Protein AF-Q7VK42-F1 (afdb_monomer_lite)

Radius of gyration: 39.14 Å; chains: 1; bounding box: 98×98×106 Å

Sequence (1086 aa):
MQNTQEKIVTYEEIQENTMLKWFFDSKIKHTAEDEFFKEWQEYVKNEDMERIYLLEPLEAKSVKNLHWRDRLTMAQFIFLHPVYFSYEYYEFILQFIHDKKYLNILLYLLCISKKNQLEEIKKVILLLVDKGANINTLFYYKMSYDHEFEPLVFDLVSDYKYQDKKQKPKQLELLRFLLEIGADPNIKNIEGMNLLHYAVNTDSSFAQVVIESGKIKDINERVDKYRTDIFCDETALHIAVFDKQLSTIKALINAGADVNAINKWGETPLEMSESQSISKIIQKAGGKTLVELLESEEKAKNCKNSICEESEKIGKNKRQNEIIFQQNAIYYDTIHNEPLWKIFIEVSDEYLEKLNPIYYLYTKKDLEKIKSGDKYKPNKRDELKALVKDESINLKDIDISLITDMSFVFSDSERKDFSGIEDWDMSKVTNTNYMFYNAKNFNHPLNKWDMSNVSSMKGMFYEAQFFNQPLDKWDTSNVTNMSEMFYYARSFNQPLESWNVSNVRNMSDMFYRAQSFNQPLDKWDTSNVTNMSEMFHKALSFNEPLENWNVSNVRNMSGMFYGAQSFNQPLDKWDTINVTNMSKMFYYARSFNQPLESWNVSNVRDMGGMFGETDVFNQPLDKWDTSNVTNMSDMFYKAKKFNQPLESWNVSNVANMRNMFGETDVFNQPLDKWDTSNVTNMSEMFDKAKKFNQPLESWNVSNVRNMSGMFYGAQSFNQPLDKWDTINVTNMSKMFYYARSFNQPLESWNVSNVRDMGGMFGETDVFNQPLDKWDTSNVTNMSDMFYKAKKFNQPLESWNVSNVANMRNMFGETDVFNQPLDKWDTSNVTNMSEMFDKAKKFNQPLESWNVSNVRNMYGMFYETLSFNQPLAKWDIKSVENMKFMFSYAKSFNQNLDTWDLSKVKNKEFIADRKKVKLNIPIPTKQSSANEKLLKAILRSNVDNFHKAIKAGANINEPIEVIEDYDDCEEYEGCSFLAVALDKALYHLTYFNHGKRGKFNKEKYEKKYAKAFEILNTLKSLNPDESGIECSASDRLDSIIETRDMELYDDPAAYGYADFEDKMSEDEWLACDPVKEYLESLEKEYE

Secondary structure (DSSP, 8-state):
-------PPPHHHHHH-HHHHHHT-TTS---TT-HHHHHHHHHHHHTT-S---------S--GGGS-HHHHHHHHHHHHT-SSS--HHHHHHHHHH---HHHHHHHHHHHHT---S-HHHHHHHHHHHHHTT--TT-EEEE--SS--EEEEHHHHHHHGGGGS-TTSHHHHHHHHHHHHHTT--TT---TTS--HHHHHHTT-HHHHHHHHHTT--S-TT-B--TTS-TTTTT-BHHHHHHHTT-HHHHHHHHHTT--TT---TT---TTTT---HHHHHHHHHTT---HHHHHTSHHHHHHHHHHHHHHHHT--S-HHHHHHHHHTT-B-SHHHHTS-GGGHHHHHHHTTTSSS-S------HHHHHHHHHTPPB--SSHHHHHHHHH-TTS-GGGB--TT--B-TTTTTT------TTGGG---TT--B-TTTTTT-TT-----TT---TT--B-TTTTTT-TT-----TT---TT--B-TTTTTT-TT-----TT---TT--B-TTTTTT-TT-----TT---TT--B-TTTTTT-TT-----TT---TT--B-TTTTTT-TT-----TT---TT--B-TTTTTT-TT-----TT---TT--B-TTTTTT-SS-----TT---TT--B-TTTTTT-TT-----TT---TT--B-TTTTTT-TT-----TT---TT--B-TTTTTT-TT-----TT---TT--B-TTTTTT-TT-----TT---TT--B-TTTTTT-TT-----TT---TT--B-TTTTTT-SS-----TT---TT--B-TTTTTT-TT-----TT---TT--B-TTTTTT-SS-----TT---TT--B-TTTTTT-TT-----TT---TT--B-TTTTTT-TT-----TT---TT--B-TTTTTT-TT---B-TT--GGG-TTGGGSS-TTTSB-SSPPPP---TTHHHHHHHHTTT-HHHHHHHHHTT--TTSPPPPPTT-TT-GGGTT--HHHHHHHHHHHHHHGGGSS------HHHHHHHHHHHHHHHHHHHHH-TT-----HHHHHHHHHHHHHHHHHHHS-GGGGT-----S---HHHHHTT-HHHHHHHHHHTTT-

Structure (mmCIF, N/CA/C/O backbone):
data_AF-Q7VK42-F1
#
_entry.id   AF-Q7VK42-F1
#
loop_
_atom_site.group_PDB
_atom_site.id
_atom_site.type_symbol
_atom_site.label_atom_id
_atom_site.label_alt_id
_atom_site.label_comp_id
_atom_site.label_asym_id
_atom_site.label_entity_id
_atom_site.label_seq_id
_atom_site.pdbx_PDB_ins_code
_atom_site.Cartn_x
_atom_site.Cartn_y
_atom_site.Cartn_z
_atom_site.occupancy
_atom_site.B_iso_or_equiv
_atom_site.auth_seq_id
_atom_site.auth_comp_id
_atom_site.auth_asym_id
_atom_site.auth_atom_id
_atom_site.pdbx_PDB_model_num
ATOM 1 N N . MET A 1 1 ? -7.187 32.390 69.983 1.00 25.16 1 MET A N 1
ATOM 2 C CA . MET A 1 1 ? -7.071 33.736 70.590 1.00 25.16 1 MET A CA 1
ATOM 3 C C . MET A 1 1 ? -6.967 34.744 69.450 1.00 25.16 1 MET A C 1
ATOM 5 O O . MET A 1 1 ? -6.788 34.306 68.325 1.00 25.16 1 MET A O 1
ATOM 9 N N . GLN A 1 2 ? -7.188 36.022 69.750 1.00 29.31 2 GLN A N 1
ATOM 10 C CA . GLN A 1 2 ? -7.267 37.197 68.861 1.00 29.31 2 GLN A CA 1
ATOM 11 C C . GLN A 1 2 ? -6.211 37.286 67.729 1.00 29.31 2 GLN A C 1
ATOM 13 O O . GLN A 1 2 ? -5.144 36.709 67.892 1.00 29.31 2 GLN A O 1
ATOM 18 N N . ASN A 1 3 ? -6.358 38.088 66.659 1.00 36.81 3 ASN A N 1
ATOM 19 C CA . ASN A 1 3 ? -7.512 38.725 65.979 1.00 36.81 3 ASN A CA 1
ATOM 20 C C . ASN A 1 3 ? -6.946 39.591 64.822 1.00 36.81 3 ASN A C 1
ATOM 22 O O . ASN A 1 3 ? -6.227 40.538 65.124 1.00 36.81 3 ASN A O 1
ATOM 26 N N . THR A 1 4 ? -7.296 39.358 63.556 1.00 32.38 4 THR A N 1
ATOM 27 C CA . THR A 1 4 ? -7.000 40.283 62.435 1.00 32.38 4 THR A CA 1
ATOM 28 C C . THR A 1 4 ? -8.189 40.325 61.474 1.00 32.38 4 THR A C 1
ATOM 30 O O . THR A 1 4 ? -8.825 39.305 61.217 1.00 32.38 4 THR A O 1
ATOM 33 N N . GLN A 1 5 ? -8.558 41.526 61.017 1.00 35.47 5 GLN A N 1
ATOM 34 C CA . GLN A 1 5 ? -9.727 41.749 60.159 1.00 35.47 5 GLN A CA 1
ATOM 35 C C . GLN A 1 5 ? -9.323 41.712 58.685 1.00 35.47 5 GLN A C 1
ATOM 37 O O . GLN A 1 5 ? -8.449 42.470 58.275 1.00 35.47 5 GLN A O 1
ATOM 42 N N . GLU A 1 6 ? -10.016 40.919 57.869 1.00 35.62 6 GLU A N 1
ATOM 43 C CA . GLU A 1 6 ? -9.972 41.089 56.414 1.00 35.62 6 GLU A CA 1
ATOM 44 C C . GLU A 1 6 ? -10.745 42.362 56.034 1.00 35.62 6 GLU A C 1
ATOM 46 O O . GLU A 1 6 ? -11.927 42.505 56.362 1.00 35.62 6 GLU A O 1
ATOM 51 N N . LYS A 1 7 ? -10.084 43.299 55.344 1.00 37.66 7 LYS A N 1
ATOM 52 C CA . LYS A 1 7 ? -10.711 44.509 54.800 1.00 37.66 7 LYS A CA 1
ATOM 53 C C . LYS A 1 7 ? -10.863 44.361 53.287 1.00 37.66 7 LYS A C 1
ATOM 55 O O . LYS A 1 7 ? -9.876 44.233 52.570 1.00 37.66 7 LYS A O 1
ATOM 60 N N . ILE A 1 8 ? -12.104 44.391 52.809 1.00 39.94 8 ILE A N 1
ATOM 61 C CA . ILE A 1 8 ? -12.432 44.360 51.378 1.00 39.94 8 ILE A CA 1
ATOM 62 C C . ILE A 1 8 ? -12.465 45.804 50.869 1.00 39.94 8 ILE A C 1
ATOM 64 O O . ILE A 1 8 ? -13.137 46.638 51.473 1.00 39.94 8 ILE A O 1
ATOM 68 N N . VAL A 1 9 ? -11.752 46.087 49.776 1.00 38.47 9 VAL A N 1
ATOM 69 C CA . VAL A 1 9 ? -11.771 47.388 49.086 1.00 38.47 9 VAL A CA 1
ATOM 70 C C . VAL A 1 9 ? -12.664 47.284 47.852 1.00 38.47 9 VAL A C 1
ATOM 72 O O . VAL A 1 9 ? -12.598 46.309 47.103 1.00 38.47 9 VAL A O 1
ATOM 75 N N . THR A 1 10 ? -13.521 48.277 47.652 1.00 40.44 10 THR A N 1
ATOM 76 C CA . THR A 1 10 ? -14.528 48.313 46.586 1.00 40.44 10 THR A CA 1
ATOM 77 C C . THR A 1 10 ? -14.043 49.057 45.338 1.00 40.44 10 THR A C 1
ATOM 79 O O . THR A 1 10 ? -13.110 49.859 45.378 1.00 40.44 10 THR A O 1
ATOM 82 N N . TYR A 1 11 ? -14.702 48.817 44.199 1.00 39.22 11 TYR A N 1
ATOM 83 C CA . TYR A 1 11 ? -14.374 49.487 42.933 1.00 39.22 11 TYR A CA 1
ATOM 84 C C . TYR A 1 11 ? -14.523 51.017 43.013 1.00 39.22 11 TYR A C 1
ATOM 86 O O . TYR A 1 11 ? -13.753 51.743 42.391 1.00 39.22 11 TYR A O 1
ATOM 94 N N . GLU A 1 12 ? -15.474 51.515 43.806 1.00 42.25 12 GLU A N 1
ATOM 95 C CA . GLU A 1 12 ? -15.694 52.951 44.010 1.00 42.25 12 GLU A CA 1
ATOM 96 C C . GLU A 1 12 ? -14.536 53.583 44.807 1.00 42.25 12 GLU A C 1
ATOM 98 O O . GLU A 1 12 ? -13.993 54.603 44.384 1.00 42.25 12 GLU A O 1
ATOM 103 N N . GLU A 1 13 ? -14.035 52.915 45.854 1.00 45.69 13 GLU A N 1
ATOM 104 C CA . GLU A 1 13 ? -12.832 53.345 46.592 1.00 45.69 13 GLU A CA 1
ATOM 105 C C . GLU A 1 13 ? -11.567 53.358 45.709 1.00 45.69 13 GLU A C 1
ATOM 107 O O . GLU A 1 13 ? -10.721 54.244 45.853 1.00 45.69 13 GLU A O 1
ATOM 112 N N . ILE A 1 14 ? -11.446 52.432 44.747 1.00 45.59 14 ILE A N 1
ATOM 113 C CA . ILE A 1 14 ? -10.358 52.431 43.748 1.00 45.59 14 ILE A CA 1
ATOM 114 C C . ILE A 1 14 ? -10.467 53.632 42.793 1.00 45.59 14 ILE A C 1
ATOM 116 O O . ILE A 1 14 ? -9.450 54.147 42.329 1.00 45.59 14 ILE A O 1
ATOM 120 N N . GLN A 1 15 ? -11.677 54.114 42.489 1.00 43.25 15 GLN A N 1
ATOM 121 C CA . GLN A 1 15 ? -11.858 55.277 41.615 1.00 43.25 15 GLN A CA 1
ATOM 122 C C . GLN A 1 15 ? -11.552 56.613 42.306 1.00 43.25 15 GLN A C 1
ATOM 124 O O . GLN A 1 15 ? -11.197 57.564 41.599 1.00 43.25 15 GLN A O 1
ATOM 129 N N . GLU A 1 16 ? -11.664 56.691 43.633 1.00 46.75 16 GLU A N 1
ATOM 130 C CA . GLU A 1 16 ? -11.394 57.900 44.426 1.00 46.75 16 GLU A CA 1
ATOM 131 C C . GLU A 1 16 ? -9.959 57.964 44.978 1.00 46.75 16 GLU A C 1
ATOM 133 O O . GLU A 1 16 ? -9.395 59.051 45.102 1.00 46.75 16 GLU A O 1
ATOM 138 N N . ASN A 1 17 ? -9.330 56.820 45.263 1.00 52.75 17 ASN A N 1
ATOM 139 C CA . ASN A 1 17 ? -7.951 56.758 45.743 1.00 52.75 17 ASN A CA 1
ATOM 140 C C . ASN A 1 17 ? -6.953 56.809 44.572 1.00 52.75 17 ASN A C 1
ATOM 142 O O . ASN A 1 17 ? -6.774 55.827 43.854 1.00 52.75 17 ASN A O 1
ATOM 146 N N . THR A 1 18 ? -6.252 57.933 44.402 1.00 52.72 18 THR A N 1
ATOM 147 C CA . THR A 1 18 ? -5.282 58.151 43.312 1.00 52.72 18 THR A CA 1
ATOM 148 C C . THR A 1 18 ? -4.145 57.131 43.253 1.00 52.72 18 THR A C 1
ATOM 150 O O . THR A 1 18 ? -3.696 56.824 42.153 1.00 52.72 18 THR A O 1
ATOM 153 N N . MET A 1 19 ? -3.694 56.586 44.387 1.00 51.09 19 MET A N 1
ATOM 154 C CA . MET A 1 19 ? -2.609 55.597 44.432 1.00 51.09 19 MET A CA 1
ATOM 155 C C . MET A 1 19 ? -3.102 54.202 44.018 1.00 51.09 19 MET A C 1
ATOM 157 O O . MET A 1 19 ? -2.451 53.547 43.205 1.00 51.09 19 MET A O 1
ATOM 161 N N . LEU A 1 20 ? -4.295 53.783 44.460 1.00 46.72 20 LEU A N 1
ATOM 162 C CA . LEU A 1 20 ? -4.926 52.552 43.960 1.00 46.72 20 LEU A CA 1
ATOM 163 C C . LEU A 1 20 ? -5.297 52.680 42.476 1.00 46.72 20 LEU A C 1
ATOM 165 O O . LEU A 1 20 ? -5.063 51.764 41.695 1.00 46.72 20 LEU A O 1
ATOM 169 N N . LYS A 1 21 ? -5.817 53.837 42.062 1.00 50.03 21 LYS A N 1
ATOM 170 C CA . LYS A 1 21 ? -6.151 54.121 40.663 1.00 50.03 21 LYS A CA 1
ATOM 171 C C . LYS A 1 21 ? -4.926 54.091 39.756 1.00 50.03 21 LYS A C 1
ATOM 173 O O . LYS A 1 21 ? -5.014 53.563 38.655 1.00 50.03 21 LYS A O 1
ATOM 178 N N . TRP A 1 22 ? -3.798 54.623 40.229 1.00 56.53 22 TRP A N 1
ATOM 179 C CA . TRP A 1 22 ? -2.502 54.496 39.567 1.00 56.53 22 TRP A CA 1
ATOM 180 C C . TRP A 1 22 ? -2.095 53.022 39.460 1.00 56.53 22 TRP A C 1
ATOM 182 O O . TRP A 1 22 ? -1.847 52.561 38.355 1.00 56.53 22 TRP A O 1
ATOM 192 N N . PHE A 1 23 ? -2.126 52.266 40.563 1.00 43.19 23 PHE A N 1
ATOM 193 C CA . PHE A 1 23 ? -1.740 50.847 40.611 1.00 43.19 23 PHE A CA 1
ATOM 194 C C . PHE A 1 23 ? -2.596 49.932 39.706 1.00 43.19 23 PHE A C 1
ATOM 196 O O . PHE A 1 23 ? -2.119 48.889 39.263 1.00 43.19 23 PHE A O 1
ATOM 203 N N . PHE A 1 24 ? -3.844 50.315 39.407 1.00 43.47 24 PHE A N 1
ATOM 204 C CA . PHE A 1 24 ? -4.762 49.557 38.545 1.00 43.47 24 PHE A CA 1
ATOM 205 C C . PHE A 1 24 ? -4.951 50.123 37.124 1.00 43.47 24 PHE A C 1
ATOM 207 O O . PHE A 1 24 ? -5.710 49.546 36.339 1.00 43.47 24 PHE A O 1
ATOM 214 N N . ASP A 1 25 ? -4.269 51.207 36.736 1.00 46.53 25 ASP A N 1
ATOM 215 C CA . ASP A 1 25 ? -4.355 51.717 35.362 1.00 46.53 25 ASP A CA 1
ATOM 216 C C . ASP A 1 25 ? -3.425 50.942 34.417 1.00 46.53 25 ASP A C 1
ATOM 218 O O . ASP A 1 25 ? -2.259 51.277 34.226 1.00 46.53 25 ASP A O 1
ATOM 222 N N . SER A 1 26 ? -4.000 49.942 33.742 1.00 37.34 26 SER A N 1
ATOM 223 C CA . SER A 1 26 ? -3.365 49.118 32.694 1.00 37.34 26 SER A CA 1
ATOM 224 C C . SER A 1 26 ? -2.648 49.869 31.551 1.00 37.34 26 SER A C 1
ATOM 226 O O . SER A 1 26 ? -1.994 49.230 30.723 1.00 37.34 26 SER A O 1
ATOM 228 N N . LYS A 1 27 ? -2.771 51.201 31.453 1.00 35.81 27 LYS A N 1
ATOM 229 C CA . LYS A 1 27 ? -2.051 52.040 30.479 1.00 35.81 27 LYS A CA 1
ATOM 230 C C . LYS A 1 27 ? -0.747 52.629 31.021 1.00 35.81 27 LYS A C 1
ATOM 232 O O . LYS A 1 27 ? 0.032 53.168 30.232 1.00 35.81 27 LYS A O 1
ATOM 237 N N . ILE A 1 28 ? -0.509 52.555 32.328 1.00 47.00 28 ILE A N 1
ATOM 238 C CA . ILE A 1 28 ? 0.701 53.052 32.984 1.00 47.00 28 ILE A CA 1
ATOM 239 C C . ILE A 1 28 ? 1.719 51.910 33.074 1.00 47.00 28 ILE A C 1
ATOM 241 O O . ILE A 1 28 ? 1.381 50.754 33.315 1.00 47.00 28 ILE A O 1
ATOM 245 N N . LYS A 1 29 ? 2.993 52.221 32.824 1.00 40.94 29 LYS A N 1
ATOM 246 C CA . LYS A 1 29 ? 4.079 51.238 32.852 1.00 40.94 29 LYS A CA 1
ATOM 247 C C . LYS A 1 29 ? 4.850 51.371 34.162 1.00 40.94 29 LYS A C 1
ATOM 249 O O . LYS A 1 29 ? 5.793 52.151 34.229 1.00 40.94 29 LYS A O 1
ATOM 254 N N . HIS A 1 30 ? 4.420 50.631 35.180 1.00 47.66 30 HIS A N 1
ATOM 255 C CA . HIS A 1 30 ? 4.993 50.688 36.527 1.00 47.66 30 HIS A CA 1
ATOM 256 C C . HIS A 1 30 ? 6.455 50.231 36.565 1.00 47.66 30 HIS A C 1
ATOM 258 O O . HIS A 1 30 ? 6.844 49.269 35.898 1.00 47.66 30 HIS A O 1
ATOM 264 N N . THR A 1 31 ? 7.254 50.914 37.378 1.00 49.00 31 THR A N 1
ATOM 265 C CA . THR A 1 31 ? 8.668 50.633 37.623 1.00 49.00 31 THR A CA 1
ATOM 266 C C . THR A 1 31 ? 8.977 50.733 39.118 1.00 49.00 31 THR A C 1
ATOM 268 O O . THR A 1 31 ? 8.326 51.472 39.850 1.00 49.00 31 THR A O 1
ATOM 271 N N . ALA A 1 32 ? 10.010 50.029 39.589 1.00 45.31 32 ALA A N 1
ATOM 272 C CA . ALA A 1 32 ? 10.417 50.063 41.001 1.00 45.31 32 ALA A CA 1
ATOM 273 C C . ALA A 1 32 ? 10.948 51.440 41.473 1.00 45.31 32 ALA A C 1
ATOM 275 O O . ALA A 1 32 ? 11.197 51.647 42.663 1.00 45.31 32 ALA A O 1
ATOM 276 N N . GLU A 1 33 ? 11.139 52.387 40.550 1.00 47.69 33 GLU A N 1
ATOM 277 C CA . GLU A 1 33 ? 11.567 53.750 40.858 1.00 47.69 33 GLU A CA 1
ATOM 278 C C . GLU A 1 33 ? 10.394 54.706 41.125 1.00 47.69 33 GLU A C 1
ATOM 280 O O . GLU A 1 33 ? 10.620 55.718 41.799 1.00 47.69 33 GLU A O 1
ATOM 285 N N . ASP A 1 34 ? 9.172 54.361 40.688 1.00 53.81 34 ASP A N 1
ATOM 286 C CA . ASP A 1 34 ? 7.967 55.188 40.815 1.00 53.81 34 ASP A CA 1
ATOM 287 C C . ASP A 1 34 ? 7.639 55.542 42.275 1.00 53.81 34 ASP A C 1
ATOM 289 O O . ASP A 1 34 ? 7.641 54.699 43.176 1.00 53.81 34 ASP A O 1
ATOM 293 N N . GLU A 1 35 ? 7.306 56.812 42.502 1.00 53.31 35 GLU A N 1
ATOM 294 C CA . GLU A 1 35 ? 7.072 57.383 43.835 1.00 53.31 35 GLU A CA 1
ATOM 295 C C . GLU A 1 35 ? 5.884 56.704 44.544 1.00 53.31 35 GLU A C 1
ATOM 297 O O . GLU A 1 35 ? 6.010 56.268 45.689 1.00 53.31 35 GLU A O 1
ATOM 302 N N . PHE A 1 36 ? 4.792 56.451 43.812 1.00 50.00 36 PHE A N 1
ATOM 303 C CA . PHE A 1 36 ? 3.632 55.702 44.312 1.00 50.00 36 PHE A CA 1
ATOM 304 C C . PHE A 1 36 ? 3.923 54.224 44.618 1.00 50.00 36 PHE A C 1
ATOM 306 O O . PHE A 1 36 ? 3.250 53.645 45.467 1.00 50.00 36 PHE A O 1
ATOM 313 N N . PHE A 1 37 ? 4.926 53.598 43.986 1.00 45.47 37 PHE A N 1
ATOM 314 C CA . PHE A 1 37 ? 5.317 52.223 44.323 1.00 45.47 37 PHE A CA 1
ATOM 315 C C . PHE A 1 37 ? 6.002 52.163 45.694 1.00 45.47 37 PHE A C 1
ATOM 317 O O . PHE A 1 37 ? 5.775 51.233 46.467 1.00 45.47 37 PHE A O 1
ATOM 324 N N . LYS A 1 38 ? 6.794 53.190 46.029 1.00 51.84 38 LYS A N 1
ATOM 325 C CA . LYS A 1 38 ? 7.452 53.326 47.337 1.00 51.84 38 LYS A CA 1
ATOM 326 C C . LYS A 1 38 ? 6.453 53.688 48.437 1.00 51.84 38 LYS A C 1
ATOM 328 O O . LYS A 1 38 ? 6.475 53.044 49.483 1.00 51.84 38 LYS A O 1
ATOM 333 N N . GLU A 1 39 ? 5.526 54.616 48.180 1.00 51.88 39 GLU A N 1
ATOM 334 C CA . GLU A 1 39 ? 4.417 54.898 49.109 1.00 51.88 39 GLU A CA 1
ATOM 335 C C . GLU A 1 39 ? 3.540 53.658 49.348 1.00 51.88 39 GLU A C 1
ATOM 337 O O . GLU A 1 39 ? 3.160 53.382 50.485 1.00 51.88 39 GLU A O 1
ATOM 342 N N . TRP A 1 40 ? 3.255 52.864 48.309 1.00 47.78 40 TRP A N 1
ATOM 343 C CA . TRP A 1 40 ? 2.510 51.607 48.442 1.00 47.78 40 TRP A CA 1
ATOM 344 C C . TRP A 1 40 ? 3.266 50.573 49.293 1.00 47.78 40 TRP A C 1
ATOM 346 O O . TRP A 1 40 ? 2.667 49.943 50.167 1.00 47.78 40 TRP A O 1
ATOM 356 N N . GLN A 1 41 ? 4.586 50.441 49.115 1.00 46.69 41 GLN A N 1
ATOM 357 C CA . GLN A 1 41 ? 5.416 49.574 49.960 1.00 46.69 41 GLN A CA 1
ATOM 358 C C . GLN A 1 41 ? 5.459 50.035 51.427 1.00 46.69 41 GLN A C 1
ATOM 360 O O . GLN A 1 41 ? 5.404 49.190 52.321 1.00 46.69 41 GLN A O 1
ATOM 365 N N . GLU A 1 42 ? 5.519 51.341 51.709 1.00 48.72 42 GLU A N 1
ATOM 366 C CA . GLU A 1 42 ? 5.420 51.849 53.086 1.00 48.72 42 GLU A CA 1
ATOM 367 C C . GLU A 1 42 ? 4.010 51.685 53.674 1.00 48.72 42 GLU A C 1
ATOM 369 O O . GLU A 1 42 ? 3.882 51.346 54.850 1.00 48.72 42 GLU A O 1
ATOM 374 N N . TYR A 1 43 ? 2.953 51.839 52.872 1.00 48.31 43 TYR A N 1
ATOM 375 C CA . TYR A 1 43 ? 1.569 51.626 53.305 1.00 48.31 43 TYR A CA 1
ATOM 376 C C . TYR A 1 43 ? 1.315 50.171 53.732 1.00 48.31 43 TYR A C 1
ATOM 378 O O . TYR A 1 43 ? 0.836 49.926 54.839 1.00 48.31 43 TYR A O 1
ATOM 386 N N . VAL A 1 44 ? 1.721 49.196 52.908 1.00 43.09 44 VAL A N 1
ATOM 387 C CA . VAL A 1 44 ? 1.615 47.758 53.231 1.00 43.09 44 VAL A CA 1
ATOM 388 C C . VAL A 1 44 ? 2.430 47.397 54.480 1.00 43.09 44 VAL A C 1
ATOM 390 O O . VAL A 1 44 ? 1.996 46.577 55.288 1.00 43.09 44 VAL A O 1
ATOM 393 N N . LYS A 1 45 ? 3.590 48.035 54.674 1.00 44.12 45 LYS A N 1
ATOM 394 C CA . LYS A 1 45 ? 4.506 47.768 55.793 1.00 44.12 45 LYS A CA 1
ATOM 395 C C . LYS A 1 45 ? 4.081 48.406 57.123 1.00 44.12 45 LYS A C 1
ATOM 397 O O . LYS A 1 45 ? 4.489 47.915 58.170 1.00 44.12 45 LYS A O 1
ATOM 402 N N . ASN A 1 46 ? 3.289 49.480 57.094 1.00 45.06 46 ASN A N 1
ATOM 403 C CA . ASN A 1 46 ? 2.818 50.181 58.296 1.00 45.06 46 ASN A CA 1
ATOM 404 C C . ASN A 1 46 ? 1.483 49.641 58.849 1.00 45.06 46 ASN A C 1
ATOM 406 O O . ASN A 1 46 ? 1.217 49.812 60.035 1.00 45.06 46 ASN A O 1
ATOM 410 N N . GLU A 1 47 ? 0.659 48.994 58.019 1.00 43.72 47 GLU A N 1
ATOM 411 C CA . GLU A 1 47 ? -0.669 48.465 58.398 1.00 43.72 47 GLU A CA 1
ATOM 412 C C . GLU A 1 47 ? -0.660 46.956 58.753 1.00 43.72 47 GLU A C 1
ATOM 414 O O . GLU A 1 47 ? -1.717 46.375 58.986 1.00 43.72 47 GLU A O 1
ATOM 4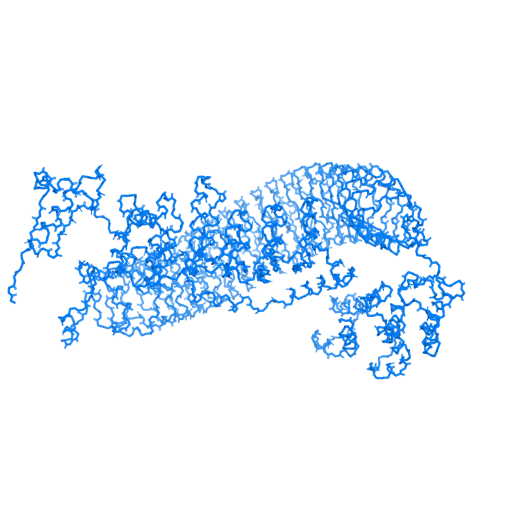19 N N . ASP A 1 48 ? 0.517 46.313 58.785 1.00 37.38 48 ASP A N 1
ATOM 420 C CA . ASP A 1 48 ? 0.727 44.889 59.142 1.00 37.38 48 ASP A CA 1
ATOM 421 C C . ASP A 1 48 ? -0.178 43.904 58.352 1.00 37.38 48 ASP A C 1
ATOM 423 O O . ASP A 1 48 ? -0.667 42.891 58.858 1.00 37.38 48 ASP A O 1
ATOM 427 N N . MET A 1 49 ? -0.444 44.229 57.079 1.00 35.62 49 MET A N 1
ATOM 428 C CA . MET A 1 49 ? -1.363 43.483 56.211 1.00 35.62 49 MET A CA 1
ATOM 429 C C . MET A 1 49 ? -0.668 42.298 55.524 1.00 35.62 49 MET A C 1
ATOM 431 O O . MET A 1 49 ? -0.005 42.466 54.501 1.00 35.62 49 MET A O 1
ATOM 435 N N . GLU A 1 50 ? -0.881 41.073 56.020 1.00 33.62 50 GLU A N 1
ATOM 436 C CA . GLU A 1 50 ? -0.272 39.859 55.439 1.00 33.62 50 GLU A CA 1
ATOM 437 C C . GLU A 1 50 ? -0.752 39.503 54.010 1.00 33.62 50 GLU A C 1
ATOM 439 O O . GLU A 1 50 ? -0.052 38.762 53.316 1.00 33.62 50 GLU A O 1
ATOM 444 N N . ARG A 1 51 ? -1.912 40.004 53.541 1.00 32.06 51 ARG A N 1
ATOM 445 C CA . ARG A 1 51 ? -2.386 39.912 52.136 1.00 32.06 51 ARG A CA 1
ATOM 446 C C . ARG A 1 51 ? -3.448 40.963 51.787 1.00 32.06 51 ARG A C 1
ATOM 448 O O . ARG A 1 51 ? -4.247 41.357 52.629 1.00 32.06 51 ARG A O 1
ATOM 455 N N . ILE A 1 52 ? -3.513 41.308 50.497 1.00 28.58 52 ILE A N 1
ATOM 456 C CA . ILE A 1 52 ? -4.619 42.032 49.844 1.00 28.58 52 ILE A CA 1
ATOM 457 C C . ILE A 1 52 ? -5.153 41.146 48.708 1.00 28.58 52 ILE A C 1
ATOM 459 O O . ILE A 1 52 ? -4.364 40.551 47.974 1.00 28.58 52 ILE A O 1
ATOM 463 N N . TYR A 1 53 ? -6.477 41.067 48.549 1.00 31.42 53 TYR A N 1
ATOM 464 C CA . TYR A 1 53 ? -7.127 40.281 47.496 1.00 31.42 53 TYR A CA 1
ATOM 465 C C . TYR A 1 53 ? -7.663 41.153 46.363 1.00 31.42 53 TYR A C 1
ATOM 467 O O . TYR A 1 53 ? -8.364 42.134 46.601 1.00 31.42 53 TYR A O 1
ATOM 475 N N . LEU A 1 54 ? -7.395 40.729 45.128 1.00 25.41 54 LEU A N 1
ATOM 476 C CA . LEU A 1 54 ? -7.980 41.283 43.912 1.00 25.41 54 LEU A CA 1
ATOM 477 C C . LEU A 1 54 ? -8.972 40.291 43.314 1.00 25.41 54 LEU A C 1
ATOM 479 O O . LEU A 1 54 ? -8.606 39.172 42.961 1.00 25.41 54 LEU A O 1
ATOM 483 N N . LEU A 1 55 ? -10.224 40.724 43.189 1.00 26.20 55 LEU A N 1
ATOM 484 C CA . LEU A 1 55 ? -11.296 39.982 42.535 1.00 26.20 55 LEU A CA 1
ATOM 485 C C . LEU A 1 55 ? -11.861 40.824 41.390 1.00 26.20 55 LEU A C 1
ATOM 487 O O . LEU A 1 55 ? -12.727 41.668 41.608 1.00 26.20 55 LEU A O 1
ATOM 491 N N . GLU A 1 56 ? -11.414 40.551 40.163 1.00 26.80 56 GLU A N 1
ATOM 492 C CA . GLU A 1 56 ? -12.248 40.810 38.988 1.00 26.80 56 GLU A CA 1
ATOM 493 C C . GLU A 1 56 ? -13.125 39.578 38.700 1.00 26.80 56 GLU A C 1
ATOM 495 O O . GLU A 1 56 ? -12.642 38.441 38.771 1.00 26.80 56 GLU A O 1
ATOM 500 N N . PRO A 1 57 ? -14.416 39.762 38.372 1.00 29.64 57 PRO A N 1
ATOM 501 C CA . PRO A 1 57 ? -15.330 38.661 38.114 1.00 29.64 57 PRO A CA 1
ATOM 502 C C . PRO A 1 57 ? -15.140 38.109 36.695 1.00 29.64 57 PRO A C 1
ATOM 504 O O . PRO A 1 57 ? -15.852 38.475 35.761 1.00 29.64 57 PRO A O 1
ATOM 507 N N . LEU A 1 58 ? -14.214 37.162 36.533 1.00 25.83 58 LEU A N 1
ATOM 508 C CA . LEU A 1 58 ? -14.225 36.276 35.369 1.00 25.83 58 LEU A CA 1
ATOM 509 C C . LEU A 1 58 ? -15.391 35.288 35.495 1.00 25.83 58 LEU A C 1
ATOM 511 O O . LEU A 1 58 ? -15.306 34.271 36.188 1.00 25.83 58 LEU A O 1
ATOM 515 N N . GLU A 1 59 ? -16.494 35.591 34.809 1.00 30.16 59 GLU A N 1
ATOM 516 C CA . GLU A 1 59 ? -17.644 34.698 34.707 1.00 30.16 59 GLU A CA 1
ATOM 517 C C . GLU A 1 59 ? -17.246 33.326 34.134 1.00 30.16 59 GLU A C 1
ATOM 519 O O . GLU A 1 59 ? -16.976 33.149 32.948 1.00 30.16 59 GLU A O 1
ATOM 524 N N . ALA A 1 60 ? -17.284 32.323 35.009 1.00 37.22 60 ALA A N 1
ATOM 525 C CA . ALA A 1 60 ? -17.807 30.991 34.723 1.00 37.22 60 ALA A CA 1
ATOM 526 C C . ALA A 1 60 ? -17.380 30.306 33.405 1.00 37.22 60 ALA A C 1
ATOM 528 O O . ALA A 1 60 ? -18.206 29.723 32.699 1.00 37.22 60 ALA A O 1
ATOM 529 N N . LYS A 1 61 ? -16.070 30.170 33.175 1.00 33.47 61 LYS A N 1
ATOM 530 C CA . LYS A 1 61 ? -15.531 28.895 32.670 1.00 33.47 61 LYS A CA 1
ATOM 531 C C . LYS A 1 61 ? -14.356 28.451 33.528 1.00 33.47 61 LYS A C 1
ATOM 533 O O . LYS A 1 61 ? -13.284 29.040 33.484 1.00 33.47 61 LYS A O 1
ATOM 538 N N . SER A 1 62 ? -14.550 27.359 34.270 1.00 40.50 62 SER A N 1
ATOM 539 C CA . SER A 1 62 ? -13.426 26.588 34.807 1.00 40.50 62 SER A CA 1
ATOM 540 C C . SER A 1 62 ? -12.457 26.280 33.666 1.00 40.50 62 SER A C 1
ATOM 542 O O . SER A 1 62 ? -12.893 25.833 32.602 1.00 40.50 62 SER A O 1
ATOM 544 N N . VAL A 1 63 ? -11.151 26.453 33.886 1.00 37.22 63 VAL A N 1
ATOM 545 C CA . VAL A 1 63 ? -10.125 26.115 32.883 1.00 37.22 63 VAL A CA 1
ATOM 546 C C . VAL A 1 63 ? -10.239 24.634 32.471 1.00 37.22 63 VAL A C 1
ATOM 548 O O . VAL A 1 63 ? -10.008 24.277 31.315 1.00 37.22 63 VAL A O 1
ATOM 551 N N . LYS A 1 64 ? -10.742 23.765 33.365 1.00 38.19 64 LYS A N 1
ATOM 552 C CA . LYS A 1 64 ? -11.062 22.351 33.081 1.00 38.19 64 LYS A CA 1
ATOM 553 C C . LYS A 1 64 ? -12.176 22.144 32.039 1.00 38.19 64 LYS A C 1
ATOM 555 O O . LYS A 1 64 ? -12.230 21.080 31.428 1.00 38.19 64 LYS A O 1
ATOM 560 N N . ASN A 1 65 ? -13.005 23.156 31.776 1.00 38.31 65 ASN A N 1
ATOM 561 C CA . ASN A 1 65 ? -14.165 23.090 30.876 1.00 38.31 65 ASN A CA 1
ATOM 562 C C . ASN A 1 65 ? -13.974 23.873 29.562 1.00 38.31 65 ASN A C 1
ATOM 564 O O . ASN A 1 65 ? -14.832 23.817 28.684 1.00 38.31 65 ASN A O 1
ATOM 568 N N . LEU A 1 66 ? -12.867 24.606 29.414 1.00 37.56 66 LEU A N 1
ATOM 569 C CA . LEU A 1 66 ? -12.458 25.208 28.143 1.00 37.56 66 LEU A CA 1
ATOM 570 C C . LEU A 1 66 ? -12.042 24.126 27.131 1.00 37.56 66 LEU A C 1
ATOM 572 O O . LEU A 1 66 ? -11.559 23.063 27.523 1.00 37.56 66 LEU A O 1
ATOM 576 N N . HIS A 1 67 ? -12.189 24.381 25.827 1.00 41.88 67 HIS A N 1
ATOM 577 C CA . HIS A 1 67 ? -11.631 23.478 24.817 1.00 41.88 67 HIS A CA 1
ATOM 578 C C . HIS A 1 67 ? -10.095 23.457 24.944 1.00 41.88 67 HIS A C 1
ATOM 580 O O . HIS A 1 67 ? -9.503 24.427 25.419 1.00 41.88 67 HIS A O 1
ATOM 586 N N . TRP A 1 68 ? -9.412 22.378 24.541 1.00 42.84 68 TRP A N 1
ATOM 587 C CA . TRP A 1 68 ? -7.955 22.273 24.744 1.00 42.84 68 TRP A CA 1
ATOM 588 C C . TRP A 1 68 ? -7.180 23.413 24.062 1.00 42.84 68 TRP A C 1
ATOM 590 O O . TRP A 1 68 ? -6.206 23.907 24.622 1.00 42.84 68 TRP A O 1
ATOM 600 N N . ARG A 1 69 ? -7.677 23.900 22.915 1.00 38.50 69 ARG A N 1
ATOM 601 C CA . ARG A 1 69 ? -7.152 25.102 22.248 1.00 38.50 69 ARG A CA 1
ATOM 602 C C . ARG A 1 69 ? -7.336 26.361 23.091 1.00 38.50 69 ARG A C 1
ATOM 604 O O . ARG A 1 69 ? -6.363 27.068 23.290 1.00 38.50 69 ARG A O 1
ATOM 611 N N . ASP A 1 70 ? -8.520 26.595 23.654 1.00 43.19 70 ASP A N 1
ATOM 612 C CA . ASP A 1 70 ? -8.783 27.770 24.496 1.00 43.19 70 ASP A CA 1
ATOM 613 C C . ASP A 1 70 ? -7.968 27.722 25.801 1.00 43.19 70 ASP A C 1
ATOM 615 O O . ASP A 1 70 ? -7.469 28.745 26.258 1.00 43.19 70 ASP A O 1
ATOM 619 N N . ARG A 1 71 ? -7.772 26.526 26.382 1.00 46.00 71 ARG A N 1
ATOM 620 C CA . ARG A 1 71 ? -6.861 26.302 27.519 1.00 46.00 71 ARG A CA 1
ATOM 621 C C . ARG A 1 71 ? -5.417 26.622 27.175 1.00 46.00 71 ARG A C 1
ATOM 623 O O . ARG A 1 71 ? -4.747 27.278 27.964 1.00 46.00 71 ARG A O 1
ATOM 630 N N . LEU A 1 72 ? -4.935 26.126 26.037 1.00 42.75 72 LEU A N 1
ATOM 631 C CA . LEU A 1 72 ? -3.581 26.380 25.560 1.00 42.75 72 LEU A CA 1
ATOM 632 C C . LEU A 1 72 ? -3.398 27.877 25.307 1.00 42.75 72 LEU A C 1
ATOM 634 O O . LEU A 1 72 ? -2.446 28.458 25.815 1.00 42.75 72 LEU A O 1
ATOM 638 N N . THR A 1 73 ? -4.361 28.516 24.637 1.00 42.34 73 THR A N 1
ATOM 639 C CA . THR A 1 73 ? -4.405 29.967 24.450 1.00 42.34 73 THR A CA 1
ATOM 640 C C . THR A 1 73 ? -4.423 30.704 25.783 1.00 42.34 73 THR A C 1
ATOM 642 O O . THR A 1 73 ? -3.716 31.688 25.893 1.00 42.34 73 THR A O 1
ATOM 645 N N . MET A 1 74 ? -5.140 30.239 26.811 1.00 42.88 74 MET A N 1
ATOM 646 C CA . MET A 1 74 ? -5.195 30.875 28.137 1.00 42.88 74 MET A CA 1
ATOM 647 C C . MET A 1 74 ? -3.922 30.653 28.976 1.00 42.88 74 MET A C 1
ATOM 649 O O . MET A 1 74 ? -3.474 31.570 29.655 1.00 42.88 74 MET A O 1
ATOM 653 N N . ALA A 1 75 ? -3.287 29.481 28.899 1.00 45.69 75 ALA A N 1
ATOM 654 C CA . ALA A 1 75 ? -1.988 29.227 29.528 1.00 45.69 75 ALA A CA 1
ATOM 655 C C . ALA A 1 75 ? -0.880 30.051 28.850 1.00 45.69 75 ALA A C 1
ATOM 657 O O . ALA A 1 75 ? -0.082 30.695 29.530 1.00 45.69 75 ALA A O 1
ATOM 658 N N . GLN A 1 76 ? -0.894 30.123 27.515 1.00 46.44 76 GLN A N 1
ATOM 659 C CA . GLN A 1 76 ? -0.103 31.082 26.744 1.00 46.44 76 GLN A CA 1
ATOM 660 C C . GLN A 1 76 ? -0.485 32.526 27.106 1.00 46.44 76 GLN A C 1
ATOM 662 O O . GLN A 1 76 ? 0.390 33.370 27.215 1.00 46.44 76 GLN A O 1
ATOM 667 N N . PHE A 1 77 ? -1.754 32.838 27.365 1.00 43.41 77 PHE A N 1
ATOM 668 C CA . PHE A 1 77 ? -2.174 34.189 27.733 1.00 43.41 77 PHE A CA 1
ATOM 669 C C . PHE A 1 77 ? -1.711 34.591 29.130 1.00 43.41 77 PHE A C 1
ATOM 671 O O . PHE A 1 77 ? -1.551 35.777 29.347 1.00 43.41 77 PHE A O 1
ATOM 678 N N . ILE A 1 78 ? -1.482 33.661 30.062 1.00 45.44 78 ILE A N 1
ATOM 679 C CA . ILE A 1 78 ? -1.037 33.982 31.428 1.00 45.44 78 ILE A CA 1
ATOM 680 C C . ILE A 1 78 ? 0.492 33.933 31.525 1.00 45.44 78 ILE A C 1
ATOM 682 O O . ILE A 1 78 ? 1.116 34.967 31.751 1.00 45.44 78 ILE A O 1
ATOM 686 N N . PHE A 1 79 ? 1.119 32.784 31.245 1.00 48.72 79 PHE A N 1
ATOM 687 C CA . PHE A 1 79 ? 2.584 32.669 31.263 1.00 48.72 79 PHE A CA 1
ATOM 688 C C . PHE A 1 79 ? 3.234 33.528 30.165 1.00 48.72 79 PHE A C 1
ATOM 690 O O . PHE A 1 79 ? 4.306 34.096 30.349 1.00 48.72 79 PHE A O 1
ATOM 697 N N . LEU A 1 80 ? 2.574 33.694 29.016 1.00 48.31 80 LEU A N 1
ATOM 698 C CA . LEU A 1 80 ? 3.075 34.494 27.897 1.00 48.31 80 LEU A CA 1
ATOM 699 C C . LEU A 1 80 ? 2.211 35.753 27.629 1.00 48.31 80 LEU A C 1
ATOM 701 O O . LEU A 1 80 ? 2.239 36.261 26.506 1.00 48.31 80 LEU A O 1
ATOM 705 N N . HIS A 1 81 ? 1.551 36.366 28.630 1.00 45.47 81 HIS A N 1
ATOM 706 C CA . HIS A 1 81 ? 0.983 37.717 28.423 1.00 45.47 81 HIS A CA 1
ATOM 707 C C . HIS A 1 81 ? 2.088 38.764 28.235 1.00 45.47 81 HIS A C 1
ATOM 709 O O . HIS A 1 81 ? 3.090 38.687 28.944 1.00 45.47 81 HIS A O 1
ATOM 715 N N . PRO A 1 82 ? 1.953 39.786 27.373 1.00 40.59 82 PRO A N 1
ATOM 716 C CA . PRO A 1 82 ? 2.933 40.874 27.303 1.00 40.59 82 PRO A CA 1
ATOM 717 C C . PRO A 1 82 ? 2.990 41.758 28.561 1.00 40.59 82 PRO A C 1
ATOM 719 O O . PRO A 1 82 ? 4.024 42.365 28.815 1.00 40.59 82 PRO A O 1
ATOM 722 N N . VAL A 1 83 ? 1.898 41.839 29.336 1.00 41.81 83 VAL A N 1
ATOM 723 C CA . VAL A 1 83 ? 1.764 42.772 30.479 1.00 41.81 83 VAL A CA 1
ATOM 724 C C . VAL A 1 83 ? 2.336 42.209 31.790 1.00 41.81 83 VAL A C 1
ATOM 726 O O . VAL A 1 83 ? 2.821 42.979 32.608 1.00 41.81 83 VAL A O 1
ATOM 729 N N . TYR A 1 84 ? 2.343 40.884 31.973 1.00 47.03 84 TYR A N 1
ATOM 730 C CA . TYR A 1 84 ? 2.768 40.223 33.224 1.00 47.03 84 TYR A CA 1
ATOM 731 C C . TYR A 1 84 ? 4.153 39.559 33.135 1.00 47.03 84 TYR A C 1
ATOM 733 O O . TYR A 1 84 ? 4.537 38.781 33.997 1.00 47.03 84 TYR A O 1
ATOM 741 N N . PHE A 1 85 ? 4.915 39.825 32.073 1.00 52.59 85 PHE A N 1
ATOM 742 C CA . PHE A 1 85 ? 6.176 39.132 31.807 1.00 52.59 85 PHE A CA 1
ATOM 743 C C . PHE A 1 85 ? 7.373 39.878 32.409 1.00 52.59 85 PHE A C 1
ATOM 745 O O . PHE A 1 85 ? 8.077 40.597 31.695 1.00 52.59 85 PHE A O 1
ATOM 752 N N . SER A 1 86 ? 7.577 39.708 33.716 1.00 58.34 86 SER A N 1
ATOM 753 C CA . SER A 1 86 ? 8.765 40.168 34.444 1.00 58.34 86 SER A CA 1
ATOM 754 C C . SER A 1 86 ? 9.418 39.021 35.220 1.00 58.34 86 SER A C 1
ATOM 756 O O . SER A 1 86 ? 8.772 38.006 35.506 1.00 58.34 86 SER A O 1
ATOM 758 N N . TYR A 1 87 ? 10.701 39.167 35.552 1.00 60.03 87 TYR A N 1
ATOM 759 C CA . TYR A 1 87 ? 11.428 38.205 36.377 1.00 60.03 87 TYR A CA 1
ATOM 760 C C . TYR A 1 87 ? 10.747 37.981 37.733 1.00 60.03 87 TYR A C 1
ATOM 762 O O . TYR A 1 87 ? 10.579 36.837 38.138 1.00 60.03 87 TYR A O 1
ATOM 770 N N . GLU A 1 88 ? 10.269 39.042 38.385 1.00 55.19 88 GLU A N 1
ATOM 771 C CA . GLU A 1 88 ? 9.637 38.996 39.710 1.00 55.19 88 GLU A CA 1
ATOM 772 C C . GLU A 1 88 ? 8.321 38.197 39.695 1.00 55.19 88 GLU A C 1
ATOM 774 O O . GLU A 1 88 ? 8.020 37.471 40.641 1.00 55.19 88 GLU A O 1
ATOM 779 N N . TYR A 1 89 ? 7.550 38.270 38.602 1.00 56.28 89 TYR A N 1
ATOM 780 C CA . TYR A 1 89 ? 6.335 37.464 38.415 1.00 56.28 89 TYR A CA 1
ATOM 781 C C . TYR A 1 89 ? 6.650 35.965 38.336 1.00 56.28 89 TYR A C 1
ATOM 783 O O . TYR A 1 89 ? 5.947 35.140 38.924 1.00 56.28 89 TYR A O 1
ATOM 791 N N . TYR A 1 90 ? 7.733 35.608 37.646 1.00 59.28 90 TYR A N 1
ATOM 792 C CA . TYR A 1 90 ? 8.198 34.228 37.556 1.00 59.28 90 TYR A CA 1
ATOM 793 C C . TYR A 1 90 ? 8.906 33.755 38.830 1.00 59.28 90 TYR A C 1
ATOM 795 O O . TYR A 1 90 ? 8.687 32.620 39.227 1.00 59.28 90 TYR A O 1
ATOM 803 N N . GLU A 1 91 ? 9.682 34.600 39.512 1.00 60.16 91 GLU A N 1
ATOM 804 C CA . GLU A 1 91 ? 10.289 34.327 40.828 1.00 60.16 91 GLU A CA 1
ATOM 805 C C . GLU A 1 91 ? 9.233 34.055 41.899 1.00 60.16 91 GLU A C 1
ATOM 807 O O . GLU A 1 91 ? 9.404 33.175 42.743 1.00 60.16 91 GLU A O 1
ATOM 812 N N . PHE A 1 92 ? 8.105 34.755 41.819 1.00 51.00 92 PHE A N 1
ATOM 813 C CA . PHE A 1 92 ? 6.920 34.479 42.613 1.00 51.00 92 PHE A CA 1
ATOM 814 C C . PHE A 1 92 ? 6.262 33.146 42.218 1.00 51.00 92 PHE A C 1
ATOM 816 O O . PHE A 1 92 ? 6.146 32.256 43.052 1.00 51.00 92 PHE A O 1
ATOM 823 N N . ILE A 1 93 ? 5.895 32.946 40.948 1.00 51.22 93 ILE A N 1
ATOM 824 C CA . ILE A 1 93 ? 5.205 31.725 40.478 1.00 51.22 93 ILE A CA 1
ATOM 825 C C . ILE A 1 93 ? 6.038 30.442 40.657 1.00 51.22 93 ILE A C 1
ATOM 827 O O . ILE A 1 93 ? 5.489 29.381 40.955 1.00 51.22 93 ILE A O 1
ATOM 831 N N . LEU A 1 94 ? 7.361 30.530 40.502 1.00 59.59 94 LEU A N 1
ATOM 832 C CA . LEU A 1 94 ? 8.305 29.418 40.642 1.00 59.59 94 LEU A CA 1
ATOM 833 C C . LEU A 1 94 ? 8.722 29.153 42.091 1.00 59.59 94 LEU A C 1
ATOM 835 O O . LEU A 1 94 ? 9.503 28.232 42.336 1.00 59.59 94 LEU A O 1
ATOM 839 N N . GLN A 1 95 ? 8.201 29.895 43.074 1.00 52.72 95 GLN A N 1
ATOM 840 C CA . GLN A 1 95 ? 8.229 29.412 44.457 1.00 52.72 95 GLN A CA 1
ATOM 841 C C . GLN A 1 95 ? 7.500 28.073 44.538 1.00 52.72 95 GLN A C 1
ATOM 843 O O . GLN A 1 95 ? 8.124 27.093 44.940 1.00 52.72 95 GLN A O 1
ATOM 848 N N . PHE A 1 96 ? 6.289 28.040 43.985 1.00 46.91 96 PHE A N 1
ATOM 849 C CA . PHE A 1 96 ? 5.284 27.017 44.239 1.00 46.91 96 PHE A CA 1
ATOM 850 C C . PHE A 1 96 ? 5.356 25.791 43.304 1.00 46.91 96 PHE A C 1
ATOM 852 O O . PHE A 1 96 ? 4.875 24.723 43.660 1.00 46.91 96 PHE A O 1
ATOM 859 N N . ILE A 1 97 ? 5.987 25.888 42.124 1.00 55.16 97 ILE A N 1
ATOM 860 C CA . ILE A 1 97 ? 6.166 24.713 41.243 1.00 55.16 97 ILE A CA 1
ATOM 861 C C . ILE A 1 97 ? 7.268 23.809 41.802 1.00 55.16 97 ILE A C 1
ATOM 863 O O . ILE A 1 97 ? 8.399 24.259 42.010 1.00 55.16 97 ILE A O 1
ATOM 867 N N . HIS A 1 98 ? 6.950 22.530 42.008 1.00 59.69 98 HIS A N 1
ATOM 868 C CA . HIS A 1 98 ? 7.834 21.581 42.689 1.00 59.69 98 HIS A CA 1
ATOM 869 C C . HIS A 1 98 ? 8.130 20.305 41.879 1.00 59.69 98 HIS A C 1
ATOM 871 O O . HIS A 1 98 ? 9.224 19.754 42.021 1.00 59.69 98 HIS A O 1
ATOM 877 N N . ASP A 1 99 ? 7.230 19.835 41.005 1.00 64.69 99 ASP A N 1
ATOM 878 C CA . ASP A 1 99 ? 7.538 18.755 40.065 1.00 64.69 99 ASP A CA 1
ATOM 879 C C . ASP A 1 99 ? 8.342 19.309 38.887 1.00 64.69 99 ASP A C 1
ATOM 881 O O . ASP A 1 99 ? 7.944 20.201 38.123 1.00 64.69 99 ASP A O 1
ATOM 885 N N . LYS A 1 100 ? 9.501 18.684 38.705 1.00 69.62 100 LYS A N 1
ATOM 886 C CA . LYS A 1 100 ? 10.419 18.926 37.600 1.00 69.62 100 LYS A CA 1
ATOM 887 C C . LYS A 1 100 ? 9.715 18.787 36.254 1.00 69.62 100 LYS A C 1
ATOM 889 O O . LYS A 1 100 ? 10.043 19.541 35.349 1.00 69.62 100 LYS A O 1
ATOM 894 N N . LYS A 1 101 ? 8.701 17.923 36.120 1.00 69.69 101 LYS A N 1
ATOM 895 C CA . LYS A 1 101 ? 7.871 17.799 34.910 1.00 69.69 101 LYS A CA 1
ATOM 896 C C . LYS A 1 101 ? 7.305 19.146 34.446 1.00 69.69 101 LYS A C 1
ATOM 898 O O . LYS A 1 101 ? 7.405 19.459 33.262 1.00 69.69 101 LYS A O 1
ATOM 903 N N . TYR A 1 102 ? 6.745 19.961 35.341 1.00 68.88 102 TYR A N 1
ATOM 904 C CA . TYR A 1 102 ? 6.149 21.246 34.956 1.00 68.88 102 TYR A CA 1
ATOM 905 C C . TYR A 1 102 ? 7.177 22.364 34.829 1.00 68.88 102 TYR A C 1
ATOM 907 O O . TYR A 1 102 ? 7.019 23.216 33.954 1.00 68.88 102 TYR A O 1
ATOM 915 N N . LEU A 1 103 ? 8.265 22.319 35.605 1.00 72.75 103 LEU A N 1
ATOM 916 C CA . LEU A 1 103 ? 9.435 23.169 35.361 1.00 72.75 103 LEU A CA 1
ATOM 917 C C . LEU A 1 103 ? 9.985 22.935 33.936 1.00 72.75 103 LEU A C 1
ATOM 919 O O . LEU A 1 103 ? 10.227 23.889 33.199 1.00 72.75 103 LEU A O 1
ATOM 923 N N . ASN A 1 104 ? 10.074 21.675 33.498 1.00 74.56 104 ASN A N 1
ATOM 924 C CA . ASN A 1 104 ? 10.492 21.299 32.144 1.00 74.56 104 ASN A CA 1
ATOM 925 C C . ASN A 1 104 ? 9.495 21.791 31.077 1.00 74.56 104 ASN A C 1
ATOM 927 O O . ASN A 1 104 ? 9.910 22.311 30.045 1.00 74.56 104 ASN A O 1
ATOM 931 N N . ILE A 1 105 ? 8.184 21.678 31.319 1.00 70.75 105 ILE A N 1
ATOM 932 C CA . ILE A 1 105 ? 7.152 22.156 30.379 1.00 70.75 105 ILE A CA 1
ATOM 933 C C . ILE A 1 105 ? 7.141 23.695 30.274 1.00 70.75 105 ILE A C 1
ATOM 935 O O . ILE A 1 105 ? 6.976 24.230 29.179 1.00 70.75 105 ILE A O 1
ATOM 939 N N . LEU A 1 106 ? 7.352 24.437 31.367 1.00 71.69 106 LEU A N 1
ATOM 940 C CA . LEU A 1 106 ? 7.505 25.898 31.296 1.00 71.69 106 LEU A CA 1
ATOM 941 C C . LEU A 1 106 ? 8.774 26.305 30.550 1.00 71.69 106 LEU A C 1
ATOM 943 O O . LEU A 1 106 ? 8.731 27.224 29.731 1.00 71.69 106 LEU A O 1
ATOM 947 N N . LEU A 1 107 ? 9.879 25.602 30.801 1.00 76.00 107 LEU A N 1
ATOM 948 C CA . LEU A 1 107 ? 11.132 25.782 30.079 1.00 76.00 107 LEU A CA 1
ATOM 949 C C . LEU A 1 107 ? 10.933 25.565 28.567 1.00 76.00 107 LEU A C 1
ATOM 951 O O . LEU A 1 107 ? 11.352 26.408 27.773 1.00 76.00 107 LEU A O 1
ATOM 955 N N . TYR A 1 108 ? 10.193 24.522 28.176 1.00 75.81 108 TYR A N 1
ATOM 956 C CA . TYR A 1 108 ? 9.767 24.278 26.794 1.00 75.81 108 TYR A CA 1
ATOM 957 C C . TYR A 1 108 ? 8.971 25.448 26.196 1.00 75.81 108 TYR A C 1
ATOM 959 O O . TYR A 1 108 ? 9.368 26.023 25.179 1.00 75.81 108 TYR A O 1
ATOM 967 N N . LEU A 1 109 ? 7.892 25.871 26.863 1.00 69.69 109 LEU A N 1
ATOM 968 C CA . LEU A 1 109 ? 7.015 26.948 26.385 1.00 69.69 109 LEU A CA 1
ATOM 969 C C . LEU A 1 109 ? 7.723 28.311 26.269 1.00 69.69 109 LEU A C 1
ATOM 971 O O . LEU A 1 109 ? 7.368 29.117 25.406 1.00 69.69 109 LEU A O 1
ATOM 975 N N . LEU A 1 110 ? 8.721 28.581 27.116 1.00 73.81 110 LEU A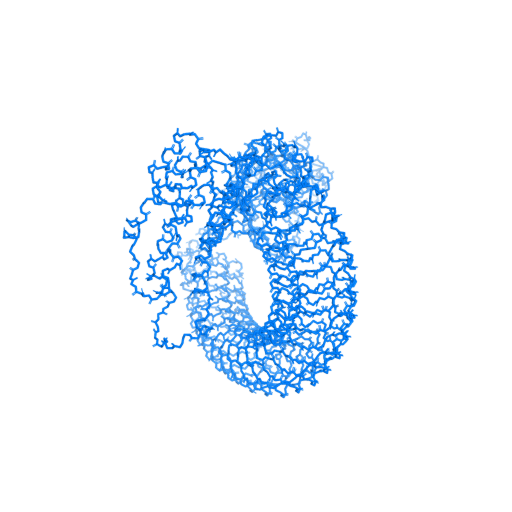 N 1
ATOM 976 C CA . LEU A 1 110 ? 9.556 29.782 27.031 1.00 73.81 110 LEU A CA 1
ATOM 977 C C . LEU A 1 110 ? 10.513 29.743 25.837 1.00 73.81 110 LEU A C 1
ATOM 979 O O . LEU A 1 110 ? 10.692 30.773 25.181 1.00 73.81 110 LEU A O 1
ATOM 983 N N . CYS A 1 111 ? 11.079 28.574 25.526 1.00 73.06 111 CYS A N 1
ATOM 984 C CA . CYS A 1 111 ? 11.982 28.398 24.390 1.00 73.06 111 CYS A CA 1
ATOM 985 C C . CYS A 1 111 ? 11.267 28.650 23.054 1.00 73.06 111 CYS A C 1
ATOM 987 O O . CYS A 1 111 ? 11.737 29.456 22.250 1.00 73.06 111 CYS A O 1
ATOM 989 N N . ILE A 1 112 ? 10.075 28.078 22.854 1.00 66.06 112 ILE A N 1
ATOM 990 C CA . ILE A 1 112 ? 9.289 28.259 21.616 1.00 66.06 112 ILE A CA 1
ATOM 991 C C . ILE A 1 112 ? 8.535 29.610 21.531 1.00 66.06 112 ILE A C 1
ATOM 993 O O . ILE A 1 112 ? 7.799 29.875 20.577 1.00 66.06 112 ILE A O 1
ATOM 997 N N . SER A 1 113 ? 8.691 30.501 22.519 1.00 65.38 113 SER A N 1
ATOM 998 C CA . SER A 1 113 ? 7.937 31.759 22.607 1.00 65.38 113 SER A CA 1
ATOM 999 C C . SER A 1 113 ? 8.433 32.839 21.635 1.00 65.38 113 SER A C 1
ATOM 1001 O O . SER A 1 113 ? 9.572 33.305 21.704 1.00 65.38 113 SER A O 1
ATOM 1003 N N . LYS A 1 114 ? 7.535 33.358 20.787 1.00 59.75 114 LYS A N 1
ATOM 1004 C CA . LYS A 1 114 ? 7.818 34.373 19.741 1.00 59.75 114 LYS A CA 1
ATOM 1005 C C . LYS A 1 114 ? 7.872 35.832 20.257 1.00 59.75 114 LYS A C 1
ATOM 1007 O O . LYS A 1 114 ? 7.770 36.780 19.483 1.00 59.75 114 LYS A O 1
ATOM 1012 N N . LYS A 1 115 ? 8.022 36.034 21.574 1.00 60.69 115 LYS A N 1
ATOM 1013 C CA . LYS A 1 115 ? 8.104 37.354 22.243 1.00 60.69 115 LYS A CA 1
ATOM 1014 C C . LYS A 1 115 ? 9.463 38.050 22.106 1.00 60.69 115 LYS A C 1
ATOM 1016 O O . LYS A 1 115 ? 10.491 37.384 22.146 1.00 60.69 115 LYS A O 1
ATOM 1021 N N . ASN A 1 116 ? 9.486 39.385 22.143 1.00 55.09 116 ASN A N 1
ATOM 1022 C CA . ASN A 1 116 ? 10.711 40.200 22.025 1.00 55.09 116 ASN A CA 1
ATOM 1023 C C . ASN A 1 116 ? 11.440 40.527 23.358 1.00 55.09 116 ASN A C 1
ATOM 1025 O O . ASN A 1 116 ? 12.273 41.426 23.386 1.00 55.09 116 ASN A O 1
ATOM 1029 N N . GLN A 1 117 ? 11.149 39.836 24.466 1.00 68.81 117 GLN A N 1
ATOM 1030 C CA . GLN A 1 117 ? 11.753 40.094 25.791 1.00 68.81 117 GLN A CA 1
ATOM 1031 C C . GLN A 1 117 ? 12.865 39.078 26.115 1.00 68.81 117 GLN A C 1
ATOM 1033 O O . GLN A 1 117 ? 12.731 38.284 27.041 1.00 68.81 117 GLN A O 1
ATOM 1038 N N . LEU A 1 118 ? 13.938 39.051 25.315 1.00 75.25 118 LEU A N 1
ATOM 1039 C CA . LEU A 1 118 ? 14.960 37.996 25.407 1.00 75.25 118 LEU A CA 1
ATOM 1040 C C . LEU A 1 118 ? 15.704 37.966 26.751 1.00 75.25 118 LEU A C 1
ATOM 1042 O O . LEU A 1 118 ? 15.806 36.897 27.340 1.00 75.25 118 LEU A O 1
ATOM 1046 N N . GLU A 1 119 ? 16.168 39.108 27.263 1.00 79.62 119 GLU A N 1
ATOM 1047 C CA . GLU A 1 119 ? 16.863 39.153 28.562 1.00 79.62 119 GLU A CA 1
ATOM 1048 C C . GLU A 1 119 ? 15.984 38.658 29.715 1.00 79.62 119 GLU A C 1
ATOM 1050 O O . GLU A 1 119 ? 16.457 37.956 30.604 1.00 79.62 119 GLU A O 1
ATOM 1055 N N . GLU A 1 120 ? 14.682 38.938 29.667 1.00 72.44 120 GLU A N 1
ATOM 1056 C CA . GLU A 1 120 ? 13.750 38.457 30.685 1.00 72.44 120 GLU A CA 1
ATOM 1057 C C . GLU A 1 120 ? 13.507 36.946 30.556 1.00 72.44 120 GLU A C 1
ATOM 1059 O O . GLU A 1 120 ? 13.514 36.240 31.560 1.00 72.44 120 GLU A O 1
ATOM 1064 N N . ILE A 1 121 ? 13.407 36.423 29.324 1.00 76.62 121 ILE A N 1
ATOM 1065 C CA . ILE A 1 121 ? 13.374 34.973 29.061 1.00 76.62 121 ILE A CA 1
ATOM 1066 C C . ILE A 1 121 ? 14.625 34.293 29.640 1.00 76.62 121 ILE A C 1
ATOM 1068 O O . ILE A 1 121 ? 14.493 33.278 30.320 1.00 76.62 121 ILE A O 1
ATOM 1072 N N . LYS A 1 122 ? 15.824 34.857 29.425 1.00 82.38 122 LYS A N 1
ATOM 1073 C CA . LYS A 1 122 ? 17.084 34.305 29.950 1.00 82.38 122 LYS A CA 1
ATOM 1074 C C . LYS A 1 122 ? 17.066 34.192 31.479 1.00 82.38 122 LYS A C 1
ATOM 1076 O O . LYS A 1 122 ? 17.312 33.111 32.011 1.00 82.38 122 LYS A O 1
ATOM 1081 N N . LYS A 1 123 ? 16.717 35.270 32.195 1.00 80.94 123 LYS A N 1
ATOM 1082 C CA . LYS A 1 123 ? 16.642 35.252 33.670 1.00 80.94 123 LYS A CA 1
ATOM 1083 C C . LYS A 1 123 ? 15.644 34.210 34.193 1.00 80.94 123 LYS A C 1
ATOM 1085 O O . LYS A 1 123 ? 15.948 33.490 35.139 1.00 80.94 123 LYS A O 1
ATOM 1090 N N . VAL A 1 124 ? 14.465 34.112 33.572 1.00 77.56 124 VAL A N 1
ATOM 1091 C CA . VAL A 1 124 ? 13.423 33.149 33.971 1.00 77.56 124 VAL A CA 1
ATOM 1092 C C . VAL A 1 124 ? 13.862 31.703 33.721 1.00 77.56 124 VAL A C 1
ATOM 1094 O O . VAL A 1 124 ? 13.555 30.819 34.516 1.00 77.56 124 VAL A O 1
ATOM 1097 N N . ILE A 1 125 ? 14.620 31.453 32.653 1.00 82.31 125 ILE A N 1
ATOM 1098 C CA . ILE A 1 125 ? 15.195 30.135 32.368 1.00 82.31 125 ILE A CA 1
ATOM 1099 C C . ILE A 1 125 ? 16.264 29.747 33.404 1.00 82.31 125 ILE A C 1
ATOM 1101 O O . ILE A 1 125 ? 16.254 28.607 33.861 1.00 82.31 125 ILE A O 1
ATOM 1105 N N . LEU A 1 126 ? 17.137 30.671 33.827 1.00 83.06 126 LEU A N 1
ATOM 1106 C CA . LEU A 1 126 ? 18.081 30.418 34.931 1.00 83.06 126 LEU A CA 1
ATOM 1107 C C . LEU A 1 126 ? 17.344 30.037 36.218 1.00 83.06 126 LEU A C 1
ATOM 1109 O O . LEU A 1 126 ? 17.643 29.011 36.818 1.00 83.06 126 LEU A O 1
ATOM 1113 N N . LEU A 1 127 ? 16.320 30.808 36.581 1.00 81.88 127 LEU A N 1
ATOM 1114 C CA . LEU A 1 127 ? 15.475 30.552 37.744 1.00 81.88 127 LEU A CA 1
ATOM 1115 C C . LEU A 1 127 ? 14.757 29.185 37.677 1.00 81.88 127 LEU A C 1
ATOM 1117 O O . LEU A 1 127 ? 14.651 28.493 38.688 1.00 81.88 127 LEU A O 1
ATOM 1121 N N . LEU A 1 128 ? 14.291 28.769 36.493 1.00 78.75 128 LEU A N 1
ATOM 1122 C CA . LEU A 1 128 ? 13.740 27.427 36.259 1.00 78.75 128 LEU A CA 1
ATOM 1123 C C . LEU A 1 128 ? 14.787 26.329 36.503 1.00 78.75 128 LEU A C 1
ATOM 1125 O O . LEU A 1 128 ? 14.491 25.340 37.175 1.00 78.75 128 LEU A O 1
ATOM 1129 N N . VAL A 1 129 ? 16.002 26.497 35.974 1.00 81.88 129 VAL A N 1
ATOM 1130 C CA . VAL A 1 129 ? 17.104 25.533 36.128 1.00 81.88 129 VAL A CA 1
ATOM 1131 C C . VAL A 1 129 ? 17.567 25.445 37.587 1.00 81.88 129 VAL A C 1
ATOM 1133 O O . VAL A 1 129 ? 17.689 24.336 38.105 1.00 81.88 129 VAL A O 1
ATOM 1136 N N . ASP A 1 130 ? 17.703 26.574 38.290 1.00 82.94 130 ASP A N 1
ATOM 1137 C CA . ASP A 1 130 ? 18.020 26.628 39.728 1.00 82.94 130 ASP A CA 1
ATOM 1138 C C . ASP A 1 130 ? 16.949 25.931 40.588 1.00 82.94 130 ASP A C 1
ATOM 1140 O O . ASP A 1 130 ? 17.260 25.282 41.589 1.00 82.94 130 ASP A O 1
ATOM 1144 N N . LYS A 1 131 ? 15.678 25.998 40.169 1.00 75.12 131 LYS A N 1
ATOM 1145 C CA . LYS A 1 131 ? 14.558 25.257 40.774 1.00 75.12 131 LYS A CA 1
ATOM 1146 C C . LYS A 1 131 ? 14.537 23.763 40.429 1.00 75.12 131 LYS A C 1
ATOM 1148 O O . LYS A 1 131 ? 13.741 23.016 40.994 1.00 75.12 131 LYS A O 1
ATOM 1153 N N . GLY A 1 132 ? 15.430 23.300 39.556 1.00 77.56 132 GLY A N 1
ATOM 1154 C CA . GLY A 1 132 ? 15.584 21.895 39.193 1.00 77.56 132 GLY A CA 1
ATOM 1155 C C . GLY A 1 132 ? 14.899 21.486 37.889 1.00 77.56 132 GLY A C 1
ATOM 1156 O O . GLY A 1 132 ? 14.709 20.282 37.688 1.00 77.56 132 GLY A O 1
ATOM 1157 N N . ALA A 1 133 ? 14.555 22.435 37.007 1.00 81.25 133 ALA A N 1
ATOM 1158 C CA . ALA A 1 133 ? 14.220 22.123 35.620 1.00 81.25 133 ALA A CA 1
ATOM 1159 C C . ALA A 1 133 ? 15.398 21.394 34.960 1.00 81.25 133 ALA A C 1
ATOM 1161 O O . ALA A 1 133 ? 16.523 21.894 34.913 1.00 81.25 133 ALA A O 1
ATOM 1162 N N . ASN A 1 134 ? 15.134 20.216 34.408 1.00 82.44 134 ASN A N 1
ATOM 1163 C CA . ASN A 1 134 ? 16.087 19.524 33.566 1.00 82.44 134 ASN A CA 1
ATOM 1164 C C . ASN A 1 134 ? 16.027 20.108 32.147 1.00 82.44 134 ASN A C 1
ATOM 1166 O O . ASN A 1 134 ? 15.162 19.754 31.344 1.00 82.44 134 ASN A O 1
ATOM 1170 N N . ILE A 1 135 ? 16.998 20.960 31.828 1.00 83.19 135 ILE A N 1
ATOM 1171 C CA . ILE A 1 135 ? 17.210 21.540 30.493 1.00 83.19 135 ILE A CA 1
ATOM 1172 C C . ILE A 1 135 ? 17.393 20.495 29.377 1.00 83.19 135 ILE A C 1
ATOM 1174 O O . ILE A 1 135 ? 17.171 20.788 28.206 1.00 83.19 135 ILE A O 1
ATOM 1178 N N . ASN A 1 136 ? 17.711 19.256 29.753 1.00 82.50 136 ASN A N 1
ATOM 1179 C CA . ASN A 1 136 ? 17.957 18.118 28.872 1.00 82.50 136 ASN A CA 1
ATOM 1180 C C . ASN A 1 136 ? 16.770 17.145 28.793 1.00 82.50 136 ASN A C 1
ATOM 1182 O O . ASN A 1 136 ? 16.943 15.944 28.591 1.00 82.50 136 ASN A O 1
ATOM 1186 N N . THR A 1 137 ? 15.554 17.648 29.008 1.00 76.12 137 THR A N 1
ATOM 1187 C CA . THR A 1 137 ? 14.332 16.839 28.938 1.00 76.12 137 THR A CA 1
ATOM 1188 C C . THR A 1 137 ? 13.951 16.520 27.493 1.00 76.12 137 THR A C 1
ATOM 1190 O O . THR A 1 137 ? 13.998 17.385 26.618 1.00 76.12 137 THR A O 1
ATOM 1193 N N . LEU A 1 138 ? 13.548 15.267 27.273 1.00 70.31 138 LEU A N 1
ATOM 1194 C CA . LEU A 1 138 ? 12.982 14.777 26.020 1.00 70.31 138 LEU A CA 1
ATOM 1195 C C . LEU A 1 138 ? 11.474 15.036 25.988 1.00 70.31 138 LEU A C 1
ATOM 1197 O O . LEU A 1 138 ? 10.758 14.631 26.911 1.00 70.31 138 LEU A O 1
ATOM 1201 N N . PHE A 1 139 ? 11.002 15.649 24.909 1.00 66.31 139 PHE A N 1
ATOM 1202 C CA . PHE A 1 139 ? 9.593 15.879 24.621 1.00 66.31 139 PHE A CA 1
ATOM 1203 C C . PHE A 1 139 ? 9.189 15.057 23.392 1.00 66.31 139 PHE A C 1
ATOM 1205 O O . PHE A 1 139 ? 9.953 14.962 22.443 1.00 66.31 139 PHE A O 1
ATOM 1212 N N . TYR A 1 140 ? 8.018 14.424 23.385 1.00 57.75 140 TYR A N 1
ATOM 1213 C CA . TYR A 1 140 ? 7.495 13.770 22.172 1.00 57.75 140 TYR A CA 1
ATOM 1214 C C . TYR A 1 140 ? 6.553 14.693 21.417 1.00 57.75 140 TYR A C 1
ATOM 1216 O O . TYR A 1 140 ? 5.992 15.598 22.031 1.00 57.75 140 TYR A O 1
ATOM 1224 N N . TYR A 1 141 ? 6.397 14.475 20.110 1.00 54.06 141 TYR A N 1
ATOM 1225 C CA . TYR A 1 141 ? 5.522 15.230 19.208 1.00 54.06 141 TYR A CA 1
ATOM 1226 C C . TYR A 1 141 ? 4.523 14.292 18.518 1.00 54.06 141 TYR A C 1
ATOM 1228 O O . TYR A 1 141 ? 4.806 13.117 18.289 1.00 54.06 141 TYR A O 1
ATOM 1236 N N . LYS A 1 142 ? 3.325 14.794 18.192 1.00 42.59 142 LYS A N 1
ATOM 1237 C CA . LYS A 1 142 ? 2.312 14.016 17.457 1.00 42.59 142 LYS A CA 1
ATOM 1238 C C . LYS A 1 142 ? 1.640 14.846 16.373 1.00 42.59 142 LYS A C 1
ATOM 1240 O O . LYS A 1 142 ? 0.545 15.377 16.559 1.00 42.59 142 LYS A O 1
ATOM 1245 N N . MET A 1 143 ? 2.286 14.914 15.214 1.00 34.38 143 MET A N 1
ATOM 1246 C CA . MET A 1 143 ? 1.684 15.407 13.979 1.00 34.38 143 MET A CA 1
ATOM 1247 C C . MET A 1 143 ? 2.017 14.460 12.823 1.00 34.38 143 MET A C 1
ATOM 1249 O O . MET A 1 143 ? 3.179 14.199 12.561 1.00 34.38 143 MET A O 1
ATOM 1253 N N . SER A 1 144 ? 0.972 13.981 12.137 1.00 38.62 144 SER A N 1
ATOM 1254 C CA . SER A 1 144 ? 1.012 13.147 10.917 1.00 38.62 144 SER A CA 1
ATOM 1255 C C . SER A 1 144 ? 1.885 11.878 10.946 1.00 38.62 144 SER A C 1
ATOM 1257 O O . SER A 1 144 ? 3.058 11.916 10.613 1.00 38.62 144 SER A O 1
ATOM 1259 N N . TYR A 1 145 ? 1.216 10.742 11.175 1.00 37.44 145 TYR A N 1
ATOM 1260 C CA . TYR A 1 145 ? 1.610 9.353 10.863 1.00 37.44 145 TYR A CA 1
ATOM 1261 C C . TYR A 1 145 ? 2.874 8.744 11.498 1.00 37.44 145 TYR A C 1
ATOM 1263 O O . TYR A 1 145 ? 2.822 7.549 11.792 1.00 37.44 145 TYR A O 1
ATOM 1271 N N . ASP A 1 146 ? 3.903 9.516 11.835 1.00 40.12 146 ASP A N 1
ATOM 1272 C CA . ASP A 1 146 ? 5.091 9.030 12.548 1.00 40.12 146 ASP A CA 1
ATOM 1273 C C . ASP A 1 146 ? 5.168 9.553 13.999 1.00 40.12 146 ASP A C 1
ATOM 1275 O O . ASP A 1 146 ? 4.442 10.466 14.401 1.00 40.12 146 ASP A O 1
ATOM 1279 N N . HIS A 1 147 ? 5.935 8.848 14.840 1.00 40.72 147 HIS A N 1
ATOM 1280 C CA . HIS A 1 147 ? 5.909 8.963 16.307 1.00 40.72 147 HIS A CA 1
ATOM 1281 C C . HIS A 1 147 ? 7.297 9.361 16.833 1.00 40.72 147 HIS A C 1
ATOM 1283 O O . HIS A 1 147 ? 8.197 8.519 16.866 1.00 40.72 147 HIS A O 1
ATOM 1289 N N . GLU A 1 148 ? 7.478 10.606 17.282 1.00 54.09 148 GLU A N 1
ATOM 1290 C CA . GLU A 1 148 ? 8.822 11.179 17.479 1.00 54.09 148 GLU A CA 1
ATOM 1291 C C . GLU A 1 148 ? 9.059 11.714 18.902 1.00 54.09 148 GLU A C 1
ATOM 1293 O O . GLU A 1 148 ? 8.176 12.331 19.493 1.00 54.09 148 GLU A O 1
ATOM 1298 N N . PHE A 1 149 ? 10.261 11.483 19.451 1.00 56.31 149 PHE A N 1
ATOM 1299 C CA . PHE A 1 149 ? 10.781 12.099 20.683 1.00 56.31 149 PHE A CA 1
ATOM 1300 C C . PHE A 1 149 ? 12.006 12.971 20.336 1.00 56.31 149 PHE A C 1
ATOM 1302 O O . PHE A 1 149 ? 12.980 12.460 19.776 1.00 56.31 149 PHE A O 1
ATOM 1309 N N . GLU A 1 150 ? 11.985 14.250 20.716 1.00 67.44 150 GLU A N 1
ATOM 1310 C CA . GLU A 1 150 ? 13.039 15.244 20.481 1.00 67.44 150 GLU A CA 1
ATOM 1311 C C . GLU A 1 150 ? 13.480 15.948 21.792 1.00 67.44 150 GLU A C 1
ATOM 1313 O O . GLU A 1 150 ? 12.663 16.218 22.677 1.00 67.44 150 GLU A O 1
ATOM 1318 N N . PRO A 1 151 ? 14.778 16.255 21.977 1.00 69.94 151 PRO A N 1
ATOM 1319 C CA . PRO A 1 151 ? 15.244 17.132 23.056 1.00 69.94 151 PRO A CA 1
ATOM 1320 C C . PRO A 1 151 ? 14.833 18.597 22.835 1.00 69.94 151 PRO A C 1
ATOM 1322 O O . PRO A 1 151 ? 14.917 19.089 21.715 1.00 69.94 151 PRO A O 1
ATOM 1325 N N . LEU A 1 152 ? 14.540 19.335 23.916 1.00 72.56 152 LEU A N 1
ATOM 1326 C CA . LEU A 1 152 ? 14.154 20.768 23.935 1.00 72.56 152 LEU A CA 1
ATOM 1327 C C . LEU A 1 152 ? 14.834 21.683 22.893 1.00 72.56 152 LEU A C 1
ATOM 1329 O O . LEU A 1 152 ? 14.233 22.610 22.354 1.00 72.56 152 LEU A O 1
ATOM 1333 N N . VAL A 1 153 ? 16.134 21.483 22.685 1.00 74.69 153 VAL A N 1
ATOM 1334 C CA . VAL A 1 153 ? 16.969 22.325 21.823 1.00 74.69 153 VAL A CA 1
ATOM 1335 C C . VAL A 1 153 ? 16.744 22.091 20.321 1.00 74.69 153 VAL A C 1
ATOM 1337 O O . VAL A 1 153 ? 17.153 22.937 19.531 1.00 74.69 153 VAL A O 1
ATOM 1340 N N . PHE A 1 154 ? 16.063 21.010 19.927 1.00 75.31 154 PHE A N 1
ATOM 1341 C CA . PHE A 1 154 ? 15.711 20.695 18.536 1.00 75.31 154 PHE A CA 1
ATOM 1342 C C . PHE A 1 154 ? 14.481 21.498 18.075 1.00 75.31 154 PHE A C 1
ATOM 1344 O O . PHE A 1 154 ? 14.502 22.054 16.977 1.00 75.31 154 PHE A O 1
ATOM 1351 N N . ASP A 1 155 ? 13.469 21.699 18.931 1.00 70.81 155 ASP A N 1
ATOM 1352 C CA . ASP A 1 155 ? 12.297 22.545 18.627 1.00 70.81 155 ASP A CA 1
ATOM 1353 C C . ASP A 1 155 ? 12.668 24.001 18.280 1.00 70.81 155 ASP A C 1
ATOM 1355 O O . ASP A 1 155 ? 12.014 24.659 17.467 1.00 70.81 155 ASP A O 1
ATOM 1359 N N . LEU A 1 156 ? 13.751 24.524 18.870 1.00 72.12 156 LEU A N 1
ATOM 1360 C CA . LEU A 1 156 ? 14.287 25.858 18.551 1.00 72.12 156 LEU A CA 1
ATOM 1361 C C . LEU A 1 156 ? 14.812 25.977 17.113 1.00 72.12 156 LEU A C 1
ATOM 1363 O O . LEU A 1 156 ? 14.993 27.093 16.619 1.00 72.12 156 LEU A O 1
ATOM 1367 N N . VAL A 1 157 ? 15.067 24.835 16.479 1.00 73.50 157 VAL A N 1
ATOM 1368 C CA . VAL A 1 157 ? 15.708 24.667 15.177 1.00 73.50 157 VAL A CA 1
ATOM 1369 C C . VAL A 1 157 ? 14.694 24.181 14.120 1.00 73.50 157 VAL A C 1
ATOM 1371 O O . VAL A 1 157 ? 14.798 24.573 12.957 1.00 73.50 157 VAL A O 1
ATOM 1374 N N . SER A 1 158 ? 13.672 23.405 14.509 1.00 63.66 158 SER A N 1
ATOM 1375 C CA . SER A 1 158 ? 12.693 22.775 13.602 1.00 63.66 158 SER A CA 1
ATOM 1376 C C . SER A 1 158 ? 11.600 23.717 13.052 1.00 63.66 158 SER A C 1
ATOM 1378 O O . SER A 1 158 ? 11.324 23.696 11.848 1.00 63.66 158 SER A O 1
ATOM 1380 N N . ASP A 1 159 ? 11.016 24.606 13.875 1.00 55.56 159 ASP A N 1
ATOM 1381 C CA . ASP A 1 159 ? 9.836 25.449 13.533 1.00 55.56 159 ASP A CA 1
ATOM 1382 C C . ASP A 1 159 ? 10.115 26.545 12.465 1.00 55.56 159 ASP A C 1
ATOM 1384 O O . ASP A 1 159 ? 9.264 27.384 12.151 1.00 55.56 159 ASP A O 1
ATOM 1388 N N . TYR A 1 160 ? 11.322 26.588 11.882 1.00 50.69 160 TYR A N 1
ATOM 1389 C CA . TYR A 1 160 ? 11.761 27.703 11.034 1.00 50.69 160 TYR A CA 1
ATOM 1390 C C . TYR A 1 160 ? 11.386 27.604 9.546 1.00 50.69 160 TYR A C 1
ATOM 1392 O O . TYR A 1 160 ? 11.374 28.626 8.856 1.00 50.69 160 TYR A O 1
ATOM 1400 N N . LYS A 1 161 ? 11.018 26.420 9.027 1.00 44.78 161 LYS A N 1
ATOM 1401 C CA . LYS A 1 161 ? 10.695 26.245 7.589 1.00 44.78 161 LYS A CA 1
ATOM 1402 C C . LYS A 1 161 ? 9.460 27.041 7.109 1.00 44.78 161 LYS A C 1
ATOM 1404 O O . LYS A 1 161 ? 9.294 27.192 5.901 1.00 44.78 161 LYS A O 1
ATOM 1409 N N . TYR A 1 162 ? 8.640 27.604 8.012 1.00 44.28 162 TYR A N 1
ATOM 1410 C CA . TYR A 1 162 ? 7.387 28.307 7.666 1.00 44.28 162 TYR A CA 1
ATOM 1411 C C . TYR A 1 162 ? 7.099 29.633 8.426 1.00 44.28 162 TYR A C 1
ATOM 1413 O O . TYR A 1 162 ? 5.963 30.110 8.387 1.00 44.28 162 TYR A O 1
ATOM 1421 N N . GLN A 1 163 ? 8.063 30.255 9.128 1.00 47.59 163 GLN A N 1
ATOM 1422 C CA . GLN A 1 163 ? 7.806 31.403 10.039 1.00 47.59 163 GLN A CA 1
ATOM 1423 C C . GLN A 1 163 ? 8.769 32.615 9.871 1.00 47.59 163 GLN A C 1
ATOM 1425 O O . GLN A 1 163 ? 9.713 32.597 9.085 1.00 47.59 163 GLN A O 1
ATOM 1430 N N . ASP A 1 164 ? 8.466 33.730 10.558 1.00 54.53 164 ASP A N 1
ATOM 1431 C CA . ASP A 1 164 ? 9.001 35.091 10.323 1.00 54.53 164 ASP A CA 1
ATOM 1432 C C . ASP A 1 164 ? 10.543 35.233 10.427 1.00 54.53 164 ASP A C 1
ATOM 1434 O O . ASP A 1 164 ? 11.149 35.002 11.482 1.00 54.53 164 ASP A O 1
ATOM 1438 N N . LYS A 1 165 ? 11.161 35.761 9.351 1.00 59.16 165 LYS A N 1
ATOM 1439 C CA . LYS A 1 165 ? 12.599 36.101 9.236 1.00 59.16 165 LYS A CA 1
ATOM 1440 C C . LYS A 1 165 ? 13.140 37.004 10.356 1.00 59.16 165 LYS A C 1
ATOM 1442 O O . LYS A 1 165 ? 14.351 37.050 10.562 1.00 59.16 165 LYS A O 1
ATOM 1447 N N . LYS A 1 166 ? 12.277 37.718 11.087 1.00 63.09 166 LYS A N 1
ATOM 1448 C CA . LYS A 1 166 ? 12.665 38.612 12.193 1.00 63.09 166 LYS A CA 1
ATOM 1449 C C . LYS A 1 166 ? 13.034 37.898 13.500 1.00 63.09 166 LYS A C 1
ATOM 1451 O O . LYS A 1 166 ? 13.719 38.504 14.316 1.00 63.09 166 LYS A O 1
ATOM 1456 N N . GLN A 1 167 ? 12.606 36.650 13.717 1.00 69.25 167 GLN A N 1
ATOM 1457 C CA . GLN A 1 167 ? 12.834 35.938 14.991 1.00 69.25 167 GLN A CA 1
ATOM 1458 C C . GLN A 1 167 ? 14.205 35.242 15.086 1.00 69.25 167 GLN A C 1
ATOM 1460 O O . GLN A 1 167 ? 14.693 34.988 16.188 1.00 69.25 167 GLN A O 1
ATOM 1465 N N . LYS A 1 168 ? 14.872 35.005 13.949 1.00 76.75 168 LYS A N 1
ATOM 1466 C CA . LYS A 1 168 ? 16.130 34.246 13.869 1.00 76.75 168 LYS A CA 1
ATOM 1467 C C . LYS A 1 168 ? 17.253 34.730 14.805 1.00 76.75 168 LYS A C 1
ATOM 1469 O O . LYS A 1 168 ? 17.816 33.883 15.494 1.00 76.75 168 LYS A O 1
ATOM 1474 N N . PRO A 1 169 ? 17.582 36.038 14.910 1.00 81.00 169 PRO A N 1
ATOM 1475 C CA . PRO A 1 169 ? 18.659 36.486 15.800 1.00 81.00 169 PRO A CA 1
ATOM 1476 C C . PRO A 1 169 ? 18.381 36.140 17.267 1.00 81.00 169 PRO A C 1
ATOM 1478 O O . PRO A 1 169 ? 19.276 35.694 17.977 1.00 81.00 169 PRO A O 1
ATOM 1481 N N . LYS A 1 170 ? 17.115 36.265 17.688 1.00 78.94 170 LYS A N 1
ATOM 1482 C CA . LYS A 1 170 ? 16.668 35.947 19.044 1.00 78.94 170 LYS A CA 1
ATOM 1483 C C . LYS A 1 170 ? 16.787 34.447 19.342 1.00 78.94 170 LYS A C 1
ATOM 1485 O O . LYS A 1 170 ? 17.232 34.084 20.424 1.00 78.94 170 LYS A O 1
ATOM 1490 N N . GLN A 1 171 ? 16.402 33.580 18.404 1.00 80.69 171 GLN A N 1
ATOM 1491 C CA . GLN A 1 171 ? 16.507 32.124 18.578 1.00 80.69 171 GLN A CA 1
ATOM 1492 C C . GLN A 1 171 ? 17.968 31.657 18.636 1.00 80.69 171 GLN A C 1
ATOM 1494 O O . GLN A 1 171 ? 18.305 30.836 19.483 1.00 80.69 171 GLN A O 1
ATOM 1499 N N . LEU A 1 172 ? 18.848 32.228 17.806 1.00 85.75 172 LEU A N 1
ATOM 1500 C CA . LEU A 1 172 ? 20.289 31.952 17.848 1.00 85.75 172 LEU A CA 1
ATOM 1501 C C . LEU A 1 172 ? 20.910 32.361 19.192 1.00 85.75 172 LEU A C 1
ATOM 1503 O O . LEU A 1 172 ? 21.701 31.616 19.764 1.00 85.75 172 LEU A O 1
ATOM 1507 N N . GLU A 1 173 ? 20.542 33.531 19.711 1.00 87.06 173 GLU A N 1
ATOM 1508 C CA . GLU A 1 173 ? 21.030 34.029 20.999 1.00 87.06 173 GLU A CA 1
ATOM 1509 C C . GLU A 1 173 ? 20.454 33.246 22.194 1.00 87.06 173 GLU A C 1
ATOM 1511 O O . GLU A 1 173 ? 21.166 32.987 23.164 1.00 87.06 173 GLU A O 1
ATOM 1516 N N . LEU A 1 174 ? 19.198 32.794 22.106 1.00 85.62 174 LEU A N 1
ATOM 1517 C CA . LEU A 1 174 ? 18.592 31.913 23.105 1.00 85.62 174 LEU A CA 1
ATOM 1518 C C . LEU A 1 174 ? 19.233 30.516 23.106 1.00 85.62 174 LEU A C 1
ATOM 1520 O O . LEU A 1 174 ? 19.472 29.964 24.177 1.00 85.62 174 LEU A O 1
ATOM 1524 N N . LEU A 1 175 ? 19.573 29.965 21.935 1.00 88.50 175 LEU A N 1
ATOM 1525 C CA . LEU A 1 175 ? 20.284 28.689 21.846 1.00 88.50 175 LEU A CA 1
ATOM 1526 C C . LEU A 1 175 ? 21.697 28.780 22.446 1.00 88.50 175 LEU A C 1
ATOM 1528 O O . LEU A 1 175 ? 22.072 27.896 23.212 1.00 88.50 175 LEU A O 1
ATOM 1532 N N . ARG A 1 176 ? 22.457 29.856 22.168 1.00 90.38 176 ARG A N 1
ATOM 1533 C CA . ARG A 1 176 ? 23.761 30.106 22.826 1.00 90.38 176 ARG A CA 1
ATOM 1534 C C . ARG A 1 176 ? 23.624 30.041 24.343 1.00 90.38 176 ARG A C 1
ATOM 1536 O O . ARG A 1 176 ? 24.329 29.279 24.994 1.00 90.38 176 ARG A O 1
ATOM 1543 N N . PHE A 1 177 ? 22.658 30.784 24.873 1.00 89.44 177 PHE A N 1
ATOM 1544 C CA . PHE A 1 177 ? 22.393 30.859 26.301 1.00 89.44 177 PHE A CA 1
ATOM 1545 C C . PHE A 1 177 ? 22.014 29.502 26.923 1.00 89.44 177 PHE A C 1
ATOM 1547 O O . PHE A 1 177 ? 22.536 29.141 27.973 1.00 89.44 177 PHE A O 1
ATOM 1554 N N . LEU A 1 178 ? 21.160 28.709 26.267 1.00 87.12 178 LEU A N 1
ATOM 1555 C CA . LEU A 1 178 ? 20.796 27.370 26.750 1.00 87.12 178 LEU A CA 1
ATOM 1556 C C . LEU A 1 178 ? 22.016 26.431 26.815 1.00 87.12 178 LEU A C 1
ATOM 1558 O O . LEU A 1 178 ? 22.184 25.704 27.794 1.00 87.12 178 LEU A O 1
ATOM 1562 N N . LEU A 1 179 ? 22.901 26.480 25.814 1.00 88.88 179 LEU A N 1
ATOM 1563 C CA . LEU A 1 179 ? 24.151 25.707 25.787 1.00 88.88 179 LEU A CA 1
ATOM 1564 C C . LEU A 1 179 ? 25.155 26.183 26.857 1.00 88.88 179 LEU A C 1
ATOM 1566 O O . LEU A 1 179 ? 25.873 25.371 27.449 1.00 88.88 179 LEU A O 1
ATOM 1570 N N . GLU A 1 180 ? 25.198 27.485 27.150 1.00 89.12 180 GLU A N 1
ATOM 1571 C CA . GLU A 1 180 ? 26.009 28.053 28.234 1.00 89.12 180 GLU A CA 1
ATOM 1572 C C . GLU A 1 180 ? 25.598 27.487 29.601 1.00 89.12 180 GLU A C 1
ATOM 1574 O O . GLU A 1 180 ? 26.468 26.989 30.325 1.00 89.12 180 GLU A O 1
ATOM 1579 N N . ILE A 1 181 ? 24.294 27.480 29.911 1.00 86.94 181 ILE A N 1
ATOM 1580 C CA . ILE A 1 181 ? 23.745 27.062 31.217 1.00 86.94 181 ILE A CA 1
ATOM 1581 C C . ILE A 1 181 ? 23.559 25.541 31.389 1.00 86.94 181 ILE A C 1
ATOM 1583 O O . ILE A 1 181 ? 23.134 25.103 32.455 1.00 86.94 181 ILE A O 1
ATOM 1587 N N . GLY A 1 182 ? 23.897 24.724 30.384 1.00 83.00 182 GLY A N 1
ATOM 1588 C CA . GLY A 1 182 ? 24.001 23.264 30.538 1.00 83.00 182 GLY A CA 1
ATOM 1589 C C . GLY A 1 182 ? 23.082 22.400 29.671 1.00 83.00 182 GLY A C 1
ATOM 1590 O O . GLY A 1 182 ? 22.981 21.198 29.936 1.00 83.00 182 GLY A O 1
ATOM 1591 N N . ALA A 1 183 ? 22.445 22.956 28.635 1.00 87.50 183 ALA A N 1
ATOM 1592 C CA . ALA A 1 183 ? 21.862 22.129 27.580 1.00 87.50 183 ALA A CA 1
ATOM 1593 C C . ALA A 1 183 ? 22.966 21.273 26.934 1.00 87.50 183 ALA A C 1
ATOM 1595 O O . ALA A 1 183 ? 24.020 21.786 26.555 1.00 87.50 183 ALA A O 1
ATOM 1596 N N . ASP A 1 184 ? 22.729 19.970 26.832 1.00 86.94 184 ASP A N 1
ATOM 1597 C CA . ASP A 1 184 ? 23.651 18.981 26.292 1.00 86.94 184 ASP A CA 1
ATOM 1598 C C . ASP A 1 184 ? 23.280 18.705 24.824 1.00 86.94 184 ASP A C 1
ATOM 1600 O O . ASP A 1 184 ? 22.337 17.955 24.553 1.00 86.94 184 ASP A O 1
ATOM 1604 N N . PRO A 1 185 ? 23.998 19.291 23.847 1.00 89.31 185 PRO A N 1
ATOM 1605 C CA . PRO A 1 185 ? 23.678 19.130 22.429 1.00 89.31 185 PRO A CA 1
ATOM 1606 C C . PRO A 1 185 ? 23.970 17.715 21.903 1.00 89.31 185 PRO A C 1
ATOM 1608 O O . PRO A 1 185 ? 23.689 17.429 20.741 1.00 89.31 185 PRO A O 1
ATOM 1611 N N . ASN A 1 186 ? 24.547 16.836 22.730 1.00 87.00 186 ASN A N 1
ATOM 1612 C CA . ASN A 1 186 ? 24.946 15.480 22.356 1.00 87.00 186 ASN A CA 1
ATOM 1613 C C . ASN A 1 186 ? 23.821 14.447 22.552 1.00 87.00 186 ASN A C 1
ATOM 1615 O O . ASN A 1 186 ? 24.003 13.281 22.214 1.00 87.00 186 ASN A O 1
ATOM 1619 N N . ILE A 1 187 ? 22.671 14.845 23.107 1.00 84.88 187 ILE A N 1
ATOM 1620 C CA . ILE A 1 187 ? 21.514 13.957 23.273 1.00 84.88 187 ILE A CA 1
ATOM 1621 C C . ILE A 1 187 ? 20.899 13.672 21.901 1.00 84.88 187 ILE A C 1
ATOM 1623 O O . ILE A 1 187 ? 20.613 14.599 21.142 1.00 84.88 187 ILE A O 1
ATOM 1627 N N . LYS A 1 188 ? 20.700 12.385 21.599 1.00 80.56 188 LYS A N 1
ATOM 1628 C CA . LYS A 1 188 ? 20.134 11.917 20.331 1.00 80.56 188 LYS A CA 1
ATOM 1629 C C . LYS A 1 188 ? 18.598 11.921 20.362 1.00 80.56 188 LYS A C 1
ATOM 1631 O O . LYS A 1 188 ? 18.005 11.518 21.366 1.00 80.56 188 LYS A O 1
ATOM 1636 N N . ASN A 1 189 ? 17.963 12.371 19.277 1.00 73.38 189 ASN A N 1
ATOM 1637 C CA . ASN A 1 189 ? 16.523 12.212 19.034 1.00 73.38 189 ASN A CA 1
ATOM 1638 C C . ASN A 1 189 ? 16.189 10.755 18.634 1.00 73.38 189 ASN A C 1
ATOM 1640 O O . ASN A 1 189 ? 17.077 9.902 18.550 1.00 73.38 189 ASN A O 1
ATOM 1644 N N . ILE A 1 190 ? 14.915 10.454 18.354 1.00 66.69 190 ILE A N 1
ATOM 1645 C CA . ILE A 1 190 ? 14.503 9.115 17.880 1.00 66.69 190 ILE A CA 1
ATOM 1646 C C . ILE A 1 190 ? 15.188 8.638 16.600 1.00 66.69 190 ILE A C 1
ATOM 1648 O O . ILE A 1 190 ? 15.278 7.433 16.392 1.00 66.69 190 ILE A O 1
ATOM 1652 N N . GLU A 1 191 ? 15.640 9.537 15.734 1.00 67.50 191 GLU A N 1
ATOM 1653 C CA . GLU A 1 191 ? 16.329 9.185 14.492 1.00 67.50 191 GLU A CA 1
ATOM 1654 C C . GLU A 1 191 ? 17.804 8.836 14.735 1.00 67.50 191 GLU A C 1
ATOM 1656 O O . GLU A 1 191 ? 18.487 8.392 13.817 1.00 67.50 191 GLU A O 1
ATOM 1661 N N . GLY A 1 192 ? 18.300 9.022 15.965 1.00 76.69 192 GLY A N 1
ATOM 1662 C CA . GLY A 1 192 ? 19.709 8.876 16.318 1.00 76.69 192 GLY A CA 1
ATOM 1663 C C . GLY A 1 192 ? 20.537 10.143 16.093 1.00 76.69 192 GLY A C 1
ATOM 1664 O O . GLY A 1 192 ? 21.756 10.096 16.228 1.00 76.69 192 GLY A O 1
ATOM 1665 N N . MET A 1 193 ? 19.921 11.277 15.748 1.00 83.81 193 MET A N 1
ATOM 1666 C CA . MET A 1 193 ? 20.620 12.538 15.488 1.00 83.81 193 MET A CA 1
ATOM 1667 C C . MET A 1 193 ? 20.855 13.322 16.776 1.00 83.81 193 MET A C 1
ATOM 1669 O O . MET A 1 193 ? 19.915 13.545 17.534 1.00 83.81 193 MET A O 1
ATOM 1673 N N . ASN A 1 194 ? 22.079 13.814 16.997 1.00 88.12 194 ASN A N 1
ATOM 1674 C CA . ASN A 1 194 ? 22.338 14.857 17.998 1.00 88.12 194 ASN A CA 1
ATOM 1675 C C . ASN A 1 194 ? 22.015 16.265 17.437 1.00 88.12 194 ASN A C 1
ATOM 1677 O O . ASN A 1 194 ? 21.759 16.417 16.238 1.00 88.12 194 ASN A O 1
ATOM 1681 N N . LEU A 1 195 ? 22.047 17.307 18.278 1.00 88.06 195 LEU A N 1
ATOM 1682 C CA . LEU A 1 195 ? 21.602 18.652 17.882 1.00 88.06 195 LEU A CA 1
ATOM 1683 C C . LEU A 1 195 ? 22.398 19.222 16.697 1.00 88.06 195 LEU A C 1
ATOM 1685 O O . LEU A 1 195 ? 21.851 19.980 15.899 1.00 88.06 195 LEU A O 1
ATOM 1689 N N . LEU A 1 196 ? 23.680 18.869 16.565 1.00 90.12 196 LEU A N 1
ATOM 1690 C CA . LEU A 1 196 ? 24.515 19.363 15.474 1.00 90.12 196 LEU A CA 1
ATOM 1691 C C . LEU A 1 196 ? 24.068 18.796 14.120 1.00 90.12 196 LEU A C 1
ATOM 1693 O O . LEU A 1 196 ? 23.938 19.564 13.172 1.00 90.12 196 LEU A O 1
ATOM 1697 N N . HIS A 1 197 ? 23.766 17.496 14.035 1.00 88.88 197 HIS A N 1
ATOM 1698 C CA . HIS A 1 197 ? 23.229 16.872 12.816 1.00 88.88 197 HIS A CA 1
ATOM 1699 C C . HIS A 1 197 ? 21.937 17.560 12.364 1.00 88.88 197 HIS A C 1
ATOM 1701 O O . HIS A 1 197 ? 21.794 17.959 11.207 1.00 88.88 197 HIS A O 1
ATOM 1707 N N . TYR A 1 198 ? 21.027 17.772 13.314 1.00 85.31 198 TYR A N 1
ATOM 1708 C CA . TYR A 1 198 ? 19.725 18.375 13.060 1.00 85.31 198 TYR A CA 1
ATOM 1709 C C . TYR A 1 198 ? 19.827 19.858 12.666 1.00 85.31 198 TYR A C 1
ATOM 1711 O O . TYR A 1 198 ? 19.169 20.310 11.727 1.00 85.31 198 TYR A O 1
ATOM 1719 N N . ALA A 1 199 ? 20.706 20.621 13.325 1.00 86.06 199 ALA A N 1
ATOM 1720 C CA . ALA A 1 199 ? 20.976 22.022 13.000 1.00 86.06 199 ALA A CA 1
ATOM 1721 C C . ALA A 1 199 ? 21.638 22.206 11.627 1.00 86.06 199 ALA A C 1
ATOM 1723 O O . ALA A 1 199 ? 21.433 23.233 10.978 1.00 86.06 199 ALA A O 1
ATOM 1724 N N . VAL A 1 200 ? 22.401 21.212 11.160 1.00 85.31 200 VAL A N 1
ATOM 1725 C CA . VAL A 1 200 ? 22.937 21.199 9.797 1.00 85.31 200 VAL A CA 1
ATOM 1726 C C . VAL A 1 200 ? 21.816 20.964 8.777 1.00 85.31 200 VAL A C 1
ATOM 1728 O O . VAL A 1 200 ? 21.677 21.788 7.884 1.00 85.31 200 VAL A O 1
ATOM 1731 N N . ASN A 1 201 ? 20.961 19.948 8.941 1.00 79.00 201 ASN A N 1
ATOM 1732 C CA . ASN A 1 201 ? 19.833 19.621 8.035 1.00 79.00 201 ASN A CA 1
ATOM 1733 C C . ASN A 1 201 ? 18.739 20.726 7.924 1.00 79.00 201 ASN A C 1
ATOM 1735 O O . ASN A 1 201 ? 17.791 20.643 7.139 1.00 79.00 201 ASN A O 1
ATOM 1739 N N . THR A 1 202 ? 18.811 21.771 8.753 1.00 73.38 202 THR A N 1
ATOM 1740 C CA . THR A 1 202 ? 17.766 22.803 8.880 1.00 73.38 202 THR A CA 1
ATOM 1741 C C . THR A 1 202 ? 18.253 24.199 8.496 1.00 73.38 202 THR A C 1
ATOM 1743 O O . THR A 1 202 ? 17.733 24.775 7.538 1.00 73.38 202 THR A O 1
ATOM 1746 N N . ASP A 1 203 ? 19.227 24.772 9.214 1.00 79.38 203 ASP A N 1
ATOM 1747 C CA . ASP A 1 203 ? 19.790 26.091 8.907 1.00 79.38 203 ASP A CA 1
ATOM 1748 C C . ASP A 1 203 ? 21.200 26.290 9.497 1.00 79.38 203 ASP A C 1
ATOM 1750 O O . ASP A 1 203 ? 21.392 26.439 10.706 1.00 79.38 203 ASP A O 1
ATOM 1754 N N . SER A 1 204 ? 22.170 26.435 8.586 1.00 78.62 204 SER A N 1
ATOM 1755 C CA . SER A 1 204 ? 23.599 26.732 8.807 1.00 78.62 204 SER A CA 1
ATOM 1756 C C . SER A 1 204 ? 23.974 27.642 9.991 1.00 78.62 204 SER A C 1
ATOM 1758 O O . SER A 1 204 ? 25.040 27.476 10.583 1.00 78.62 204 SER A O 1
ATOM 1760 N N . SER A 1 205 ? 23.145 28.626 10.346 1.00 84.50 205 SER A N 1
ATOM 1761 C CA . SER A 1 205 ? 23.456 29.555 11.439 1.00 84.50 205 SER A CA 1
ATOM 1762 C C . SER A 1 205 ? 23.253 28.956 12.833 1.00 84.50 205 SER A C 1
ATOM 1764 O O . SER A 1 205 ? 23.976 29.332 13.754 1.00 84.50 205 SER A O 1
ATOM 1766 N N . PHE A 1 206 ? 22.326 28.007 12.994 1.00 86.88 206 PHE A N 1
ATOM 1767 C CA . PHE A 1 206 ? 22.169 27.272 14.249 1.00 86.88 206 PHE A CA 1
ATOM 1768 C C . PHE A 1 206 ? 23.319 26.281 14.427 1.00 86.88 206 PHE A C 1
ATOM 1770 O O . PHE A 1 206 ? 23.892 26.213 15.511 1.00 86.88 206 PHE A O 1
ATOM 1777 N N . ALA A 1 207 ? 23.754 25.615 13.351 1.00 87.88 207 ALA A N 1
ATOM 1778 C CA . ALA A 1 207 ? 24.963 24.792 13.377 1.00 87.88 207 ALA A CA 1
ATOM 1779 C C . ALA A 1 207 ? 26.193 25.610 13.825 1.00 87.88 207 ALA A C 1
ATOM 1781 O O . ALA A 1 207 ? 26.937 25.168 14.697 1.00 87.88 207 ALA A O 1
ATOM 1782 N N . GLN A 1 208 ? 26.351 26.845 13.329 1.00 87.19 208 GLN A N 1
ATOM 1783 C CA . GLN A 1 208 ? 27.407 27.764 13.778 1.00 87.19 208 GLN A CA 1
ATOM 1784 C C . GLN A 1 208 ? 27.347 28.047 15.293 1.00 87.19 208 GLN A C 1
ATOM 1786 O O . GLN A 1 208 ? 28.380 28.012 15.958 1.00 87.19 208 GLN A O 1
ATOM 1791 N N . VAL A 1 209 ? 26.154 28.287 15.853 1.00 89.44 209 VAL A N 1
ATOM 1792 C CA . VAL A 1 209 ? 25.953 28.476 17.305 1.00 89.44 209 VAL A CA 1
ATOM 1793 C C . VAL A 1 209 ? 26.369 27.237 1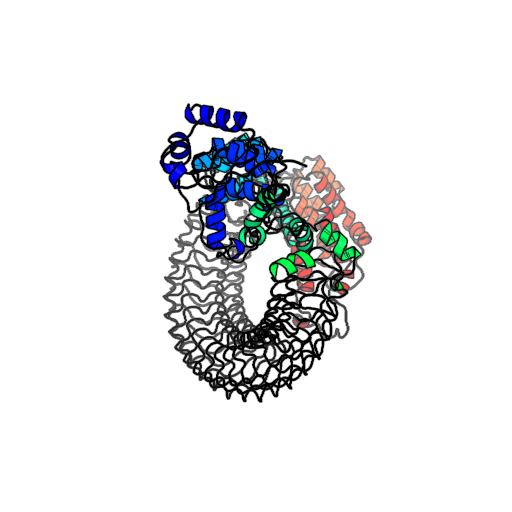8.101 1.00 89.44 209 VAL A C 1
ATOM 1795 O O . VAL A 1 209 ? 27.067 27.363 19.107 1.00 89.44 209 VAL A O 1
ATOM 1798 N N . VAL A 1 210 ? 25.957 26.047 17.655 1.00 89.25 210 VAL A N 1
ATOM 1799 C CA . VAL A 1 210 ? 26.265 24.780 18.335 1.00 89.25 210 VAL A CA 1
ATOM 1800 C C . VAL A 1 210 ? 27.772 24.511 18.323 1.00 89.25 210 VAL A C 1
ATOM 1802 O O . VAL A 1 210 ? 28.331 24.177 19.368 1.00 89.25 210 VAL A O 1
ATOM 1805 N N . ILE A 1 211 ? 28.445 24.740 17.192 1.00 87.69 211 ILE A N 1
ATOM 1806 C CA . ILE A 1 211 ? 29.905 24.610 17.054 1.00 87.69 211 ILE A CA 1
ATOM 1807 C C . ILE A 1 211 ? 30.637 25.596 17.979 1.00 87.69 211 ILE A C 1
ATOM 1809 O O . ILE A 1 211 ? 31.499 25.195 18.758 1.00 87.69 211 ILE A O 1
ATOM 1813 N N . GLU A 1 212 ? 30.268 26.880 17.944 1.00 87.44 212 GLU A N 1
ATOM 1814 C CA . GLU A 1 212 ? 30.912 27.931 18.748 1.00 87.44 212 GLU A CA 1
ATOM 1815 C C . GLU A 1 212 ? 30.709 27.768 20.262 1.00 87.44 212 GLU A C 1
ATOM 1817 O O . GLU A 1 212 ? 31.489 28.314 21.038 1.00 87.44 212 GLU A O 1
ATOM 1822 N N . SER A 1 213 ? 29.695 27.011 20.696 1.00 87.75 213 SER A N 1
ATOM 1823 C CA . SER A 1 213 ? 29.458 26.734 22.118 1.00 87.75 213 SER A CA 1
ATOM 1824 C C . SER A 1 213 ? 30.556 25.884 22.775 1.00 87.75 213 SER A C 1
ATOM 1826 O O . SER A 1 213 ? 30.703 25.912 23.998 1.00 87.75 213 SER A O 1
ATOM 1828 N N . GLY A 1 214 ? 31.287 25.082 21.988 1.00 85.62 214 GLY A N 1
ATOM 1829 C CA . GLY A 1 214 ? 32.255 24.104 22.496 1.00 85.62 214 GLY A CA 1
ATOM 1830 C C . GLY A 1 214 ? 31.650 22.989 23.367 1.00 85.62 214 GLY A C 1
ATOM 1831 O O . GLY A 1 214 ? 32.388 22.324 24.088 1.00 85.62 214 GLY A O 1
ATOM 1832 N N . LYS A 1 215 ? 30.319 22.795 23.351 1.00 87.50 215 LYS A N 1
ATOM 1833 C CA . LYS A 1 215 ? 29.603 21.796 24.177 1.00 87.50 215 LYS A CA 1
ATOM 1834 C C . LYS A 1 215 ? 29.405 20.438 23.492 1.00 87.50 215 LYS A C 1
ATOM 1836 O O . LYS A 1 215 ? 28.957 19.487 24.135 1.00 87.50 215 LYS A O 1
ATOM 1841 N N . ILE A 1 216 ? 29.714 20.336 22.201 1.00 88.81 216 ILE A N 1
ATOM 1842 C CA . ILE A 1 216 ? 29.747 19.062 21.476 1.00 88.81 216 ILE A CA 1
ATOM 1843 C C . ILE A 1 216 ? 30.945 18.244 21.985 1.00 88.81 216 ILE A C 1
ATOM 1845 O O . ILE A 1 216 ? 32.071 18.734 21.985 1.00 88.81 216 ILE A O 1
ATOM 1849 N N . LYS A 1 217 ? 30.686 17.021 22.462 1.00 86.94 217 LYS A N 1
ATOM 1850 C CA . LYS A 1 217 ? 31.686 16.102 23.035 1.00 86.94 217 LYS A CA 1
ATOM 1851 C C . LYS A 1 217 ? 32.515 15.431 21.947 1.00 86.94 217 LYS A C 1
ATOM 1853 O O . LYS A 1 217 ? 33.725 15.313 22.105 1.00 86.94 217 LYS A O 1
ATOM 1858 N N . ASP A 1 218 ? 31.858 15.031 20.861 1.00 86.69 218 ASP A N 1
ATOM 1859 C CA . ASP A 1 218 ? 32.495 14.551 19.642 1.00 86.69 218 ASP A CA 1
ATOM 1860 C C . ASP A 1 218 ? 31.845 15.223 18.427 1.00 86.69 218 ASP A C 1
ATOM 1862 O O . ASP A 1 218 ? 30.640 15.117 18.193 1.00 86.69 218 ASP A O 1
ATOM 1866 N N . ILE A 1 219 ? 32.661 15.952 17.666 1.00 89.00 219 ILE A N 1
ATOM 1867 C CA . ILE A 1 219 ? 32.269 16.631 16.425 1.00 89.00 219 ILE A CA 1
ATOM 1868 C C . ILE A 1 219 ? 32.005 15.627 15.283 1.00 89.00 219 ILE A C 1
ATOM 1870 O O . ILE A 1 219 ? 31.379 15.984 14.285 1.00 89.00 219 ILE A O 1
ATOM 1874 N N . ASN A 1 220 ? 32.438 14.373 15.465 1.00 88.25 220 ASN A N 1
ATOM 1875 C CA . ASN A 1 220 ? 32.346 13.250 14.530 1.00 88.25 220 ASN A CA 1
ATOM 1876 C C . ASN A 1 220 ? 31.394 12.137 14.999 1.00 88.25 220 ASN A C 1
ATOM 1878 O O . ASN A 1 220 ? 31.363 11.067 14.388 1.00 88.25 220 ASN A O 1
ATOM 1882 N N . GLU A 1 221 ? 30.608 12.392 16.053 1.00 89.38 221 GLU A N 1
ATOM 1883 C CA . GLU A 1 221 ? 29.479 11.547 16.460 1.00 89.38 221 GLU A CA 1
ATOM 1884 C C . GLU A 1 221 ? 28.607 11.209 15.236 1.00 89.38 221 GLU A C 1
ATOM 1886 O O . GLU A 1 221 ? 28.440 12.052 14.352 1.00 89.38 221 GLU A O 1
ATOM 1891 N N . ARG A 1 222 ? 28.044 9.995 15.185 1.00 85.75 222 ARG A N 1
ATOM 1892 C CA . ARG A 1 222 ? 27.247 9.507 14.045 1.00 85.75 222 ARG A CA 1
ATOM 1893 C C . ARG A 1 222 ? 25.765 9.357 14.374 1.00 85.75 222 ARG A C 1
ATOM 1895 O O . ARG A 1 222 ? 25.398 9.147 15.532 1.00 85.75 222 ARG A O 1
ATOM 1902 N N . VAL A 1 223 ? 24.916 9.399 13.351 1.00 81.69 223 VAL A N 1
ATOM 1903 C CA . VAL A 1 223 ? 23.480 9.083 13.456 1.00 81.69 223 VAL A CA 1
ATOM 1904 C C . VAL A 1 223 ? 23.262 7.572 13.646 1.00 81.69 223 VAL A C 1
ATOM 1906 O O . VAL A 1 223 ? 23.802 6.771 12.888 1.00 81.69 223 VAL A O 1
ATOM 1909 N N . ASP A 1 224 ? 22.464 7.154 14.635 1.00 73.31 224 ASP A N 1
ATOM 1910 C CA . ASP A 1 224 ? 22.300 5.726 14.980 1.00 73.31 224 ASP A CA 1
ATOM 1911 C C . ASP A 1 224 ? 21.670 4.864 13.855 1.00 73.31 224 ASP A C 1
ATOM 1913 O O . ASP A 1 224 ? 20.721 5.262 13.176 1.00 73.31 224 ASP A O 1
ATOM 1917 N N . LYS A 1 225 ? 22.146 3.614 13.714 1.00 54.97 225 LYS A N 1
ATOM 1918 C CA . LYS A 1 225 ? 21.953 2.753 12.525 1.00 54.97 225 LYS A CA 1
ATOM 1919 C C . LYS A 1 225 ? 20.514 2.252 12.180 1.00 54.97 225 LYS A C 1
ATOM 1921 O O . LYS A 1 225 ? 20.387 1.394 11.313 1.00 54.97 225 LYS A O 1
ATOM 1926 N N . TYR A 1 226 ? 19.420 2.689 12.833 1.00 51.81 226 TYR A N 1
ATOM 1927 C CA . TYR A 1 226 ? 18.165 1.880 12.874 1.00 51.81 226 TYR A CA 1
ATOM 1928 C C . TYR A 1 226 ? 16.814 2.529 12.520 1.00 51.81 226 TYR A C 1
ATOM 1930 O O . TYR A 1 226 ? 15.792 1.829 12.620 1.00 51.81 226 TYR A O 1
ATOM 1938 N N . ARG A 1 227 ? 16.733 3.831 12.194 1.00 51.25 227 ARG A N 1
ATOM 1939 C CA . ARG A 1 227 ? 15.417 4.515 12.102 1.00 51.25 227 ARG A CA 1
ATOM 1940 C C . ARG A 1 227 ? 15.160 5.447 10.914 1.00 51.25 227 ARG A C 1
ATOM 1942 O O . ARG A 1 227 ? 13.984 5.649 10.636 1.00 51.25 227 ARG A O 1
ATOM 1949 N N . THR A 1 228 ? 16.166 5.923 10.179 1.00 46.31 228 THR A N 1
ATOM 1950 C CA . THR A 1 228 ? 15.943 6.664 8.921 1.00 46.31 228 THR A CA 1
ATOM 1951 C C . THR A 1 228 ? 16.768 6.080 7.783 1.00 46.31 228 THR A C 1
ATOM 1953 O O . THR A 1 228 ? 17.953 5.783 7.940 1.00 46.31 228 THR A O 1
ATOM 1956 N N . ASP A 1 229 ? 16.159 5.932 6.607 1.00 51.97 229 ASP A N 1
ATOM 1957 C CA . ASP A 1 229 ? 16.874 5.391 5.448 1.00 51.97 229 ASP A CA 1
ATOM 1958 C C . ASP A 1 229 ? 17.923 6.389 4.912 1.00 51.97 229 ASP A C 1
ATOM 1960 O O . ASP A 1 229 ? 18.963 5.964 4.404 1.00 51.97 229 ASP A O 1
ATOM 1964 N N . ILE A 1 230 ? 17.681 7.696 5.109 1.00 58.94 230 ILE A N 1
ATOM 1965 C CA . ILE A 1 230 ? 18.335 8.828 4.422 1.00 58.94 230 ILE A CA 1
ATOM 1966 C C . ILE A 1 230 ? 19.640 9.323 5.080 1.00 58.94 230 ILE A C 1
ATOM 1968 O O . ILE A 1 230 ? 20.515 9.777 4.355 1.00 58.94 230 ILE A O 1
ATOM 1972 N N . PHE A 1 231 ? 19.806 9.245 6.409 1.00 66.00 231 PHE A N 1
ATOM 1973 C CA . PHE A 1 231 ? 20.985 9.820 7.105 1.00 66.00 231 PHE A CA 1
ATOM 1974 C C . PHE A 1 231 ? 21.638 8.888 8.143 1.00 66.00 231 PHE A C 1
ATOM 1976 O O . PHE A 1 231 ? 22.441 9.311 8.968 1.00 66.00 231 PHE A O 1
ATOM 1983 N N . CYS A 1 232 ? 21.271 7.613 8.147 1.00 68.00 232 CYS A N 1
ATOM 1984 C CA . CYS A 1 232 ? 21.781 6.617 9.087 1.00 68.00 232 CYS A CA 1
ATOM 1985 C C . CYS A 1 232 ? 23.307 6.396 8.933 1.00 68.00 232 CYS A C 1
ATOM 1987 O O . CYS A 1 232 ? 23.783 6.178 7.824 1.00 68.00 232 CYS A O 1
ATOM 1989 N N . ASP A 1 233 ? 24.046 6.391 10.050 1.00 78.44 233 ASP A N 1
ATOM 1990 C CA . ASP A 1 233 ? 25.523 6.358 10.166 1.00 78.44 233 ASP A CA 1
ATOM 1991 C C . ASP A 1 233 ? 26.281 7.565 9.568 1.00 78.44 233 ASP A C 1
ATOM 1993 O O . ASP A 1 233 ? 27.502 7.521 9.416 1.00 78.44 233 ASP A O 1
ATOM 1997 N N . GLU A 1 234 ? 25.581 8.660 9.251 1.00 85.75 234 GLU A N 1
ATOM 1998 C CA . GLU A 1 234 ? 26.205 9.908 8.794 1.00 85.75 234 GLU A CA 1
ATOM 1999 C C . GLU A 1 234 ? 26.808 10.725 9.941 1.00 85.75 234 GLU A C 1
ATOM 2001 O O . GLU A 1 234 ? 26.353 10.639 11.083 1.00 85.75 234 GLU A O 1
ATOM 2006 N N . THR A 1 235 ? 27.780 11.588 9.617 1.00 90.19 235 THR A N 1
ATOM 2007 C CA . THR A 1 235 ? 28.224 12.681 10.510 1.00 90.19 235 THR A CA 1
ATOM 2008 C C . THR A 1 235 ? 27.654 14.025 10.056 1.00 90.19 235 THR A C 1
ATOM 2010 O O . THR A 1 235 ? 27.307 14.217 8.887 1.00 90.19 235 THR A O 1
ATOM 2013 N N . ALA A 1 236 ? 27.646 15.021 10.943 1.00 90.88 236 ALA A N 1
ATOM 2014 C CA . ALA A 1 236 ? 27.206 16.382 10.622 1.00 90.88 236 ALA A CA 1
ATOM 2015 C C . ALA A 1 236 ? 27.946 17.026 9.425 1.00 90.88 236 ALA A C 1
ATOM 2017 O O . ALA A 1 236 ? 27.392 17.905 8.763 1.00 90.88 236 ALA A O 1
ATOM 2018 N N . LEU A 1 237 ? 29.176 16.594 9.112 1.00 92.12 237 LEU A N 1
ATOM 2019 C CA . LEU A 1 237 ? 29.915 17.077 7.941 1.00 92.12 237 LEU A CA 1
ATOM 2020 C C . LEU A 1 237 ? 29.368 16.509 6.624 1.00 92.12 237 LEU A C 1
ATOM 2022 O O . LEU A 1 237 ? 29.260 17.262 5.658 1.00 92.12 237 LEU A O 1
ATOM 2026 N N . HIS A 1 238 ? 28.969 15.236 6.590 1.00 90.81 238 HIS A N 1
ATOM 2027 C CA . HIS A 1 238 ? 28.352 14.618 5.414 1.00 90.81 238 HIS A CA 1
ATOM 2028 C C . HIS A 1 238 ? 27.033 15.320 5.047 1.00 90.81 238 HIS A C 1
ATOM 2030 O O . HIS A 1 238 ? 26.866 15.778 3.915 1.00 90.81 238 HIS A O 1
ATOM 2036 N N . ILE A 1 239 ? 26.157 15.545 6.037 1.00 89.06 239 ILE A N 1
ATOM 2037 C CA . ILE A 1 239 ? 24.893 16.286 5.860 1.00 89.06 239 ILE A CA 1
ATOM 2038 C C . ILE A 1 239 ? 25.166 17.708 5.325 1.00 89.06 239 ILE A C 1
ATOM 2040 O O . ILE A 1 239 ? 24.520 18.163 4.380 1.00 89.06 239 ILE A O 1
ATOM 2044 N N . ALA A 1 240 ? 26.178 18.404 5.862 1.00 89.31 240 ALA A N 1
ATOM 2045 C CA . ALA A 1 240 ? 26.529 19.758 5.419 1.00 89.31 240 ALA A CA 1
ATOM 2046 C C . ALA A 1 240 ? 27.023 19.803 3.962 1.00 89.31 240 ALA A C 1
ATOM 2048 O O . ALA A 1 240 ? 26.816 20.811 3.278 1.00 89.31 240 ALA A O 1
ATOM 2049 N N . VAL A 1 241 ? 27.683 18.739 3.493 1.00 89.12 241 VAL A N 1
ATOM 2050 C CA . VAL A 1 241 ? 28.130 18.589 2.101 1.00 89.12 241 VAL A CA 1
ATOM 2051 C C . VAL A 1 241 ? 26.962 18.297 1.168 1.00 89.12 241 VAL A C 1
ATOM 2053 O O . VAL A 1 241 ? 26.861 18.967 0.138 1.00 89.12 241 VAL A O 1
ATOM 2056 N N . PHE A 1 242 ? 26.079 17.368 1.540 1.00 85.62 242 PHE A N 1
ATOM 2057 C CA . PHE A 1 242 ? 24.878 17.016 0.776 1.00 85.62 242 PHE A CA 1
ATOM 2058 C C . PHE A 1 242 ? 24.014 18.261 0.489 1.00 85.62 242 PHE A C 1
ATOM 2060 O O . PHE A 1 242 ? 23.718 18.573 -0.668 1.00 85.62 242 PHE A O 1
ATOM 2067 N N . ASP A 1 243 ? 23.760 19.071 1.523 1.00 81.69 243 ASP A N 1
ATOM 2068 C CA . ASP A 1 243 ? 23.037 20.352 1.436 1.00 81.69 243 ASP A CA 1
ATOM 2069 C C . ASP A 1 243 ? 23.879 21.532 0.900 1.00 81.69 243 ASP A C 1
ATOM 2071 O O . ASP A 1 243 ? 23.403 22.667 0.794 1.00 81.69 243 ASP A O 1
ATOM 2075 N N . LYS A 1 244 ? 25.147 21.293 0.543 1.00 87.56 244 LYS A N 1
ATOM 2076 C CA . LYS A 1 244 ? 26.066 22.255 -0.097 1.00 87.56 244 LYS A CA 1
ATOM 2077 C C . LYS A 1 244 ? 26.343 23.521 0.743 1.00 87.56 244 LYS A C 1
ATOM 2079 O O . LYS A 1 244 ? 26.582 24.611 0.210 1.00 87.56 244 LYS A O 1
ATOM 2084 N N . GLN A 1 245 ? 26.378 23.388 2.071 1.00 83.38 245 GLN A N 1
ATOM 2085 C CA . GLN A 1 245 ? 26.455 24.501 3.027 1.00 83.38 245 GLN A CA 1
ATOM 2086 C C . GLN A 1 245 ? 27.884 25.025 3.271 1.00 83.38 245 GLN A C 1
ATOM 2088 O O . GLN A 1 245 ? 28.516 24.777 4.299 1.00 83.38 245 GLN A O 1
ATOM 2093 N N . LEU A 1 246 ? 28.395 25.823 2.330 1.00 86.50 246 LEU A N 1
ATOM 2094 C CA . LEU A 1 246 ? 29.786 26.306 2.289 1.00 86.50 246 LEU A CA 1
ATOM 2095 C C . LEU A 1 246 ? 30.335 26.936 3.591 1.00 86.50 246 LEU A C 1
ATOM 2097 O O . LEU A 1 246 ? 31.529 26.813 3.872 1.00 86.50 246 LEU A O 1
ATOM 2101 N N . SER A 1 247 ? 29.514 27.667 4.351 1.00 82.62 247 SER A N 1
ATOM 2102 C CA . SER A 1 247 ? 29.911 28.277 5.631 1.00 82.62 247 SER A CA 1
ATOM 2103 C C . SER A 1 247 ? 30.010 27.239 6.746 1.00 82.62 247 SER A C 1
ATOM 2105 O O . SER A 1 247 ? 31.029 27.189 7.432 1.00 82.62 247 SER A O 1
ATOM 2107 N N . THR A 1 248 ? 28.996 26.382 6.869 1.00 86.94 248 THR A N 1
ATOM 2108 C CA . THR A 1 248 ? 28.908 25.310 7.868 1.00 86.94 248 THR A CA 1
ATOM 2109 C C . THR A 1 248 ? 30.059 24.321 7.716 1.00 86.94 248 THR A C 1
ATOM 2111 O O . THR A 1 248 ? 30.732 24.008 8.691 1.00 86.94 248 THR A O 1
ATOM 2114 N N . ILE A 1 249 ? 30.370 23.918 6.478 1.00 92.25 249 ILE A N 1
ATOM 2115 C CA . ILE A 1 249 ? 31.489 23.018 6.157 1.00 92.25 249 ILE A CA 1
ATOM 2116 C C . ILE A 1 249 ? 32.819 23.586 6.674 1.00 92.25 249 ILE A C 1
ATOM 2118 O O . ILE A 1 249 ? 33.586 22.880 7.320 1.00 92.25 249 ILE A O 1
ATOM 2122 N N . LYS A 1 250 ? 33.090 24.882 6.457 1.00 89.81 250 LYS A N 1
ATOM 2123 C CA . LYS A 1 250 ? 34.310 25.529 6.976 1.00 89.81 250 LYS A CA 1
ATOM 2124 C C . LYS A 1 250 ? 34.337 25.586 8.503 1.00 89.81 250 LYS A C 1
ATOM 2126 O O . LYS A 1 250 ? 35.407 25.444 9.086 1.00 89.81 250 LYS A O 1
ATOM 2131 N N . ALA A 1 251 ? 33.192 25.824 9.140 1.00 88.31 251 ALA A N 1
ATOM 2132 C CA . ALA A 1 251 ? 33.090 25.880 10.594 1.00 88.31 251 ALA A CA 1
ATOM 2133 C C . ALA A 1 251 ? 33.330 24.508 11.237 1.00 88.31 251 ALA A C 1
ATOM 2135 O O . ALA A 1 251 ? 34.125 24.416 12.166 1.00 88.31 251 ALA A O 1
ATOM 2136 N N . LEU A 1 252 ? 32.723 23.451 10.687 1.00 91.62 252 LEU A N 1
ATOM 2137 C CA . LEU A 1 252 ? 32.929 22.062 11.102 1.00 91.62 252 LEU A CA 1
ATOM 2138 C C . LEU A 1 252 ? 34.402 21.653 10.962 1.00 91.62 252 LEU A C 1
ATOM 2140 O O . LEU A 1 252 ? 34.998 21.184 11.926 1.00 91.62 252 LEU A O 1
ATOM 2144 N N . ILE A 1 253 ? 35.021 21.916 9.806 1.00 91.94 253 ILE A N 1
ATOM 2145 C CA . ILE A 1 253 ? 36.450 21.644 9.570 1.00 91.94 253 ILE A CA 1
ATOM 2146 C C . ILE A 1 253 ? 37.335 22.372 10.594 1.00 91.94 253 ILE A C 1
ATOM 2148 O O . ILE A 1 253 ? 38.213 21.764 11.201 1.00 91.94 253 ILE A O 1
ATOM 2152 N N . ASN A 1 254 ? 37.089 23.664 10.835 1.00 89.50 254 ASN A N 1
ATOM 2153 C CA . ASN A 1 254 ? 37.842 24.439 11.827 1.00 89.50 254 ASN A CA 1
ATOM 2154 C C . ASN A 1 254 ? 37.622 23.948 13.272 1.00 89.50 254 ASN A C 1
ATOM 2156 O O . ASN A 1 254 ? 38.477 24.183 14.123 1.00 89.50 254 ASN A O 1
ATOM 2160 N N . ALA A 1 255 ? 36.496 23.286 13.547 1.00 86.75 255 ALA A N 1
ATOM 2161 C CA . ALA A 1 255 ? 36.173 22.665 14.829 1.00 86.75 255 ALA A CA 1
ATOM 2162 C C . ALA A 1 255 ? 36.707 21.225 14.974 1.00 86.75 255 ALA A C 1
ATOM 2164 O O . ALA A 1 255 ? 36.465 20.593 15.998 1.00 86.75 255 ALA A O 1
ATOM 2165 N N . GLY A 1 256 ? 37.444 20.713 13.980 1.00 88.62 256 GLY A N 1
ATOM 2166 C CA . GLY A 1 256 ? 38.050 19.380 14.013 1.00 88.62 256 GLY A CA 1
ATOM 2167 C C . GLY A 1 256 ? 37.181 18.260 13.437 1.00 88.62 256 GLY A C 1
ATOM 2168 O O . GLY A 1 256 ? 37.441 17.095 13.735 1.00 88.62 256 GLY A O 1
ATOM 2169 N N . ALA A 1 257 ? 36.162 18.585 12.632 1.00 93.12 257 ALA A N 1
ATOM 2170 C CA . ALA A 1 257 ? 35.394 17.572 11.914 1.00 93.12 257 ALA A CA 1
ATOM 2171 C C . ALA A 1 257 ? 36.291 16.772 10.960 1.00 93.12 257 ALA A C 1
ATOM 2173 O O . ALA A 1 257 ? 37.073 17.338 10.189 1.00 93.12 257 ALA A O 1
ATOM 2174 N N . ASP A 1 258 ? 36.142 15.455 11.005 1.00 90.69 258 ASP A N 1
ATOM 2175 C CA . ASP A 1 258 ? 36.888 14.513 10.199 1.00 90.69 258 ASP A CA 1
ATOM 2176 C C . ASP A 1 258 ? 36.391 14.556 8.751 1.00 90.69 258 ASP A C 1
ATOM 2178 O O . ASP A 1 258 ? 35.379 13.966 8.369 1.00 90.69 258 ASP A O 1
ATOM 2182 N N . VAL A 1 259 ? 37.155 15.274 7.931 1.00 92.88 259 VAL A N 1
ATOM 2183 C CA . VAL A 1 259 ? 37.006 15.385 6.472 1.00 92.88 259 VAL A CA 1
ATOM 2184 C C . VAL A 1 259 ? 37.149 14.055 5.727 1.00 92.88 259 VAL A C 1
ATOM 2186 O O . VAL A 1 259 ? 36.927 14.021 4.518 1.00 92.88 259 VAL A O 1
ATOM 2189 N N . ASN A 1 260 ? 37.514 12.996 6.449 1.00 90.12 260 ASN A N 1
ATOM 2190 C CA . ASN A 1 260 ? 37.781 11.648 5.979 1.00 90.12 260 ASN A CA 1
ATOM 2191 C C . ASN A 1 260 ? 36.884 10.591 6.642 1.00 90.12 260 ASN A C 1
ATOM 2193 O O . ASN A 1 260 ? 37.109 9.400 6.434 1.00 90.12 260 ASN A O 1
ATOM 2197 N N . ALA A 1 261 ? 35.873 11.011 7.413 1.00 88.00 261 ALA A N 1
ATOM 2198 C CA . ALA A 1 261 ? 34.876 10.106 7.974 1.00 88.00 261 ALA A CA 1
ATOM 2199 C C . ALA A 1 261 ? 34.165 9.304 6.865 1.00 88.00 261 ALA A C 1
ATOM 2201 O O . ALA A 1 261 ? 34.145 9.716 5.709 1.00 88.00 261 ALA A O 1
ATOM 2202 N N . ILE A 1 262 ? 33.611 8.145 7.224 1.00 84.44 262 ILE A N 1
ATOM 2203 C CA . ILE A 1 262 ? 33.122 7.126 6.282 1.00 84.44 262 ILE A CA 1
ATOM 2204 C C . ILE A 1 262 ? 31.723 6.687 6.727 1.00 84.44 262 ILE A C 1
ATOM 2206 O O . ILE A 1 262 ? 31.616 6.069 7.788 1.00 84.44 262 ILE A O 1
ATOM 2210 N N . ASN A 1 263 ? 30.674 7.014 5.971 1.00 81.31 263 ASN A N 1
ATOM 2211 C CA . ASN A 1 263 ? 29.273 6.719 6.325 1.00 81.31 263 ASN A CA 1
ATOM 2212 C C . ASN A 1 263 ? 28.858 5.248 6.055 1.00 81.31 263 ASN A C 1
ATOM 2214 O O . ASN A 1 263 ? 29.695 4.432 5.662 1.00 81.31 263 ASN A O 1
ATOM 2218 N N . LYS A 1 264 ? 27.571 4.879 6.226 1.00 74.88 264 LYS A N 1
ATOM 2219 C CA . LYS A 1 264 ? 27.116 3.484 5.985 1.00 74.88 264 LYS A CA 1
ATOM 2220 C C . LYS A 1 264 ? 27.238 3.008 4.535 1.00 74.88 264 LYS A C 1
ATOM 2222 O O . LYS A 1 264 ? 27.267 1.810 4.287 1.00 74.88 264 LYS A O 1
ATOM 2227 N N . TRP A 1 265 ? 27.279 3.935 3.582 1.00 74.44 265 TRP A N 1
ATOM 2228 C CA . TRP A 1 265 ? 27.505 3.656 2.162 1.00 74.44 265 TRP A CA 1
ATOM 2229 C C . TRP A 1 265 ? 29.007 3.688 1.814 1.00 74.44 265 TRP A C 1
ATOM 2231 O O . TRP A 1 265 ? 29.395 3.646 0.645 1.00 74.44 265 TRP A O 1
ATOM 2241 N N . GLY A 1 266 ? 29.847 3.802 2.848 1.00 77.75 266 GLY A N 1
ATOM 2242 C CA . GLY A 1 266 ? 31.288 4.002 2.831 1.00 77.75 266 GLY A CA 1
ATOM 2243 C C . GLY A 1 266 ? 31.755 5.265 2.108 1.00 77.75 266 GLY A C 1
ATOM 2244 O O . GLY A 1 266 ? 32.905 5.337 1.691 1.00 77.75 266 GLY A O 1
ATOM 2245 N N . GLU A 1 267 ? 30.892 6.247 1.883 1.00 84.31 267 GLU A N 1
ATOM 2246 C CA . GLU A 1 267 ? 31.283 7.495 1.229 1.00 84.31 267 GLU A CA 1
ATOM 2247 C C . GLU A 1 267 ? 31.957 8.435 2.231 1.00 84.31 267 GLU A C 1
ATOM 2249 O O . GLU A 1 267 ? 31.603 8.450 3.410 1.00 84.31 267 GLU A O 1
ATOM 2254 N N . THR A 1 268 ? 32.931 9.220 1.756 1.00 89.50 268 THR A N 1
ATOM 2255 C CA . THR A 1 268 ? 33.517 10.323 2.537 1.00 89.50 268 THR A CA 1
ATOM 2256 C C . THR A 1 268 ? 32.849 11.654 2.189 1.00 89.50 268 THR A C 1
ATOM 2258 O O . THR A 1 268 ? 32.273 11.790 1.101 1.00 89.50 268 THR A O 1
ATOM 2261 N N . PRO A 1 269 ? 32.997 12.710 3.016 1.00 90.00 269 PRO A N 1
ATOM 2262 C CA . PRO A 1 269 ? 32.489 14.038 2.682 1.00 90.00 269 PRO A CA 1
ATOM 2263 C C . PRO A 1 269 ? 33.075 14.607 1.380 1.00 90.00 269 PRO A C 1
ATOM 2265 O O . PRO A 1 269 ? 32.483 15.504 0.783 1.00 90.00 269 PRO A O 1
ATOM 2268 N N . LEU A 1 270 ? 34.229 14.119 0.906 1.00 89.00 270 LEU A N 1
ATOM 2269 C CA . LEU A 1 270 ? 34.742 14.501 -0.411 1.00 89.00 270 LEU A CA 1
ATOM 2270 C C . LEU A 1 270 ? 33.994 13.792 -1.550 1.00 89.00 270 LEU A C 1
ATOM 2272 O O . LEU A 1 270 ? 33.759 14.407 -2.591 1.00 89.00 270 LEU A O 1
ATOM 2276 N N . GLU A 1 271 ? 33.615 12.528 -1.360 1.00 84.31 271 GLU A N 1
ATOM 2277 C CA . GLU A 1 271 ? 32.908 11.721 -2.362 1.00 84.31 271 GLU A CA 1
ATOM 2278 C C . GLU A 1 271 ? 31.460 12.183 -2.563 1.00 84.31 271 GLU A C 1
ATOM 2280 O O . GLU A 1 271 ? 31.026 12.298 -3.708 1.00 84.31 271 GLU A O 1
ATOM 2285 N N . MET A 1 272 ? 30.769 12.579 -1.487 1.00 84.31 272 MET A N 1
ATOM 2286 C CA . MET A 1 272 ? 29.428 13.187 -1.551 1.00 84.31 272 MET A CA 1
ATOM 2287 C C . MET A 1 272 ? 29.411 14.600 -2.175 1.00 84.31 272 MET A C 1
ATOM 2289 O O . MET A 1 272 ? 28.349 15.174 -2.427 1.00 84.31 272 MET A O 1
ATOM 2293 N N . SER A 1 273 ? 30.573 15.226 -2.397 1.00 80.50 273 SER A N 1
ATOM 2294 C CA . SER A 1 273 ? 30.654 16.636 -2.792 1.00 80.50 273 SER A CA 1
ATOM 2295 C C . SER A 1 273 ? 30.487 16.856 -4.301 1.00 80.50 273 SER A C 1
ATOM 2297 O O . SER A 1 273 ? 31.465 17.059 -5.026 1.00 80.50 273 SER A O 1
ATOM 2299 N N . GLU A 1 274 ? 29.238 16.986 -4.757 1.00 71.81 274 GLU A N 1
ATOM 2300 C CA . GLU A 1 274 ? 28.895 17.372 -6.142 1.00 71.81 274 GLU A CA 1
ATOM 2301 C C . GLU A 1 274 ? 29.407 18.770 -6.564 1.00 71.81 274 GLU A C 1
ATOM 2303 O O . GLU A 1 274 ? 29.461 19.102 -7.750 1.00 71.81 274 GLU A O 1
ATOM 2308 N N . SER A 1 275 ? 29.750 19.642 -5.607 1.00 78.75 275 SER A N 1
ATOM 2309 C CA . SER A 1 275 ? 30.141 21.030 -5.877 1.00 78.75 275 SER A CA 1
ATOM 2310 C C . SER A 1 275 ? 31.655 21.217 -5.854 1.00 78.75 275 SER A C 1
ATOM 2312 O O . SER A 1 275 ? 32.285 21.186 -4.799 1.00 78.75 275 SER A O 1
ATOM 2314 N N . GLN A 1 276 ? 32.247 21.548 -7.004 1.00 76.31 276 GLN A N 1
ATOM 2315 C CA . GLN A 1 276 ? 33.702 21.694 -7.144 1.00 76.31 276 GLN A CA 1
ATOM 2316 C C . GLN A 1 276 ? 34.321 22.829 -6.295 1.00 76.31 276 GLN A C 1
ATOM 2318 O O . GLN A 1 276 ? 35.541 22.877 -6.116 1.00 76.31 276 GLN A O 1
ATOM 2323 N N . SER A 1 277 ? 33.520 23.761 -5.765 1.00 78.12 277 SER A N 1
ATOM 2324 C CA . SER A 1 277 ? 33.985 24.755 -4.784 1.00 78.12 277 SER A CA 1
ATOM 2325 C C . SER A 1 277 ? 34.071 24.187 -3.362 1.00 78.12 277 SER A C 1
ATOM 2327 O O . SER A 1 277 ? 34.940 24.615 -2.602 1.00 78.12 277 SER A O 1
ATOM 2329 N N . ILE A 1 278 ? 33.225 23.206 -3.032 1.00 86.94 278 ILE A N 1
ATOM 2330 C CA . ILE A 1 278 ? 33.209 22.476 -1.760 1.00 86.94 278 ILE A CA 1
ATOM 2331 C C . ILE A 1 278 ? 34.301 21.405 -1.753 1.00 86.94 278 ILE A C 1
ATOM 2333 O O . ILE A 1 278 ? 35.117 21.402 -0.831 1.00 86.94 278 ILE A O 1
ATOM 2337 N N . SER A 1 279 ? 34.427 20.607 -2.822 1.00 86.50 279 SER A N 1
ATOM 2338 C CA . SER A 1 279 ? 35.477 19.582 -2.950 1.00 86.50 279 SER A CA 1
ATOM 2339 C C . SER A 1 279 ? 36.871 20.189 -2.734 1.00 86.50 279 SER A C 1
ATOM 2341 O O . SER A 1 279 ? 37.685 19.653 -1.992 1.00 86.50 279 SER A O 1
ATOM 2343 N N . LYS A 1 280 ? 37.119 21.391 -3.283 1.00 86.56 280 LYS A N 1
ATOM 2344 C CA . LYS A 1 280 ? 38.372 22.152 -3.095 1.00 86.56 280 LYS A CA 1
ATOM 2345 C C . LYS A 1 280 ? 38.620 22.643 -1.666 1.00 86.56 280 LYS A C 1
ATOM 2347 O O . LYS A 1 280 ? 39.766 22.939 -1.338 1.00 86.56 280 LYS A O 1
ATOM 2352 N N . ILE A 1 281 ? 37.586 22.820 -0.844 1.00 88.81 281 ILE A N 1
ATOM 2353 C CA . ILE A 1 281 ? 37.733 23.196 0.572 1.00 88.81 281 ILE A CA 1
ATOM 2354 C C . ILE A 1 281 ? 38.066 21.957 1.395 1.00 88.81 281 ILE A C 1
ATOM 2356 O O . ILE A 1 281 ? 39.013 22.001 2.173 1.00 88.81 281 ILE A O 1
ATOM 2360 N N . ILE A 1 282 ? 37.349 20.859 1.155 1.00 88.75 282 ILE A N 1
ATOM 2361 C CA . ILE A 1 282 ? 37.564 19.568 1.813 1.00 88.75 282 ILE A CA 1
ATOM 2362 C C . ILE A 1 282 ? 38.979 19.053 1.504 1.00 88.75 282 ILE A C 1
ATOM 2364 O O . ILE A 1 282 ? 39.758 18.835 2.425 1.00 88.75 282 ILE A O 1
ATOM 2368 N N . GLN A 1 283 ? 39.390 19.033 0.231 1.00 87.50 283 GLN A N 1
ATOM 2369 C CA . GLN A 1 283 ? 40.761 18.689 -0.182 1.00 87.50 283 GLN A CA 1
ATOM 2370 C C . GLN A 1 283 ? 41.834 19.576 0.468 1.00 87.50 283 GLN A C 1
ATOM 2372 O O . GLN A 1 283 ? 42.868 19.086 0.915 1.00 87.50 283 GLN A O 1
ATOM 2377 N N . LYS A 1 284 ? 41.597 20.891 0.579 1.00 88.38 284 LYS A N 1
ATOM 2378 C CA . LYS A 1 284 ? 42.533 21.811 1.255 1.00 88.38 284 LYS A CA 1
ATOM 2379 C C . LYS A 1 284 ? 42.652 21.575 2.759 1.00 88.38 284 LYS A C 1
ATOM 2381 O O . LYS A 1 284 ? 43.652 21.989 3.337 1.00 88.38 284 LYS A O 1
ATOM 2386 N N . ALA A 1 285 ? 41.656 20.946 3.371 1.00 85.31 285 ALA A N 1
ATOM 2387 C CA . ALA A 1 285 ? 41.665 20.550 4.771 1.00 85.31 285 ALA A CA 1
ATOM 2388 C C . ALA A 1 285 ? 42.290 19.158 5.004 1.00 85.31 285 ALA A C 1
ATOM 2390 O O . ALA A 1 285 ? 42.299 18.688 6.135 1.00 85.31 285 ALA A O 1
ATOM 2391 N N . GLY A 1 286 ? 42.820 18.504 3.961 1.00 85.38 286 GLY A N 1
ATOM 2392 C CA . GLY A 1 286 ? 43.329 17.129 4.040 1.00 85.38 286 GLY A CA 1
ATOM 2393 C C . GLY A 1 286 ? 42.256 16.059 3.820 1.00 85.38 286 GLY A C 1
ATOM 2394 O O . GLY A 1 286 ? 42.506 14.885 4.086 1.00 85.38 286 GLY A O 1
ATOM 2395 N N . GLY A 1 287 ? 41.077 16.464 3.341 1.00 87.69 287 GLY A N 1
ATOM 2396 C CA . GLY A 1 287 ? 40.012 15.566 2.926 1.00 87.69 287 GLY A CA 1
ATOM 2397 C C . GLY A 1 287 ? 40.389 14.806 1.660 1.00 87.69 287 GLY A C 1
ATOM 2398 O O . GLY A 1 287 ? 40.881 15.386 0.690 1.00 87.69 287 GLY A O 1
ATOM 2399 N N . LYS A 1 288 ? 40.144 13.508 1.698 1.00 88.31 288 LYS A N 1
ATOM 2400 C CA . LYS A 1 288 ? 40.523 12.490 0.730 1.00 88.31 288 LYS A CA 1
ATOM 2401 C C . LYS A 1 288 ? 39.273 11.671 0.380 1.00 88.31 288 LYS A C 1
ATOM 2403 O O . LYS A 1 288 ? 38.322 11.563 1.158 1.00 88.31 288 LYS A O 1
ATOM 2408 N N . THR A 1 289 ? 39.261 11.099 -0.814 1.00 85.88 289 THR A N 1
ATOM 2409 C CA . THR A 1 289 ? 38.343 10.007 -1.167 1.00 85.88 289 THR A CA 1
ATOM 2410 C C . THR A 1 289 ? 38.683 8.768 -0.336 1.00 85.88 289 THR A C 1
ATOM 2412 O O . THR A 1 289 ? 39.791 8.665 0.196 1.00 85.88 289 THR A O 1
ATOM 2415 N N . LEU A 1 290 ? 37.767 7.803 -0.220 1.00 79.69 290 LEU A N 1
ATOM 2416 C CA . LEU A 1 290 ? 38.033 6.568 0.524 1.00 79.69 290 LEU A CA 1
ATOM 2417 C C . LEU A 1 290 ? 39.233 5.812 -0.074 1.00 79.69 290 LEU A C 1
ATOM 2419 O O . LEU A 1 290 ? 40.067 5.268 0.649 1.00 79.69 290 LEU A O 1
ATOM 2423 N N . VAL A 1 291 ? 39.354 5.881 -1.401 1.00 78.88 291 VAL A N 1
ATOM 2424 C CA . VAL A 1 291 ? 40.494 5.406 -2.195 1.00 78.88 291 VAL A CA 1
ATOM 2425 C C . VAL A 1 291 ? 41.808 6.052 -1.749 1.00 78.88 291 VAL A C 1
ATOM 2427 O O . VAL A 1 291 ? 42.781 5.361 -1.465 1.00 78.88 291 VAL A O 1
ATOM 2430 N N . GLU A 1 292 ? 41.845 7.384 -1.657 1.00 80.69 292 GLU A N 1
ATOM 2431 C CA . GLU A 1 292 ? 43.032 8.130 -1.225 1.00 80.69 292 GLU A CA 1
ATOM 2432 C C . GLU A 1 292 ? 43.347 7.931 0.268 1.00 80.69 292 GLU A C 1
ATOM 2434 O O . GLU A 1 292 ? 44.481 8.180 0.678 1.00 80.69 292 GLU A O 1
ATOM 2439 N N . LEU A 1 293 ? 42.378 7.520 1.096 1.00 77.06 293 LEU A N 1
ATOM 2440 C CA . LEU A 1 293 ? 42.561 7.262 2.532 1.00 77.06 293 LEU A CA 1
ATOM 2441 C C . LEU A 1 293 ? 43.177 5.913 2.832 1.00 77.06 293 LEU A C 1
ATOM 2443 O O . LEU A 1 293 ? 44.122 5.831 3.611 1.00 77.06 293 LEU A O 1
ATOM 2447 N N . LEU A 1 294 ? 42.615 4.875 2.224 1.00 75.81 294 LEU A N 1
ATOM 2448 C CA . LEU A 1 294 ? 43.077 3.502 2.384 1.00 75.81 294 LEU A CA 1
ATOM 2449 C C . LEU A 1 294 ? 44.214 3.170 1.404 1.00 75.81 294 LEU A C 1
ATOM 2451 O O . LEU A 1 294 ? 44.736 2.058 1.418 1.00 75.81 294 LEU A O 1
ATOM 2455 N N . GLU A 1 295 ? 44.582 4.151 0.572 1.00 70.44 295 GLU A N 1
ATOM 2456 C CA . GLU A 1 295 ? 45.636 4.117 -0.449 1.00 70.44 295 GLU A CA 1
ATOM 2457 C C . GLU A 1 295 ? 45.440 2.957 -1.451 1.00 70.44 295 GLU A C 1
ATOM 2459 O O . GLU A 1 295 ? 46.380 2.461 -2.064 1.00 70.44 295 GLU A O 1
ATOM 2464 N N . SER A 1 296 ? 44.176 2.546 -1.616 1.00 68.62 296 SER A N 1
ATOM 2465 C CA . SER A 1 296 ? 43.700 1.417 -2.418 1.00 68.62 296 SER A CA 1
ATOM 2466 C C . SER A 1 296 ? 42.215 1.618 -2.765 1.00 68.62 296 SER A C 1
ATOM 2468 O O . SER A 1 296 ? 41.392 1.867 -1.879 1.00 68.62 296 SER A O 1
ATOM 2470 N N . GLU A 1 297 ? 41.844 1.456 -4.047 1.00 62.28 297 GLU A N 1
ATOM 2471 C CA . GLU A 1 297 ? 40.435 1.465 -4.511 1.00 62.28 297 GLU A CA 1
ATOM 2472 C C . GLU A 1 297 ? 39.590 0.336 -3.905 1.00 62.28 297 GLU A C 1
ATOM 2474 O O . GLU A 1 297 ? 38.363 0.313 -4.003 1.00 62.28 297 GLU A O 1
ATOM 2479 N N . GLU A 1 298 ? 40.248 -0.614 -3.266 1.00 61.16 298 GLU A N 1
ATOM 2480 C CA . GLU A 1 298 ? 39.734 -1.942 -3.019 1.00 61.16 298 GLU A CA 1
ATOM 2481 C C . GLU A 1 298 ? 39.649 -2.252 -1.534 1.00 61.16 298 GLU A C 1
ATOM 2483 O O . GLU A 1 298 ? 38.618 -2.746 -1.099 1.00 61.16 298 GLU A O 1
ATOM 2488 N N . LYS A 1 299 ? 40.598 -1.776 -0.722 1.00 61.94 299 LYS A N 1
ATOM 2489 C CA . LYS A 1 299 ? 40.316 -1.525 0.699 1.00 61.94 299 LYS A CA 1
ATOM 2490 C C . LYS A 1 299 ? 39.107 -0.591 0.828 1.00 61.94 299 LYS A C 1
ATOM 2492 O O . LYS A 1 299 ? 38.260 -0.809 1.687 1.00 61.94 299 LYS A O 1
ATOM 2497 N N . ALA A 1 300 ? 38.966 0.385 -0.077 1.00 52.84 300 ALA A N 1
ATOM 2498 C CA . ALA A 1 300 ? 37.776 1.229 -0.175 1.00 52.84 300 ALA A CA 1
ATOM 2499 C C . ALA A 1 300 ? 36.506 0.450 -0.563 1.00 52.84 300 ALA A C 1
ATOM 2501 O O . ALA A 1 300 ? 35.455 0.638 0.049 1.00 52.84 300 ALA A O 1
ATOM 2502 N N . LYS A 1 301 ? 36.590 -0.457 -1.542 1.00 66.12 301 LYS A N 1
ATOM 2503 C CA . LYS A 1 301 ? 35.460 -1.294 -1.975 1.00 66.12 301 LYS A CA 1
ATOM 2504 C C . LYS A 1 301 ? 35.050 -2.336 -0.922 1.00 66.12 301 LYS A C 1
ATOM 2506 O O . LYS A 1 301 ? 33.861 -2.483 -0.667 1.00 66.12 301 LYS A O 1
ATOM 2511 N N . ASN A 1 302 ? 36.005 -2.992 -0.267 1.00 57.72 302 ASN A N 1
ATOM 2512 C CA . ASN A 1 302 ? 35.762 -3.947 0.817 1.00 57.72 302 ASN A CA 1
ATOM 2513 C C . ASN A 1 302 ? 35.204 -3.238 2.054 1.00 57.72 302 ASN A C 1
ATOM 2515 O O . ASN A 1 302 ? 34.259 -3.731 2.656 1.00 57.72 302 ASN A O 1
ATOM 2519 N N . CYS A 1 303 ? 35.701 -2.040 2.385 1.00 53.78 303 CYS A N 1
ATOM 2520 C CA . CYS A 1 303 ? 35.118 -1.204 3.434 1.00 53.78 303 CYS A CA 1
ATOM 2521 C C . CYS A 1 303 ? 33.655 -0.840 3.113 1.00 53.78 303 CYS A C 1
ATOM 2523 O O . CYS A 1 303 ? 32.788 -1.039 3.960 1.00 53.78 303 CYS A O 1
ATOM 2525 N N . LYS A 1 304 ? 33.346 -0.421 1.875 1.00 64.19 304 LYS A N 1
ATOM 2526 C CA . LYS A 1 304 ? 31.962 -0.185 1.415 1.00 64.19 304 LYS A CA 1
ATOM 2527 C C . LYS A 1 304 ? 31.076 -1.431 1.540 1.00 64.19 304 LYS A C 1
ATOM 2529 O O . LYS A 1 304 ? 29.994 -1.346 2.111 1.00 64.19 304 LYS A O 1
ATOM 2534 N N . ASN A 1 305 ? 31.540 -2.584 1.061 1.00 56.81 305 ASN A N 1
ATOM 2535 C CA . ASN A 1 305 ? 30.779 -3.836 1.099 1.00 56.81 305 ASN A CA 1
ATOM 2536 C C . ASN A 1 305 ? 30.550 -4.343 2.538 1.00 56.81 305 ASN A C 1
ATOM 2538 O O . ASN A 1 305 ? 29.420 -4.654 2.905 1.00 56.81 305 ASN A O 1
ATOM 2542 N N . SER A 1 306 ? 31.595 -4.349 3.370 1.00 53.97 306 SER A N 1
ATOM 2543 C CA . SER A 1 306 ? 31.545 -4.782 4.773 1.00 53.97 306 SER A CA 1
ATOM 2544 C C . SER A 1 306 ? 30.558 -3.949 5.601 1.00 53.97 306 SER A C 1
ATOM 2546 O O . SER A 1 306 ? 29.757 -4.501 6.358 1.00 53.97 306 SER A O 1
ATOM 2548 N N . ILE A 1 307 ? 30.540 -2.622 5.413 1.00 53.84 307 ILE A N 1
ATOM 2549 C CA . ILE A 1 307 ? 29.599 -1.744 6.123 1.00 53.84 307 ILE A CA 1
ATOM 2550 C C . ILE A 1 307 ? 28.147 -1.984 5.654 1.00 53.84 307 ILE A C 1
ATOM 2552 O O . ILE A 1 307 ? 27.229 -1.951 6.482 1.00 53.84 307 ILE A O 1
ATOM 2556 N N . CYS A 1 308 ? 27.928 -2.305 4.371 1.00 46.62 308 CYS A N 1
ATOM 2557 C CA . CYS A 1 308 ? 26.616 -2.716 3.860 1.00 46.62 308 CYS A CA 1
ATOM 2558 C C . CYS A 1 308 ? 26.137 -4.037 4.491 1.00 46.62 308 CYS A C 1
ATOM 2560 O O . CYS A 1 308 ? 25.029 -4.078 5.027 1.00 46.62 308 CYS A O 1
ATOM 2562 N N . GLU A 1 309 ? 26.965 -5.086 4.523 1.00 43.66 309 GLU A N 1
ATOM 2563 C CA . GLU A 1 309 ? 26.609 -6.370 5.152 1.00 43.66 309 GLU A CA 1
ATOM 2564 C C . GLU A 1 309 ? 26.333 -6.260 6.658 1.00 43.66 309 GLU A C 1
ATOM 2566 O O . GLU A 1 309 ? 25.435 -6.918 7.197 1.00 43.66 309 GLU A O 1
ATOM 2571 N N . GLU A 1 310 ? 27.106 -5.431 7.364 1.00 43.59 310 GLU A N 1
ATOM 2572 C CA . GLU A 1 310 ? 26.879 -5.175 8.784 1.00 43.59 310 GLU A CA 1
ATOM 2573 C C . GLU A 1 310 ? 25.541 -4.445 9.009 1.00 43.59 310 GLU A C 1
ATOM 2575 O O . GLU A 1 310 ? 24.897 -4.642 10.038 1.00 43.59 310 GLU A O 1
ATOM 2580 N N . SER A 1 311 ? 25.074 -3.650 8.036 1.00 45.09 311 SER A N 1
ATOM 2581 C CA . SER A 1 311 ? 23.770 -2.978 8.103 1.00 45.09 311 SER A CA 1
ATOM 2582 C C . SER A 1 311 ? 22.582 -3.936 7.916 1.00 45.09 311 SER A C 1
ATOM 2584 O O . SER A 1 311 ? 21.563 -3.777 8.591 1.00 45.09 311 SER A O 1
ATOM 2586 N N . GLU A 1 312 ? 22.721 -4.983 7.094 1.00 41.72 312 GLU A N 1
ATOM 2587 C CA . GLU A 1 312 ? 21.662 -5.980 6.862 1.00 41.72 312 GLU A CA 1
ATOM 2588 C C . GLU A 1 312 ? 21.487 -6.955 8.041 1.00 41.72 312 GLU A C 1
ATOM 2590 O O . GLU A 1 312 ? 20.373 -7.395 8.343 1.00 41.72 312 GLU A O 1
ATOM 2595 N N . LYS A 1 313 ? 22.565 -7.260 8.777 1.00 44.66 313 LYS A N 1
ATOM 2596 C CA . LYS A 1 313 ? 22.543 -8.225 9.896 1.00 44.66 313 LYS A CA 1
ATOM 2597 C C . LYS A 1 313 ? 21.781 -7.738 11.145 1.00 44.66 313 LYS A C 1
ATOM 2599 O O . LYS A 1 313 ? 21.466 -8.554 12.018 1.00 44.66 313 LYS A O 1
ATOM 2604 N N . ILE A 1 314 ? 21.433 -6.450 11.274 1.00 47.72 314 ILE A N 1
ATOM 2605 C CA . ILE A 1 314 ? 20.943 -5.876 12.549 1.00 47.72 314 ILE A CA 1
ATOM 2606 C C . ILE A 1 314 ? 19.415 -5.664 12.578 1.00 47.72 314 ILE A C 1
ATOM 2608 O O . ILE A 1 314 ? 18.879 -4.580 12.810 1.00 47.72 314 ILE A O 1
ATOM 2612 N N . GLY A 1 315 ? 18.687 -6.774 12.443 1.00 45.94 315 GLY A N 1
ATOM 2613 C CA . GLY A 1 315 ? 17.220 -6.831 12.503 1.00 45.94 315 GLY A CA 1
ATOM 2614 C C . GLY A 1 315 ? 16.598 -7.223 13.856 1.00 45.94 315 GLY A C 1
ATOM 2615 O O . GLY A 1 315 ? 15.433 -7.619 13.875 1.00 45.94 315 GLY A O 1
ATOM 2616 N N . LYS A 1 316 ? 17.327 -7.190 14.991 1.00 41.59 316 LYS A N 1
ATOM 2617 C CA . LYS A 1 316 ? 16.844 -7.795 16.266 1.00 41.59 316 LYS A CA 1
ATOM 2618 C C . LYS A 1 316 ? 16.730 -6.918 17.522 1.00 41.59 316 LYS A C 1
ATOM 2620 O O . LYS A 1 316 ? 16.091 -7.374 18.465 1.00 41.59 316 LYS A O 1
ATOM 2625 N N . ASN A 1 317 ? 17.206 -5.665 17.541 1.00 45.41 317 ASN A N 1
ATOM 2626 C CA . ASN A 1 317 ? 17.140 -4.809 18.749 1.00 45.41 317 ASN A CA 1
ATOM 2627 C C . ASN A 1 317 ? 16.273 -3.537 18.658 1.00 45.41 317 ASN A C 1
ATOM 2629 O O . ASN A 1 317 ? 16.236 -2.757 19.613 1.00 45.41 317 ASN A O 1
ATOM 2633 N N . LYS A 1 318 ? 15.464 -3.368 17.598 1.00 43.38 318 LYS A N 1
ATOM 2634 C CA . LYS A 1 318 ? 14.532 -2.223 17.458 1.00 43.38 318 LYS A CA 1
ATOM 2635 C C . LYS A 1 318 ? 13.589 -2.055 18.665 1.00 43.38 318 LYS A C 1
ATOM 2637 O O . LYS A 1 318 ? 13.273 -0.929 19.030 1.00 43.38 318 LYS A O 1
ATOM 2642 N N . ARG A 1 319 ? 13.220 -3.166 19.323 1.00 43.47 319 ARG A N 1
ATOM 2643 C CA . ARG A 1 319 ? 12.346 -3.216 20.512 1.00 43.47 319 ARG A CA 1
ATOM 2644 C C . ARG A 1 319 ? 13.015 -2.839 21.838 1.00 43.47 319 ARG A C 1
ATOM 2646 O O . ARG A 1 319 ? 12.300 -2.482 22.764 1.00 43.47 319 ARG A O 1
ATOM 2653 N N . GLN A 1 320 ? 14.337 -2.965 21.976 1.00 38.41 320 GLN A N 1
ATOM 2654 C CA . GLN A 1 320 ? 14.989 -2.867 23.292 1.00 38.41 320 GLN A CA 1
ATOM 2655 C C . GLN A 1 320 ? 15.311 -1.410 23.667 1.00 38.41 320 GLN A C 1
ATOM 2657 O O . GLN A 1 320 ? 15.010 -0.987 24.780 1.00 38.41 320 GLN A O 1
ATOM 2662 N N . ASN A 1 321 ? 15.798 -0.609 22.714 1.00 40.38 321 ASN A N 1
ATOM 2663 C CA . ASN A 1 321 ? 16.059 0.823 22.929 1.00 40.38 321 ASN A CA 1
ATOM 2664 C C . ASN A 1 321 ? 14.768 1.662 22.953 1.00 40.38 321 ASN A C 1
ATOM 2666 O O . ASN A 1 321 ? 14.689 2.666 23.657 1.00 40.38 321 ASN A O 1
ATOM 2670 N N . GLU A 1 322 ? 13.730 1.213 22.245 1.00 42.81 322 GLU A N 1
ATOM 2671 C CA . GLU A 1 322 ? 12.391 1.818 22.254 1.00 42.81 322 GLU A CA 1
ATOM 2672 C C . GLU A 1 322 ? 11.759 1.778 23.658 1.00 42.81 322 GLU A C 1
ATOM 2674 O O . GLU A 1 322 ? 11.142 2.749 24.087 1.00 42.81 322 GLU A O 1
ATOM 2679 N N . ILE A 1 323 ? 12.012 0.706 24.420 1.00 43.31 323 ILE A N 1
ATOM 2680 C CA . ILE A 1 323 ? 11.598 0.571 25.826 1.00 43.31 323 ILE A CA 1
ATOM 2681 C C . ILE A 1 323 ? 12.382 1.524 26.750 1.00 43.31 323 ILE A C 1
ATOM 2683 O O . ILE A 1 323 ? 11.816 2.019 27.721 1.00 43.31 323 ILE A O 1
ATOM 2687 N N . ILE A 1 324 ? 13.655 1.816 26.456 1.00 43.12 324 ILE A N 1
ATOM 2688 C CA . ILE A 1 324 ? 14.499 2.707 27.277 1.00 43.12 324 ILE A CA 1
ATOM 2689 C C . ILE A 1 324 ? 14.100 4.182 27.089 1.00 43.12 324 ILE A C 1
ATOM 2691 O O . ILE A 1 324 ? 13.973 4.912 28.073 1.00 43.12 324 ILE A O 1
ATOM 2695 N N . PHE A 1 325 ? 13.840 4.619 25.851 1.00 45.78 325 PHE A N 1
ATOM 2696 C CA . PHE A 1 325 ? 13.354 5.980 25.576 1.00 45.78 325 PHE A CA 1
ATOM 2697 C C . PHE A 1 325 ? 11.942 6.223 26.137 1.00 45.78 325 PHE A C 1
ATOM 2699 O O . PHE A 1 325 ? 11.685 7.276 26.722 1.00 45.78 325 PHE A O 1
ATOM 2706 N N . GLN A 1 326 ? 11.045 5.232 26.047 1.00 48.16 326 GLN A N 1
ATOM 2707 C CA . GLN A 1 326 ? 9.675 5.333 26.575 1.00 48.16 326 GLN A CA 1
ATOM 2708 C C . GLN A 1 326 ? 9.596 5.550 28.097 1.00 48.16 326 GLN A C 1
ATOM 2710 O O . GLN A 1 326 ? 8.569 6.035 28.574 1.00 48.16 326 GLN A O 1
ATOM 2715 N N . GLN A 1 327 ? 10.647 5.209 28.854 1.00 43.00 327 GLN A N 1
ATOM 2716 C CA . GLN A 1 327 ? 10.675 5.300 30.320 1.00 43.00 327 GLN A CA 1
ATOM 2717 C C . GLN A 1 327 ? 11.025 6.694 30.873 1.00 43.00 327 GLN A C 1
ATOM 2719 O O . GLN A 1 327 ? 10.782 6.927 32.053 1.00 43.00 327 GLN A O 1
ATOM 2724 N N . ASN A 1 328 ? 11.577 7.615 30.067 1.00 43.38 328 ASN A N 1
ATOM 2725 C CA . ASN A 1 328 ? 12.163 8.875 30.571 1.00 43.38 328 ASN A CA 1
ATOM 2726 C C . ASN A 1 328 ? 11.686 10.169 29.871 1.00 43.38 328 ASN A C 1
ATOM 2728 O O . ASN A 1 328 ? 12.206 11.242 30.176 1.00 43.38 328 ASN A O 1
ATOM 2732 N N . ALA A 1 329 ? 10.729 10.105 28.940 1.00 54.25 329 ALA A N 1
ATOM 2733 C CA . ALA A 1 329 ? 10.317 11.255 28.125 1.00 54.25 329 ALA A CA 1
ATOM 2734 C C . ALA A 1 329 ? 8.908 11.798 28.449 1.00 54.25 329 ALA A C 1
ATOM 2736 O O . ALA A 1 329 ? 8.014 11.061 28.869 1.00 54.25 329 ALA A O 1
ATOM 2737 N N . ILE A 1 330 ? 8.693 13.099 28.215 1.00 54.84 330 ILE A N 1
ATOM 2738 C CA . ILE A 1 330 ? 7.401 13.786 28.376 1.00 54.84 330 ILE A CA 1
ATOM 2739 C C . ILE A 1 330 ? 6.673 13.807 27.024 1.00 54.84 330 ILE A C 1
ATOM 2741 O O . ILE A 1 330 ? 7.109 14.462 26.087 1.00 54.84 330 ILE A O 1
ATOM 2745 N N . TYR A 1 331 ? 5.545 13.112 26.889 1.00 49.75 331 TYR A N 1
ATOM 2746 C CA . TYR A 1 331 ? 4.865 12.984 25.591 1.00 49.75 331 TYR A CA 1
ATOM 2747 C C . TYR A 1 331 ? 4.147 14.275 25.142 1.00 49.75 331 TYR A C 1
ATOM 2749 O O . TYR A 1 331 ? 3.661 15.026 25.974 1.00 49.75 331 TYR A O 1
ATOM 2757 N N . TYR A 1 332 ? 3.989 14.510 23.835 1.00 43.47 332 TYR A N 1
ATOM 2758 C CA . TYR A 1 332 ? 3.179 15.608 23.261 1.00 43.47 332 TYR A CA 1
ATOM 2759 C C . TYR A 1 332 ? 1.748 15.622 23.767 1.00 43.47 332 TYR A C 1
ATOM 2761 O O . TYR A 1 332 ? 1.206 16.654 24.153 1.00 43.47 332 TYR A O 1
ATOM 2769 N N . ASP A 1 333 ? 1.138 14.436 23.798 1.00 40.31 333 ASP A N 1
ATOM 2770 C CA . ASP A 1 333 ? -0.189 14.242 24.362 1.00 40.31 333 ASP A CA 1
ATOM 2771 C C . ASP A 1 333 ? -0.155 14.575 25.881 1.00 40.31 333 ASP A C 1
ATOM 2773 O O . ASP A 1 333 ? -1.142 15.045 26.432 1.00 40.31 333 ASP A O 1
ATOM 2777 N N . THR A 1 334 ? 1.011 14.504 26.535 1.00 45.66 334 THR A N 1
ATOM 2778 C CA . THR A 1 334 ? 1.321 14.956 27.913 1.00 45.66 334 THR A CA 1
ATOM 2779 C C . THR A 1 334 ? 1.778 16.438 27.998 1.00 45.66 334 THR A C 1
ATOM 2781 O O . THR A 1 334 ? 2.109 16.916 29.081 1.00 45.66 334 THR A O 1
ATOM 2784 N N . ILE A 1 335 ? 1.756 17.198 26.895 1.00 47.72 335 ILE A N 1
ATOM 2785 C CA . ILE A 1 335 ? 1.916 18.671 26.843 1.00 47.72 335 ILE A CA 1
ATOM 2786 C C . ILE A 1 335 ? 0.588 19.342 26.434 1.00 47.72 335 ILE A C 1
ATOM 2788 O O . ILE A 1 335 ? 0.263 20.429 26.913 1.00 47.72 335 ILE A O 1
ATOM 2792 N N . HIS A 1 336 ? -0.196 18.682 25.569 1.00 40.12 336 HIS A N 1
ATOM 2793 C CA . HIS A 1 336 ? -1.425 19.215 24.968 1.00 40.12 336 HIS A CA 1
ATOM 2794 C C . HIS A 1 336 ? -2.738 18.581 25.474 1.00 40.12 336 HIS A C 1
ATOM 2796 O O . HIS A 1 336 ? -3.757 19.279 25.488 1.00 40.12 336 HIS A O 1
ATOM 2802 N N . ASN A 1 337 ? -2.739 17.312 25.914 1.00 38.19 337 ASN A N 1
ATOM 2803 C CA . ASN A 1 337 ? -3.893 16.674 26.577 1.00 38.19 337 ASN A CA 1
ATOM 2804 C C . ASN A 1 337 ? -3.722 16.581 28.101 1.00 38.19 337 ASN A C 1
ATOM 2806 O O . ASN A 1 337 ? -4.724 16.651 28.818 1.00 38.19 337 ASN A O 1
ATOM 2810 N N . GLU A 1 338 ? -2.488 16.518 28.622 1.00 44.44 338 GLU A N 1
ATOM 2811 C CA . GLU A 1 338 ? -2.265 16.988 29.992 1.00 44.44 338 GLU A CA 1
ATOM 2812 C C . GLU A 1 338 ? -2.691 18.451 30.068 1.00 44.44 338 GLU A C 1
ATOM 2814 O O . GLU A 1 338 ? -2.326 19.263 29.210 1.00 44.44 338 GLU A O 1
ATOM 2819 N N . PRO A 1 339 ? -3.433 18.846 31.102 1.00 42.31 339 PRO A N 1
ATOM 2820 C CA . PRO A 1 339 ? -3.745 20.237 31.249 1.00 42.31 339 PRO A CA 1
ATOM 2821 C C . PRO A 1 339 ? -2.516 20.995 31.740 1.00 42.31 339 PRO A C 1
ATOM 2823 O O . PRO A 1 339 ? -2.042 20.750 32.844 1.00 42.31 339 PRO A O 1
ATOM 2826 N N . LEU A 1 340 ? -2.110 22.041 31.018 1.00 42.69 340 LEU A N 1
ATOM 2827 C CA . LEU A 1 340 ? -1.241 23.089 31.572 1.00 42.69 340 LEU A CA 1
ATOM 2828 C C . LEU A 1 340 ? -1.876 23.769 32.805 1.00 42.69 340 LEU A C 1
ATOM 2830 O O . LEU A 1 340 ? -1.168 24.376 33.601 1.00 42.69 340 LEU A O 1
ATOM 2834 N N . TRP A 1 341 ? -3.188 23.599 33.045 1.00 41.72 341 TRP A N 1
ATOM 2835 C CA . TRP A 1 341 ? -3.795 23.933 34.341 1.00 41.72 341 TRP A CA 1
ATOM 2836 C C . TRP A 1 341 ? -3.326 23.037 35.501 1.00 41.72 341 TRP A C 1
ATOM 2838 O O . TRP A 1 341 ? -3.621 23.385 36.628 1.00 41.72 341 TRP A O 1
ATOM 2848 N N . LYS A 1 342 ? -2.548 21.965 35.279 1.00 41.53 342 LYS A N 1
ATOM 2849 C CA . LYS A 1 342 ? -1.767 21.285 36.330 1.00 41.53 342 LYS A CA 1
ATOM 2850 C C . LYS A 1 342 ? -0.483 22.025 36.712 1.00 41.53 342 LYS A C 1
ATOM 2852 O O . LYS A 1 342 ? -0.027 21.877 37.835 1.00 41.53 342 LYS A O 1
ATOM 2857 N N . ILE A 1 343 ? 0.030 22.914 35.861 1.00 44.84 343 ILE A N 1
ATOM 2858 C CA . ILE A 1 343 ? 0.985 23.940 36.310 1.00 44.84 343 ILE A CA 1
ATOM 2859 C C . ILE A 1 343 ? 0.246 24.887 37.264 1.00 44.84 343 ILE A C 1
ATOM 2861 O O . ILE A 1 343 ? 0.736 25.169 38.340 1.00 44.84 343 ILE A O 1
ATOM 2865 N N . PHE A 1 344 ? -1.003 25.252 36.954 1.00 40.41 344 PHE A N 1
ATOM 2866 C CA . PHE A 1 344 ? -1.949 25.850 37.914 1.00 40.41 344 PHE A CA 1
ATOM 2867 C C . PHE A 1 344 ? -2.579 24.834 38.897 1.00 40.41 344 PHE A C 1
ATOM 2869 O O . PHE A 1 344 ? -3.596 25.149 39.508 1.00 40.41 344 PHE A O 1
ATOM 2876 N N . ILE A 1 345 ? -2.026 23.620 39.021 1.00 37.03 345 ILE A N 1
ATOM 2877 C CA . ILE A 1 345 ? -2.137 22.826 40.242 1.00 37.03 345 ILE A CA 1
ATOM 2878 C C . ILE A 1 345 ? -0.873 23.113 41.034 1.00 37.03 345 ILE A C 1
ATOM 2880 O O . ILE A 1 345 ? -1.017 23.652 42.101 1.00 37.03 345 ILE A O 1
ATOM 2884 N N . GLU A 1 346 ? 0.344 22.949 40.520 1.00 37.62 346 GLU A N 1
ATOM 2885 C CA . GLU A 1 346 ? 1.546 23.093 41.365 1.00 37.62 346 GLU A CA 1
ATOM 2886 C C . GLU A 1 346 ? 1.967 24.522 41.723 1.00 37.62 346 GLU A C 1
ATOM 2888 O O . GLU A 1 346 ? 2.175 24.798 42.894 1.00 37.62 346 GLU A O 1
ATOM 2893 N N . VAL A 1 347 ? 1.978 25.473 40.772 1.00 40.09 347 VAL A N 1
ATOM 2894 C CA . VAL A 1 347 ? 2.025 26.931 41.075 1.00 40.09 347 VAL A CA 1
ATOM 2895 C C . VAL A 1 347 ? 1.005 27.268 42.140 1.00 40.09 347 VAL A C 1
ATOM 2897 O O . VAL A 1 347 ? 1.166 28.157 42.973 1.00 40.09 347 VAL A O 1
ATOM 2900 N N . SER A 1 348 ? -0.121 26.589 42.004 1.00 37.72 348 SER A N 1
ATOM 2901 C CA . SER A 1 348 ? -1.182 26.742 42.930 1.00 37.72 348 SER A CA 1
ATOM 2902 C C . SER A 1 348 ? -0.822 26.012 44.229 1.00 37.72 348 SER A C 1
ATOM 2904 O O . SER A 1 348 ? -1.000 26.651 45.224 1.00 37.72 348 SER A O 1
ATOM 2906 N N . ASP A 1 349 ? -0.271 24.799 44.313 1.00 32.84 349 ASP A N 1
ATOM 2907 C CA . ASP A 1 349 ? -0.263 23.908 45.490 1.00 32.84 349 ASP A CA 1
ATOM 2908 C C . ASP A 1 349 ? 0.278 24.570 46.758 1.00 32.84 349 ASP A C 1
ATOM 2910 O O . ASP A 1 349 ? -0.466 24.759 47.719 1.00 32.84 349 ASP A O 1
ATOM 2914 N N . GLU A 1 350 ? 1.533 25.017 46.753 1.00 35.12 350 GLU A N 1
ATOM 2915 C CA . GLU A 1 350 ? 2.115 25.755 47.885 1.00 35.12 350 GLU A CA 1
ATOM 2916 C C . GLU A 1 350 ? 1.449 27.147 48.068 1.00 35.12 350 GLU A C 1
ATOM 2918 O O . GLU A 1 350 ? 1.438 27.727 49.161 1.00 35.12 350 GLU A O 1
ATOM 2923 N N . TYR A 1 351 ? 0.784 27.655 47.026 1.00 33.91 351 TYR A N 1
ATOM 2924 C CA . TYR A 1 351 ? -0.122 28.808 47.047 1.00 33.91 351 TYR A CA 1
ATOM 2925 C C . TYR A 1 351 ? -1.621 28.449 47.237 1.00 33.91 351 TYR A C 1
ATOM 2927 O O . TYR A 1 351 ? -2.446 29.344 47.160 1.00 33.91 351 TYR A O 1
ATOM 2935 N N . LEU A 1 352 ? -2.000 27.193 47.534 1.00 33.78 352 LEU A N 1
ATOM 2936 C CA . LEU A 1 352 ? -3.367 26.660 47.741 1.00 33.78 352 LEU A CA 1
ATOM 2937 C C . LEU A 1 352 ? -3.472 26.126 49.161 1.00 33.78 352 LEU A C 1
ATOM 2939 O O . LEU A 1 352 ? -4.459 26.380 49.846 1.00 33.78 352 LEU A O 1
ATOM 2943 N N . GLU A 1 353 ? -2.397 25.494 49.635 1.00 31.61 353 GLU A N 1
ATOM 2944 C CA . GLU A 1 353 ? -2.063 25.439 51.053 1.00 31.61 353 GLU A CA 1
ATOM 2945 C C . GLU A 1 353 ? -2.049 26.848 51.668 1.00 31.61 353 GLU A C 1
ATOM 2947 O O . GLU A 1 353 ? -2.338 26.999 52.855 1.00 31.61 353 GLU A O 1
ATOM 2952 N N . LYS A 1 354 ? -1.776 27.893 50.864 1.00 32.12 354 LYS A N 1
ATOM 2953 C CA . LYS A 1 354 ? -1.810 29.296 51.302 1.00 32.12 354 LYS A CA 1
ATOM 2954 C C . LYS A 1 354 ? -2.913 30.179 50.703 1.00 32.12 354 LYS A C 1
ATOM 2956 O O . LYS A 1 354 ? -3.155 31.207 51.322 1.00 32.12 354 LYS A O 1
ATOM 2961 N N . LEU A 1 355 ? -3.586 29.836 49.598 1.00 31.42 355 LEU A N 1
ATOM 2962 C CA . LEU A 1 355 ? -4.803 30.487 49.055 1.00 31.42 355 LEU A CA 1
ATOM 2963 C C . LEU A 1 355 ? -5.796 29.437 48.516 1.00 31.42 355 LEU A C 1
ATOM 2965 O O . LEU A 1 355 ? -5.987 29.271 47.316 1.00 31.42 355 LEU A O 1
ATOM 2969 N N . ASN A 1 356 ? -6.428 28.729 49.449 1.00 35.09 356 ASN A N 1
ATOM 2970 C CA . ASN A 1 356 ? -7.406 27.649 49.272 1.00 35.09 356 ASN A CA 1
ATOM 2971 C C . ASN A 1 356 ? -8.325 27.691 48.022 1.00 35.09 356 ASN A C 1
ATOM 2973 O O . ASN A 1 356 ? -9.203 28.548 47.908 1.00 35.09 356 ASN A O 1
ATOM 2977 N N . PRO A 1 357 ? -8.261 26.625 47.207 1.00 29.34 357 PRO A N 1
ATOM 2978 C CA . PRO A 1 357 ? -9.311 26.156 46.320 1.00 29.34 357 PRO A CA 1
ATOM 2979 C C . PRO A 1 357 ? -9.335 24.611 46.294 1.00 29.34 357 PRO A C 1
ATOM 2981 O O . PRO A 1 357 ? -9.171 23.980 45.252 1.00 29.34 357 PRO A O 1
ATOM 2984 N N . ILE A 1 358 ? -9.584 23.999 47.454 1.00 30.73 358 ILE A N 1
ATOM 2985 C CA . ILE A 1 358 ? -10.084 22.619 47.559 1.00 30.73 358 ILE A CA 1
ATOM 2986 C C . ILE A 1 358 ? -9.148 21.567 46.929 1.00 30.73 358 ILE A C 1
ATOM 2988 O O . ILE A 1 358 ? -9.537 20.767 46.074 1.00 30.73 358 ILE A O 1
ATOM 2992 N N . TYR A 1 359 ? -7.944 21.456 47.487 1.00 25.97 359 TYR A N 1
ATOM 2993 C CA . TYR A 1 359 ? -7.516 20.109 47.851 1.00 25.97 359 TYR A CA 1
ATOM 2994 C C . TYR A 1 359 ? -8.454 19.588 48.934 1.00 25.97 359 TYR A C 1
ATOM 2996 O O . TYR A 1 359 ? -8.707 20.283 49.919 1.00 25.97 359 TYR A O 1
ATOM 3004 N N . TYR A 1 360 ? -8.885 18.332 48.821 1.00 31.52 360 TYR A N 1
ATOM 3005 C CA . TYR A 1 360 ? -9.253 17.564 50.009 1.00 31.52 360 TYR A CA 1
ATOM 3006 C C . TYR A 1 360 ? -7.966 17.167 50.749 1.00 31.52 360 TYR A C 1
ATOM 3008 O O . TYR A 1 360 ? -7.624 15.996 50.874 1.00 31.52 360 TYR A O 1
ATOM 3016 N N . LEU A 1 361 ? -7.255 18.176 51.268 1.00 27.55 361 LEU A N 1
ATOM 3017 C CA . LEU A 1 361 ? -6.446 17.999 52.463 1.00 27.55 361 LEU A CA 1
ATOM 3018 C C . LEU A 1 361 ? -7.419 17.504 53.524 1.00 27.55 361 LEU A C 1
ATOM 3020 O O . LEU A 1 361 ? -8.321 18.248 53.919 1.00 27.55 361 LEU A O 1
ATOM 3024 N N . TYR A 1 362 ? -7.278 16.247 53.947 1.00 36.09 362 TYR A N 1
ATOM 3025 C CA . TYR A 1 362 ? -8.113 15.721 55.014 1.00 36.09 362 TYR A CA 1
ATOM 3026 C C . TYR A 1 362 ? -7.939 16.608 56.227 1.00 36.09 362 TYR A C 1
ATOM 3028 O O . TYR A 1 362 ? -6.880 16.636 56.862 1.00 36.09 362 TYR A O 1
ATOM 3036 N N . THR A 1 363 ? -8.994 17.352 56.550 1.00 35.66 363 THR A N 1
ATOM 3037 C CA . THR A 1 363 ? -8.978 18.152 57.759 1.00 35.66 363 THR A CA 1
ATOM 3038 C C . THR A 1 363 ? -8.760 17.199 58.928 1.00 35.66 363 THR A C 1
ATOM 3040 O O . THR A 1 363 ? -9.072 16.004 58.854 1.00 35.66 363 THR A O 1
ATOM 3043 N N . LYS A 1 364 ? -8.290 17.712 60.065 1.00 36.62 364 LYS A N 1
ATOM 3044 C CA . LYS A 1 364 ? -8.227 16.901 61.288 1.00 36.62 364 LYS A CA 1
ATOM 3045 C C . LYS A 1 364 ? -9.576 16.212 61.583 1.00 36.62 364 LYS A C 1
ATOM 3047 O O . LYS A 1 364 ? -9.584 15.091 62.071 1.00 36.62 364 LYS A O 1
ATOM 3052 N N . LYS A 1 365 ? -10.684 16.840 61.164 1.00 44.72 365 LYS A N 1
ATOM 3053 C CA . LYS A 1 365 ? -12.063 16.342 61.223 1.00 44.72 365 LYS A CA 1
ATOM 3054 C C . LYS A 1 365 ? -12.371 15.208 60.231 1.00 44.72 365 LYS A C 1
ATOM 3056 O O . LYS A 1 365 ? -13.184 14.354 60.552 1.00 44.72 365 LYS A O 1
ATOM 3061 N N . ASP A 1 366 ? -11.743 15.160 59.056 1.00 45.22 366 ASP A N 1
ATOM 3062 C CA . ASP A 1 366 ? -11.894 14.049 58.103 1.00 45.22 366 ASP A CA 1
ATOM 3063 C C . ASP A 1 366 ? -10.998 12.860 58.488 1.00 45.22 366 ASP A C 1
ATOM 3065 O O . ASP A 1 366 ? -11.454 11.722 58.474 1.00 45.22 366 ASP A O 1
ATOM 3069 N N . LEU A 1 367 ? -9.787 13.114 59.001 1.00 44.72 367 LEU A N 1
ATOM 3070 C CA . LEU A 1 367 ? -8.980 12.092 59.688 1.00 44.72 367 LEU A CA 1
ATOM 3071 C C . LEU A 1 367 ? -9.655 11.574 60.975 1.00 44.72 367 LEU A C 1
ATOM 3073 O O . LEU A 1 367 ? -9.424 10.433 61.377 1.00 44.72 367 LEU A O 1
ATOM 3077 N N . GLU A 1 368 ? -10.485 12.390 61.629 1.00 48.62 368 GLU A N 1
ATOM 3078 C CA . GLU A 1 368 ? -11.362 11.976 62.731 1.00 48.62 368 GLU A CA 1
ATOM 3079 C C . GLU A 1 368 ? -12.611 11.219 62.234 1.00 48.62 368 GLU A C 1
ATOM 3081 O O . GLU A 1 368 ? -13.033 10.306 62.935 1.00 48.62 368 GLU A O 1
ATOM 3086 N N . LYS A 1 369 ? -13.139 11.481 61.022 1.00 51.56 369 LYS A N 1
ATOM 3087 C CA . LYS A 1 369 ? -14.229 10.688 60.401 1.00 51.56 369 LYS A CA 1
ATOM 3088 C C . LYS A 1 369 ? -13.817 9.259 60.054 1.00 51.56 369 LYS A C 1
ATOM 3090 O O . LYS A 1 369 ? -14.536 8.317 60.374 1.00 51.56 369 LYS A O 1
ATOM 3095 N N . ILE A 1 370 ? -12.629 9.075 59.470 1.00 49.53 370 ILE A N 1
ATOM 3096 C CA . ILE A 1 370 ? -12.062 7.731 59.236 1.00 49.53 370 ILE A CA 1
ATOM 3097 C C . ILE A 1 370 ? -11.957 6.971 60.572 1.00 49.53 370 ILE A C 1
ATOM 3099 O O . ILE A 1 370 ? -12.182 5.766 60.638 1.00 49.53 370 ILE A O 1
ATOM 3103 N N . LYS A 1 371 ? -11.650 7.689 61.663 1.00 51.88 371 LYS A N 1
ATOM 3104 C CA . LYS A 1 371 ? -11.570 7.139 63.026 1.00 51.88 371 LYS A CA 1
ATOM 3105 C C . LYS A 1 371 ? -12.933 6.994 63.726 1.00 51.88 371 LYS A C 1
ATOM 3107 O O . LYS A 1 371 ? -12.993 6.248 64.700 1.00 51.88 371 LYS A O 1
ATOM 3112 N N . SER A 1 372 ? -14.000 7.659 63.265 1.00 55.62 372 SER A N 1
ATOM 3113 C CA . SER A 1 372 ? -15.382 7.472 63.747 1.00 55.62 372 SER A CA 1
ATOM 3114 C C . SER A 1 372 ? -16.163 6.412 62.965 1.00 55.62 372 SER A C 1
ATOM 3116 O O . SER A 1 372 ? -17.166 5.919 63.477 1.00 55.62 372 SER A O 1
ATOM 3118 N N . GLY A 1 373 ? -15.692 6.029 61.773 1.00 62.41 373 GLY A N 1
ATOM 3119 C CA . GLY A 1 373 ? -16.316 5.024 60.905 1.00 62.41 373 GLY A CA 1
ATOM 3120 C C . GLY A 1 373 ? -17.215 5.592 59.799 1.00 62.41 373 GLY A C 1
ATOM 3121 O O . GLY A 1 373 ? -17.976 4.835 59.198 1.00 62.41 373 GLY A O 1
ATOM 3122 N N . ASP A 1 374 ? -17.144 6.898 59.520 1.00 74.62 374 ASP A N 1
ATOM 3123 C CA . ASP A 1 374 ? -17.949 7.555 58.482 1.00 74.62 374 ASP A CA 1
ATOM 3124 C C . ASP A 1 374 ? -17.265 7.511 57.101 1.00 74.62 374 ASP A C 1
ATOM 3126 O O . ASP A 1 374 ? -16.089 7.855 56.969 1.00 74.62 374 ASP A O 1
ATOM 3130 N N . LYS A 1 375 ? -18.018 7.147 56.051 1.00 84.38 375 LYS A N 1
ATOM 3131 C CA . LYS A 1 375 ? -17.529 7.102 54.657 1.00 84.38 375 LYS A CA 1
ATOM 3132 C C . LYS A 1 375 ? -17.341 8.496 54.037 1.00 84.38 375 LYS A C 1
ATOM 3134 O O . LYS A 1 375 ? -18.100 9.430 54.311 1.00 84.38 375 LYS A O 1
ATOM 3139 N N . TYR A 1 376 ? -16.394 8.616 53.107 1.00 85.56 376 TYR A N 1
ATOM 3140 C CA . TYR A 1 376 ? -16.268 9.764 52.205 1.00 85.56 376 TYR A CA 1
ATOM 3141 C C . TYR A 1 376 ? -17.444 9.819 51.234 1.00 85.56 376 TYR A C 1
ATOM 3143 O O . TYR A 1 376 ? -17.697 8.840 50.547 1.00 85.56 376 TYR A O 1
ATOM 3151 N N . LYS A 1 377 ? -18.129 10.959 51.111 1.00 90.31 377 LYS A N 1
ATOM 3152 C CA . LYS A 1 377 ? -19.322 11.087 50.256 1.00 90.31 377 LYS A CA 1
ATOM 3153 C C . LYS A 1 377 ? -19.147 12.182 49.188 1.00 90.31 377 LYS A C 1
ATOM 3155 O O . LYS A 1 377 ? -19.677 13.282 49.373 1.00 90.31 377 LYS A O 1
ATOM 3160 N N . PRO A 1 378 ? -18.368 11.938 48.113 1.00 85.12 378 PRO A N 1
ATOM 3161 C CA . PRO A 1 378 ? -18.196 12.905 47.030 1.00 85.12 378 PRO A CA 1
ATOM 3162 C C . PRO A 1 378 ? -19.538 13.199 46.345 1.00 85.12 378 PRO A C 1
ATOM 3164 O O . PRO A 1 378 ? -20.348 12.301 46.120 1.00 85.12 378 PRO A O 1
ATOM 3167 N N . ASN A 1 379 ? -19.773 14.466 45.999 1.00 82.62 379 ASN A N 1
ATOM 3168 C CA . ASN A 1 379 ? -20.958 14.916 45.256 1.00 82.62 379 ASN A CA 1
ATOM 3169 C C . ASN A 1 379 ? -20.639 15.296 43.800 1.00 82.62 379 ASN A C 1
ATOM 3171 O O . ASN A 1 379 ? -21.551 15.559 43.018 1.00 82.62 379 ASN A O 1
ATOM 3175 N N . LYS A 1 380 ? -19.355 15.295 43.418 1.00 79.56 380 LYS A N 1
ATOM 3176 C CA . LYS A 1 380 ? -18.892 15.509 42.040 1.00 79.56 380 LYS A CA 1
ATOM 3177 C C . LYS A 1 380 ? -17.921 14.415 41.619 1.00 79.56 380 LYS A C 1
ATOM 3179 O O . LYS A 1 380 ? -17.058 13.999 42.387 1.00 79.56 380 LYS A O 1
ATOM 3184 N N . ARG A 1 381 ? -17.989 14.031 40.343 1.00 83.00 381 ARG A N 1
ATOM 3185 C CA . ARG A 1 381 ? -17.061 13.081 39.710 1.00 83.00 381 ARG A CA 1
ATOM 3186 C C . ARG A 1 381 ? -15.589 13.443 39.928 1.00 83.00 381 ARG A C 1
ATOM 3188 O O . ARG A 1 381 ? -14.770 12.562 40.151 1.00 83.00 381 ARG A O 1
ATOM 3195 N N . ASP A 1 382 ? -15.245 14.726 39.860 1.00 71.94 382 ASP A N 1
ATOM 3196 C CA . ASP A 1 382 ? -13.858 15.177 40.013 1.00 71.94 382 ASP A CA 1
ATOM 3197 C C . ASP A 1 382 ? -13.347 15.033 41.465 1.00 71.94 382 ASP A C 1
ATOM 3199 O O . ASP A 1 382 ? -12.156 14.806 41.661 1.00 71.94 382 ASP A O 1
ATOM 3203 N N . GLU A 1 383 ? -14.232 15.085 42.472 1.00 75.31 383 GLU A N 1
ATOM 3204 C CA . GLU A 1 383 ? -13.896 14.743 43.867 1.00 75.31 383 GLU A CA 1
ATOM 3205 C C . GLU A 1 383 ? -13.635 13.236 43.983 1.00 75.31 383 GLU A C 1
ATOM 3207 O O . GLU A 1 383 ? -12.614 12.822 44.525 1.00 75.31 383 GLU A O 1
ATOM 3212 N N . LEU A 1 384 ? -14.510 12.408 43.394 1.00 87.31 384 LEU A N 1
ATOM 3213 C CA . LEU A 1 384 ? -14.320 10.957 43.347 1.00 87.31 384 LEU A CA 1
ATOM 3214 C C . LEU A 1 384 ? -13.000 10.575 42.654 1.00 87.31 384 LEU A C 1
ATOM 3216 O O . LEU A 1 384 ? -12.275 9.734 43.172 1.00 87.31 384 LEU A O 1
ATOM 3220 N N . LYS A 1 385 ? -12.647 11.227 41.538 1.00 82.69 385 LYS A N 1
ATOM 3221 C CA . LYS A 1 385 ? -11.364 11.033 40.833 1.00 82.69 385 LYS A CA 1
ATOM 3222 C C . LYS A 1 385 ? -10.147 11.272 41.719 1.00 82.69 385 LYS A C 1
ATOM 3224 O O . LYS A 1 385 ? -9.179 10.524 41.627 1.00 82.69 385 LYS A O 1
ATOM 3229 N N . ALA A 1 386 ? -10.186 12.303 42.563 1.00 74.62 386 ALA A N 1
ATOM 3230 C CA . ALA A 1 386 ? -9.107 12.565 43.508 1.00 74.62 386 ALA A CA 1
ATOM 3231 C C . ALA A 1 386 ? -9.007 11.445 44.558 1.00 74.62 386 ALA A C 1
ATOM 3233 O O . ALA A 1 386 ? -7.917 10.928 44.789 1.00 74.62 386 ALA A O 1
ATOM 3234 N N . LEU A 1 387 ? -10.145 11.016 45.120 1.00 83.25 387 LEU A N 1
ATOM 3235 C CA . LEU A 1 387 ? -10.201 9.942 46.118 1.00 83.25 387 LEU A CA 1
ATOM 3236 C C . LEU A 1 387 ? -9.716 8.591 45.560 1.00 83.25 387 LEU A C 1
ATOM 3238 O O . LEU A 1 387 ? -8.931 7.909 46.202 1.00 83.25 387 LEU A O 1
ATOM 3242 N N . VAL A 1 388 ? -10.132 8.180 44.359 1.00 87.94 388 VAL A N 1
ATOM 3243 C CA . VAL A 1 388 ? -9.729 6.858 43.830 1.00 87.94 388 VAL A CA 1
ATOM 3244 C C . VAL A 1 388 ? -8.250 6.776 43.441 1.00 87.94 388 VAL A C 1
ATOM 3246 O O . VAL A 1 388 ? -7.681 5.680 43.451 1.00 87.94 388 VAL A O 1
ATOM 3249 N N . LYS A 1 389 ? -7.632 7.920 43.104 1.00 79.75 389 LYS A N 1
ATOM 3250 C CA . LYS A 1 389 ? -6.216 8.017 42.726 1.00 79.75 389 LYS A CA 1
ATOM 3251 C C . LYS A 1 389 ? -5.279 7.814 43.922 1.00 79.75 389 LYS A C 1
ATOM 3253 O O . LYS A 1 389 ? -4.179 7.303 43.744 1.00 79.75 389 LYS A O 1
ATOM 3258 N N . ASP A 1 390 ? -5.697 8.203 45.123 1.00 80.25 390 ASP A N 1
ATOM 3259 C CA . ASP A 1 390 ? -4.940 7.954 46.350 1.00 80.25 390 ASP A CA 1
ATOM 3260 C C . ASP A 1 390 ? -5.062 6.473 46.742 1.00 80.25 390 ASP A C 1
ATOM 3262 O O . ASP A 1 390 ? -6.099 6.024 47.231 1.00 80.25 390 ASP A O 1
ATOM 3266 N N . GLU A 1 391 ? -4.001 5.695 46.504 1.00 84.19 391 GLU A N 1
ATOM 3267 C CA . GLU A 1 391 ? -3.958 4.258 46.808 1.00 84.19 391 GLU A CA 1
ATOM 3268 C C . GLU A 1 391 ? -4.081 3.931 48.305 1.00 84.19 391 GLU A C 1
ATOM 3270 O O . GLU A 1 391 ? -4.431 2.801 48.644 1.00 84.19 391 GLU A O 1
ATOM 3275 N N . SER A 1 392 ? -3.857 4.897 49.208 1.00 82.25 392 SER A N 1
ATOM 3276 C CA . SER A 1 392 ? -3.987 4.678 50.656 1.00 82.25 392 SER A CA 1
ATOM 3277 C C . SER A 1 392 ? -5.443 4.552 51.125 1.00 82.25 392 SER A C 1
ATOM 3279 O O . SER A 1 392 ? -5.708 3.999 52.195 1.00 82.25 392 SER A O 1
ATOM 3281 N N . ILE A 1 393 ? -6.396 5.022 50.315 1.00 84.31 393 ILE A N 1
ATOM 3282 C CA . ILE A 1 393 ? -7.830 4.937 50.588 1.00 84.31 393 ILE A CA 1
ATOM 3283 C C . ILE A 1 393 ? -8.353 3.591 50.091 1.00 84.31 393 ILE A C 1
ATOM 3285 O O . ILE A 1 393 ? -8.166 3.228 48.926 1.00 84.31 393 ILE A O 1
ATOM 3289 N N . ASN A 1 394 ? -9.065 2.855 50.944 1.00 90.62 394 ASN A N 1
ATOM 3290 C CA . ASN A 1 394 ? -9.794 1.676 50.494 1.00 90.62 394 ASN A CA 1
ATOM 3291 C C . ASN A 1 394 ? -11.126 2.098 49.853 1.00 90.62 394 ASN A C 1
ATOM 3293 O O . ASN A 1 394 ? -11.853 2.931 50.396 1.00 90.62 394 ASN A O 1
ATOM 3297 N N . LEU A 1 395 ? -11.475 1.519 48.700 1.00 94.69 395 LEU A N 1
ATOM 3298 C CA . LEU A 1 395 ? -12.627 1.980 47.919 1.00 94.69 395 LEU A CA 1
ATOM 3299 C C . LEU A 1 395 ? -13.965 1.725 48.633 1.00 94.69 395 LEU A C 1
ATOM 3301 O O . LEU A 1 395 ? -14.924 2.457 48.386 1.00 94.69 395 LEU A O 1
ATOM 3305 N N . LYS A 1 396 ? -14.023 0.781 49.589 1.00 93.38 396 LYS A N 1
ATOM 3306 C CA . LYS A 1 396 ? -15.206 0.562 50.446 1.00 93.38 396 LYS A CA 1
ATOM 3307 C C . LYS A 1 396 ? -15.566 1.798 51.280 1.00 93.38 396 LYS A C 1
ATOM 3309 O O . LYS A 1 396 ? -16.728 1.956 51.653 1.00 93.38 396 LYS A O 1
ATOM 3314 N N . ASP A 1 397 ? -14.582 2.642 51.599 1.00 92.12 397 ASP A N 1
ATOM 3315 C CA . ASP A 1 397 ? -14.725 3.797 52.487 1.00 92.12 397 ASP A CA 1
ATOM 3316 C C . ASP A 1 397 ? -15.249 5.029 51.722 1.00 92.12 397 ASP A C 1
ATOM 3318 O O . ASP A 1 397 ? -15.425 6.097 52.305 1.00 92.12 397 ASP A O 1
ATOM 3322 N N . ILE A 1 398 ? -15.554 4.871 50.427 1.00 92.94 398 ILE A N 1
ATOM 3323 C CA . ILE A 1 398 ? -16.175 5.875 49.563 1.00 92.94 398 ILE A CA 1
ATOM 3324 C C . ILE A 1 398 ? -17.646 5.496 49.304 1.00 92.94 398 ILE A C 1
ATOM 3326 O O . ILE A 1 398 ? -17.973 4.392 48.876 1.00 92.94 398 ILE A O 1
ATOM 3330 N N . ASP A 1 399 ? -18.546 6.434 49.575 1.00 93.94 399 ASP A N 1
ATOM 3331 C CA . ASP A 1 399 ? -19.981 6.401 49.309 1.00 93.94 399 ASP A CA 1
ATOM 3332 C C . ASP A 1 399 ? -20.291 7.250 48.069 1.00 93.94 399 ASP A C 1
ATOM 3334 O O . ASP A 1 399 ? -20.378 8.479 48.125 1.00 93.94 399 ASP A O 1
ATOM 3338 N N . ILE A 1 400 ? -20.476 6.574 46.937 1.00 95.69 400 ILE A N 1
ATOM 3339 C CA . ILE A 1 400 ? -20.733 7.202 45.638 1.00 95.69 400 ILE A CA 1
ATOM 3340 C C . ILE A 1 400 ? -22.206 7.579 45.394 1.00 95.69 400 ILE A C 1
ATOM 3342 O O . ILE A 1 400 ? -22.528 8.026 44.299 1.00 95.69 400 ILE A O 1
ATOM 3346 N N . SER A 1 401 ? -23.112 7.451 46.373 1.00 92.81 401 SER A N 1
ATOM 3347 C CA . SER A 1 401 ? -24.577 7.580 46.175 1.00 92.81 401 SER A CA 1
ATOM 3348 C C . SER A 1 401 ? -25.094 8.981 45.774 1.00 92.81 401 SER A C 1
ATOM 3350 O O . SER A 1 401 ? -26.309 9.214 45.738 1.00 92.81 401 SER A O 1
ATOM 3352 N N . LEU A 1 402 ? -24.205 9.935 45.482 1.00 92.12 402 LEU A N 1
ATOM 3353 C CA . LEU A 1 402 ? -24.503 11.249 44.888 1.00 92.12 402 LEU A CA 1
ATOM 3354 C C . LEU A 1 402 ? -23.917 11.424 43.473 1.00 92.12 402 LEU A C 1
ATOM 3356 O O . LEU A 1 402 ? -24.173 12.443 42.836 1.00 92.12 402 LEU A O 1
ATOM 3360 N N . ILE A 1 403 ? -23.136 10.461 42.982 1.00 94.56 403 ILE A N 1
ATOM 3361 C CA . ILE A 1 403 ? -22.447 10.514 41.692 1.00 94.56 403 ILE A CA 1
ATOM 3362 C C . ILE A 1 403 ? -23.353 9.954 40.593 1.00 94.56 403 ILE A C 1
ATOM 3364 O O . ILE A 1 403 ? -23.901 8.864 40.718 1.00 94.56 403 ILE A O 1
ATOM 3368 N N . THR A 1 404 ? -23.483 10.703 39.498 1.00 94.12 404 THR A N 1
ATOM 3369 C CA . THR A 1 404 ? -24.261 10.307 38.311 1.00 94.12 404 THR A CA 1
ATOM 3370 C C . THR A 1 404 ? -23.396 10.088 37.064 1.00 94.12 404 THR A C 1
ATOM 3372 O O . THR A 1 404 ? -23.826 9.430 36.121 1.00 94.12 404 THR A O 1
ATOM 3375 N N . ASP A 1 405 ? -22.160 10.592 37.055 1.00 92.12 405 ASP A N 1
ATOM 3376 C CA . ASP A 1 405 ? -21.194 10.455 35.961 1.00 92.12 405 ASP A CA 1
ATOM 3377 C C . ASP A 1 405 ? -19.897 9.835 36.492 1.00 92.12 405 ASP A C 1
ATOM 3379 O O . ASP A 1 405 ? -19.224 10.435 37.328 1.00 92.12 405 ASP A O 1
ATOM 3383 N N . MET A 1 406 ? -19.548 8.650 35.991 1.00 95.62 406 MET A N 1
ATOM 3384 C CA . MET A 1 406 ? -18.330 7.898 36.321 1.00 95.62 406 MET A CA 1
ATOM 3385 C C . MET A 1 406 ? -17.252 7.987 35.231 1.00 95.62 406 MET A C 1
ATOM 3387 O O . MET A 1 406 ? -16.256 7.259 35.268 1.00 95.62 406 MET A O 1
ATOM 3391 N N . SER A 1 407 ? -17.424 8.865 34.239 1.00 90.94 407 SER A N 1
ATOM 3392 C CA . SER A 1 407 ? -16.536 8.879 33.078 1.00 90.94 407 SER A CA 1
ATOM 3393 C C . SER A 1 407 ? -15.075 9.188 33.426 1.00 90.94 407 SER A C 1
ATOM 3395 O O . SER A 1 407 ? -14.763 10.157 34.128 1.00 90.94 407 SER A O 1
ATOM 3397 N N . PHE A 1 408 ? -14.152 8.365 32.919 1.00 87.94 408 PHE A N 1
ATOM 3398 C CA . PHE A 1 408 ? -12.711 8.441 33.203 1.00 87.94 408 PHE A CA 1
ATOM 3399 C C . PHE A 1 408 ? -12.340 8.425 34.706 1.00 87.94 408 PHE A C 1
ATOM 3401 O O . PHE A 1 408 ? -11.353 9.059 35.081 1.00 87.94 408 PHE A O 1
ATOM 3408 N N . VAL A 1 409 ? -13.130 7.808 35.602 1.00 93.00 409 VAL A N 1
ATOM 3409 C CA . VAL A 1 409 ? -12.835 7.820 37.057 1.00 93.00 409 VAL A CA 1
ATOM 3410 C C . VAL A 1 409 ? -11.538 7.082 37.409 1.00 93.00 409 VAL A C 1
ATOM 3412 O O . VAL A 1 409 ? -10.749 7.612 38.183 1.00 93.00 409 VAL A O 1
ATOM 3415 N N . PHE A 1 410 ? -11.273 5.938 36.778 1.00 93.88 410 PHE A N 1
ATOM 3416 C CA . PHE A 1 410 ? -10.034 5.159 36.884 1.00 93.88 410 PHE A CA 1
ATOM 3417 C C . PHE A 1 410 ? -9.206 5.204 35.582 1.00 93.88 410 PHE A C 1
ATOM 3419 O O . PHE A 1 410 ? -8.479 4.258 35.282 1.00 93.88 410 PHE A O 1
ATOM 3426 N N . SER A 1 411 ? -9.307 6.289 34.803 1.00 87.81 411 SER A N 1
ATOM 3427 C CA . SER A 1 411 ? -8.462 6.481 33.612 1.00 87.81 411 SER A CA 1
ATOM 3428 C C . SER A 1 411 ? -6.989 6.463 34.002 1.00 87.81 411 SER A C 1
ATOM 3430 O O . SER A 1 411 ? -6.596 7.150 34.947 1.00 87.81 411 SER A O 1
ATOM 3432 N N . ASP A 1 412 ? -6.200 5.673 33.276 1.00 82.62 412 ASP A N 1
ATOM 3433 C CA . ASP A 1 412 ? -4.752 5.526 33.441 1.00 82.62 412 ASP A CA 1
ATOM 3434 C C . ASP A 1 412 ? -4.359 5.108 34.872 1.00 82.62 412 ASP A C 1
ATOM 3436 O O . ASP A 1 412 ? -3.279 5.426 35.367 1.00 82.62 412 ASP A O 1
ATOM 3440 N N . SER A 1 413 ? -5.264 4.407 35.569 1.00 85.00 413 SER A N 1
ATOM 3441 C CA . SER A 1 413 ? -5.061 4.013 36.960 1.00 85.00 413 SER A CA 1
ATOM 3442 C C . SER A 1 413 ? -4.039 2.881 37.076 1.00 85.00 413 SER A C 1
ATOM 3444 O O . SER A 1 413 ? -4.254 1.767 36.591 1.00 85.00 413 SER A O 1
ATOM 3446 N N . GLU A 1 414 ? -2.940 3.159 37.777 1.00 85.88 414 GLU A N 1
ATOM 3447 C CA . GLU A 1 414 ? -1.916 2.165 38.126 1.00 85.88 414 GLU A CA 1
ATOM 3448 C C . GLU A 1 414 ? -2.301 1.301 39.341 1.00 85.88 414 GLU A C 1
ATOM 3450 O O . GLU A 1 414 ? -1.670 0.260 39.571 1.00 85.88 414 GLU A O 1
ATOM 3455 N N . ARG A 1 415 ? -3.370 1.694 40.059 1.00 91.00 415 ARG A N 1
ATOM 3456 C CA . ARG A 1 415 ? -3.907 1.045 41.264 1.00 91.00 415 ARG A CA 1
ATOM 3457 C C . ARG A 1 415 ? -4.012 -0.466 41.074 1.00 91.00 415 ARG A C 1
ATOM 3459 O O . ARG A 1 415 ? -4.448 -0.954 40.033 1.00 91.00 415 ARG A O 1
ATOM 3466 N N . LYS A 1 416 ? -3.611 -1.213 42.106 1.00 90.69 416 LYS A N 1
ATOM 3467 C CA . LYS A 1 416 ? -3.620 -2.690 42.113 1.00 90.69 416 LYS A CA 1
ATOM 3468 C C . LYS A 1 416 ? -4.701 -3.278 43.014 1.00 90.69 416 LYS A C 1
ATOM 3470 O O . LYS A 1 416 ? -5.267 -4.313 42.682 1.00 90.69 416 LYS A O 1
ATOM 3475 N N . ASP A 1 417 ? -4.991 -2.621 44.136 1.00 93.12 417 ASP A N 1
ATOM 3476 C CA . ASP A 1 417 ? -6.082 -3.000 45.035 1.00 93.12 417 ASP A CA 1
ATOM 3477 C C . ASP A 1 417 ? -7.344 -2.192 44.709 1.00 93.12 417 ASP A C 1
ATOM 3479 O O . ASP A 1 417 ? -7.375 -0.973 44.890 1.00 93.12 417 ASP A O 1
ATOM 3483 N N . PHE A 1 418 ? -8.383 -2.882 44.239 1.00 96.12 418 PHE A N 1
ATOM 3484 C CA . PHE A 1 418 ? -9.715 -2.325 43.992 1.00 96.12 418 PHE A CA 1
ATOM 3485 C C . PHE A 1 418 ? -10.763 -2.831 45.001 1.00 96.12 418 PHE A C 1
ATOM 3487 O O . PHE A 1 418 ? -11.960 -2.651 44.785 1.00 96.12 418 PHE A O 1
ATOM 3494 N N . SER A 1 419 ? -10.342 -3.455 46.106 1.00 94.75 419 SER A N 1
ATOM 3495 C CA . SER A 1 419 ? -11.257 -3.993 47.116 1.00 94.75 419 SER A CA 1
ATOM 3496 C C . SER A 1 419 ? -12.231 -2.937 47.649 1.00 94.75 419 SER A C 1
ATOM 3498 O O . SER A 1 419 ? -11.865 -1.797 47.951 1.00 94.75 419 SER A O 1
ATOM 3500 N N . GLY A 1 420 ? -13.503 -3.329 47.741 1.00 94.75 420 GLY A N 1
ATOM 3501 C CA . GLY A 1 420 ? -14.606 -2.468 48.148 1.00 94.75 420 GLY A CA 1
ATOM 3502 C C . GLY A 1 420 ? -15.314 -1.737 47.008 1.00 94.75 420 GLY A C 1
ATOM 3503 O O . GLY A 1 420 ? -16.409 -1.222 47.235 1.00 94.75 420 GLY A O 1
ATOM 3504 N N . ILE A 1 421 ? -14.752 -1.711 45.792 1.00 96.81 421 ILE A N 1
ATOM 3505 C CA . ILE A 1 421 ? -15.438 -1.133 44.626 1.00 96.81 421 ILE A CA 1
ATOM 3506 C C . ILE A 1 421 ? -16.677 -1.958 44.238 1.00 96.81 421 ILE A C 1
ATOM 3508 O O . ILE A 1 421 ? -17.645 -1.426 43.702 1.00 96.81 421 ILE A O 1
ATOM 3512 N N . GLU A 1 422 ? -16.681 -3.258 44.538 1.00 95.44 422 GLU A N 1
ATOM 3513 C CA . GLU A 1 422 ? -17.785 -4.172 44.244 1.00 95.44 422 GLU A CA 1
ATOM 3514 C C . GLU A 1 422 ? -19.067 -3.845 45.031 1.00 95.44 422 GLU A C 1
ATOM 3516 O O . GLU A 1 422 ? -20.151 -4.243 44.615 1.00 95.44 422 GLU A O 1
ATOM 3521 N N . ASP A 1 423 ? -18.956 -3.108 46.141 1.00 93.56 423 ASP A N 1
ATOM 3522 C CA . ASP A 1 423 ? -20.072 -2.719 47.018 1.00 93.56 423 ASP A CA 1
ATOM 3523 C C . ASP A 1 423 ? -20.525 -1.256 46.796 1.00 93.56 423 ASP A C 1
ATOM 3525 O O . ASP A 1 423 ? -21.224 -0.671 47.627 1.00 93.56 423 ASP A O 1
ATOM 3529 N N . TRP A 1 424 ? -20.112 -0.639 45.684 1.00 96.38 424 TRP A N 1
ATOM 3530 C CA . TRP A 1 424 ? -20.529 0.706 45.286 1.00 96.38 424 TRP A CA 1
ATOM 3531 C C . TRP A 1 424 ? -21.979 0.757 44.772 1.00 96.38 424 TRP A C 1
ATOM 3533 O O . TRP A 1 424 ? -22.387 -0.027 43.916 1.00 96.38 424 TRP A O 1
ATOM 3543 N N . ASP A 1 425 ? -22.750 1.733 45.265 1.00 95.50 425 ASP A N 1
ATOM 3544 C CA . ASP A 1 425 ? -24.130 2.003 44.837 1.00 95.50 425 ASP A CA 1
ATOM 3545 C C . ASP A 1 425 ? -24.162 2.739 43.487 1.00 95.50 425 ASP A C 1
ATOM 3547 O O . ASP A 1 425 ? -24.149 3.970 43.418 1.00 95.50 425 ASP A O 1
ATOM 3551 N N . MET A 1 426 ? -24.194 1.960 42.406 1.00 96.25 426 MET A N 1
ATOM 3552 C CA . MET A 1 426 ? -24.238 2.459 41.028 1.00 96.25 426 MET A CA 1
ATOM 3553 C C . MET A 1 426 ? -25.637 2.905 40.568 1.00 96.25 426 MET A C 1
ATOM 3555 O O . MET A 1 426 ? -25.756 3.451 39.474 1.00 96.25 426 MET A O 1
ATOM 3559 N N . SER A 1 427 ? -26.683 2.766 41.396 1.00 95.00 427 SER A N 1
ATOM 3560 C CA . SER A 1 427 ? -28.093 2.940 40.989 1.00 95.00 427 SER A CA 1
ATOM 3561 C C . SER A 1 427 ? -28.454 4.323 40.421 1.00 95.00 427 SER A C 1
ATOM 3563 O O . SER A 1 427 ? -29.479 4.466 39.757 1.00 95.00 427 SER A O 1
ATOM 3565 N N . LYS A 1 428 ? -27.629 5.356 40.644 1.00 95.25 428 LYS A N 1
ATOM 3566 C CA . LYS A 1 428 ? -27.811 6.714 40.085 1.00 95.25 428 LYS A CA 1
ATOM 3567 C C . LYS A 1 428 ? -26.856 7.062 38.942 1.00 95.25 428 LYS A C 1
ATOM 3569 O O . LYS A 1 428 ? -26.956 8.159 38.389 1.00 95.25 428 LYS A O 1
ATOM 3574 N N . VAL A 1 429 ? -25.923 6.178 38.600 1.00 96.88 429 VAL A N 1
ATOM 3575 C CA . VAL A 1 429 ? -24.939 6.420 37.543 1.00 96.88 429 VAL A CA 1
ATOM 3576 C C . VAL A 1 429 ? -25.606 6.251 36.181 1.00 96.88 429 VAL A C 1
ATOM 3578 O O . VAL A 1 429 ? -26.245 5.243 35.905 1.00 96.88 429 VAL A O 1
ATOM 3581 N N . THR A 1 430 ? -25.443 7.251 35.315 1.00 95.88 430 THR A N 1
ATOM 3582 C CA . THR A 1 430 ? -26.026 7.289 33.965 1.00 95.88 430 THR A CA 1
ATOM 3583 C C . THR A 1 430 ? -24.979 7.273 32.852 1.00 95.88 430 THR A C 1
ATOM 3585 O O . THR A 1 430 ? -25.312 6.993 31.697 1.00 95.88 430 THR A O 1
ATOM 3588 N N . ASN A 1 431 ? -23.711 7.533 33.185 1.00 93.19 431 ASN A N 1
ATOM 3589 C CA . ASN A 1 431 ? -22.579 7.565 32.259 1.00 93.19 431 ASN A CA 1
ATOM 3590 C C . ASN A 1 431 ? -21.363 6.847 32.863 1.00 93.19 431 ASN A C 1
ATOM 3592 O O . ASN A 1 431 ? -20.921 7.199 33.956 1.00 93.19 431 ASN A O 1
ATOM 3596 N N . THR A 1 432 ? -20.795 5.884 32.133 1.00 97.62 432 THR A N 1
ATOM 3597 C CA . THR A 1 432 ? -19.594 5.120 32.535 1.00 97.62 432 THR A CA 1
ATOM 3598 C C . THR A 1 432 ? -18.467 5.192 31.499 1.00 97.62 432 THR A C 1
ATOM 3600 O O . THR A 1 432 ? -17.507 4.424 31.553 1.00 97.62 432 THR A O 1
ATOM 3603 N N . ASN A 1 433 ? -18.560 6.133 30.551 1.00 97.12 433 ASN A N 1
ATOM 3604 C CA . ASN A 1 433 ? -17.642 6.215 29.417 1.00 97.12 433 ASN A CA 1
ATOM 3605 C C . ASN A 1 433 ? -16.175 6.296 29.865 1.00 97.12 433 ASN A C 1
ATOM 3607 O O . ASN A 1 433 ? -15.812 7.171 30.653 1.00 97.12 433 ASN A O 1
ATOM 3611 N N . TYR A 1 434 ? -15.329 5.414 29.337 1.00 94.38 434 TYR A N 1
ATOM 3612 C CA . TYR A 1 434 ? -13.894 5.370 29.627 1.00 94.38 434 TYR A CA 1
ATOM 3613 C C . TYR A 1 434 ? -13.537 5.214 31.114 1.00 94.38 434 TYR A C 1
ATOM 3615 O O . TYR A 1 434 ? -12.439 5.586 31.520 1.00 94.38 434 TYR A O 1
ATOM 3623 N N . MET A 1 435 ? -14.445 4.684 31.949 1.00 97.31 435 MET A N 1
ATOM 3624 C CA . MET A 1 435 ? -14.239 4.583 33.400 1.00 97.31 435 MET A CA 1
ATOM 3625 C C . MET A 1 435 ? -12.913 3.905 33.775 1.00 97.31 435 MET A C 1
ATOM 3627 O O . MET A 1 435 ? -12.258 4.404 34.682 1.00 97.31 435 MET A O 1
ATOM 3631 N N . PHE A 1 436 ? -12.502 2.853 33.060 1.00 97.31 436 PHE A N 1
ATOM 3632 C CA . PHE A 1 436 ? -11.244 2.117 33.252 1.00 97.31 436 PHE A CA 1
ATOM 3633 C C . PHE A 1 436 ? -10.305 2.219 32.033 1.00 97.31 436 PHE A C 1
ATOM 3635 O O . PHE A 1 436 ? -9.543 1.291 31.757 1.00 97.31 436 PHE A O 1
ATOM 3642 N N . TYR A 1 437 ? -10.357 3.331 31.287 1.00 90.62 437 TYR A N 1
ATOM 3643 C CA . TYR A 1 437 ? -9.463 3.571 30.147 1.00 90.62 437 TYR A CA 1
ATOM 3644 C C . TYR A 1 437 ? -7.996 3.385 30.552 1.00 90.62 437 TYR A C 1
ATOM 3646 O O . TYR A 1 437 ? -7.545 3.992 31.519 1.00 90.62 437 TYR A O 1
ATOM 3654 N N . ASN A 1 438 ? -7.257 2.544 29.828 1.00 85.12 438 ASN A N 1
ATOM 3655 C CA . ASN A 1 438 ? -5.840 2.246 30.048 1.00 85.12 438 ASN A CA 1
ATOM 3656 C C . ASN A 1 438 ? -5.499 1.759 31.481 1.00 85.12 438 ASN A C 1
ATOM 3658 O O . ASN A 1 438 ? -4.333 1.740 31.880 1.00 85.12 438 ASN A O 1
ATOM 3662 N N . ALA A 1 439 ? -6.490 1.312 32.264 1.00 90.94 439 ALA A N 1
ATOM 3663 C CA . ALA A 1 439 ? -6.294 0.755 33.602 1.00 90.94 439 ALA A CA 1
ATOM 3664 C C . ALA A 1 439 ? -5.781 -0.694 33.503 1.00 90.94 439 ALA A C 1
ATOM 3666 O O . ALA A 1 439 ? -6.492 -1.653 33.800 1.00 90.94 439 ALA A O 1
ATOM 3667 N N . LYS A 1 440 ? -4.541 -0.873 33.029 1.00 84.38 440 LYS A N 1
ATOM 3668 C CA . LYS A 1 440 ? -3.988 -2.187 32.636 1.00 84.38 440 LYS A CA 1
ATOM 3669 C C . LYS A 1 440 ? -4.081 -3.240 33.742 1.00 84.38 440 LYS A C 1
ATOM 3671 O O . LYS A 1 440 ? -4.345 -4.397 33.435 1.00 84.38 440 LYS A O 1
ATOM 3676 N N . ASN A 1 441 ? -3.900 -2.834 35.002 1.00 88.81 441 ASN A N 1
ATOM 3677 C CA . ASN A 1 441 ? -3.943 -3.706 36.183 1.00 88.81 441 ASN A CA 1
ATOM 3678 C C . ASN A 1 441 ? -5.371 -4.085 36.630 1.00 88.81 441 ASN A C 1
ATOM 3680 O O . ASN A 1 441 ? -5.522 -4.915 37.527 1.00 88.81 441 ASN A O 1
ATOM 3684 N N . PHE A 1 442 ? -6.419 -3.485 36.055 1.00 96.38 442 PHE A N 1
ATOM 3685 C CA . PHE A 1 442 ? -7.791 -3.684 36.508 1.00 96.38 442 PHE A CA 1
ATOM 3686 C C . PHE A 1 442 ? -8.343 -5.061 36.105 1.00 96.38 442 PHE A C 1
ATOM 3688 O O . PHE A 1 442 ? -8.482 -5.379 34.925 1.00 96.38 442 PHE A O 1
ATOM 3695 N N . ASN A 1 443 ? -8.699 -5.876 37.101 1.00 96.56 443 ASN A N 1
ATOM 3696 C CA . ASN A 1 443 ? -9.324 -7.190 36.915 1.00 96.56 443 ASN A CA 1
ATOM 3697 C C . ASN A 1 443 ? -10.196 -7.584 38.129 1.00 96.56 443 ASN A C 1
ATOM 3699 O O . ASN A 1 443 ? -10.144 -8.718 38.600 1.00 96.56 443 ASN A O 1
ATOM 3703 N N . HIS A 1 444 ? -10.956 -6.633 38.686 1.00 96.06 444 HIS A N 1
ATOM 3704 C CA . HIS A 1 444 ? -11.736 -6.817 39.922 1.00 96.06 444 HIS A CA 1
ATOM 3705 C C . HIS A 1 444 ? -13.239 -7.006 39.631 1.00 96.06 444 HIS A C 1
ATOM 3707 O O . HIS A 1 444 ? -13.740 -6.384 38.692 1.00 96.06 444 HIS A O 1
ATOM 3713 N N . PRO A 1 445 ? -13.974 -7.879 40.352 1.00 95.94 445 PRO A N 1
ATOM 3714 C CA . PRO A 1 445 ? -15.363 -8.214 40.021 1.00 95.94 445 PRO A CA 1
ATOM 3715 C C . PRO A 1 445 ? -16.338 -7.038 40.184 1.00 95.94 445 PRO A C 1
ATOM 3717 O O . PRO A 1 445 ? -16.378 -6.394 41.229 1.00 95.94 445 PRO A O 1
ATOM 3720 N N . LEU A 1 446 ? -17.185 -6.822 39.168 1.00 96.62 446 LEU A N 1
ATOM 3721 C CA . LEU A 1 446 ? -18.182 -5.735 39.109 1.00 96.62 446 LEU A CA 1
ATOM 3722 C C . LEU A 1 446 ? -19.642 -6.224 38.997 1.00 96.62 446 LEU A C 1
ATOM 3724 O O . LEU A 1 446 ? -20.569 -5.431 38.844 1.00 96.62 446 LEU A O 1
ATOM 3728 N N . ASN A 1 447 ? -19.880 -7.536 39.074 1.00 94.06 447 ASN A N 1
ATOM 3729 C CA . ASN A 1 447 ? -21.190 -8.159 38.820 1.00 94.06 447 ASN A CA 1
ATOM 3730 C C . ASN A 1 447 ? -22.290 -7.860 39.863 1.00 94.06 447 ASN A C 1
ATOM 3732 O O . ASN A 1 447 ? -23.421 -8.315 39.693 1.00 94.06 447 ASN A O 1
ATOM 3736 N N . LYS A 1 448 ? -21.963 -7.148 40.947 1.00 95.75 448 LYS A N 1
ATOM 3737 C CA . LYS A 1 448 ? -22.917 -6.654 41.955 1.00 95.75 448 LYS A CA 1
ATOM 3738 C C . LYS A 1 448 ? -23.547 -5.305 41.583 1.00 95.75 448 LYS A C 1
ATOM 3740 O O . LYS A 1 448 ? -24.537 -4.927 42.202 1.00 95.75 448 LYS A O 1
ATOM 3745 N N . TRP A 1 449 ? -22.958 -4.565 40.643 1.00 97.31 449 TRP A N 1
ATOM 3746 C CA . TRP A 1 449 ? -23.391 -3.211 40.306 1.00 97.31 449 TRP A CA 1
ATOM 3747 C C . TRP A 1 449 ? -24.762 -3.188 39.624 1.00 97.31 449 TRP A C 1
ATOM 3749 O O . TRP A 1 449 ? -25.003 -3.923 38.666 1.00 97.31 449 TRP A O 1
ATOM 3759 N N . ASP A 1 450 ? -25.630 -2.288 40.087 1.00 96.62 450 ASP A N 1
ATOM 3760 C CA . ASP A 1 450 ? -26.853 -1.911 39.381 1.00 96.62 450 ASP A CA 1
ATOM 3761 C C . ASP A 1 450 ? -26.505 -0.951 38.237 1.00 96.62 450 ASP A C 1
ATOM 3763 O O . ASP A 1 450 ? -26.145 0.204 38.464 1.00 96.62 450 ASP A O 1
ATOM 3767 N N . MET A 1 451 ? -26.595 -1.454 37.007 1.00 97.12 451 MET A N 1
ATOM 3768 C CA . MET A 1 451 ? -26.293 -0.704 35.785 1.00 97.12 451 MET A CA 1
ATOM 3769 C C . MET A 1 451 ? -27.553 -0.212 35.062 1.00 97.12 451 MET A C 1
ATOM 3771 O O . MET A 1 451 ? -27.434 0.417 34.012 1.00 97.12 451 MET A O 1
ATOM 3775 N N . SER A 1 452 ? -28.746 -0.448 35.622 1.00 97.31 452 SER A N 1
ATOM 3776 C CA . SER A 1 452 ? -30.032 -0.228 34.943 1.00 97.31 452 SER A CA 1
ATOM 3777 C C . SER A 1 452 ? -30.252 1.210 34.460 1.00 97.31 452 SER A C 1
ATOM 3779 O O . SER A 1 452 ? -30.930 1.421 33.458 1.00 97.31 452 SER A O 1
ATOM 3781 N N . ASN A 1 453 ? -29.650 2.212 35.110 1.00 97.44 453 ASN A N 1
ATOM 3782 C CA . ASN A 1 453 ? -29.745 3.623 34.709 1.00 97.44 453 ASN A CA 1
ATOM 3783 C C . ASN A 1 453 ? -28.626 4.098 33.756 1.00 97.44 453 ASN A C 1
ATOM 3785 O O . ASN A 1 453 ? -28.645 5.254 33.320 1.00 97.44 453 ASN A O 1
ATOM 3789 N N . VAL A 1 454 ? -27.664 3.241 33.393 1.00 98.12 454 VAL A N 1
ATOM 3790 C CA . VAL A 1 454 ? -26.537 3.607 32.522 1.00 98.12 454 VAL A CA 1
ATOM 3791 C C . VAL A 1 454 ? -26.978 3.693 31.059 1.00 98.12 454 VAL A C 1
ATOM 3793 O O . VAL A 1 454 ? -27.425 2.726 30.454 1.00 98.12 454 VAL A O 1
ATOM 3796 N N . SER A 1 455 ? -26.794 4.874 30.466 1.00 96.19 455 SER A N 1
ATOM 3797 C CA . SER A 1 455 ? -27.188 5.190 29.084 1.00 96.19 455 SER A CA 1
ATOM 3798 C C . SER A 1 455 ? -26.068 5.009 28.050 1.00 96.19 455 SER A C 1
ATOM 3800 O O . SER A 1 455 ? -26.327 4.916 26.845 1.00 96.19 455 SER A O 1
ATOM 3802 N N . SER A 1 456 ? -24.813 4.969 28.506 1.00 95.75 456 SER A N 1
ATOM 3803 C CA . SER A 1 456 ? -23.616 4.899 27.665 1.00 95.75 456 SER A CA 1
ATOM 3804 C C . SER A 1 456 ? -22.465 4.206 28.403 1.00 95.75 456 SER A C 1
ATOM 3806 O O . SER A 1 456 ? -22.168 4.537 29.556 1.00 95.75 456 SER A O 1
ATOM 3808 N N . MET A 1 457 ? -21.819 3.265 27.706 1.00 97.62 457 MET A N 1
ATOM 3809 C CA . MET A 1 457 ? -20.687 2.447 28.172 1.00 97.62 457 MET A CA 1
ATOM 3810 C C . MET A 1 457 ? -19.462 2.583 27.245 1.00 97.62 457 MET A C 1
ATOM 3812 O O . MET A 1 457 ? -18.610 1.694 27.183 1.00 97.62 457 MET A O 1
ATOM 3816 N N . LYS A 1 458 ? -19.371 3.692 26.492 1.00 98.06 458 LYS A N 1
ATOM 3817 C CA . LYS A 1 458 ? -18.339 3.911 25.469 1.00 98.06 458 LYS A CA 1
ATOM 3818 C C . LYS A 1 458 ? -16.942 3.733 26.061 1.00 98.06 458 LYS A C 1
ATOM 3820 O O . LYS A 1 458 ? -16.586 4.447 26.996 1.00 98.06 458 LYS A O 1
ATOM 3825 N N . GLY A 1 459 ? -16.151 2.817 25.510 1.00 97.06 459 GLY A N 1
ATOM 3826 C CA . GLY A 1 459 ? -14.758 2.623 25.911 1.00 97.06 459 GLY A CA 1
ATOM 3827 C C . GLY A 1 459 ? -14.539 2.263 27.383 1.00 97.06 459 GLY A C 1
ATOM 3828 O O . GLY A 1 459 ? -13.446 2.500 27.887 1.00 97.06 459 GLY A O 1
ATOM 3829 N N . MET A 1 460 ? -15.550 1.749 28.101 1.00 98.38 460 MET A N 1
ATOM 3830 C CA . MET A 1 460 ? -15.482 1.555 29.559 1.00 98.38 460 MET A CA 1
ATOM 3831 C C . MET A 1 460 ? -14.246 0.759 30.016 1.00 98.38 460 MET A C 1
ATOM 3833 O O . MET A 1 460 ? -13.656 1.127 31.031 1.00 98.38 460 MET A O 1
ATOM 3837 N N . PHE A 1 461 ? -13.832 -0.257 29.248 1.00 98.38 461 PHE A N 1
ATOM 3838 C CA . PHE A 1 461 ? -12.645 -1.093 29.471 1.00 98.38 461 PHE A CA 1
ATOM 3839 C C . PHE A 1 461 ? -11.599 -0.958 28.347 1.00 98.38 461 PHE A C 1
ATOM 3841 O O . PHE A 1 461 ? -10.814 -1.879 28.110 1.00 98.38 461 PHE A O 1
ATOM 3848 N N . TYR A 1 462 ? -11.576 0.183 27.647 1.00 96.56 462 TYR A N 1
ATOM 3849 C CA . TYR A 1 462 ? -10.572 0.495 26.624 1.00 96.56 462 TYR A CA 1
ATOM 3850 C C . TYR A 1 462 ? -9.159 0.322 27.208 1.00 96.56 462 TYR A C 1
ATOM 3852 O O . TYR A 1 462 ? -8.825 0.928 28.218 1.00 96.56 462 TYR A O 1
ATOM 3860 N N . GLU A 1 463 ? -8.318 -0.503 26.589 1.00 89.69 463 GLU A N 1
ATOM 3861 C CA . GLU A 1 463 ? -6.967 -0.877 27.038 1.00 89.69 463 GLU A CA 1
ATOM 3862 C C . GLU A 1 463 ? -6.855 -1.428 28.480 1.00 89.69 463 GLU A C 1
ATOM 3864 O O . GLU A 1 463 ? -5.754 -1.513 29.032 1.00 89.69 463 GLU A O 1
ATOM 3869 N N . ALA A 1 464 ? -7.946 -1.925 29.072 1.00 93.06 464 ALA A N 1
ATOM 3870 C CA . ALA A 1 464 ? -7.905 -2.721 30.303 1.00 93.06 464 ALA A CA 1
ATOM 3871 C C . ALA A 1 464 ? -7.418 -4.156 29.994 1.00 93.06 464 ALA A C 1
ATOM 3873 O O . ALA A 1 464 ? -8.174 -5.125 30.018 1.00 93.06 464 ALA A O 1
ATOM 3874 N N . GLN A 1 465 ? -6.139 -4.289 29.619 1.00 89.19 465 GLN A N 1
ATOM 3875 C CA . GLN A 1 465 ? -5.604 -5.475 28.927 1.00 89.19 465 GLN A CA 1
ATOM 3876 C C . GLN A 1 465 ? -5.790 -6.799 29.688 1.00 89.19 465 GLN A C 1
ATOM 3878 O O . GLN A 1 465 ? -5.980 -7.825 29.033 1.00 89.19 465 GLN A O 1
ATOM 3883 N N . PHE A 1 466 ? -5.760 -6.776 31.028 1.00 93.19 466 PHE A N 1
ATOM 3884 C CA . PHE A 1 466 ? -5.938 -7.952 31.891 1.00 93.19 466 PHE A CA 1
ATOM 3885 C C . PHE A 1 466 ? -7.368 -8.147 32.425 1.00 93.19 466 PHE A C 1
ATOM 3887 O O . PHE A 1 466 ? -7.606 -9.110 33.157 1.00 93.19 466 PHE A O 1
ATOM 3894 N N . PHE A 1 467 ? -8.324 -7.279 32.076 1.00 97.69 467 PHE A N 1
ATOM 3895 C CA . PHE A 1 467 ? -9.697 -7.389 32.563 1.00 97.69 467 PHE A CA 1
ATOM 3896 C C . PHE A 1 467 ? -10.396 -8.632 31.995 1.00 97.69 467 PHE A C 1
ATOM 3898 O O . PHE A 1 467 ? -10.491 -8.811 30.781 1.00 97.69 467 PHE A O 1
ATOM 3905 N N . ASN A 1 468 ? -10.899 -9.498 32.879 1.00 97.75 468 ASN A N 1
ATOM 3906 C CA . ASN A 1 468 ? -11.596 -10.731 32.512 1.00 97.75 468 ASN A CA 1
ATOM 3907 C C . ASN A 1 468 ? -12.592 -11.172 33.609 1.00 97.75 468 ASN A C 1
ATOM 3909 O O . ASN A 1 468 ? -12.610 -12.338 34.000 1.00 97.75 468 ASN A O 1
ATOM 3913 N N . GLN A 1 469 ? -13.386 -10.239 34.150 1.00 97.44 469 GLN A N 1
ATOM 3914 C CA . GLN A 1 469 ? -14.374 -10.517 35.208 1.00 97.44 469 GLN A CA 1
ATOM 3915 C C . GLN A 1 469 ? -15.809 -10.582 34.670 1.00 97.44 469 GLN A C 1
ATOM 3917 O O . GLN A 1 469 ? -16.129 -9.857 33.726 1.00 97.44 469 GLN A O 1
ATOM 3922 N N . PRO A 1 470 ? -16.683 -11.426 35.252 1.00 97.38 470 PRO A N 1
ATOM 3923 C CA . PRO A 1 470 ? -18.044 -11.627 34.762 1.00 97.38 470 PRO A CA 1
ATOM 3924 C C . PRO A 1 470 ? -18.895 -10.354 34.867 1.00 97.38 470 PRO A C 1
ATOM 3926 O O . PRO A 1 470 ? -18.867 -9.663 35.887 1.00 97.38 470 PRO A O 1
ATOM 3929 N N . LEU A 1 471 ? -19.675 -10.082 33.815 1.00 97.50 471 LEU A N 1
ATOM 3930 C CA . LEU A 1 471 ? -20.588 -8.934 33.675 1.00 97.50 471 LEU A CA 1
ATOM 3931 C C . LEU A 1 471 ? -22.026 -9.366 33.304 1.00 97.50 471 LEU A C 1
ATOM 3933 O O . LEU A 1 471 ? -22.865 -8.542 32.942 1.00 97.50 471 LEU A O 1
ATOM 3937 N N . ASP A 1 472 ? -22.322 -10.663 33.404 1.00 96.19 472 ASP A N 1
ATOM 3938 C CA . ASP A 1 472 ? -23.560 -11.333 32.974 1.00 96.19 472 ASP A CA 1
ATOM 3939 C C . ASP A 1 472 ? -24.830 -10.853 33.699 1.00 96.19 472 ASP A C 1
ATOM 3941 O O . ASP A 1 472 ? -25.943 -11.076 33.223 1.00 96.19 472 ASP A O 1
ATOM 3945 N N . LYS A 1 473 ? -24.668 -10.187 34.847 1.00 96.69 473 LYS A N 1
ATOM 3946 C CA . LYS A 1 473 ? -25.758 -9.694 35.705 1.00 96.69 473 LYS A CA 1
ATOM 3947 C C . LYS A 1 473 ? -26.131 -8.232 35.481 1.00 96.69 473 LYS A C 1
ATOM 3949 O O . LYS A 1 473 ? -27.042 -7.742 36.142 1.00 96.69 473 LYS A O 1
ATOM 3954 N N . TRP A 1 474 ? -25.416 -7.523 34.613 1.00 97.75 474 TRP A N 1
ATOM 3955 C CA . TRP A 1 474 ? -25.703 -6.119 34.344 1.00 97.75 474 TRP A CA 1
ATOM 3956 C C . TRP A 1 474 ? -26.975 -5.959 33.506 1.00 97.75 474 TRP A C 1
ATOM 3958 O O . TRP A 1 474 ? -27.084 -6.525 32.419 1.00 97.75 474 TRP A O 1
ATOM 3968 N N . ASP A 1 475 ? -27.909 -5.133 33.981 1.00 97.75 475 ASP A N 1
ATOM 3969 C CA . ASP A 1 475 ? -28.999 -4.627 33.146 1.00 97.75 475 ASP A CA 1
ATOM 3970 C C . ASP A 1 475 ? -28.441 -3.554 32.204 1.00 97.75 475 ASP A C 1
ATOM 3972 O O . ASP A 1 475 ? -28.032 -2.476 32.633 1.00 97.75 475 ASP A O 1
ATOM 3976 N N . THR A 1 476 ? -28.392 -3.879 30.916 1.00 97.94 476 THR A N 1
ATOM 3977 C CA . THR A 1 476 ? -27.917 -3.005 29.837 1.00 97.94 476 THR A CA 1
ATOM 3978 C C . THR A 1 476 ? -29.049 -2.382 29.017 1.00 97.94 476 THR A C 1
ATOM 3980 O O . THR A 1 476 ? -28.775 -1.665 28.057 1.00 97.94 476 THR A O 1
ATOM 3983 N N . SER A 1 477 ? -30.316 -2.590 29.401 1.00 98.06 477 SER A N 1
ATOM 3984 C CA . SER A 1 477 ? -31.494 -2.212 28.602 1.00 98.06 477 SER A CA 1
ATOM 3985 C C . SER A 1 477 ? -31.596 -0.725 28.241 1.00 98.06 477 SER A C 1
ATOM 3987 O O . SER A 1 477 ? -32.170 -0.399 27.203 1.00 98.06 477 SER A O 1
ATOM 3989 N N . ASN A 1 478 ? -31.016 0.182 29.034 1.00 97.81 478 ASN A N 1
ATOM 3990 C CA . ASN A 1 478 ? -31.002 1.622 28.747 1.00 97.81 478 ASN A CA 1
ATOM 3991 C C . ASN A 1 478 ? -29.758 2.093 27.966 1.00 97.81 478 ASN A C 1
ATOM 3993 O O . ASN A 1 478 ? -29.669 3.271 27.605 1.00 97.81 478 ASN A O 1
ATOM 3997 N N . VAL A 1 479 ? -28.804 1.205 27.668 1.00 98.50 479 VAL A N 1
ATOM 3998 C CA . VAL A 1 479 ? -27.559 1.564 26.981 1.00 98.50 479 VAL A CA 1
ATOM 3999 C C . VAL A 1 479 ? -27.817 1.807 25.494 1.00 98.50 479 VAL A C 1
ATOM 4001 O O . VAL A 1 479 ? -28.356 0.964 24.783 1.00 98.50 479 VAL A O 1
ATOM 4004 N N . THR A 1 480 ? -27.368 2.961 25.001 1.00 97.75 480 THR A N 1
ATOM 4005 C CA . THR A 1 480 ? -27.499 3.359 23.586 1.00 97.75 480 THR A CA 1
ATOM 4006 C C . THR A 1 480 ? -26.175 3.337 22.816 1.00 97.75 480 THR A C 1
ATOM 4008 O O . THR A 1 480 ? -26.173 3.341 21.582 1.00 97.75 480 THR A O 1
ATOM 4011 N N . ASN A 1 481 ? -25.040 3.291 23.520 1.00 97.81 481 ASN A N 1
ATOM 4012 C CA . ASN A 1 481 ? -23.702 3.315 22.933 1.00 97.81 481 ASN A CA 1
ATOM 4013 C C . ASN A 1 481 ? -22.746 2.369 23.679 1.00 97.81 481 ASN A C 1
ATOM 4015 O O . ASN A 1 481 ? -22.480 2.570 24.867 1.00 97.81 481 ASN A O 1
ATOM 4019 N N . MET A 1 482 ? -22.215 1.382 22.950 1.00 98.50 482 MET A N 1
ATOM 4020 C CA . MET A 1 482 ? -21.208 0.413 23.407 1.00 98.50 482 MET A CA 1
ATOM 4021 C C . MET A 1 482 ? -19.924 0.458 22.557 1.00 98.50 482 MET A C 1
ATOM 4023 O O . MET A 1 482 ? -19.096 -0.449 22.637 1.00 98.50 482 MET A O 1
ATOM 4027 N N . SER A 1 483 ? -19.735 1.501 21.737 1.00 98.38 483 SER A N 1
ATOM 4028 C CA . SER A 1 483 ? -18.516 1.627 20.924 1.00 98.38 483 SER A CA 1
ATOM 4029 C C . SER A 1 483 ? -17.248 1.584 21.781 1.00 98.38 483 SER A C 1
ATOM 4031 O O . SER A 1 483 ? -17.218 2.109 22.896 1.00 98.38 483 SER A O 1
ATOM 4033 N N . GLU A 1 484 ? -16.209 0.931 21.262 1.00 98.06 484 GLU A N 1
ATOM 4034 C CA . GLU A 1 484 ? -14.894 0.767 21.897 1.00 98.06 484 GLU A CA 1
ATOM 4035 C C . GLU A 1 484 ? -14.899 0.039 23.267 1.00 98.06 484 GLU A C 1
ATOM 4037 O O . GLU A 1 484 ? -13.862 -0.003 23.927 1.00 98.06 484 GLU A O 1
ATOM 4042 N N . MET A 1 485 ? -16.027 -0.518 23.745 1.00 98.44 485 MET A N 1
ATOM 4043 C CA . MET A 1 485 ? -16.199 -0.930 25.155 1.00 98.44 485 MET A CA 1
ATOM 4044 C C . MET A 1 485 ? -15.100 -1.862 25.698 1.00 98.44 485 MET A C 1
ATOM 4046 O O . MET A 1 485 ? -14.677 -1.668 26.837 1.00 98.44 485 MET A O 1
ATOM 4050 N N . PHE A 1 486 ? -14.624 -2.814 24.889 1.00 98.56 486 PHE A N 1
ATOM 4051 C CA . PHE A 1 486 ? -13.539 -3.759 25.193 1.00 98.56 486 PHE A CA 1
ATOM 4052 C C . PHE A 1 486 ? -12.345 -3.612 24.229 1.00 98.56 486 PHE A C 1
ATOM 4054 O O . PHE A 1 486 ? -11.585 -4.560 24.011 1.00 98.56 486 PHE A O 1
ATOM 4061 N N . TYR A 1 487 ? -12.159 -2.424 23.644 1.00 97.31 487 TYR A N 1
ATOM 4062 C CA . TYR A 1 487 ? -11.042 -2.109 22.751 1.00 97.31 487 TYR A CA 1
ATOM 4063 C C . TYR A 1 487 ? -9.699 -2.453 23.422 1.00 97.31 487 TYR A C 1
ATOM 4065 O O . TYR A 1 487 ? -9.393 -1.958 24.501 1.00 97.31 487 TYR A O 1
ATOM 4073 N N . TYR A 1 488 ? -8.891 -3.326 22.816 1.00 90.75 488 TYR A N 1
ATOM 4074 C CA . TYR A 1 488 ? -7.639 -3.880 23.362 1.00 90.75 488 TYR A CA 1
ATOM 4075 C C . TYR A 1 488 ? -7.742 -4.585 24.737 1.00 90.75 488 TYR A C 1
ATOM 4077 O O . TYR A 1 488 ? -6.707 -4.843 25.363 1.00 90.75 488 TYR A O 1
ATOM 4085 N N . ALA A 1 489 ? -8.928 -4.989 25.201 1.00 92.69 489 ALA A N 1
ATOM 4086 C CA . ALA A 1 489 ? -9.084 -5.839 26.388 1.00 92.69 489 ALA A CA 1
ATOM 4087 C C . ALA A 1 489 ? -8.668 -7.296 26.071 1.00 92.69 489 ALA A C 1
ATOM 4089 O O . ALA A 1 489 ? -9.488 -8.203 25.948 1.00 92.69 489 ALA A O 1
ATOM 4090 N N . ARG A 1 490 ? -7.363 -7.521 25.854 1.00 89.94 490 ARG A N 1
ATOM 4091 C CA . ARG A 1 490 ? -6.801 -8.753 25.261 1.00 89.94 490 ARG A CA 1
ATOM 4092 C C . ARG A 1 490 ? -7.180 -10.038 25.994 1.00 89.94 490 ARG A C 1
ATOM 4094 O O . ARG A 1 490 ? -7.322 -11.070 25.336 1.00 89.94 490 ARG A O 1
ATOM 4101 N N . SER A 1 491 ? -7.306 -9.985 27.319 1.00 95.38 491 SER A N 1
ATOM 4102 C CA . SER A 1 491 ? -7.662 -11.128 28.168 1.00 95.38 491 SER A CA 1
ATOM 4103 C C . SER A 1 491 ? -9.168 -11.361 28.317 1.00 95.38 491 SER A C 1
ATOM 4105 O O . SER A 1 491 ? -9.545 -12.389 28.875 1.00 95.38 491 SER A O 1
ATOM 4107 N N . PHE A 1 492 ? -10.025 -10.448 27.849 1.00 98.31 492 PHE A N 1
ATOM 4108 C CA . PHE A 1 492 ? -11.463 -10.515 28.093 1.00 98.31 492 PHE A CA 1
ATOM 4109 C C . PHE A 1 492 ? -12.127 -11.657 27.309 1.00 98.31 492 PHE A C 1
ATOM 4111 O O . PHE A 1 492 ? -12.043 -11.716 26.083 1.00 98.31 492 PHE A O 1
ATOM 4118 N N . ASN A 1 493 ? -12.792 -12.567 28.024 1.00 98.19 493 ASN A N 1
ATOM 4119 C CA . ASN A 1 493 ? -13.504 -13.715 27.461 1.00 98.19 493 ASN A CA 1
ATOM 4120 C C . ASN A 1 493 ? -14.645 -14.176 28.397 1.00 98.19 493 ASN A C 1
ATOM 4122 O O . ASN A 1 493 ? -14.691 -15.335 28.803 1.00 98.19 493 ASN A O 1
ATOM 4126 N N . GLN A 1 494 ? -15.521 -13.251 28.806 1.00 98.06 494 GLN A N 1
ATOM 4127 C CA . GLN A 1 494 ? -16.636 -13.519 29.731 1.00 98.06 494 GLN A CA 1
ATOM 4128 C C . GLN A 1 494 ? -17.993 -13.476 29.015 1.00 98.06 494 GLN A C 1
ATOM 4130 O O . GLN A 1 494 ? -18.144 -12.697 28.072 1.00 98.06 494 GLN A O 1
ATOM 4135 N N . PRO A 1 495 ? -18.983 -14.287 29.436 1.00 97.75 495 PRO A N 1
ATOM 4136 C CA . PRO A 1 495 ? -20.271 -14.384 28.754 1.00 97.75 495 PRO A CA 1
ATOM 4137 C C . PRO A 1 495 ? -21.068 -13.076 28.841 1.00 97.75 495 PRO A C 1
ATOM 4139 O O . PRO A 1 495 ? -21.239 -12.518 29.925 1.00 97.75 495 PRO A O 1
ATOM 4142 N N . LEU A 1 496 ? -21.588 -12.624 27.693 1.00 98.00 496 LEU A N 1
ATOM 4143 C CA . LEU A 1 496 ? -22.385 -11.394 27.545 1.00 98.00 496 LEU A CA 1
ATOM 4144 C C . LEU A 1 496 ? -23.780 -11.633 26.931 1.00 98.00 496 LEU A C 1
ATOM 4146 O O . LEU A 1 496 ? -24.522 -10.688 26.670 1.00 98.00 496 LEU A O 1
ATOM 4150 N N . GLU A 1 497 ? -24.159 -12.891 26.691 1.00 96.81 497 GLU A N 1
ATOM 4151 C CA . GLU A 1 497 ? -25.404 -13.260 25.998 1.00 96.81 497 GLU A CA 1
ATOM 4152 C C . GLU A 1 497 ? -26.681 -12.762 26.713 1.00 96.81 497 GLU A C 1
ATOM 4154 O O . GLU A 1 497 ? -27.715 -12.564 26.081 1.00 96.81 497 GLU A O 1
ATOM 4159 N N . SER A 1 498 ? -26.612 -12.531 28.028 1.00 97.19 498 SER A N 1
ATOM 4160 C CA . SER A 1 498 ? -27.714 -12.020 28.855 1.00 97.19 498 SER A CA 1
ATOM 4161 C C . SER A 1 498 ? -27.993 -10.521 28.694 1.00 97.19 498 SER A C 1
ATOM 4163 O O . SER A 1 498 ? -29.004 -10.038 29.206 1.00 97.19 498 SER A O 1
ATOM 4165 N N . TRP A 1 499 ? -27.115 -9.769 28.024 1.00 98.31 499 TRP A N 1
ATOM 4166 C CA . TRP A 1 499 ? -27.270 -8.326 27.851 1.00 98.31 499 TRP A CA 1
ATOM 4167 C C . TRP A 1 499 ? -28.421 -7.969 26.908 1.00 98.31 499 TRP A C 1
ATOM 4169 O O . TRP A 1 499 ? -28.540 -8.494 25.801 1.00 98.31 499 TRP A O 1
ATOM 4179 N N . ASN A 1 500 ? -29.235 -6.998 27.323 1.00 98.31 500 ASN A N 1
ATOM 4180 C CA . ASN A 1 500 ? -30.265 -6.416 26.479 1.00 98.31 500 ASN A CA 1
ATOM 4181 C C . ASN A 1 500 ? -29.681 -5.246 25.675 1.00 98.31 500 ASN A C 1
ATOM 4183 O O . ASN A 1 500 ? -29.645 -4.113 26.149 1.00 98.31 500 ASN A O 1
ATOM 4187 N N . VAL A 1 501 ? -29.266 -5.525 24.440 1.00 98.38 501 V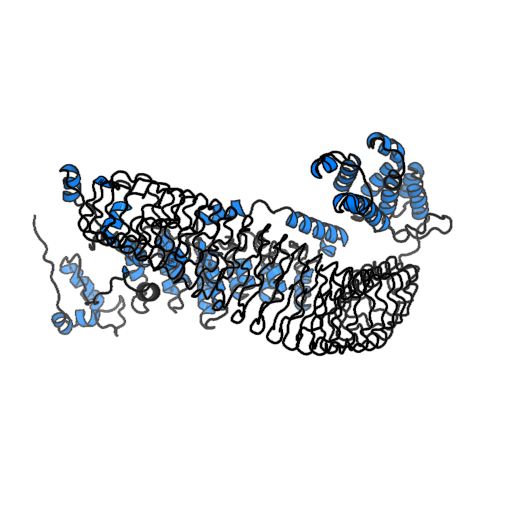AL A N 1
ATOM 4188 C CA . VAL A 1 501 ? -28.689 -4.525 23.525 1.00 98.38 501 VAL A CA 1
ATOM 4189 C C . VAL A 1 501 ? -29.703 -3.875 22.569 1.00 98.38 501 VAL A C 1
ATOM 4191 O O . VAL A 1 501 ? -29.301 -3.099 21.707 1.00 98.38 501 VAL A O 1
ATOM 4194 N N . SER A 1 502 ? -31.010 -4.118 22.738 1.00 98.38 502 SER A N 1
ATOM 4195 C CA . SER A 1 502 ? -32.073 -3.649 21.819 1.00 98.38 502 SER A CA 1
ATOM 4196 C C . SER A 1 502 ? -32.143 -2.129 21.617 1.00 98.38 502 SER A C 1
ATOM 4198 O O . SER A 1 502 ? -32.663 -1.671 20.601 1.00 98.38 502 SER A O 1
ATOM 4200 N N . ASN A 1 503 ? -31.602 -1.329 22.542 1.00 98.25 503 ASN A N 1
ATOM 4201 C CA . ASN A 1 503 ? -31.527 0.132 22.425 1.00 98.25 503 ASN A CA 1
ATOM 4202 C C . ASN A 1 503 ? -30.170 0.654 21.906 1.00 98.25 503 ASN A C 1
ATOM 4204 O O . ASN A 1 503 ? -30.023 1.860 21.668 1.00 98.25 503 ASN A O 1
ATOM 4208 N N . VAL A 1 504 ? -29.181 -0.223 21.698 1.00 98.69 504 VAL A N 1
ATOM 4209 C CA . VAL A 1 504 ? -27.832 0.148 21.254 1.00 98.69 504 VAL A CA 1
ATOM 4210 C C . VAL A 1 504 ? -27.850 0.554 19.782 1.00 98.69 504 VAL A C 1
ATOM 4212 O O . VAL A 1 504 ? -28.378 -0.147 18.925 1.00 98.69 504 VAL A O 1
ATOM 4215 N N . ARG A 1 505 ? -27.234 1.702 19.475 1.00 97.81 505 ARG A N 1
ATOM 4216 C CA . ARG A 1 505 ? -27.145 2.255 18.111 1.00 97.81 505 ARG A CA 1
ATOM 4217 C C . ARG A 1 505 ? -25.754 2.171 17.498 1.00 97.81 505 ARG A C 1
ATOM 4219 O O . ARG A 1 505 ? -25.636 2.186 16.273 1.00 97.81 505 ARG A O 1
ATOM 4226 N N . ASN A 1 506 ? -24.714 2.115 18.331 1.00 98.06 506 ASN A N 1
ATOM 4227 C CA . ASN A 1 506 ? -23.320 2.039 17.904 1.00 98.06 506 ASN A CA 1
ATOM 4228 C C . ASN A 1 506 ? -22.565 0.960 18.693 1.00 98.06 506 ASN A C 1
ATOM 4230 O O . ASN A 1 506 ? -22.498 1.032 19.925 1.00 98.06 506 ASN A O 1
ATOM 4234 N N . MET A 1 507 ? -21.986 0.007 17.959 1.00 98.56 507 MET A N 1
ATOM 4235 C CA . MET A 1 507 ? -21.121 -1.072 18.452 1.00 98.56 507 MET A CA 1
ATOM 4236 C C . MET A 1 507 ? -19.736 -1.052 17.779 1.00 98.56 507 MET A C 1
ATOM 4238 O O . MET A 1 507 ? -19.015 -2.048 17.828 1.00 98.56 507 MET A O 1
ATOM 4242 N N . SER A 1 508 ? -19.355 0.055 17.128 1.00 98.44 508 SER A N 1
ATOM 4243 C CA . SER A 1 508 ? -18.058 0.140 16.452 1.00 98.44 508 SER A CA 1
ATOM 4244 C C . SER A 1 508 ? -16.907 -0.154 17.410 1.00 98.44 508 SER A C 1
ATOM 4246 O O . SER A 1 508 ? -16.944 0.241 18.578 1.00 98.44 508 SER A O 1
ATOM 4248 N N . ASP A 1 509 ? -15.901 -0.877 16.925 1.00 98.06 509 ASP A N 1
ATOM 4249 C CA . ASP A 1 509 ? -14.654 -1.141 17.652 1.00 98.06 509 ASP A CA 1
ATOM 4250 C C . ASP A 1 509 ? -14.824 -1.900 18.992 1.00 98.06 509 ASP A C 1
ATOM 4252 O O . ASP A 1 509 ? -13.872 -2.011 19.767 1.00 98.06 509 ASP A O 1
ATOM 4256 N N . MET A 1 510 ? -16.025 -2.420 19.297 1.00 98.69 510 MET A N 1
ATOM 4257 C CA . MET A 1 510 ? -16.393 -2.911 20.634 1.00 98.69 510 MET A CA 1
ATOM 4258 C C . MET A 1 510 ? -15.459 -4.008 21.159 1.00 98.69 510 MET A C 1
ATOM 4260 O O . MET A 1 510 ? -15.108 -3.971 22.334 1.00 98.69 510 MET A O 1
ATOM 4264 N N . PHE A 1 511 ? -15.025 -4.933 20.299 1.00 98.62 511 PHE A N 1
ATOM 4265 C CA . PHE A 1 511 ? -14.077 -6.014 20.595 1.00 98.62 511 PHE A CA 1
ATOM 4266 C C . PHE A 1 511 ? -12.781 -5.896 19.768 1.00 98.62 511 PHE A C 1
ATOM 4268 O O . PHE A 1 511 ? -12.071 -6.887 19.567 1.00 98.62 511 PHE A O 1
ATOM 4275 N N . TYR A 1 512 ? -12.437 -4.692 19.295 1.00 97.38 512 TYR A N 1
ATOM 4276 C CA . TYR A 1 512 ? -11.202 -4.444 18.545 1.00 97.38 512 TYR A CA 1
ATOM 4277 C C . TYR A 1 512 ? -9.989 -4.951 19.340 1.00 97.38 512 TYR A C 1
ATOM 4279 O O . TYR A 1 512 ? -9.711 -4.483 20.442 1.00 97.38 512 TYR A O 1
ATOM 4287 N N . ARG A 1 513 ? -9.239 -5.917 18.799 1.00 89.88 513 ARG A N 1
ATOM 4288 C CA . ARG A 1 513 ? -8.111 -6.599 19.469 1.00 89.88 513 ARG A CA 1
ATOM 4289 C C . ARG A 1 513 ? -8.430 -7.172 20.863 1.00 89.88 513 ARG A C 1
ATOM 4291 O O . ARG A 1 513 ? -7.508 -7.369 21.661 1.00 89.88 513 ARG A O 1
ATOM 4298 N N . ALA A 1 514 ? -9.681 -7.534 21.142 1.00 92.19 514 ALA A N 1
ATOM 4299 C CA . ALA A 1 514 ? -10.031 -8.421 22.252 1.00 92.19 514 ALA A CA 1
ATOM 4300 C C . ALA A 1 514 ? -9.618 -9.864 21.891 1.00 92.19 514 ALA A C 1
ATOM 4302 O O . ALA A 1 514 ? -10.432 -10.707 21.531 1.00 92.19 514 ALA A O 1
ATOM 4303 N N . GLN A 1 515 ? -8.306 -10.124 21.884 1.00 91.00 515 GLN A N 1
ATOM 4304 C CA . GLN A 1 515 ? -7.705 -11.305 21.244 1.00 91.00 515 GLN A CA 1
ATOM 4305 C C . GLN A 1 515 ? -8.245 -12.644 21.764 1.00 91.00 515 GLN A C 1
ATOM 4307 O O . GLN A 1 515 ? -8.370 -13.579 20.977 1.00 91.00 515 GLN A O 1
ATOM 4312 N N . SER A 1 516 ? -8.565 -12.730 23.059 1.00 95.19 516 SER A N 1
ATOM 4313 C CA . SER A 1 516 ? -9.100 -13.939 23.702 1.00 95.19 516 SER A CA 1
ATOM 4314 C C . SER A 1 516 ? -10.621 -14.098 23.593 1.00 95.19 516 SER A C 1
ATOM 4316 O O . SER A 1 516 ? -11.126 -15.136 24.013 1.00 95.19 516 SER A O 1
ATOM 4318 N N . PHE A 1 517 ? -11.356 -13.100 23.090 1.00 98.50 517 PHE A N 1
ATOM 4319 C CA . PHE A 1 517 ? -12.817 -13.091 23.157 1.00 98.50 517 PHE A CA 1
ATOM 4320 C C . PHE A 1 517 ? -13.437 -14.113 22.196 1.00 98.50 517 PHE A C 1
ATOM 4322 O O . PHE A 1 517 ? -13.280 -14.013 20.981 1.00 98.50 517 PHE A O 1
ATOM 4329 N N . ASN A 1 518 ? -14.160 -15.086 22.750 1.00 98.31 518 ASN A N 1
ATOM 4330 C CA . ASN A 1 518 ? -14.929 -16.085 22.016 1.00 98.31 518 ASN A CA 1
ATOM 4331 C C . ASN A 1 518 ? -16.105 -16.562 22.889 1.00 98.31 518 ASN A C 1
ATOM 4333 O O . ASN A 1 518 ? -16.013 -17.598 23.550 1.00 98.31 518 ASN A O 1
ATOM 4337 N N . GLN A 1 519 ? -17.171 -15.758 22.951 1.00 98.25 519 GLN A N 1
ATOM 4338 C CA . GLN A 1 519 ? -18.386 -16.017 23.738 1.00 98.25 519 GLN A CA 1
ATOM 4339 C C . GLN A 1 519 ? -19.643 -15.792 22.885 1.00 98.25 519 GLN A C 1
ATOM 4341 O O . GLN A 1 519 ? -19.614 -14.927 22.006 1.00 98.25 519 GLN A O 1
ATOM 4346 N N . PRO A 1 520 ? -20.740 -16.535 23.128 1.00 97.88 520 PRO A N 1
ATOM 4347 C CA . PRO A 1 520 ? -21.948 -16.453 22.312 1.00 97.88 520 PRO A CA 1
ATOM 4348 C C . PRO A 1 520 ? -22.647 -15.093 22.448 1.00 97.88 520 PRO A C 1
ATOM 4350 O O . PRO A 1 520 ? -22.822 -14.579 23.556 1.00 97.88 520 PRO A O 1
ATOM 4353 N N . LEU A 1 521 ? -23.082 -14.541 21.309 1.00 98.06 521 LEU A N 1
ATOM 4354 C CA . LEU A 1 521 ? -23.812 -13.265 21.206 1.00 98.06 521 LEU A CA 1
ATOM 4355 C C . LEU A 1 521 ? -25.096 -13.368 20.363 1.00 98.06 521 LEU A C 1
ATOM 4357 O O . LEU A 1 521 ? -25.768 -12.368 20.126 1.00 98.06 521 LEU A O 1
ATOM 4361 N N . ASP A 1 522 ? -25.458 -14.564 19.900 1.00 96.38 522 ASP A N 1
ATOM 4362 C CA . ASP A 1 522 ? -26.507 -14.789 18.894 1.00 96.38 522 ASP A CA 1
ATOM 4363 C C . ASP A 1 522 ? -27.929 -14.391 19.358 1.00 96.38 522 ASP A C 1
ATOM 4365 O O . ASP A 1 522 ? -28.802 -14.123 18.539 1.00 96.38 522 ASP A O 1
ATOM 4369 N N . LYS A 1 523 ? -28.165 -14.284 20.677 1.00 97.25 523 LYS A N 1
ATOM 4370 C CA . LYS A 1 523 ? -29.443 -13.810 21.255 1.00 97.25 523 LYS A CA 1
ATOM 4371 C C . LYS A 1 523 ? -29.596 -12.281 21.306 1.00 97.25 523 LYS A C 1
ATOM 4373 O O . LYS A 1 523 ? -30.627 -11.796 21.771 1.00 97.25 523 LYS A O 1
ATOM 4378 N N . TRP A 1 524 ? -28.586 -11.516 20.897 1.00 98.50 524 TRP A N 1
ATOM 4379 C CA . TRP A 1 524 ? -28.629 -10.054 20.926 1.00 98.50 524 TRP A CA 1
ATOM 4380 C C . TRP A 1 524 ? -29.575 -9.477 19.861 1.00 98.50 524 TRP A C 1
ATOM 4382 O O . TRP A 1 524 ? -29.388 -9.690 18.664 1.00 98.50 524 TRP A O 1
ATOM 4392 N N . ASP A 1 525 ? -30.547 -8.668 20.291 1.00 98.44 525 ASP A N 1
ATOM 4393 C CA . ASP A 1 525 ? -31.371 -7.859 19.386 1.00 98.44 525 ASP A CA 1
ATOM 4394 C C . ASP A 1 525 ? -30.572 -6.652 18.874 1.00 98.44 525 ASP A C 1
ATOM 4396 O O . ASP A 1 525 ? -30.503 -5.599 19.507 1.00 98.44 525 ASP A O 1
ATOM 4400 N N . THR A 1 526 ? -29.951 -6.819 17.711 1.00 98.50 526 THR A N 1
ATOM 4401 C CA . THR A 1 526 ? -29.150 -5.790 17.036 1.00 98.50 526 THR A CA 1
ATOM 4402 C C . THR A 1 526 ? -29.967 -4.860 16.131 1.00 98.50 526 THR A C 1
ATOM 4404 O O . THR A 1 526 ? -29.387 -4.000 15.470 1.00 98.50 526 THR A O 1
ATOM 4407 N N . SER A 1 527 ? -31.305 -4.949 16.134 1.00 98.38 527 SER A N 1
ATOM 4408 C CA . SER A 1 527 ? -32.177 -4.273 15.156 1.00 98.38 527 SER A CA 1
ATOM 4409 C C . SER A 1 527 ? -32.084 -2.741 15.120 1.00 98.38 527 SER A C 1
ATOM 4411 O O . SER A 1 527 ? -32.411 -2.141 14.095 1.00 98.38 527 SER A O 1
ATOM 4413 N N . ASN A 1 528 ? -31.620 -2.087 16.191 1.00 98.44 528 ASN A N 1
ATOM 4414 C CA . ASN A 1 528 ? -31.407 -0.632 16.248 1.00 98.44 528 ASN A CA 1
ATOM 4415 C C . ASN A 1 528 ? -29.954 -0.186 15.972 1.00 98.44 528 ASN A C 1
ATOM 4417 O O . ASN A 1 528 ? -29.678 1.021 15.941 1.00 98.44 528 ASN A O 1
ATOM 4421 N N . VAL A 1 529 ? -29.025 -1.121 15.750 1.00 98.75 529 VAL A N 1
ATOM 4422 C CA . VAL A 1 529 ? -27.613 -0.814 15.489 1.00 98.75 529 VAL A CA 1
ATOM 4423 C C . VAL A 1 529 ? -27.453 -0.257 14.074 1.00 98.75 529 VAL A C 1
ATOM 4425 O O . VAL A 1 529 ? -27.941 -0.825 13.101 1.00 98.75 529 VAL A O 1
ATOM 4428 N N . THR A 1 530 ? -26.743 0.869 13.946 1.00 98.00 530 THR A N 1
ATOM 4429 C CA . THR A 1 530 ? -26.480 1.519 12.647 1.00 98.00 530 THR A CA 1
ATOM 4430 C C . THR A 1 530 ? -25.006 1.488 12.233 1.00 98.00 530 THR A C 1
ATOM 4432 O O . THR A 1 530 ? -24.704 1.661 11.050 1.00 98.00 530 THR A O 1
ATOM 4435 N N . ASN A 1 531 ? -24.090 1.221 13.172 1.00 98.12 531 ASN A N 1
ATOM 4436 C CA . ASN A 1 531 ? -22.656 1.089 12.914 1.00 98.12 531 ASN A CA 1
ATOM 4437 C C . ASN A 1 531 ? -22.049 -0.113 13.661 1.00 98.12 531 ASN A C 1
ATOM 4439 O O . ASN A 1 531 ? -22.170 -0.204 14.886 1.00 98.12 531 ASN A O 1
ATOM 4443 N N . MET A 1 532 ? -21.374 -0.988 12.907 1.00 98.56 532 MET A N 1
ATOM 4444 C CA . MET A 1 532 ? -20.621 -2.158 13.384 1.00 98.56 532 MET A CA 1
ATOM 4445 C C . MET A 1 532 ? -19.168 -2.163 12.860 1.00 98.56 532 MET A C 1
ATOM 4447 O O . MET A 1 532 ? -18.507 -3.203 12.866 1.00 98.56 532 MET A O 1
ATOM 4451 N N . SER A 1 533 ? -18.654 -1.021 12.382 1.00 98.38 533 SER A N 1
ATOM 4452 C CA . SER A 1 533 ? -17.287 -0.925 11.854 1.00 98.38 533 SER A CA 1
ATOM 4453 C C . SER A 1 533 ? -16.247 -1.420 12.859 1.00 98.38 533 SER A C 1
ATOM 4455 O O . SER A 1 533 ? -16.298 -1.066 14.035 1.00 98.38 533 SER A O 1
ATOM 4457 N N . GLU A 1 534 ? -15.316 -2.245 12.386 1.00 97.75 534 GLU A N 1
ATOM 4458 C CA . GLU A 1 534 ? -14.183 -2.790 13.150 1.00 97.75 534 GLU A CA 1
ATOM 4459 C C . GLU A 1 534 ? -14.547 -3.533 14.457 1.00 97.75 534 GLU A C 1
ATOM 4461 O O . GLU A 1 534 ? -13.672 -3.812 15.278 1.00 97.75 534 GLU A O 1
ATOM 4466 N N . MET A 1 535 ? -15.819 -3.924 14.643 1.00 98.69 535 MET A N 1
ATOM 4467 C CA . MET A 1 535 ? -16.336 -4.500 15.894 1.00 98.69 535 MET A CA 1
ATOM 4468 C C . MET A 1 535 ? -15.527 -5.702 16.406 1.00 98.69 535 MET A C 1
ATOM 4470 O O . MET A 1 535 ? -15.254 -5.761 17.600 1.00 98.69 535 MET A O 1
ATOM 4474 N N . PHE A 1 536 ? -15.104 -6.616 15.526 1.00 98.62 536 PHE A N 1
ATOM 4475 C CA . PHE A 1 536 ? -14.266 -7.783 15.838 1.00 98.62 536 PHE A CA 1
ATOM 4476 C C . PHE A 1 536 ? -12.875 -7.703 15.179 1.00 98.62 536 PHE A C 1
ATOM 4478 O O . PHE A 1 536 ? -12.188 -8.719 15.035 1.00 98.62 536 PHE A O 1
ATOM 4485 N N . HIS A 1 537 ? -12.417 -6.508 14.782 1.00 97.19 537 HIS A N 1
ATOM 4486 C CA . HIS A 1 537 ? -11.122 -6.331 14.121 1.00 97.19 537 HIS A CA 1
ATOM 4487 C C . HIS A 1 537 ? -9.985 -6.879 15.012 1.00 97.19 537 HIS A C 1
ATOM 4489 O O . HIS A 1 537 ? -9.669 -6.341 16.076 1.00 97.19 537 HIS A O 1
ATOM 4495 N N . LYS A 1 538 ? -9.294 -7.925 14.547 1.00 91.94 538 LYS A N 1
ATOM 4496 C CA . LYS A 1 538 ? -8.230 -8.674 15.238 1.00 91.94 538 LYS A CA 1
ATOM 4497 C C . LYS A 1 538 ? -8.668 -9.298 16.575 1.00 91.94 538 LYS A C 1
ATOM 4499 O O . LYS A 1 538 ? -7.824 -9.530 17.447 1.00 91.94 538 LYS A O 1
ATOM 4504 N N . ALA A 1 539 ? -9.952 -9.625 16.729 1.00 92.62 539 ALA A N 1
ATOM 4505 C CA . ALA A 1 539 ? -10.432 -10.574 17.735 1.00 92.62 539 ALA A CA 1
ATOM 4506 C C . ALA A 1 539 ? -10.034 -11.999 17.299 1.00 92.62 539 ALA A C 1
ATOM 4508 O O . ALA A 1 539 ? -10.816 -12.732 16.703 1.00 92.62 539 ALA A O 1
ATOM 4509 N N . LEU A 1 540 ? -8.755 -12.345 17.502 1.00 87.94 540 LEU A N 1
ATOM 4510 C CA . LEU A 1 540 ? -8.104 -13.499 16.863 1.00 87.94 540 LEU A CA 1
ATOM 4511 C C . LEU A 1 540 ? -8.844 -14.825 17.081 1.00 87.94 540 LEU A C 1
ATOM 4513 O O . LEU A 1 540 ? -8.966 -15.590 16.129 1.00 87.94 540 LEU A O 1
ATOM 4517 N N . SER A 1 541 ? -9.336 -15.060 18.301 1.00 94.88 541 SER A N 1
ATOM 4518 C CA . SER A 1 541 ? -10.023 -16.295 18.698 1.00 94.88 541 SER A CA 1
ATOM 4519 C C . SER A 1 541 ? -11.516 -16.337 18.362 1.00 94.88 541 SER A C 1
ATOM 4521 O O . SER A 1 541 ? -12.120 -17.389 18.548 1.00 94.88 541 SER A O 1
ATOM 4523 N N . PHE A 1 542 ? -12.129 -15.230 17.926 1.00 98.56 542 PHE A N 1
ATOM 4524 C CA . PHE A 1 542 ? -13.585 -15.131 17.808 1.00 98.56 542 PHE A CA 1
ATOM 4525 C C . PHE A 1 542 ? -14.129 -15.977 16.648 1.00 98.56 542 PHE A C 1
ATOM 4527 O O . PHE A 1 542 ? -13.759 -15.778 15.490 1.00 98.56 542 PHE A O 1
ATOM 4534 N N . ASN A 1 543 ? -15.029 -16.908 16.961 1.00 98.44 543 ASN A N 1
ATOM 4535 C CA . ASN A 1 543 ? -15.670 -17.817 16.018 1.00 98.44 543 ASN A CA 1
ATOM 4536 C C . ASN A 1 543 ? -17.050 -18.296 16.526 1.00 98.44 543 ASN A C 1
ATOM 4538 O O . ASN A 1 543 ? -17.403 -19.461 16.350 1.00 98.44 543 ASN A O 1
ATOM 4542 N N . GLU A 1 544 ? -17.827 -17.424 17.174 1.00 98.25 544 GLU A N 1
ATOM 4543 C CA . GLU A 1 544 ? -19.164 -17.756 17.699 1.00 98.25 544 GLU A CA 1
ATOM 4544 C C . GLU A 1 544 ? -20.293 -17.335 16.737 1.00 98.25 544 GLU A C 1
ATOM 4546 O O . GLU A 1 544 ? -20.113 -16.369 15.989 1.00 98.25 544 GLU A O 1
ATOM 4551 N N . PRO A 1 545 ? -21.446 -18.039 16.714 1.00 97.88 545 PRO A N 1
ATOM 4552 C CA . PRO A 1 545 ? -22.547 -17.732 15.799 1.00 97.88 545 PRO A CA 1
ATOM 4553 C C . PRO A 1 545 ? -23.118 -16.319 15.980 1.00 97.88 545 PRO A C 1
ATOM 4555 O O . PRO A 1 545 ? -23.260 -15.837 17.105 1.00 97.88 545 PRO A O 1
ATOM 4558 N N . LEU A 1 546 ? -23.479 -15.692 14.855 1.00 98.06 546 LEU A N 1
ATOM 4559 C CA . LEU A 1 546 ? -24.104 -14.362 14.761 1.00 98.06 546 LEU A CA 1
ATOM 4560 C C . LEU A 1 546 ? -25.299 -14.354 13.782 1.00 98.06 546 LEU A C 1
ATOM 4562 O O . LEU A 1 546 ? -25.732 -13.304 13.306 1.00 98.06 546 LEU A O 1
ATOM 4566 N N . GLU A 1 547 ? -25.790 -15.533 13.406 1.00 95.75 547 GLU A N 1
ATOM 4567 C CA . GLU A 1 547 ? -26.706 -15.729 12.278 1.00 95.75 547 GLU A CA 1
ATOM 4568 C C . GLU A 1 547 ? -28.100 -15.123 12.536 1.00 95.75 547 GLU A C 1
ATOM 4570 O O . GLU A 1 547 ? -28.789 -14.739 11.592 1.00 95.75 547 GLU A O 1
ATOM 4575 N N . ASN A 1 548 ? -28.511 -15.004 13.806 1.00 96.50 548 ASN A N 1
ATOM 4576 C CA . ASN A 1 548 ? -29.807 -14.440 14.201 1.00 96.50 548 ASN A CA 1
ATOM 4577 C C . ASN A 1 548 ? -29.790 -12.910 14.411 1.00 96.50 548 ASN A C 1
ATOM 4579 O O . ASN A 1 548 ? -30.816 -12.329 14.772 1.00 96.50 548 ASN A O 1
ATOM 4583 N N . TRP A 1 549 ? -28.660 -12.235 14.175 1.00 98.50 549 TRP A N 1
ATOM 4584 C CA . TRP A 1 549 ? -28.571 -10.774 14.268 1.00 98.50 549 TRP A CA 1
ATOM 4585 C C . TRP A 1 549 ? -29.385 -10.064 13.180 1.00 98.50 549 TRP A C 1
ATOM 4587 O O . TRP A 1 549 ? -29.262 -10.348 11.988 1.00 98.50 549 TRP A O 1
ATOM 4597 N N . ASN A 1 550 ? -30.165 -9.058 13.584 1.00 98.31 550 ASN A N 1
ATOM 4598 C CA . ASN A 1 550 ? -30.883 -8.190 12.660 1.00 98.31 550 ASN A CA 1
ATOM 4599 C C . ASN A 1 550 ? -30.015 -6.985 12.272 1.00 98.31 550 ASN A C 1
ATOM 4601 O O . ASN A 1 550 ? -30.034 -5.945 12.929 1.00 98.31 550 ASN A O 1
ATOM 4605 N N . VAL A 1 551 ? -29.281 -7.120 11.168 1.00 98.50 551 VAL A N 1
ATOM 4606 C CA . VAL A 1 551 ? -28.400 -6.067 10.640 1.00 98.50 551 VAL A CA 1
ATOM 4607 C C . VAL A 1 551 ? -29.081 -5.110 9.648 1.00 98.50 551 VAL A C 1
ATOM 4609 O O . VAL A 1 551 ? -28.404 -4.260 9.072 1.00 98.50 551 VAL A O 1
ATOM 4612 N N . SER A 1 552 ? -30.411 -5.165 9.480 1.00 98.31 552 SER A N 1
ATOM 4613 C CA . SER A 1 552 ? -31.128 -4.422 8.426 1.00 98.31 552 SER A CA 1
ATOM 4614 C C . SER A 1 552 ? -31.016 -2.894 8.524 1.00 98.31 552 SER A C 1
ATOM 4616 O O . SER A 1 552 ? -31.274 -2.199 7.545 1.00 98.31 552 SER A O 1
ATOM 4618 N N . ASN A 1 553 ? -30.645 -2.343 9.686 1.00 98.25 553 ASN A N 1
ATOM 4619 C CA . ASN A 1 553 ? -30.412 -0.906 9.895 1.00 98.25 553 ASN A CA 1
ATOM 4620 C C . ASN A 1 553 ? -28.924 -0.498 9.867 1.00 98.25 553 ASN A C 1
ATOM 4622 O O . ASN A 1 553 ? -28.616 0.699 9.933 1.00 98.25 553 ASN A O 1
ATOM 4626 N N . VAL A 1 554 ? -28.001 -1.456 9.740 1.00 98.75 554 VAL A N 1
ATOM 4627 C CA . VAL A 1 554 ? -26.556 -1.203 9.710 1.00 98.75 554 VAL A CA 1
ATOM 4628 C C . VAL A 1 554 ? -26.171 -0.549 8.385 1.00 98.75 554 VAL A C 1
ATOM 4630 O O . VAL A 1 554 ? -26.553 -1.001 7.311 1.00 98.75 554 VAL A O 1
ATOM 4633 N N . ARG A 1 555 ? -25.393 0.537 8.464 1.00 97.38 555 ARG A N 1
ATOM 4634 C CA . ARG A 1 555 ? -24.910 1.290 7.294 1.00 97.38 555 ARG A CA 1
ATOM 4635 C C . ARG A 1 555 ? -23.429 1.085 7.014 1.00 97.38 555 ARG A C 1
ATOM 4637 O O . ARG A 1 555 ? -23.006 1.214 5.868 1.00 97.38 555 ARG A O 1
ATOM 4644 N N . ASN A 1 556 ? -22.646 0.780 8.047 1.00 97.75 556 ASN A N 1
ATOM 4645 C CA . ASN A 1 556 ? -21.207 0.580 7.942 1.00 97.75 556 ASN A CA 1
ATOM 4646 C C . ASN A 1 556 ? -20.773 -0.719 8.636 1.00 97.75 556 ASN A C 1
ATOM 4648 O O . ASN A 1 556 ? -21.028 -0.900 9.830 1.00 97.75 556 ASN A O 1
ATOM 4652 N N . MET A 1 557 ? -20.101 -1.583 7.872 1.00 98.50 557 MET A N 1
ATOM 4653 C CA . MET A 1 557 ? -19.477 -2.837 8.313 1.00 98.50 557 MET A CA 1
ATOM 4654 C C . MET A 1 557 ? -17.969 -2.868 7.990 1.00 98.50 557 MET A C 1
ATOM 4656 O O . MET A 1 557 ? -17.345 -3.931 8.024 1.00 98.50 557 MET A O 1
ATOM 4660 N N . SER A 1 558 ? -17.363 -1.716 7.666 1.00 98.31 558 SER A N 1
ATOM 4661 C CA . SER A 1 558 ? -15.948 -1.628 7.291 1.00 98.31 558 SER A CA 1
ATOM 4662 C C . SER A 1 558 ? -15.047 -2.279 8.343 1.00 98.31 558 SER A C 1
ATOM 4664 O O . SER A 1 558 ? -15.135 -1.954 9.528 1.00 98.31 558 SER A O 1
ATOM 4666 N N . GLY A 1 559 ? -14.194 -3.210 7.918 1.00 97.62 559 GLY A N 1
ATOM 4667 C CA . GLY A 1 559 ? -13.242 -3.907 8.785 1.00 97.62 559 GLY A CA 1
ATOM 4668 C C . GLY A 1 559 ? -13.842 -4.776 9.900 1.00 97.62 559 GLY A C 1
ATOM 4669 O O . GLY A 1 559 ? -13.088 -5.185 10.780 1.00 97.62 559 GLY A O 1
ATOM 4670 N N . MET A 1 560 ? -15.154 -5.065 9.902 1.00 98.75 560 MET A N 1
ATOM 4671 C CA . MET A 1 560 ? -15.848 -5.720 11.028 1.00 98.75 560 MET A CA 1
ATOM 4672 C C . MET A 1 560 ? -15.163 -7.005 11.526 1.00 98.75 560 MET A C 1
ATOM 4674 O O . MET A 1 560 ? -15.046 -7.177 12.735 1.00 98.75 560 MET A O 1
ATOM 4678 N N . PHE A 1 561 ? -14.656 -7.853 10.625 1.00 98.69 561 PHE A N 1
ATOM 4679 C CA . PHE A 1 561 ? -13.914 -9.086 10.926 1.00 98.69 561 PHE A CA 1
ATOM 4680 C C . PHE A 1 561 ? -12.454 -9.039 10.434 1.00 98.69 561 PHE A C 1
ATOM 4682 O O . PHE A 1 561 ? -11.820 -10.082 10.258 1.00 98.69 561 PHE A O 1
ATOM 4689 N N . TYR A 1 562 ? -11.887 -7.842 10.225 1.00 97.56 562 TYR A N 1
ATOM 4690 C CA . TYR A 1 562 ? -10.504 -7.672 9.763 1.00 97.56 562 TYR A CA 1
ATOM 4691 C C . TYR A 1 562 ? -9.543 -8.441 10.674 1.00 97.56 562 TYR A C 1
ATOM 4693 O O . TYR A 1 562 ? -9.429 -8.143 11.860 1.00 97.56 562 TYR A O 1
ATOM 4701 N N . GLY A 1 563 ? -8.813 -9.421 10.153 1.00 91.81 563 GLY A N 1
ATOM 4702 C CA . GLY A 1 563 ? -7.860 -10.211 10.928 1.00 91.81 563 GLY A CA 1
ATOM 4703 C C . GLY A 1 563 ? -8.478 -11.033 12.065 1.00 91.81 563 GLY A C 1
ATOM 4704 O O . GLY A 1 563 ? -7.737 -11.437 12.962 1.00 91.81 563 GLY A O 1
ATOM 4705 N N . ALA A 1 564 ? -9.791 -11.285 12.066 1.00 93.75 564 ALA A N 1
ATOM 4706 C CA . ALA A 1 564 ? -10.433 -12.265 12.943 1.00 93.75 564 ALA A CA 1
ATOM 4707 C C . ALA A 1 564 ? -10.107 -13.680 12.426 1.00 93.75 564 ALA A C 1
ATOM 4709 O O . ALA A 1 564 ? -10.898 -14.320 11.738 1.00 93.75 564 ALA A O 1
ATOM 4710 N N . GLN A 1 565 ? -8.870 -14.131 12.664 1.00 92.19 565 GLN A N 1
ATOM 4711 C CA . GLN A 1 565 ? -8.272 -15.270 11.953 1.00 92.19 565 GLN A CA 1
ATOM 4712 C C . GLN A 1 565 ? -9.045 -16.585 12.109 1.00 92.19 565 GLN A C 1
ATOM 4714 O O . GLN A 1 565 ? -9.044 -17.378 11.166 1.00 92.19 565 GLN A O 1
ATOM 4719 N N . SER A 1 566 ? -9.699 -16.813 13.252 1.00 95.56 566 SER A N 1
ATOM 4720 C CA . SER A 1 566 ? -10.515 -18.005 13.515 1.00 95.56 566 SER A CA 1
ATOM 4721 C C . SER A 1 566 ? -11.955 -17.926 12.995 1.00 95.56 566 SER A C 1
ATOM 4723 O O . SER A 1 566 ? -12.619 -18.960 12.975 1.00 95.56 566 SER A O 1
ATOM 4725 N N . PHE A 1 567 ? -12.447 -16.753 12.582 1.00 98.62 567 PHE A N 1
ATOM 4726 C CA . PHE A 1 567 ? -13.864 -16.552 12.278 1.00 98.62 567 PHE A CA 1
ATOM 4727 C C . PHE A 1 567 ? -14.297 -17.267 10.990 1.00 98.62 567 PHE A C 1
ATOM 4729 O O . PHE A 1 567 ? -13.750 -17.029 9.913 1.00 98.62 567 PHE A O 1
ATOM 4736 N N . ASN A 1 568 ? -15.301 -18.139 11.101 1.00 98.38 568 ASN A N 1
ATOM 4737 C CA . ASN A 1 568 ? -15.841 -18.934 10.001 1.00 98.38 568 ASN A CA 1
ATOM 4738 C C . ASN A 1 568 ? -17.305 -19.366 10.262 1.00 98.38 568 ASN A C 1
ATOM 4740 O O . ASN A 1 568 ? -17.651 -20.527 10.044 1.00 98.38 568 ASN A O 1
ATOM 4744 N N . GLN A 1 569 ? -18.153 -18.458 10.759 1.00 98.31 569 GLN A N 1
ATOM 4745 C CA . GLN A 1 569 ? -19.567 -18.729 11.082 1.00 98.31 569 GLN A CA 1
ATOM 4746 C C . GLN A 1 569 ? -20.529 -18.216 9.996 1.00 98.31 569 GLN A C 1
ATOM 4748 O O . GLN A 1 569 ? -20.206 -17.219 9.343 1.00 98.31 569 GLN A O 1
ATOM 4753 N N . PRO A 1 570 ? -21.678 -18.886 9.763 1.00 97.94 570 PRO A N 1
ATOM 4754 C CA . PRO A 1 570 ? -22.625 -18.515 8.713 1.00 97.94 570 PRO A CA 1
ATOM 4755 C C . PRO A 1 570 ? -23.257 -17.144 8.975 1.00 97.94 570 PRO A C 1
ATOM 4757 O O . PRO A 1 570 ? -23.550 -16.789 10.117 1.00 97.94 570 PRO A O 1
ATOM 4760 N N . LEU A 1 571 ? -23.465 -16.388 7.894 1.00 98.06 571 LEU A N 1
ATOM 4761 C CA . LEU A 1 571 ? -24.022 -15.029 7.894 1.00 98.06 571 LEU A CA 1
ATOM 4762 C C . LEU A 1 571 ? -25.096 -14.844 6.802 1.00 98.06 571 LEU A C 1
ATOM 4764 O O . LEU A 1 571 ? -25.514 -13.724 6.519 1.00 98.06 571 LEU A O 1
ATOM 4768 N N . ASP A 1 572 ? -25.547 -15.919 6.153 1.00 96.75 572 ASP A N 1
ATOM 4769 C CA . ASP A 1 572 ? -26.418 -15.877 4.971 1.00 96.75 572 ASP A CA 1
ATOM 4770 C C . ASP A 1 572 ? -27.851 -15.389 5.258 1.00 96.75 572 ASP A C 1
ATOM 4772 O O . ASP A 1 572 ? -28.558 -14.990 4.331 1.00 96.75 572 ASP A O 1
ATOM 4776 N N . LYS A 1 573 ? -28.272 -15.338 6.528 1.00 97.38 573 LYS A N 1
ATOM 4777 C CA . LYS A 1 573 ? -29.556 -14.744 6.952 1.00 97.38 573 LYS A CA 1
ATOM 4778 C C . LYS A 1 573 ? -29.528 -13.220 7.124 1.00 97.38 573 LYS A C 1
ATOM 4780 O O . LYS A 1 573 ? -30.578 -12.627 7.369 1.00 97.38 573 LYS A O 1
ATOM 4785 N N . TRP A 1 574 ? -28.364 -12.577 7.030 1.00 98.50 574 TRP A N 1
ATOM 4786 C CA . TRP A 1 574 ? -28.234 -11.134 7.235 1.00 98.50 574 TRP A CA 1
ATOM 4787 C C . TRP A 1 574 ? -28.858 -10.321 6.089 1.00 98.50 574 TRP A C 1
ATOM 4789 O O . TRP A 1 574 ? -28.450 -10.433 4.934 1.00 98.50 574 TRP A O 1
ATOM 4799 N N . ASP A 1 575 ? -29.804 -9.437 6.422 1.00 98.19 575 ASP A N 1
ATOM 4800 C CA . ASP A 1 575 ? -30.324 -8.429 5.491 1.00 98.19 575 ASP A CA 1
ATOM 4801 C C . ASP A 1 575 ? -29.381 -7.220 5.427 1.00 98.19 575 ASP A C 1
ATOM 4803 O O . ASP A 1 575 ? -29.414 -6.327 6.274 1.00 98.19 575 ASP A O 1
ATOM 4807 N N . THR A 1 576 ? -28.522 -7.189 4.411 1.00 98.38 576 THR A N 1
ATOM 4808 C CA . THR A 1 576 ? -27.514 -6.138 4.218 1.00 98.38 576 THR A CA 1
ATOM 4809 C C . THR A 1 576 ? -28.007 -4.924 3.419 1.00 98.38 576 THR A C 1
ATOM 4811 O O . THR A 1 576 ? -27.192 -4.065 3.084 1.00 98.38 576 THR A O 1
ATOM 4814 N N . ILE A 1 577 ? -29.312 -4.801 3.124 1.00 98.12 577 ILE A N 1
ATOM 4815 C CA . ILE A 1 577 ? -29.863 -3.800 2.183 1.00 98.12 577 ILE A CA 1
ATOM 4816 C C . ILE A 1 577 ? -29.415 -2.350 2.433 1.00 98.12 577 ILE A C 1
ATOM 4818 O O . ILE A 1 577 ? -29.264 -1.587 1.481 1.00 98.12 577 ILE A O 1
ATOM 4822 N N . ASN A 1 578 ? -29.208 -1.937 3.686 1.00 98.31 578 ASN A N 1
ATOM 4823 C CA . ASN A 1 578 ? -28.835 -0.558 4.035 1.00 98.31 578 ASN A CA 1
ATOM 4824 C C . ASN A 1 578 ? -27.318 -0.322 4.172 1.00 98.31 578 ASN A C 1
ATOM 4826 O O . ASN A 1 578 ? -26.905 0.815 4.431 1.00 98.31 578 ASN A O 1
ATOM 4830 N N . VAL A 1 579 ? -26.486 -1.351 3.984 1.00 98.75 579 VAL A N 1
ATOM 4831 C CA . VAL A 1 579 ? -25.027 -1.246 4.099 1.00 98.75 579 VAL A CA 1
ATOM 4832 C C . VAL A 1 579 ? -24.459 -0.515 2.882 1.00 98.75 579 VAL A C 1
ATOM 4834 O O . VAL A 1 579 ? -24.722 -0.880 1.739 1.00 98.75 579 VAL A O 1
ATOM 4837 N N . THR A 1 580 ? -23.648 0.519 3.120 1.00 98.12 580 THR A N 1
ATOM 4838 C CA . THR A 1 580 ? -22.999 1.305 2.056 1.00 98.12 580 THR A CA 1
ATOM 4839 C C . THR A 1 580 ? -21.486 1.102 1.982 1.00 98.12 580 THR A C 1
ATOM 4841 O O . THR A 1 580 ? -20.882 1.416 0.955 1.00 98.12 580 THR A O 1
ATOM 4844 N N . ASN A 1 581 ? -20.869 0.558 3.035 1.00 98.12 581 ASN A N 1
ATOM 4845 C CA . ASN A 1 581 ? -19.431 0.310 3.123 1.00 98.12 581 ASN A CA 1
ATOM 4846 C C . ASN A 1 581 ? -19.151 -1.077 3.735 1.00 98.12 581 ASN A C 1
ATOM 4848 O O . ASN A 1 581 ? -19.503 -1.330 4.890 1.00 98.12 581 ASN A O 1
ATOM 4852 N N . MET A 1 582 ? -18.501 -1.941 2.947 1.00 98.56 582 MET A N 1
ATOM 4853 C CA . MET A 1 582 ? -18.006 -3.273 3.332 1.00 98.56 582 MET A CA 1
ATOM 4854 C C . MET A 1 582 ? -16.478 -3.389 3.159 1.00 98.56 582 MET A C 1
ATOM 4856 O O . MET A 1 582 ? -15.921 -4.489 3.164 1.00 98.56 582 MET A O 1
ATOM 4860 N N . SER A 1 583 ? -15.776 -2.259 2.999 1.00 98.50 583 SER A N 1
ATOM 4861 C CA . SER A 1 583 ? -14.325 -2.241 2.797 1.00 98.50 583 SER A CA 1
ATOM 4862 C C . SER A 1 583 ? -13.602 -3.013 3.904 1.00 98.50 583 SER A C 1
ATOM 4864 O O . SER A 1 583 ? -13.863 -2.853 5.099 1.00 98.50 583 SER A O 1
ATOM 4866 N N . LYS A 1 584 ? -12.697 -3.900 3.490 1.00 97.75 584 LYS A N 1
ATOM 4867 C CA . LYS A 1 584 ? -11.856 -4.743 4.347 1.00 97.75 584 LYS A CA 1
ATOM 4868 C C . LYS A 1 584 ? -12.602 -5.624 5.361 1.00 97.75 584 LYS A C 1
ATOM 4870 O O . LYS A 1 584 ? -11.976 -6.078 6.318 1.00 97.75 584 LYS A O 1
ATOM 4875 N N . MET A 1 585 ? -13.904 -5.878 5.175 1.00 98.69 585 MET A N 1
ATOM 4876 C CA . MET A 1 585 ? -14.750 -6.575 6.156 1.00 98.69 585 MET A CA 1
ATOM 4877 C C . MET A 1 585 ? -14.170 -7.920 6.620 1.00 98.69 585 MET A C 1
ATOM 4879 O O . MET A 1 585 ? -14.177 -8.171 7.821 1.00 98.69 585 MET A O 1
ATOM 4883 N N . PHE A 1 586 ? -13.611 -8.725 5.709 1.00 98.69 586 PHE A N 1
ATOM 4884 C CA . PHE A 1 586 ? -12.962 -10.012 5.996 1.00 98.69 586 PHE A CA 1
ATOM 4885 C C . PHE A 1 586 ? -11.458 -10.014 5.663 1.00 98.69 586 PHE A C 1
ATOM 4887 O O . PHE A 1 586 ? -10.852 -11.078 5.541 1.00 98.69 586 PHE A O 1
ATOM 4894 N N . TYR A 1 587 ? -10.818 -8.847 5.526 1.00 97.88 587 TYR A N 1
ATOM 4895 C CA . TYR A 1 587 ? -9.396 -8.783 5.163 1.00 97.88 587 TYR A CA 1
ATOM 4896 C C . TYR A 1 587 ? -8.534 -9.459 6.248 1.00 97.88 587 TYR A C 1
ATOM 4898 O O . TYR A 1 587 ? -8.698 -9.152 7.426 1.00 97.88 587 TYR A O 1
ATOM 4906 N N . TYR A 1 588 ? -7.623 -10.372 5.901 1.00 92.62 588 TYR A N 1
ATOM 4907 C CA . TYR A 1 588 ? -6.903 -11.269 6.831 1.00 92.62 588 TYR A CA 1
ATOM 4908 C C . TYR A 1 588 ? -7.783 -12.226 7.682 1.00 92.62 588 TYR A C 1
ATOM 4910 O O . TYR A 1 588 ? -7.271 -12.843 8.626 1.00 92.62 588 TYR A O 1
ATOM 4918 N N . ALA A 1 589 ? -9.076 -12.416 7.389 1.00 94.69 589 ALA A N 1
ATOM 4919 C CA . ALA A 1 589 ? -9.914 -13.431 8.047 1.00 94.69 589 ALA A CA 1
ATOM 4920 C C . ALA A 1 589 ? -9.603 -14.836 7.487 1.00 94.69 589 ALA A C 1
ATOM 4922 O O . ALA A 1 589 ? -10.373 -15.431 6.737 1.00 94.69 589 ALA A O 1
ATOM 4923 N N . ARG A 1 590 ? -8.412 -15.353 7.815 1.00 90.88 590 ARG A N 1
ATOM 4924 C CA . ARG A 1 590 ? -7.783 -16.507 7.143 1.00 90.88 590 ARG A CA 1
ATOM 4925 C C . ARG A 1 590 ? -8.606 -17.794 7.097 1.00 90.88 590 ARG A C 1
ATOM 4927 O O . ARG A 1 590 ? -8.396 -18.566 6.171 1.00 90.88 590 ARG A O 1
ATOM 4934 N N . SER A 1 591 ? -9.502 -18.029 8.058 1.00 96.31 591 SER A N 1
ATOM 4935 C CA . SER A 1 591 ? -10.353 -19.232 8.106 1.00 96.31 591 SER A CA 1
ATOM 4936 C C . SER A 1 591 ? -11.716 -19.067 7.424 1.00 96.31 591 SER A C 1
ATOM 4938 O O . SER A 1 591 ? -12.449 -20.049 7.314 1.00 96.31 591 SER A O 1
ATOM 4940 N N . PHE A 1 592 ? -12.081 -17.856 6.997 1.00 98.62 592 PHE A N 1
ATOM 4941 C CA . PHE A 1 592 ? -13.438 -17.539 6.563 1.00 98.62 592 PHE A CA 1
ATOM 4942 C C . PHE A 1 592 ? -13.767 -18.136 5.185 1.00 98.62 592 PHE A C 1
ATOM 4944 O O . PHE A 1 592 ? -13.094 -17.854 4.194 1.00 98.62 592 PHE A O 1
ATOM 4951 N N . ASN A 1 593 ? -14.818 -18.958 5.114 1.00 98.44 593 ASN A N 1
ATOM 4952 C CA . ASN A 1 593 ? -15.280 -19.594 3.877 1.00 98.44 593 ASN A CA 1
ATOM 4953 C C . ASN A 1 593 ? -16.793 -19.896 3.893 1.00 98.44 593 ASN A C 1
ATOM 4955 O O . ASN A 1 593 ? -17.206 -20.995 3.520 1.00 98.44 593 ASN A O 1
ATOM 4959 N N . GLN A 1 594 ? -17.616 -18.952 4.358 1.00 98.25 594 GLN A N 1
ATOM 4960 C CA . GLN A 1 594 ? -19.070 -19.127 4.507 1.00 98.25 594 GLN A CA 1
ATOM 4961 C C . GLN A 1 594 ? -19.859 -18.482 3.358 1.00 98.25 594 GLN A C 1
ATOM 4963 O O . GLN A 1 594 ? -19.379 -17.505 2.777 1.00 98.25 594 GLN A O 1
ATOM 4968 N N . PRO A 1 595 ? -21.033 -19.028 2.982 1.00 97.88 595 PRO A N 1
ATOM 4969 C CA . PRO A 1 595 ? -21.825 -18.511 1.869 1.00 97.88 595 PRO A CA 1
ATOM 4970 C C . PRO A 1 595 ? -22.371 -17.110 2.170 1.00 97.88 595 PRO A C 1
ATOM 4972 O O . PRO A 1 595 ? -22.882 -16.860 3.257 1.00 97.88 595 PRO A O 1
ATOM 4975 N N . LEU A 1 596 ? -22.287 -16.214 1.180 1.00 98.06 596 LEU A N 1
ATOM 4976 C CA . LEU A 1 596 ? -22.772 -14.823 1.253 1.00 98.06 596 LEU A CA 1
ATOM 4977 C C . LEU A 1 596 ? -23.650 -14.434 0.049 1.00 98.06 596 LEU A C 1
ATOM 4979 O O . LEU A 1 596 ? -23.993 -13.271 -0.143 1.00 98.06 596 LEU A O 1
ATOM 4983 N N . GLU A 1 597 ? -24.014 -15.405 -0.788 1.00 96.62 597 GLU A N 1
ATOM 4984 C CA . GLU A 1 597 ? -24.735 -15.194 -2.050 1.00 96.62 597 GLU A CA 1
ATOM 4985 C C . GLU A 1 597 ? -26.129 -14.554 -1.859 1.00 96.62 597 GLU A C 1
ATOM 4987 O O . GLU A 1 597 ? -26.642 -13.883 -2.752 1.00 96.62 597 GLU A O 1
ATOM 4992 N N . SER A 1 598 ? -26.732 -14.740 -0.683 1.00 97.25 598 SER A N 1
ATOM 4993 C CA . SER A 1 598 ? -28.024 -14.173 -0.278 1.00 97.25 598 SER A CA 1
ATOM 4994 C C . SER A 1 598 ? -27.980 -12.687 0.093 1.00 97.25 598 SER A C 1
ATOM 4996 O O . SER A 1 598 ? -29.038 -12.064 0.199 1.00 97.25 598 SER A O 1
ATOM 4998 N N . TRP A 1 599 ? -26.792 -12.114 0.314 1.00 98.50 599 TRP A N 1
ATOM 4999 C CA . TRP A 1 599 ? -26.646 -10.722 0.735 1.00 98.50 599 TRP A CA 1
ATOM 5000 C C . TRP A 1 599 ? -27.116 -9.750 -0.346 1.00 98.50 599 TRP A C 1
ATOM 5002 O O . TRP A 1 599 ? -26.711 -9.824 -1.508 1.00 98.50 599 TRP A O 1
ATOM 5012 N N . ASN A 1 600 ? -27.924 -8.770 0.058 1.00 98.38 600 ASN A N 1
ATOM 5013 C CA . ASN A 1 600 ? -28.271 -7.659 -0.810 1.00 98.38 600 ASN A CA 1
ATOM 5014 C C . ASN A 1 600 ? -27.208 -6.560 -0.699 1.00 98.38 600 ASN A C 1
ATOM 5016 O O . ASN A 1 600 ? -27.175 -5.804 0.274 1.00 98.38 600 ASN A O 1
ATOM 5020 N N . VAL A 1 601 ? -26.341 -6.481 -1.706 1.00 98.56 601 VAL A N 1
ATOM 5021 C CA . VAL A 1 601 ? -25.250 -5.499 -1.781 1.00 98.56 601 VAL A CA 1
ATOM 5022 C C . VAL A 1 601 ? -25.565 -4.300 -2.687 1.00 98.56 601 VAL A C 1
ATOM 5024 O O . VAL A 1 601 ? -24.684 -3.479 -2.929 1.00 98.56 601 VAL A O 1
ATOM 5027 N N . SER A 1 602 ? -26.815 -4.131 -3.144 1.00 98.44 602 SER A N 1
ATOM 5028 C CA . SER A 1 602 ? -27.171 -3.135 -4.173 1.00 98.44 602 SER A CA 1
ATOM 5029 C C . SER A 1 602 ? -26.945 -1.674 -3.758 1.00 98.44 602 SER A C 1
ATOM 5031 O O . SER A 1 602 ? -26.954 -0.792 -4.612 1.00 98.44 602 SER A O 1
ATOM 5033 N N . ASN A 1 603 ? -26.766 -1.385 -2.464 1.00 98.38 603 ASN A N 1
ATOM 5034 C CA . ASN A 1 603 ? -26.456 -0.047 -1.940 1.00 98.38 603 ASN A CA 1
ATOM 5035 C C . ASN A 1 603 ? -24.979 0.138 -1.529 1.00 98.38 603 ASN A C 1
ATOM 5037 O O . ASN A 1 603 ? -24.590 1.242 -1.128 1.00 98.38 603 ASN A O 1
ATOM 5041 N N . VAL A 1 604 ? -24.148 -0.904 -1.649 1.00 98.81 604 VAL A N 1
ATOM 5042 C CA . VAL A 1 604 ? -22.723 -0.863 -1.299 1.00 98.81 604 VAL A CA 1
ATOM 5043 C C . VAL A 1 604 ? -21.956 -0.040 -2.334 1.00 98.81 604 VAL A C 1
ATOM 5045 O O . VAL A 1 604 ? -22.098 -0.234 -3.537 1.00 98.81 604 VAL A O 1
ATOM 5048 N N . ARG A 1 605 ? -21.123 0.891 -1.856 1.00 97.88 605 ARG A N 1
ATOM 5049 C CA . ARG A 1 605 ? -20.295 1.784 -2.688 1.00 97.88 605 ARG A CA 1
ATOM 5050 C C . ARG A 1 605 ? -18.811 1.441 -2.657 1.00 97.88 605 ARG A C 1
ATOM 5052 O O . ARG A 1 605 ? -18.102 1.755 -3.615 1.00 97.88 605 ARG A O 1
ATOM 5059 N N . ASP A 1 606 ? -18.354 0.823 -1.571 1.00 98.31 606 ASP A N 1
ATOM 5060 C CA . ASP A 1 606 ? -16.955 0.466 -1.337 1.00 98.31 606 ASP A CA 1
ATOM 5061 C C . ASP A 1 606 ? -16.847 -0.981 -0.833 1.00 98.31 606 ASP A C 1
ATOM 5063 O O . ASP A 1 606 ? -17.378 -1.324 0.231 1.00 98.31 606 ASP A O 1
ATOM 5067 N N . MET A 1 607 ? -16.165 -1.810 -1.626 1.00 98.44 607 MET A N 1
ATOM 5068 C CA . MET A 1 607 ? -15.807 -3.202 -1.333 1.00 98.44 607 MET A CA 1
ATOM 5069 C C . MET A 1 607 ? -14.279 -3.390 -1.273 1.00 98.44 607 MET A C 1
ATOM 5071 O O . MET A 1 607 ? -13.787 -4.520 -1.305 1.00 98.44 607 MET A O 1
ATOM 5075 N N . GLY A 1 608 ? -13.509 -2.298 -1.192 1.00 98.44 608 GLY A N 1
ATOM 5076 C CA . GLY A 1 608 ? -12.052 -2.335 -1.243 1.00 98.44 608 GLY A CA 1
ATOM 5077 C C . GLY A 1 608 ? -11.461 -3.255 -0.171 1.00 98.44 608 GLY A C 1
ATOM 5078 O O . GLY A 1 608 ? -11.710 -3.073 1.021 1.00 98.44 608 GLY A O 1
ATOM 5079 N N . GLY A 1 609 ? -10.706 -4.271 -0.582 1.00 98.31 609 GLY A N 1
ATOM 5080 C CA . GLY A 1 609 ? -10.100 -5.268 0.293 1.00 98.31 609 GLY A CA 1
ATOM 5081 C C . GLY A 1 609 ? -11.075 -6.234 0.972 1.00 98.31 609 GLY A C 1
ATOM 5082 O O . GLY A 1 609 ? -10.674 -6.868 1.941 1.00 98.31 609 GLY A O 1
ATOM 5083 N N . MET A 1 610 ? -12.344 -6.344 0.560 1.00 98.75 610 MET A N 1
ATOM 5084 C CA . MET A 1 610 ? -13.353 -7.104 1.320 1.00 98.75 610 MET A CA 1
ATOM 5085 C C . MET A 1 610 ? -12.918 -8.537 1.689 1.00 98.75 610 MET A C 1
ATOM 5087 O O . MET A 1 610 ? -13.138 -8.932 2.833 1.00 98.75 610 MET A O 1
ATOM 5091 N N . PHE A 1 611 ? -12.246 -9.254 0.779 1.00 98.69 611 PHE A N 1
ATOM 5092 C CA . PHE A 1 611 ? -11.722 -10.618 0.953 1.00 98.69 611 PHE A CA 1
ATOM 5093 C C . PHE A 1 611 ? -10.192 -10.703 0.754 1.00 98.69 611 PHE A C 1
ATOM 5095 O O . PHE A 1 611 ? -9.655 -11.747 0.388 1.00 98.69 611 PHE A O 1
ATOM 5102 N N . GLY A 1 612 ? -9.456 -9.609 0.971 1.00 97.81 612 GLY A N 1
ATOM 5103 C CA . GLY A 1 612 ? -7.996 -9.638 0.843 1.00 97.81 612 GLY A CA 1
ATOM 5104 C C . GLY A 1 612 ? -7.334 -10.515 1.920 1.00 97.81 612 GLY A C 1
ATOM 5105 O O . GLY A 1 612 ? -7.737 -10.506 3.079 1.00 97.81 612 GLY A O 1
ATOM 5106 N N . GLU A 1 613 ? -6.307 -11.283 1.567 1.00 95.50 613 GLU A N 1
ATOM 5107 C CA . GLU A 1 613 ? -5.573 -12.211 2.441 1.00 95.50 613 GLU A CA 1
ATOM 5108 C C . GLU A 1 613 ? -6.478 -13.261 3.143 1.00 95.50 613 GLU A C 1
ATOM 5110 O O . GLU A 1 613 ? -6.168 -13.744 4.238 1.00 95.50 613 GLU A O 1
ATOM 5115 N N . THR A 1 614 ? -7.605 -13.644 2.524 1.00 92.25 614 THR A N 1
ATOM 5116 C CA . THR A 1 614 ? -8.414 -14.799 2.952 1.00 92.25 614 THR A CA 1
ATOM 5117 C C . THR A 1 614 ? -7.874 -16.086 2.319 1.00 92.25 614 THR A C 1
ATOM 5119 O O . THR A 1 614 ? -8.168 -16.395 1.163 1.00 92.25 614 THR A O 1
ATOM 5122 N N . ASP A 1 615 ? -7.082 -16.856 3.072 1.00 89.50 615 ASP A N 1
ATOM 5123 C CA . ASP A 1 615 ? -6.353 -18.023 2.546 1.00 89.50 615 ASP A CA 1
ATOM 5124 C C . ASP A 1 615 ? -7.261 -19.144 1.986 1.00 89.50 615 ASP A C 1
ATOM 5126 O O . ASP A 1 615 ? -6.802 -19.907 1.136 1.00 89.50 615 ASP A O 1
ATOM 5130 N N . VAL A 1 616 ? -8.523 -19.272 2.434 1.00 96.75 616 VAL A N 1
ATOM 5131 C CA . VAL A 1 616 ? -9.432 -20.381 2.047 1.00 96.75 616 VAL A CA 1
ATOM 5132 C C . VAL A 1 616 ? -10.752 -19.974 1.379 1.00 96.75 616 VAL A C 1
ATOM 5134 O O . VAL A 1 616 ? -11.488 -20.863 0.949 1.00 96.75 616 VAL A O 1
ATOM 5137 N N . PHE A 1 617 ? -11.070 -18.679 1.283 1.00 98.44 617 PHE A N 1
ATOM 5138 C CA . PHE A 1 617 ? -12.371 -18.219 0.784 1.00 98.44 617 PHE A CA 1
ATOM 5139 C C . PHE A 1 617 ? -12.579 -18.584 -0.693 1.00 98.44 617 PHE A C 1
ATOM 5141 O O . PHE A 1 617 ? -11.761 -18.247 -1.551 1.00 98.44 617 PHE A O 1
ATOM 5148 N N . ASN A 1 618 ? -13.683 -19.272 -0.995 1.00 98.38 618 ASN A N 1
ATOM 5149 C CA . ASN A 1 618 ? -14.035 -19.683 -2.353 1.00 98.38 618 ASN A CA 1
ATOM 5150 C C . ASN A 1 618 ? -15.552 -19.928 -2.514 1.00 98.38 618 ASN A C 1
ATOM 5152 O O . ASN A 1 618 ? -15.955 -20.969 -3.035 1.00 98.38 618 ASN A O 1
ATOM 5156 N N . GLN A 1 619 ? -16.397 -19.006 -2.039 1.00 98.25 619 GLN A N 1
ATOM 5157 C CA . GLN A 1 619 ? -17.867 -19.120 -2.090 1.00 98.25 619 GLN A CA 1
ATOM 5158 C C . GLN A 1 619 ? -18.476 -18.298 -3.241 1.00 98.25 619 GLN A C 1
ATOM 5160 O O . GLN A 1 619 ? -17.894 -17.274 -3.604 1.00 98.25 619 GLN A O 1
ATOM 5165 N N . PRO A 1 620 ? -19.604 -18.733 -3.841 1.00 98.00 620 PRO A N 1
ATOM 5166 C CA . PRO A 1 620 ? -20.222 -18.047 -4.977 1.00 98.00 620 PRO A CA 1
ATOM 5167 C C . PRO A 1 620 ? -20.758 -16.663 -4.591 1.00 98.00 620 PRO A C 1
ATOM 5169 O O . PRO A 1 620 ? -21.300 -16.476 -3.500 1.00 98.00 620 PRO A O 1
ATOM 5172 N N . LEU A 1 621 ? -20.600 -15.705 -5.509 1.00 98.19 621 LEU A N 1
ATOM 5173 C CA . LEU A 1 621 ? -20.990 -14.296 -5.361 1.00 98.19 621 LEU A CA 1
ATOM 5174 C C . LEU A 1 621 ? -21.692 -13.751 -6.624 1.00 98.19 621 LEU A C 1
ATOM 5176 O O . LEU A 1 621 ? -21.930 -12.551 -6.739 1.00 98.19 621 LEU A O 1
ATOM 5180 N N . ASP A 1 622 ? -22.020 -14.605 -7.597 1.00 96.94 622 ASP A N 1
ATOM 5181 C CA . ASP A 1 622 ? -22.516 -14.215 -8.926 1.00 96.94 622 ASP A CA 1
ATOM 5182 C C . ASP A 1 622 ? -23.918 -13.579 -8.912 1.00 96.94 622 ASP A C 1
ATOM 5184 O O . ASP A 1 622 ? -24.287 -12.890 -9.865 1.00 96.94 622 ASP A O 1
ATOM 5188 N N . LYS A 1 623 ? -24.686 -13.743 -7.828 1.00 97.50 623 LYS A N 1
ATOM 5189 C CA . LYS A 1 623 ? -26.000 -13.098 -7.646 1.00 97.50 623 LYS A CA 1
ATOM 5190 C C . LYS A 1 623 ? -25.941 -11.668 -7.089 1.00 97.50 623 LYS A C 1
ATOM 5192 O O . LYS A 1 623 ? -26.986 -11.032 -6.962 1.00 97.50 623 LYS A O 1
ATOM 5197 N N . TRP A 1 624 ? -24.761 -11.160 -6.734 1.00 98.56 624 TRP A N 1
ATOM 5198 C CA . TRP A 1 624 ? -24.606 -9.818 -6.168 1.00 98.56 624 TRP A CA 1
ATOM 5199 C C . TRP A 1 624 ? -24.845 -8.706 -7.204 1.00 98.56 624 TRP A C 1
ATOM 5201 O O . TRP A 1 624 ? -24.191 -8.653 -8.244 1.00 98.56 624 TRP A O 1
ATOM 5211 N N . ASP A 1 625 ? -25.736 -7.762 -6.882 1.00 98.56 625 ASP A N 1
ATOM 5212 C CA . ASP A 1 625 ? -25.895 -6.516 -7.641 1.00 98.56 625 ASP A CA 1
ATOM 5213 C C . ASP A 1 625 ? -24.811 -5.507 -7.238 1.00 98.56 625 ASP A C 1
ATOM 5215 O O . ASP A 1 625 ? -24.961 -4.739 -6.288 1.00 98.56 625 ASP A O 1
ATOM 5219 N N . THR A 1 626 ? -23.703 -5.509 -7.973 1.00 98.62 626 THR A N 1
ATOM 5220 C CA . THR A 1 626 ? -22.574 -4.595 -7.754 1.00 98.62 626 THR A CA 1
ATOM 5221 C C . THR A 1 626 ? -22.751 -3.220 -8.411 1.00 98.62 626 THR A C 1
ATOM 5223 O O . THR A 1 626 ? -21.813 -2.426 -8.395 1.00 98.62 626 THR A O 1
ATOM 5226 N N . SER A 1 627 ? -23.919 -2.895 -8.985 1.00 98.50 627 SER A N 1
ATOM 5227 C CA . SER A 1 627 ? -24.080 -1.726 -9.870 1.00 98.50 627 SER A CA 1
ATOM 5228 C C . SER A 1 627 ? -23.786 -0.362 -9.232 1.00 98.50 627 SER A C 1
ATOM 5230 O O . SER A 1 627 ? -23.497 0.588 -9.957 1.00 98.50 627 SER A O 1
ATOM 5232 N N . ASN A 1 628 ? -23.821 -0.239 -7.902 1.00 98.50 628 ASN A N 1
ATOM 5233 C CA . ASN A 1 628 ? -23.477 0.993 -7.176 1.00 98.50 628 ASN A CA 1
ATOM 5234 C C . ASN A 1 628 ? -22.048 1.011 -6.595 1.00 98.50 628 ASN A C 1
ATOM 5236 O O . ASN A 1 628 ? -21.655 2.010 -5.980 1.00 98.50 628 ASN A O 1
ATOM 5240 N N . VAL A 1 629 ? -21.259 -0.050 -6.797 1.00 98.88 629 VAL A N 1
ATOM 5241 C CA . VAL A 1 629 ? -19.882 -0.141 -6.301 1.00 98.88 629 VAL A CA 1
ATOM 5242 C C . VAL A 1 629 ? -18.967 0.754 -7.136 1.00 98.88 629 VAL A C 1
ATOM 5244 O O . VAL A 1 629 ? -18.978 0.724 -8.363 1.00 98.88 629 VAL A O 1
ATOM 5247 N N . THR A 1 630 ? -18.148 1.550 -6.448 1.00 98.31 630 THR A N 1
ATOM 5248 C CA . THR A 1 630 ? -17.204 2.506 -7.057 1.00 98.31 630 THR A CA 1
ATOM 5249 C C . THR A 1 630 ? -15.738 2.152 -6.805 1.00 98.31 630 THR A C 1
ATOM 5251 O O . THR A 1 630 ? -14.864 2.559 -7.573 1.00 98.31 630 THR A O 1
ATOM 5254 N N . ASN A 1 631 ? -15.462 1.354 -5.769 1.00 98.00 631 ASN A N 1
ATOM 5255 C CA . ASN A 1 631 ? -14.126 0.894 -5.403 1.00 98.00 631 ASN A CA 1
ATOM 5256 C C . ASN A 1 631 ? -14.118 -0.623 -5.157 1.00 98.00 631 ASN A C 1
ATOM 5258 O O . ASN A 1 631 ? -14.846 -1.114 -4.292 1.00 98.00 631 ASN A O 1
ATOM 5262 N N . MET A 1 632 ? -13.266 -1.333 -5.902 1.00 98.69 632 MET A N 1
ATOM 5263 C CA . MET A 1 632 ? -12.991 -2.769 -5.758 1.00 98.69 632 MET A CA 1
ATOM 5264 C C . MET A 1 632 ? -11.483 -3.043 -5.598 1.00 98.69 632 MET A C 1
ATOM 5266 O O . MET A 1 632 ? -11.024 -4.155 -5.864 1.00 98.69 632 MET A O 1
ATOM 5270 N N . SER A 1 633 ? -10.683 -2.046 -5.189 1.00 98.56 633 SER A N 1
ATOM 5271 C CA . SER A 1 633 ? -9.243 -2.267 -5.017 1.00 98.56 633 SER A CA 1
ATOM 5272 C C . SER A 1 633 ? -8.970 -3.360 -3.991 1.00 98.56 633 SER A C 1
ATOM 5274 O O . SER A 1 633 ? -9.672 -3.465 -2.990 1.00 98.56 633 SER A O 1
ATOM 5276 N N . ASP A 1 634 ? -7.964 -4.190 -4.241 1.00 98.38 634 ASP A N 1
ATOM 5277 C CA . ASP A 1 634 ? -7.489 -5.233 -3.332 1.00 98.38 634 ASP A CA 1
ATOM 5278 C C . ASP A 1 634 ? -8.557 -6.293 -2.957 1.00 98.38 634 ASP A C 1
ATOM 5280 O O . ASP A 1 634 ? -8.332 -7.081 -2.038 1.00 98.38 634 ASP A O 1
ATOM 5284 N N . MET A 1 635 ? -9.727 -6.323 -3.624 1.00 98.69 635 MET A N 1
ATOM 5285 C CA . MET A 1 635 ? -10.923 -7.055 -3.165 1.00 98.69 635 MET A CA 1
ATOM 5286 C C . MET A 1 635 ? -10.674 -8.544 -2.894 1.00 98.69 635 MET A C 1
ATOM 5288 O O . MET A 1 635 ? -11.182 -9.050 -1.895 1.00 98.69 635 MET A O 1
ATOM 5292 N N . PHE A 1 636 ? -9.867 -9.203 -3.730 1.00 98.75 636 PHE A N 1
ATOM 5293 C CA . PHE A 1 636 ? -9.414 -10.588 -3.573 1.00 98.75 636 PHE A CA 1
ATOM 5294 C C . PHE A 1 636 ? -7.878 -10.698 -3.526 1.00 98.75 636 PHE A C 1
ATOM 5296 O O . PHE A 1 636 ? -7.332 -11.768 -3.797 1.00 98.75 636 PHE A O 1
ATOM 5303 N N . TYR A 1 637 ? -7.162 -9.619 -3.181 1.00 98.44 637 TYR A N 1
ATOM 5304 C CA . TYR A 1 637 ? -5.695 -9.625 -3.090 1.00 98.44 637 TYR A CA 1
ATOM 5305 C C . TYR A 1 637 ? -5.217 -10.765 -2.175 1.00 98.44 637 TYR A C 1
ATOM 5307 O O . TYR A 1 637 ? -5.647 -10.842 -1.031 1.00 98.44 637 TYR A O 1
ATOM 5315 N N . LYS A 1 638 ? -4.362 -11.676 -2.651 1.00 96.06 638 LYS A N 1
ATOM 5316 C CA . LYS A 1 638 ? -3.908 -12.902 -1.960 1.00 96.06 638 LYS A CA 1
ATOM 5317 C C . LYS A 1 638 ? -5.014 -13.864 -1.502 1.00 96.06 638 LYS A C 1
ATOM 5319 O O . LYS A 1 638 ? -4.779 -14.697 -0.622 1.00 96.06 638 LYS A O 1
ATOM 5324 N N . ALA A 1 639 ? -6.201 -13.840 -2.106 1.00 97.00 639 ALA A N 1
ATOM 5325 C CA . ALA A 1 639 ? -7.225 -14.862 -1.877 1.00 97.00 639 ALA A CA 1
ATOM 5326 C C . ALA A 1 639 ? -6.857 -16.177 -2.606 1.00 97.00 639 ALA A C 1
ATOM 5328 O O . ALA A 1 639 ? -7.433 -16.543 -3.629 1.00 97.00 639 ALA A O 1
ATOM 5329 N N . LYS A 1 640 ? -5.853 -16.904 -2.092 1.00 92.31 640 LYS A N 1
ATOM 5330 C CA . LYS A 1 640 ? -5.149 -18.026 -2.764 1.00 92.31 640 LYS A CA 1
ATOM 5331 C C . LYS A 1 640 ? -6.012 -19.207 -3.221 1.00 92.31 640 LYS A C 1
ATOM 5333 O O . LYS A 1 640 ? -5.525 -20.057 -3.969 1.00 92.31 640 LYS A O 1
ATOM 5338 N N . LYS A 1 641 ? -7.254 -19.322 -2.746 1.00 97.06 641 LYS A N 1
ATOM 5339 C CA . LYS A 1 641 ? -8.206 -20.379 -3.139 1.00 97.06 641 LYS A CA 1
ATOM 5340 C C . LYS A 1 641 ? -9.386 -19.872 -3.962 1.00 97.06 641 LYS A C 1
ATOM 5342 O O . LYS A 1 641 ? -10.144 -20.704 -4.454 1.00 97.06 641 LYS A O 1
ATOM 5347 N N . PHE A 1 642 ? -9.520 -18.560 -4.138 1.00 98.56 642 PHE A N 1
ATOM 5348 C CA . PHE A 1 642 ? -10.663 -17.958 -4.803 1.00 98.56 642 PHE A CA 1
ATOM 5349 C C . PHE A 1 642 ? -10.634 -18.205 -6.319 1.00 98.56 642 PHE A C 1
ATOM 5351 O O . PHE A 1 642 ? -9.662 -17.887 -7.003 1.00 98.56 642 PHE A O 1
ATOM 5358 N N . ASN A 1 643 ? -11.705 -18.802 -6.844 1.00 98.44 643 ASN A N 1
ATOM 5359 C CA . ASN A 1 643 ? -11.873 -19.130 -8.259 1.00 98.44 643 ASN A CA 1
ATOM 5360 C C . ASN A 1 643 ? -13.363 -19.247 -8.646 1.00 98.44 643 ASN A C 1
ATOM 5362 O O . ASN A 1 643 ? -13.745 -20.185 -9.346 1.00 98.44 643 ASN A O 1
ATOM 5366 N N . GLN A 1 644 ? -14.211 -18.340 -8.149 1.00 98.25 644 GLN A N 1
ATOM 5367 C CA . GLN A 1 644 ? -15.659 -18.337 -8.412 1.00 98.25 644 GLN A CA 1
ATOM 5368 C C . GLN A 1 644 ? -16.034 -17.381 -9.555 1.00 98.25 644 GLN A C 1
ATOM 5370 O O . GLN A 1 644 ? -15.332 -16.386 -9.756 1.00 98.25 644 GLN A O 1
ATOM 5375 N N . PRO A 1 645 ? -17.093 -17.674 -10.335 1.00 98.06 645 PRO A N 1
ATOM 5376 C CA . PRO A 1 645 ? -17.485 -16.853 -11.475 1.00 98.06 645 PRO A CA 1
ATOM 5377 C C . PRO A 1 645 ? -18.000 -15.481 -11.021 1.00 98.06 645 PRO A C 1
ATOM 5379 O O . PRO A 1 645 ? -18.807 -15.394 -10.100 1.00 98.06 645 PRO A O 1
ATOM 5382 N N . LEU A 1 646 ? -17.550 -14.420 -11.698 1.00 98.12 646 LEU A N 1
ATOM 5383 C CA . LEU A 1 646 ? -17.920 -13.020 -11.419 1.00 98.12 646 LEU A CA 1
ATOM 5384 C C . LEU A 1 646 ? -18.441 -12.276 -12.665 1.00 98.12 646 LEU A C 1
ATOM 5386 O O . LEU A 1 646 ? -18.647 -11.066 -12.646 1.00 98.12 646 LEU A O 1
ATOM 5390 N N . GLU A 1 647 ? -18.649 -12.991 -13.771 1.00 96.94 647 GLU A N 1
ATOM 5391 C CA . GLU A 1 647 ? -19.007 -12.424 -15.079 1.00 96.94 647 GLU A CA 1
ATOM 5392 C C . GLU A 1 647 ? -20.345 -11.650 -15.071 1.00 96.94 647 GLU A C 1
ATOM 5394 O O . GLU A 1 647 ? -20.552 -10.741 -15.872 1.00 96.94 647 GLU A O 1
ATOM 5399 N N . SER A 1 648 ? -21.248 -11.994 -14.151 1.00 97.56 648 SER A N 1
ATOM 5400 C CA . SER A 1 648 ? -22.553 -11.354 -13.946 1.00 97.56 648 SER A CA 1
ATOM 5401 C C . SER A 1 648 ? -22.491 -9.996 -13.240 1.00 97.56 648 SER A C 1
ATOM 5403 O O . SER A 1 648 ? -23.492 -9.277 -13.234 1.00 97.56 648 SER A O 1
ATOM 5405 N N . TRP A 1 649 ? -21.356 -9.638 -12.631 1.00 98.62 649 TRP A N 1
ATOM 5406 C CA . TRP A 1 649 ? -21.211 -8.384 -11.896 1.00 98.62 649 TRP A CA 1
ATOM 5407 C C . TRP A 1 649 ? -21.287 -7.171 -12.822 1.00 98.62 649 TRP A C 1
ATOM 5409 O O . TRP A 1 649 ? -20.561 -7.058 -13.811 1.00 98.62 649 TRP A O 1
ATOM 5419 N N . ASN A 1 650 ? -22.129 -6.207 -12.450 1.00 98.56 650 ASN A N 1
ATOM 5420 C CA . ASN A 1 650 ? -22.128 -4.899 -13.082 1.00 98.56 650 ASN A CA 1
ATOM 5421 C C . ASN A 1 650 ? -21.029 -4.032 -12.454 1.00 98.56 650 ASN A C 1
ATOM 5423 O O . ASN A 1 650 ? -21.191 -3.530 -11.340 1.00 98.56 650 ASN A O 1
ATOM 5427 N N . VAL A 1 651 ? -19.924 -3.852 -13.175 1.00 98.62 651 VAL A N 1
ATOM 5428 C CA . VAL A 1 651 ? -18.787 -3.018 -12.755 1.00 98.62 651 VAL A CA 1
ATOM 5429 C C . VAL A 1 651 ? -18.764 -1.633 -13.417 1.00 98.62 651 VAL A C 1
ATOM 5431 O O . VAL A 1 651 ? -17.792 -0.900 -13.248 1.00 98.62 651 VAL A O 1
ATOM 5434 N N . SER A 1 652 ? -19.836 -1.220 -14.110 1.00 98.44 652 SER A N 1
ATOM 5435 C CA . SER A 1 652 ? -19.853 0.011 -14.923 1.00 98.44 652 SER A CA 1
ATOM 5436 C C . SER A 1 652 ? -19.616 1.303 -14.132 1.00 98.44 652 SER A C 1
ATOM 5438 O O . SER A 1 652 ? -19.307 2.331 -14.723 1.00 98.44 652 SER A O 1
ATOM 5440 N N . ASN A 1 653 ? -19.773 1.294 -12.804 1.00 98.38 653 ASN A N 1
ATOM 5441 C CA . ASN A 1 653 ? -19.515 2.443 -11.925 1.00 98.38 653 ASN A CA 1
ATOM 5442 C C . ASN A 1 653 ? -18.182 2.351 -11.154 1.00 98.38 653 ASN A C 1
ATOM 5444 O O . ASN A 1 653 ? -17.847 3.270 -10.403 1.00 98.38 653 ASN A O 1
ATOM 5448 N N . VAL A 1 654 ? -17.400 1.282 -11.345 1.00 98.81 654 VAL A N 1
ATOM 5449 C CA . VAL A 1 654 ? -16.125 1.071 -10.651 1.00 98.81 654 VAL A CA 1
ATOM 5450 C C . VAL A 1 654 ? -15.042 1.966 -11.254 1.00 98.81 654 VAL A C 1
ATOM 5452 O O . VAL A 1 654 ? -14.754 1.904 -12.445 1.00 98.81 654 VAL A O 1
ATOM 5455 N N . ALA A 1 655 ? -14.401 2.780 -10.414 1.00 98.00 655 ALA A N 1
ATOM 5456 C CA . ALA A 1 655 ? -13.325 3.687 -10.817 1.00 98.00 655 ALA A CA 1
ATOM 5457 C C . ALA A 1 655 ? -11.916 3.134 -10.523 1.00 98.00 655 ALA A C 1
ATOM 5459 O O . ALA A 1 655 ? -10.938 3.579 -11.134 1.00 98.00 655 ALA A O 1
ATOM 5460 N N . ASN A 1 656 ? -11.803 2.181 -9.590 1.00 97.81 656 ASN A N 1
ATOM 5461 C CA . ASN A 1 656 ? -10.539 1.647 -9.079 1.00 97.81 656 ASN A CA 1
ATOM 5462 C C . ASN A 1 656 ? -10.598 0.117 -8.907 1.00 97.81 656 ASN A C 1
ATOM 5464 O O . ASN A 1 656 ? -11.407 -0.384 -8.123 1.00 97.81 656 ASN A O 1
ATOM 5468 N N . MET A 1 657 ? -9.710 -0.590 -9.614 1.00 98.75 657 MET A N 1
ATOM 5469 C CA . MET A 1 657 ? -9.530 -2.051 -9.578 1.00 98.75 657 MET A CA 1
ATOM 5470 C C . MET A 1 657 ? -8.083 -2.458 -9.231 1.00 98.75 657 MET A C 1
ATOM 5472 O O . MET A 1 657 ? -7.674 -3.592 -9.484 1.00 98.75 657 MET A O 1
ATOM 5476 N N . ARG A 1 658 ? -7.279 -1.543 -8.660 1.00 98.56 658 ARG A N 1
ATOM 5477 C CA . ARG A 1 658 ? -5.893 -1.833 -8.243 1.00 98.56 658 ARG A CA 1
ATOM 5478 C C . ARG A 1 658 ? -5.827 -3.110 -7.399 1.00 98.56 658 ARG A C 1
ATOM 5480 O O . ARG A 1 658 ? -6.611 -3.230 -6.466 1.00 98.56 658 ARG A O 1
ATOM 5487 N N . ASN A 1 659 ? -4.899 -4.027 -7.683 1.00 97.88 659 ASN A N 1
ATOM 5488 C CA . ASN A 1 659 ? -4.705 -5.281 -6.929 1.00 97.88 659 ASN A CA 1
ATOM 5489 C C . ASN A 1 659 ? -5.943 -6.193 -6.769 1.00 97.88 659 ASN A C 1
ATOM 5491 O O . ASN A 1 659 ? -5.919 -7.090 -5.928 1.00 97.88 659 ASN A O 1
ATOM 5495 N N . MET A 1 660 ? -7.023 -6.010 -7.544 1.00 98.75 660 MET A N 1
ATOM 5496 C CA . MET A 1 660 ? -8.287 -6.731 -7.315 1.00 98.75 660 MET A CA 1
ATOM 5497 C C . MET A 1 660 ? -8.120 -8.261 -7.254 1.00 98.75 660 MET A C 1
ATOM 5499 O O . MET A 1 660 ? -8.741 -8.888 -6.399 1.00 98.75 660 MET A O 1
ATOM 5503 N N . PHE A 1 661 ? -7.248 -8.828 -8.095 1.00 98.75 661 PHE A N 1
ATOM 5504 C CA . PHE A 1 661 ? -6.867 -10.246 -8.137 1.00 98.75 661 PHE A CA 1
ATOM 5505 C C . PHE A 1 661 ? -5.343 -10.445 -7.981 1.00 98.75 661 PHE A C 1
ATOM 5507 O O . PHE A 1 661 ? -4.784 -11.445 -8.432 1.00 98.75 661 PHE A O 1
ATOM 5514 N N . GLY A 1 662 ? -4.644 -9.495 -7.350 1.00 98.12 662 GLY A N 1
ATOM 5515 C CA . GLY A 1 662 ? -3.211 -9.636 -7.085 1.00 98.12 662 GLY A CA 1
ATOM 5516 C C . GLY A 1 662 ? -2.943 -10.857 -6.194 1.00 98.12 662 GLY A C 1
ATOM 5517 O O . GLY A 1 662 ? -3.675 -11.117 -5.247 1.00 98.12 662 GLY A O 1
ATOM 5518 N N . GLU A 1 663 ? -1.918 -11.640 -6.505 1.00 96.44 663 GLU A N 1
ATOM 5519 C CA . GLU A 1 663 ? -1.484 -12.876 -5.846 1.00 96.44 663 GLU A CA 1
ATOM 5520 C C . GLU A 1 663 ? -2.584 -13.955 -5.680 1.00 96.44 663 GLU A C 1
ATOM 5522 O O . GLU A 1 663 ? -2.501 -14.824 -4.806 1.00 96.44 663 GLU A O 1
ATOM 5527 N N . THR A 1 664 ? -3.610 -13.971 -6.543 1.00 94.25 664 THR A N 1
ATOM 5528 C CA . THR A 1 664 ? -4.584 -15.076 -6.597 1.00 94.25 664 THR A CA 1
ATOM 5529 C C . THR A 1 664 ? -4.031 -16.259 -7.402 1.00 94.25 664 THR A C 1
ATOM 5531 O O . THR A 1 664 ? -4.244 -16.367 -8.611 1.00 94.25 664 THR A O 1
ATOM 5534 N N . ASP A 1 665 ? -3.332 -17.182 -6.730 1.00 90.00 665 ASP A N 1
ATOM 5535 C CA . ASP A 1 665 ? -2.641 -18.336 -7.347 1.00 90.00 665 ASP A CA 1
ATOM 5536 C C . ASP A 1 665 ? -3.515 -19.220 -8.271 1.00 90.00 665 ASP A C 1
ATOM 5538 O O . ASP A 1 665 ? -2.982 -19.922 -9.136 1.00 90.00 665 ASP A O 1
ATOM 5542 N N . VAL A 1 666 ? -4.842 -19.253 -8.076 1.00 97.62 666 VAL A N 1
ATOM 5543 C CA . VAL A 1 666 ? -5.752 -20.187 -8.772 1.00 97.62 666 VAL A CA 1
ATOM 5544 C C . VAL A 1 666 ? -6.877 -19.547 -9.585 1.00 97.62 666 VAL A C 1
ATOM 5546 O O . VAL A 1 666 ? -7.583 -20.285 -10.273 1.00 97.62 666 VAL A O 1
ATOM 5549 N N . PHE A 1 667 ? -7.051 -18.226 -9.524 1.00 98.56 667 PHE A N 1
ATOM 5550 C CA . PHE A 1 667 ? -8.164 -17.541 -10.180 1.00 98.56 667 PHE A CA 1
ATOM 5551 C C . PHE A 1 667 ? -8.023 -17.583 -11.709 1.00 98.56 667 PHE A C 1
ATOM 5553 O O . PHE A 1 667 ? -6.988 -17.205 -12.258 1.00 98.56 667 PHE A O 1
ATOM 5560 N N . ASN A 1 668 ? -9.058 -18.063 -12.402 1.00 98.56 668 ASN A N 1
ATOM 5561 C CA . ASN A 1 668 ? -9.074 -18.182 -13.860 1.00 98.56 668 ASN A CA 1
ATOM 5562 C C . ASN A 1 668 ? -10.516 -18.216 -14.416 1.00 98.56 668 ASN A C 1
ATOM 5564 O O . ASN A 1 668 ? -10.872 -19.136 -15.152 1.00 98.56 668 ASN A O 1
ATOM 5568 N N . GLN A 1 669 ? -11.358 -17.254 -14.020 1.00 98.38 669 GLN A N 1
ATOM 5569 C CA . GLN A 1 669 ? -12.776 -17.159 -14.416 1.00 98.38 669 GLN A CA 1
ATOM 5570 C C . GLN A 1 669 ? -13.015 -16.032 -15.435 1.00 98.38 669 GLN A C 1
ATOM 5572 O O . GLN A 1 669 ? -12.301 -15.029 -15.377 1.00 98.38 669 GLN A O 1
ATOM 5577 N N . PRO A 1 670 ? -13.975 -16.180 -16.371 1.00 98.19 670 PRO A N 1
ATOM 5578 C CA . PRO A 1 670 ? -14.222 -15.197 -17.426 1.00 98.19 670 PRO A CA 1
ATOM 5579 C C . PRO A 1 670 ? -14.714 -13.858 -16.865 1.00 98.19 670 PRO A C 1
ATOM 5581 O O . PRO A 1 670 ? -15.509 -13.821 -15.924 1.00 98.19 670 PRO A O 1
ATOM 5584 N N . LEU A 1 671 ? -14.233 -12.768 -17.470 1.00 98.31 671 LEU A N 1
ATOM 5585 C CA . LEU A 1 671 ? -14.525 -11.375 -17.104 1.00 98.31 671 LEU A CA 1
ATOM 5586 C C . LEU A 1 671 ? -14.837 -10.502 -18.340 1.00 98.31 671 LEU A C 1
ATOM 5588 O O . LEU A 1 671 ? -14.933 -9.282 -18.233 1.00 98.31 671 LEU A O 1
ATOM 5592 N N . ASP A 1 672 ? -14.983 -11.092 -19.529 1.00 97.19 672 ASP A N 1
ATOM 5593 C CA . ASP A 1 672 ? -15.098 -10.376 -20.809 1.00 97.19 672 ASP A CA 1
ATOM 5594 C C . ASP A 1 672 ? -16.403 -9.575 -20.968 1.00 97.19 672 ASP A C 1
ATOM 5596 O O . ASP A 1 672 ? -16.467 -8.662 -21.793 1.00 97.19 672 ASP A O 1
ATOM 5600 N N . LYS A 1 673 ? -17.432 -9.851 -20.159 1.00 97.75 673 LYS A N 1
ATOM 5601 C CA . LYS A 1 673 ? -18.689 -9.080 -20.148 1.00 97.75 673 LYS A CA 1
ATOM 5602 C C . LYS A 1 673 ? -18.651 -7.813 -19.282 1.00 97.75 673 LYS A C 1
ATOM 5604 O O . LYS A 1 673 ? -19.638 -7.080 -19.254 1.00 97.75 673 LYS A O 1
ATOM 5609 N N . TRP A 1 674 ? -17.558 -7.554 -18.566 1.00 98.62 674 TRP A N 1
ATOM 5610 C CA . TRP A 1 674 ? -17.432 -6.388 -17.692 1.00 98.62 674 TRP A CA 1
ATOM 5611 C C . TRP A 1 674 ? -17.305 -5.074 -18.476 1.00 98.62 674 TRP A C 1
ATOM 5613 O O . TRP A 1 674 ? -16.411 -4.910 -19.305 1.00 98.62 674 TRP A O 1
ATOM 5623 N N . ASP A 1 675 ? -18.164 -4.103 -18.156 1.00 98.50 675 ASP A N 1
ATOM 5624 C CA . ASP A 1 675 ? -18.027 -2.726 -18.636 1.00 98.50 675 ASP A CA 1
ATOM 5625 C C . ASP A 1 675 ? -17.013 -1.961 -17.778 1.00 98.50 675 ASP A C 1
ATOM 5627 O O . ASP A 1 675 ? -17.333 -1.422 -16.719 1.00 98.50 675 ASP A O 1
ATOM 5631 N N . THR A 1 676 ? -15.765 -1.919 -18.237 1.00 98.62 676 THR A N 1
ATOM 5632 C CA . THR A 1 676 ? -14.673 -1.218 -17.553 1.00 98.62 676 THR A CA 1
ATOM 5633 C C . THR A 1 676 ? -14.589 0.274 -17.892 1.00 98.62 676 THR A C 1
ATOM 5635 O O . THR A 1 676 ? -13.613 0.912 -17.498 1.00 98.62 676 THR A O 1
ATOM 5638 N N . SER A 1 677 ? -15.562 0.871 -18.602 1.00 98.38 677 SER A N 1
ATOM 5639 C CA . SER A 1 677 ? -15.389 2.207 -19.204 1.00 98.38 677 SER A CA 1
ATOM 5640 C C . SER A 1 677 ? -15.096 3.337 -18.213 1.00 98.38 677 SER A C 1
ATOM 5642 O O . SER A 1 677 ? -14.560 4.366 -18.615 1.00 98.38 677 SER A O 1
ATOM 5644 N N . ASN A 1 678 ? -15.466 3.189 -16.938 1.00 98.19 678 ASN A N 1
ATOM 5645 C CA . ASN A 1 678 ? -15.218 4.185 -15.889 1.00 98.19 678 ASN A CA 1
ATOM 5646 C C . ASN A 1 678 ? -13.966 3.898 -15.039 1.00 98.19 678 ASN A C 1
ATOM 5648 O O . ASN A 1 678 ? -13.607 4.717 -14.188 1.00 98.19 678 ASN A O 1
ATOM 5652 N N . VAL A 1 679 ? -13.264 2.785 -15.279 1.00 98.88 679 VAL A N 1
ATOM 5653 C CA . VAL A 1 679 ? -12.059 2.419 -14.527 1.00 98.88 679 VAL A CA 1
ATOM 5654 C C . VAL A 1 679 ? -10.903 3.341 -14.917 1.00 98.88 679 VAL A C 1
ATOM 5656 O O . VAL A 1 679 ? -10.580 3.516 -16.089 1.00 98.88 679 VAL A O 1
ATOM 5659 N N . THR A 1 680 ? -10.241 3.913 -13.911 1.00 98.06 680 THR A N 1
ATOM 5660 C CA . THR A 1 680 ? -9.087 4.815 -14.092 1.00 98.06 680 THR A CA 1
ATOM 5661 C C . THR A 1 680 ? -7.763 4.207 -13.627 1.00 98.06 680 THR A C 1
ATOM 5663 O O . THR A 1 680 ? -6.695 4.654 -14.053 1.00 98.06 680 THR A O 1
ATOM 5666 N N . ASN A 1 681 ? -7.814 3.175 -12.779 1.00 98.12 681 ASN A N 1
ATOM 5667 C CA . ASN A 1 681 ? -6.647 2.507 -12.208 1.00 98.12 681 ASN A CA 1
ATOM 5668 C C . ASN A 1 681 ? -6.817 0.979 -12.227 1.00 98.12 681 ASN A C 1
ATOM 5670 O O . ASN A 1 681 ? -7.708 0.451 -11.559 1.00 98.12 681 ASN A O 1
ATOM 5674 N N . MET A 1 682 ? -5.927 0.300 -12.959 1.00 98.69 682 MET A N 1
ATOM 5675 C CA . MET A 1 682 ? -5.806 -1.164 -13.045 1.00 98.69 682 MET A CA 1
ATOM 5676 C C . MET A 1 682 ? -4.407 -1.652 -12.612 1.00 98.69 682 MET A C 1
ATOM 5678 O O . MET A 1 682 ? -4.014 -2.777 -12.920 1.00 98.69 682 MET A O 1
ATOM 5682 N N . SER A 1 683 ? -3.625 -0.814 -11.916 1.00 98.62 683 SER A N 1
ATOM 5683 C CA . SER A 1 683 ? -2.284 -1.197 -11.443 1.00 98.62 683 SER A CA 1
ATOM 5684 C C . SER A 1 683 ? -2.314 -2.482 -10.614 1.00 98.62 683 SER A C 1
ATOM 5686 O O . SER A 1 683 ? -3.163 -2.640 -9.737 1.00 98.62 683 SER A O 1
ATOM 5688 N N . GLU A 1 684 ? -1.392 -3.400 -10.900 1.00 98.56 684 GLU A N 1
ATOM 5689 C CA . GLU A 1 684 ? -1.236 -4.685 -10.198 1.00 98.56 684 GLU A CA 1
ATOM 5690 C C . GLU A 1 684 ? -2.507 -5.572 -10.175 1.00 98.56 684 GLU A C 1
ATOM 5692 O O . GLU A 1 684 ? -2.580 -6.520 -9.400 1.00 98.56 684 GLU A O 1
ATOM 5697 N N . MET A 1 685 ? -3.524 -5.308 -11.017 1.00 98.75 685 MET A N 1
ATOM 5698 C CA . MET A 1 685 ? -4.832 -5.990 -10.951 1.00 98.75 685 MET A CA 1
ATOM 5699 C C . MET A 1 685 ? -4.736 -7.525 -10.982 1.00 98.75 685 MET A C 1
ATOM 5701 O O . MET A 1 685 ? -5.521 -8.175 -10.296 1.00 98.75 685 MET A O 1
ATOM 5705 N N . PHE A 1 686 ? -3.771 -8.078 -11.723 1.00 98.75 686 PHE A N 1
ATOM 5706 C CA . PHE A 1 686 ? -3.448 -9.504 -11.804 1.00 98.75 686 PHE A CA 1
ATOM 5707 C C . PHE A 1 686 ? -1.964 -9.787 -11.470 1.00 98.75 686 PHE A C 1
ATOM 5709 O O . PHE A 1 686 ? -1.404 -10.763 -11.982 1.00 98.75 686 PHE A O 1
ATOM 5716 N N . ASP A 1 687 ? -1.313 -8.966 -10.623 1.00 98.31 687 ASP A N 1
ATOM 5717 C CA . ASP A 1 687 ? 0.051 -9.244 -10.121 1.00 98.31 687 ASP A CA 1
ATOM 5718 C C . ASP A 1 687 ? 0.121 -10.685 -9.597 1.00 98.31 687 ASP A C 1
ATOM 5720 O O . ASP A 1 687 ? -0.735 -11.101 -8.833 1.00 98.31 687 ASP A O 1
ATOM 5724 N N . LYS A 1 688 ? 1.094 -11.486 -10.023 1.00 96.44 688 LYS A N 1
ATOM 5725 C CA . LYS A 1 688 ? 1.308 -12.900 -9.662 1.00 96.44 688 LYS A CA 1
ATOM 5726 C C . LYS A 1 688 ? 0.047 -13.780 -9.702 1.00 96.44 688 LYS A C 1
ATOM 5728 O O . LYS A 1 688 ? 0.011 -14.819 -9.038 1.00 96.44 688 LYS A O 1
ATOM 5733 N N . ALA A 1 689 ? -0.965 -13.447 -10.505 1.00 97.50 689 ALA A N 1
ATOM 5734 C CA . ALA A 1 689 ? -2.131 -14.301 -10.735 1.00 97.50 689 ALA A CA 1
ATOM 5735 C C . ALA A 1 689 ? -1.750 -15.468 -11.670 1.00 97.50 689 ALA A C 1
ATOM 5737 O O . ALA A 1 689 ? -2.147 -15.532 -12.832 1.00 97.50 689 ALA A O 1
ATOM 5738 N N . LYS A 1 690 ? -0.904 -16.388 -11.180 1.00 95.31 690 LYS A N 1
ATOM 5739 C CA . LYS A 1 690 ? -0.114 -17.339 -11.992 1.00 95.31 690 LYS A CA 1
ATOM 5740 C C . LYS A 1 690 ? -0.923 -18.152 -13.004 1.00 95.31 690 LYS A C 1
ATOM 5742 O O . LYS A 1 690 ? -0.387 -18.467 -14.066 1.00 95.31 690 LYS A O 1
ATOM 5747 N N . LYS A 1 691 ? -2.174 -18.511 -12.686 1.00 98.12 691 LYS A N 1
ATOM 5748 C CA . LYS A 1 691 ? -3.072 -19.308 -13.547 1.00 98.12 691 LYS A CA 1
ATOM 5749 C C . LYS A 1 691 ? -4.038 -18.492 -14.408 1.00 98.12 691 LYS A C 1
ATOM 5751 O O . LYS A 1 691 ? -4.724 -19.093 -15.233 1.00 98.12 691 LYS A O 1
ATOM 5756 N N . PHE A 1 692 ? -4.115 -17.177 -14.225 1.00 98.75 692 PHE A N 1
ATOM 5757 C CA . PHE A 1 692 ? -5.078 -16.347 -14.938 1.00 98.75 692 PHE A CA 1
ATOM 5758 C C . PHE A 1 692 ? -4.733 -16.269 -16.432 1.00 98.75 692 PHE A C 1
ATOM 5760 O O . PHE A 1 692 ? -3.622 -15.898 -16.810 1.00 98.75 692 PHE A O 1
ATOM 5767 N N . ASN A 1 693 ? -5.682 -16.652 -17.288 1.00 98.69 693 ASN A N 1
ATOM 5768 C CA . ASN A 1 693 ? -5.522 -16.670 -18.742 1.00 98.69 693 ASN A CA 1
ATOM 5769 C C . ASN A 1 693 ? -6.888 -16.576 -19.457 1.00 98.69 693 ASN A C 1
ATOM 5771 O O . ASN A 1 693 ? -7.202 -17.402 -20.313 1.00 98.69 693 ASN A O 1
ATOM 5775 N N . GLN A 1 694 ? -7.724 -15.609 -19.061 1.00 98.50 694 GLN A N 1
ATOM 5776 C CA . GLN A 1 694 ? -9.070 -15.388 -19.618 1.00 98.50 694 GLN A CA 1
ATOM 5777 C C . GLN A 1 694 ? -9.110 -14.166 -20.545 1.00 98.50 694 GLN A C 1
ATOM 5779 O O . GLN A 1 694 ? -8.336 -13.230 -20.329 1.00 98.50 694 GLN A O 1
ATOM 5784 N N . PRO A 1 695 ? -9.959 -14.166 -21.590 1.00 98.19 695 PRO A N 1
ATOM 5785 C CA . PRO A 1 695 ? -10.012 -13.079 -22.564 1.00 98.19 695 PRO A CA 1
ATOM 5786 C C . PRO A 1 695 ? -10.470 -11.766 -21.920 1.00 98.19 695 PRO A C 1
ATOM 5788 O O . PRO A 1 695 ? -11.441 -11.748 -21.170 1.00 98.19 695 PRO A O 1
ATOM 5791 N N . LEU A 1 696 ? -9.784 -10.668 -22.253 1.00 98.38 696 LEU A N 1
ATOM 5792 C CA . LEU A 1 696 ? -10.086 -9.305 -21.781 1.00 98.38 696 LEU A CA 1
ATOM 5793 C C . LEU A 1 696 ? -10.210 -8.289 -22.938 1.00 98.38 696 LEU A C 1
ATOM 5795 O O . LEU A 1 696 ? -10.299 -7.084 -22.720 1.00 98.38 696 LEU A O 1
ATOM 5799 N N . GLU A 1 697 ? -10.192 -8.761 -24.186 1.00 97.06 697 GLU A N 1
ATOM 5800 C CA . GLU A 1 697 ? -10.130 -7.934 -25.402 1.00 97.06 697 GLU A CA 1
ATOM 5801 C C . GLU A 1 697 ? -11.328 -6.970 -25.556 1.00 97.06 697 GLU A C 1
ATOM 5803 O O . GLU A 1 697 ? -11.221 -5.920 -26.185 1.00 97.06 697 GLU A O 1
ATOM 5808 N N . SER A 1 698 ? -12.471 -7.323 -24.965 1.00 97.56 698 SER A N 1
ATOM 5809 C CA . SER A 1 698 ? -13.718 -6.550 -24.944 1.00 97.56 698 SER A CA 1
ATOM 5810 C C . SER A 1 698 ? -13.719 -5.368 -23.970 1.00 97.56 698 SER A C 1
ATOM 5812 O O . SER A 1 698 ? -14.620 -4.531 -24.048 1.00 97.56 698 SER A O 1
ATOM 5814 N N . TRP A 1 699 ? -12.757 -5.293 -23.045 1.00 98.62 699 TRP A N 1
ATOM 5815 C CA . TRP A 1 699 ? -12.706 -4.243 -22.031 1.00 98.62 699 TRP A CA 1
ATOM 5816 C C . TRP A 1 699 ? -12.462 -2.864 -22.646 1.00 98.62 699 TRP A C 1
ATOM 5818 O O . TRP A 1 699 ? -11.512 -2.644 -23.399 1.00 98.62 699 TRP A O 1
ATOM 5828 N N . ASN A 1 700 ? -13.291 -1.896 -22.257 1.00 98.38 700 ASN A N 1
ATOM 5829 C CA . ASN A 1 700 ? -13.042 -0.497 -22.562 1.00 98.38 700 ASN A CA 1
ATOM 5830 C C . ASN A 1 700 ? -12.054 0.084 -21.542 1.00 98.38 700 ASN A C 1
ATOM 5832 O O . ASN A 1 700 ? -12.436 0.418 -20.419 1.00 98.38 700 ASN A O 1
ATOM 5836 N N . VAL A 1 701 ? -10.790 0.215 -21.940 1.00 98.62 701 VAL A N 1
ATOM 5837 C CA . VAL A 1 701 ? -9.720 0.789 -21.108 1.00 98.62 701 VAL A CA 1
ATOM 5838 C C . VAL A 1 701 ? -9.422 2.264 -21.418 1.00 98.62 701 VAL A C 1
ATOM 5840 O O . VAL A 1 701 ? -8.465 2.813 -20.876 1.00 98.62 701 VAL A O 1
ATOM 5843 N N . SER A 1 702 ? -10.255 2.948 -22.217 1.00 98.19 702 SER A N 1
ATOM 5844 C CA . SER A 1 702 ? -9.968 4.304 -22.722 1.00 98.19 702 SER A CA 1
ATOM 5845 C C . SER A 1 702 ? -9.820 5.375 -21.635 1.00 98.19 702 SER A C 1
ATOM 5847 O O . SER A 1 702 ? -9.284 6.446 -21.906 1.00 98.19 702 SER A O 1
ATOM 5849 N N . ASN A 1 703 ? -10.298 5.129 -20.411 1.00 98.06 703 ASN A N 1
ATOM 5850 C CA . ASN A 1 703 ? -10.165 6.034 -19.261 1.00 98.06 703 ASN A CA 1
ATOM 5851 C C . ASN A 1 703 ? -9.071 5.616 -18.257 1.00 98.06 703 ASN A C 1
ATOM 5853 O O . ASN A 1 703 ? -8.802 6.355 -17.301 1.00 98.06 703 ASN A O 1
ATOM 5857 N N . VAL A 1 704 ? -8.406 4.476 -18.473 1.00 98.81 704 VAL A N 1
ATOM 5858 C CA . VAL A 1 704 ? -7.346 3.968 -17.595 1.00 98.81 704 VAL A CA 1
ATOM 5859 C C . VAL A 1 704 ? -6.092 4.829 -17.741 1.00 98.81 704 VAL A C 1
ATOM 5861 O O . VAL A 1 704 ? -5.624 5.099 -18.843 1.00 98.81 704 VAL A O 1
ATOM 5864 N N . ARG A 1 705 ? -5.526 5.258 -16.607 1.00 97.50 705 ARG A N 1
ATOM 5865 C CA . ARG A 1 705 ? -4.311 6.092 -16.549 1.00 97.50 705 ARG A CA 1
ATOM 5866 C C . ARG A 1 705 ? -3.079 5.346 -16.061 1.00 97.50 705 ARG A C 1
ATOM 5868 O O . ARG A 1 705 ? -1.961 5.761 -16.374 1.00 97.50 705 ARG A O 1
ATOM 5875 N N . ASN A 1 706 ? -3.286 4.281 -15.286 1.00 97.81 706 ASN A N 1
ATOM 5876 C CA . ASN A 1 706 ? -2.230 3.466 -14.700 1.00 97.81 706 ASN A CA 1
ATOM 5877 C C . ASN A 1 706 ? -2.509 1.966 -14.902 1.00 97.81 706 ASN A C 1
ATOM 5879 O O . ASN A 1 706 ? -3.530 1.461 -14.428 1.00 97.81 706 ASN A O 1
ATOM 5883 N N . MET A 1 707 ? -1.571 1.288 -15.569 1.00 98.62 707 MET A N 1
ATOM 5884 C CA . MET A 1 707 ? -1.521 -0.164 -15.790 1.00 98.62 707 MET A CA 1
ATOM 5885 C C . MET A 1 707 ? -0.226 -0.785 -15.224 1.00 98.62 707 MET A C 1
ATOM 5887 O O . MET A 1 707 ? 0.121 -1.918 -15.563 1.00 98.62 707 MET A O 1
ATOM 5891 N N . SER A 1 708 ? 0.513 -0.064 -14.369 1.00 98.50 708 SER A N 1
ATOM 5892 C CA . SER A 1 708 ? 1.786 -0.535 -13.809 1.00 98.50 708 SER A CA 1
ATOM 5893 C C . SER A 1 708 ? 1.622 -1.892 -13.121 1.00 98.50 708 SER A C 1
ATOM 5895 O O . SER A 1 708 ? 0.753 -2.049 -12.261 1.00 98.50 708 SER A O 1
ATOM 5897 N N . GLY A 1 709 ? 2.437 -2.873 -13.500 1.00 98.38 709 GLY A N 1
ATOM 5898 C CA . GLY A 1 709 ? 2.406 -4.227 -12.944 1.00 98.38 709 GLY A CA 1
ATOM 5899 C C . GLY A 1 709 ? 1.120 -5.028 -13.189 1.00 98.38 709 GLY A C 1
ATOM 5900 O O . GLY A 1 709 ? 0.952 -6.055 -12.542 1.00 98.38 709 GLY A O 1
ATOM 5901 N N . MET A 1 710 ? 0.206 -4.595 -14.074 1.00 98.81 710 MET A N 1
ATOM 5902 C CA . MET A 1 710 ? -1.132 -5.201 -14.223 1.00 98.81 710 MET A CA 1
ATOM 5903 C C . MET A 1 710 ? -1.115 -6.728 -14.416 1.00 98.81 710 MET A C 1
ATOM 5905 O O . MET A 1 710 ? -1.987 -7.394 -13.870 1.00 98.81 710 MET A O 1
ATOM 5909 N N . PHE A 1 711 ? -0.125 -7.267 -15.134 1.00 98.81 711 PHE A N 1
ATOM 5910 C CA . PHE A 1 711 ? 0.111 -8.701 -15.347 1.00 98.81 711 PHE A CA 1
ATOM 5911 C C . PHE A 1 711 ? 1.525 -9.133 -14.906 1.00 98.81 711 PHE A C 1
ATOM 5913 O O . PHE A 1 711 ? 2.051 -10.131 -15.411 1.00 98.81 711 PHE A O 1
ATOM 5920 N N . TYR A 1 712 ? 2.160 -8.403 -13.975 1.00 98.31 712 TYR A N 1
ATOM 5921 C CA . TYR A 1 712 ? 3.447 -8.806 -13.393 1.00 98.31 712 TYR A CA 1
ATOM 5922 C C . TYR A 1 712 ? 3.325 -10.246 -12.887 1.00 98.31 712 TYR A C 1
ATOM 5924 O O . TYR A 1 712 ? 2.376 -10.556 -12.186 1.00 98.31 712 TYR A O 1
ATOM 5932 N N . GLY A 1 713 ? 4.223 -11.165 -13.234 1.00 96.88 713 GLY A N 1
ATOM 5933 C CA . GLY A 1 713 ? 4.172 -12.543 -12.728 1.00 96.88 713 GLY A CA 1
ATOM 5934 C C . GLY A 1 713 ? 2.910 -13.348 -13.074 1.00 96.88 713 GLY A C 1
ATOM 5935 O O . GLY A 1 713 ? 2.732 -14.438 -12.524 1.00 96.88 713 GLY A O 1
ATOM 5936 N N . ALA A 1 714 ? 2.049 -12.879 -13.984 1.00 97.81 714 ALA A N 1
ATOM 5937 C CA . ALA A 1 714 ? 0.898 -13.629 -14.486 1.00 97.81 714 ALA A CA 1
ATOM 5938 C C . ALA A 1 714 ? 1.371 -14.704 -15.487 1.00 97.81 714 ALA A C 1
ATOM 5940 O O . ALA A 1 714 ? 1.162 -14.613 -16.694 1.00 97.81 714 ALA A O 1
ATOM 5941 N N . GLN A 1 715 ? 2.083 -15.716 -14.982 1.00 97.19 715 GLN A N 1
ATOM 5942 C CA . GLN A 1 715 ? 2.902 -16.641 -15.780 1.00 97.19 715 GLN A CA 1
ATOM 5943 C C . GLN A 1 715 ? 2.149 -17.355 -16.914 1.00 97.19 715 GLN A C 1
ATOM 5945 O O . GLN A 1 715 ? 2.760 -17.632 -17.946 1.00 97.19 715 GLN A O 1
ATOM 5950 N N . SER A 1 716 ? 0.852 -17.641 -16.747 1.00 98.38 716 SER A N 1
ATOM 5951 C CA . SER A 1 716 ? 0.010 -18.301 -17.763 1.00 98.38 716 SER A CA 1
ATOM 5952 C C . SER A 1 716 ? -0.675 -17.342 -18.745 1.00 98.38 716 SER A C 1
ATOM 5954 O O . SER A 1 716 ? -1.278 -17.818 -19.707 1.00 98.38 716 SER A O 1
ATOM 5956 N N . PHE A 1 717 ? -0.641 -16.027 -18.512 1.00 98.69 717 PHE A N 1
ATOM 5957 C CA . PHE A 1 717 ? -1.445 -15.067 -19.266 1.00 98.69 717 PHE A CA 1
ATOM 5958 C C . PHE A 1 717 ? -0.927 -14.889 -20.700 1.00 98.69 717 PHE A C 1
ATOM 5960 O O . PHE A 1 717 ? 0.231 -14.536 -20.920 1.00 98.69 717 PHE A O 1
ATOM 5967 N N . ASN A 1 718 ? -1.790 -15.140 -21.688 1.00 98.62 718 ASN A N 1
ATOM 5968 C CA . ASN A 1 718 ? -1.449 -15.053 -23.108 1.00 98.62 718 ASN A CA 1
ATOM 5969 C C . ASN A 1 718 ? -2.697 -14.797 -23.983 1.00 98.62 718 ASN A C 1
ATOM 5971 O O . ASN A 1 718 ? -2.951 -15.538 -24.932 1.00 98.62 718 ASN A O 1
ATOM 5975 N N . GLN A 1 719 ? -3.501 -13.783 -23.639 1.00 98.50 719 GLN A N 1
ATOM 5976 C CA . GLN A 1 719 ? -4.752 -13.430 -24.337 1.00 98.50 719 GLN A CA 1
ATOM 5977 C C . GLN A 1 719 ? -4.621 -12.126 -25.141 1.00 98.50 719 GLN A C 1
ATOM 5979 O O . GLN A 1 719 ? -3.862 -11.250 -24.721 1.00 98.50 719 GLN A O 1
ATOM 5984 N N . PRO A 1 720 ? -5.315 -11.988 -26.289 1.00 98.12 720 PRO A N 1
ATOM 5985 C CA . PRO A 1 720 ? -5.209 -10.811 -27.151 1.00 98.12 720 PRO A CA 1
ATOM 5986 C C . PRO A 1 720 ? -5.730 -9.547 -26.460 1.00 98.12 720 PRO A C 1
ATOM 5988 O O . PRO A 1 720 ? -6.737 -9.584 -25.750 1.00 98.12 720 PRO A O 1
ATOM 5991 N N . LEU A 1 721 ? -5.030 -8.433 -26.691 1.00 98.25 721 LEU A N 1
ATOM 5992 C CA . LEU A 1 721 ? -5.308 -7.108 -26.121 1.00 98.25 721 LEU A CA 1
ATOM 5993 C C . LEU A 1 721 ? -5.245 -5.991 -27.184 1.00 98.25 721 LEU A C 1
ATOM 5995 O O . LEU A 1 721 ? -5.283 -4.810 -26.847 1.00 98.25 721 LEU A O 1
ATOM 5999 N N . ASP A 1 722 ? -5.135 -6.327 -28.471 1.00 96.94 722 ASP A N 1
ATOM 6000 C CA . ASP A 1 722 ? -4.884 -5.375 -29.563 1.00 96.94 722 ASP A CA 1
ATOM 6001 C C . ASP A 1 722 ? -6.040 -4.393 -29.824 1.00 96.94 722 ASP A C 1
ATOM 6003 O O . ASP A 1 722 ? -5.829 -3.348 -30.443 1.00 96.94 722 ASP A O 1
ATOM 6007 N N . LYS A 1 723 ? -7.248 -4.668 -29.317 1.00 97.44 723 LYS A N 1
ATOM 6008 C CA . LYS A 1 723 ? -8.399 -3.750 -29.405 1.00 97.44 723 LYS A CA 1
ATOM 6009 C C . LYS A 1 723 ? -8.452 -2.684 -28.301 1.00 97.44 723 LYS A C 1
ATOM 6011 O O . LYS A 1 723 ? -9.341 -1.834 -28.337 1.00 97.44 723 LYS A O 1
ATOM 6016 N N . TRP A 1 724 ? -7.547 -2.717 -27.323 1.00 98.56 724 TRP A N 1
ATOM 6017 C CA . TRP A 1 724 ? -7.530 -1.758 -26.216 1.00 98.56 724 TRP A CA 1
ATOM 6018 C C . TRP A 1 724 ? -7.107 -0.350 -26.665 1.00 98.56 724 TRP A C 1
ATOM 6020 O O . TRP A 1 724 ? -6.019 -0.154 -27.204 1.00 98.56 724 TRP A O 1
ATOM 6030 N N . ASP A 1 725 ? -7.945 0.651 -26.378 1.00 98.25 725 ASP A N 1
ATOM 6031 C CA . ASP A 1 725 ? -7.589 2.066 -26.533 1.00 98.25 725 ASP A CA 1
ATOM 6032 C C . ASP A 1 725 ? -6.790 2.552 -25.317 1.00 98.25 725 ASP A C 1
ATOM 6034 O O . ASP A 1 725 ? -7.344 2.903 -24.276 1.00 98.25 725 ASP A O 1
ATOM 6038 N N . THR A 1 726 ? -5.466 2.566 -25.445 1.00 98.44 726 THR A N 1
ATOM 6039 C CA . THR A 1 726 ? -4.543 2.956 -24.372 1.00 98.44 726 THR A CA 1
ATOM 6040 C C . THR A 1 726 ? -4.229 4.458 -24.325 1.00 98.44 726 THR A C 1
ATOM 6042 O O . THR A 1 726 ? -3.350 4.851 -23.560 1.00 98.44 726 THR A O 1
ATOM 6045 N N . ILE A 1 727 ? -4.926 5.317 -25.089 1.00 97.75 727 ILE A N 1
ATOM 6046 C CA . ILE A 1 727 ? -4.578 6.746 -25.261 1.00 97.75 727 ILE A CA 1
ATOM 6047 C C . ILE A 1 727 ? -4.338 7.513 -23.951 1.00 97.75 727 ILE A C 1
ATOM 6049 O O . ILE A 1 727 ? -3.483 8.394 -23.910 1.00 97.75 727 ILE A O 1
ATOM 6053 N N . ASN A 1 728 ? -5.073 7.215 -22.877 1.00 97.81 728 ASN A N 1
ATOM 6054 C CA . ASN A 1 728 ? -4.963 7.933 -21.601 1.00 97.81 728 ASN A CA 1
ATOM 6055 C C . ASN A 1 728 ? -3.975 7.304 -20.601 1.00 97.81 728 ASN A C 1
ATOM 6057 O O . ASN A 1 728 ? -3.784 7.852 -19.509 1.00 97.81 728 ASN A O 1
ATOM 6061 N N . VAL A 1 729 ? -3.323 6.191 -20.955 1.00 98.75 729 VAL A N 1
ATOM 6062 C CA . VAL A 1 729 ? -2.360 5.510 -20.085 1.00 98.75 729 VAL A CA 1
ATOM 6063 C C . VAL A 1 729 ? -1.061 6.312 -20.019 1.00 98.75 729 VAL A C 1
ATOM 6065 O O . VAL A 1 729 ? -0.470 6.669 -21.032 1.00 98.75 729 VAL A O 1
ATOM 6068 N N . THR A 1 730 ? -0.600 6.580 -18.797 1.00 97.88 730 THR A N 1
ATOM 6069 C CA . THR A 1 730 ? 0.648 7.321 -18.531 1.00 97.88 730 THR A CA 1
ATOM 6070 C C . THR A 1 730 ? 1.758 6.452 -17.944 1.00 97.88 730 THR A C 1
ATOM 6072 O O . THR A 1 730 ? 2.930 6.824 -18.020 1.00 97.88 730 THR A O 1
ATOM 6075 N N . ASN A 1 731 ? 1.406 5.295 -17.378 1.00 97.88 731 ASN A N 1
ATOM 6076 C CA . ASN A 1 731 ? 2.332 4.375 -16.729 1.00 97.88 731 ASN A CA 1
ATOM 6077 C C . ASN A 1 731 ? 1.999 2.920 -17.104 1.00 97.88 731 ASN A C 1
ATOM 6079 O O . ASN A 1 731 ? 0.887 2.449 -16.840 1.00 97.88 731 ASN A O 1
ATOM 6083 N N . MET A 1 732 ? 2.977 2.240 -17.708 1.00 98.69 732 MET A N 1
ATOM 6084 C CA . MET A 1 732 ? 2.962 0.819 -18.075 1.00 98.69 732 MET A CA 1
ATOM 6085 C C . MET A 1 732 ? 4.157 0.058 -17.463 1.00 98.69 732 MET A C 1
ATOM 6087 O O . MET A 1 732 ? 4.479 -1.048 -17.906 1.00 98.69 732 MET A O 1
ATOM 6091 N N . SER A 1 733 ? 4.849 0.621 -16.462 1.00 98.44 733 SER A N 1
ATOM 6092 C CA . SER A 1 733 ? 6.037 -0.026 -15.905 1.00 98.44 733 SER A CA 1
ATOM 6093 C C . SER A 1 733 ? 5.712 -1.394 -15.315 1.00 98.44 733 SER A C 1
ATOM 6095 O O . SER A 1 733 ? 4.704 -1.606 -14.638 1.00 98.44 733 SER A O 1
ATOM 6097 N N . LYS A 1 734 ? 6.566 -2.359 -15.648 1.00 98.25 734 LYS A N 1
ATOM 6098 C CA . LYS A 1 734 ? 6.482 -3.770 -15.272 1.00 98.25 734 LYS A CA 1
ATOM 6099 C C . LYS A 1 734 ? 5.175 -4.480 -15.657 1.00 98.25 734 LYS A C 1
ATOM 6101 O O . LYS A 1 734 ? 4.891 -5.535 -15.097 1.00 98.25 734 LYS A O 1
ATOM 6106 N N . MET A 1 735 ? 4.388 -3.938 -16.598 1.00 98.69 735 MET A N 1
ATOM 6107 C CA . MET A 1 735 ? 3.047 -4.444 -16.935 1.00 98.69 735 MET A CA 1
ATOM 6108 C C . MET A 1 735 ? 3.015 -5.946 -17.256 1.00 98.69 735 MET A C 1
ATOM 6110 O O . MET A 1 735 ? 2.099 -6.613 -16.791 1.00 98.69 735 MET A O 1
ATOM 6114 N N . PHE A 1 736 ? 4.011 -6.473 -17.975 1.00 98.75 736 PHE A N 1
ATOM 6115 C CA . PHE A 1 736 ? 4.170 -7.899 -18.292 1.00 98.75 736 PHE A CA 1
ATOM 6116 C C . PHE A 1 736 ? 5.485 -8.486 -17.743 1.00 98.75 736 PHE A C 1
ATOM 6118 O O . PHE A 1 736 ? 5.944 -9.525 -18.221 1.00 98.75 736 PHE A O 1
ATOM 6125 N N . TYR A 1 737 ? 6.112 -7.848 -16.746 1.00 98.38 737 TYR A N 1
ATOM 6126 C CA . TYR A 1 737 ? 7.361 -8.358 -16.168 1.00 98.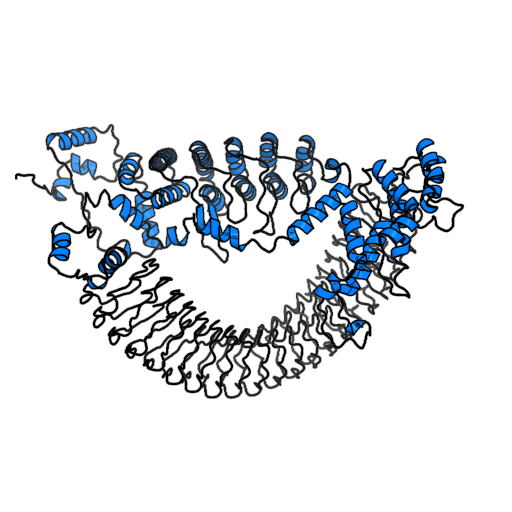38 737 TYR A CA 1
ATOM 6127 C C . TYR A 1 737 ? 7.117 -9.757 -15.580 1.00 98.38 737 TYR A C 1
ATOM 6129 O O . TYR A 1 737 ? 6.150 -9.947 -14.847 1.00 98.38 737 TYR A O 1
ATOM 6137 N N . TYR A 1 738 ? 7.950 -10.753 -15.883 1.00 96.62 738 TYR A N 1
ATOM 6138 C CA . TYR A 1 738 ? 7.739 -12.156 -15.485 1.00 96.62 738 TYR A CA 1
ATOM 6139 C C . TYR A 1 738 ? 6.465 -12.839 -16.046 1.00 96.62 738 TYR A C 1
ATOM 6141 O O . TYR A 1 738 ? 6.125 -13.952 -15.623 1.00 96.62 738 TYR A O 1
ATOM 6149 N N . ALA A 1 739 ? 5.755 -12.245 -17.015 1.00 97.44 739 ALA A N 1
ATOM 6150 C CA . ALA A 1 739 ? 4.625 -12.880 -17.705 1.00 97.44 739 ALA A CA 1
ATOM 6151 C C . ALA A 1 739 ? 5.129 -13.905 -18.743 1.00 97.44 739 ALA A C 1
ATOM 6153 O O . ALA A 1 739 ? 5.030 -13.712 -19.955 1.00 97.44 739 ALA A O 1
ATOM 6154 N N . ARG A 1 740 ? 5.726 -15.002 -18.256 1.00 95.56 740 ARG A N 1
ATOM 6155 C CA . ARG A 1 740 ? 6.552 -15.941 -19.043 1.00 95.56 740 ARG A CA 1
ATOM 6156 C C . ARG A 1 740 ? 5.888 -16.531 -20.294 1.00 95.56 740 ARG A C 1
ATOM 6158 O O . ARG A 1 740 ? 6.616 -16.880 -21.215 1.00 95.56 740 ARG A O 1
ATOM 6165 N N . SER A 1 741 ? 4.556 -16.628 -20.356 1.00 98.25 741 SER A N 1
ATOM 6166 C CA . SER A 1 741 ? 3.820 -17.146 -21.528 1.00 98.25 741 SER A CA 1
ATOM 6167 C C . SER A 1 741 ? 3.340 -16.077 -22.520 1.00 98.25 741 SER A C 1
ATOM 6169 O O . SER A 1 741 ? 2.811 -16.438 -23.572 1.00 98.25 741 SER A O 1
ATOM 6171 N N . PHE A 1 742 ? 3.470 -14.786 -22.204 1.00 98.69 742 PHE A N 1
ATOM 6172 C CA . PHE A 1 742 ? 2.826 -13.715 -22.964 1.00 98.69 742 PHE A CA 1
ATOM 6173 C C . PHE A 1 742 ? 3.505 -13.468 -24.323 1.00 98.69 742 PHE A C 1
ATOM 6175 O O . PHE A 1 742 ? 4.701 -13.184 -24.395 1.00 98.69 742 PHE A O 1
ATOM 6182 N N . ASN A 1 743 ? 2.742 -13.564 -25.417 1.00 98.56 743 ASN A N 1
ATOM 6183 C CA . ASN A 1 743 ? 3.239 -13.342 -26.780 1.00 98.56 743 ASN A CA 1
ATOM 6184 C C . ASN A 1 743 ? 2.137 -12.856 -27.745 1.00 98.56 743 ASN A C 1
ATOM 6186 O O . ASN A 1 743 ? 1.987 -13.404 -28.838 1.00 98.56 743 ASN A O 1
ATOM 6190 N N . GLN A 1 744 ? 1.342 -11.865 -27.334 1.00 98.38 744 GLN A N 1
ATOM 6191 C CA . GLN A 1 744 ? 0.202 -11.345 -28.108 1.00 98.38 744 GLN A CA 1
ATOM 6192 C C . GLN A 1 744 ? 0.513 -9.984 -28.750 1.00 98.38 744 GLN A C 1
ATOM 6194 O O . GLN A 1 744 ? 1.314 -9.230 -28.192 1.00 98.38 744 GLN A O 1
ATOM 6199 N N . PRO A 1 745 ? -0.059 -9.670 -29.928 1.00 97.94 745 PRO A N 1
ATOM 6200 C CA . PRO A 1 745 ? 0.232 -8.429 -30.641 1.00 97.94 745 PRO A CA 1
ATOM 6201 C C . PRO A 1 745 ? -0.263 -7.204 -29.862 1.00 97.94 745 PRO A C 1
ATOM 6203 O O . PRO A 1 745 ? -1.384 -7.196 -29.365 1.00 97.94 745 PRO A O 1
ATOM 6206 N N . LEU A 1 746 ? 0.573 -6.162 -29.796 1.00 98.19 746 LEU A N 1
ATOM 6207 C CA . LEU A 1 746 ? 0.288 -4.887 -29.112 1.00 98.19 746 LEU A CA 1
ATOM 6208 C C . LEU A 1 746 ? 0.545 -3.655 -30.006 1.00 98.19 746 LEU A C 1
ATOM 6210 O O . LEU A 1 746 ? 0.487 -2.515 -29.552 1.00 98.19 746 LEU A O 1
ATOM 6214 N N . GLU A 1 747 ? 0.849 -3.870 -31.287 1.00 96.62 747 GLU A N 1
ATOM 6215 C CA . GLU A 1 747 ? 1.274 -2.832 -32.241 1.00 96.62 747 GLU A CA 1
ATOM 6216 C C . GLU A 1 747 ? 0.232 -1.709 -32.441 1.00 96.62 747 GLU A C 1
ATOM 6218 O O . GLU A 1 747 ? 0.578 -0.576 -32.768 1.00 96.62 747 GLU A O 1
ATOM 6223 N N . SER A 1 748 ? -1.048 -2.023 -32.232 1.00 97.25 748 SER A N 1
ATOM 6224 C CA . SER A 1 748 ? -2.194 -1.114 -32.340 1.00 97.25 748 SER A CA 1
ATOM 6225 C C . SER A 1 748 ? -2.365 -0.156 -31.156 1.00 97.25 748 SER A C 1
ATOM 6227 O O . SER A 1 748 ? -3.147 0.790 -31.261 1.00 97.25 748 SER A O 1
ATOM 6229 N N . TRP A 1 749 ? -1.675 -0.389 -30.034 1.00 98.56 749 TRP A N 1
ATOM 6230 C CA . TRP A 1 749 ? -1.796 0.443 -28.839 1.00 98.56 749 TRP A CA 1
ATOM 6231 C C . TRP A 1 749 ? -1.303 1.867 -29.083 1.00 98.56 749 TRP A C 1
ATOM 6233 O O . TRP A 1 749 ? -0.210 2.099 -29.604 1.00 98.56 749 TRP A O 1
ATOM 6243 N N . ASN A 1 750 ? -2.090 2.841 -28.629 1.00 98.19 750 ASN A N 1
ATOM 6244 C CA . ASN A 1 750 ? -1.657 4.227 -28.597 1.00 98.19 750 ASN A CA 1
ATOM 6245 C C . ASN A 1 750 ? -0.915 4.508 -27.286 1.00 98.19 750 ASN A C 1
ATOM 6247 O O . ASN A 1 750 ? -1.533 4.687 -26.236 1.00 98.19 750 ASN A O 1
ATOM 6251 N N . VAL A 1 751 ? 0.413 4.535 -27.357 1.00 98.44 751 VAL A N 1
ATOM 6252 C CA . VAL A 1 751 ? 1.295 4.778 -26.207 1.00 98.44 751 VAL A CA 1
ATOM 6253 C C . VAL A 1 751 ? 1.805 6.224 -26.122 1.00 98.44 751 VAL A C 1
ATOM 6255 O O . VAL A 1 751 ? 2.657 6.514 -25.285 1.00 98.44 751 VAL A O 1
ATOM 6258 N N . SER A 1 752 ? 1.265 7.159 -26.919 1.00 98.19 752 SER A N 1
ATOM 6259 C CA . SER A 1 752 ? 1.816 8.521 -27.054 1.00 98.19 752 SER A CA 1
ATOM 6260 C C . SER A 1 752 ? 1.800 9.352 -25.765 1.00 98.19 752 SER A C 1
ATOM 6262 O O . SER A 1 752 ? 2.470 10.377 -25.697 1.00 98.19 752 SER A O 1
ATOM 6264 N N . ASN A 1 753 ? 1.032 8.958 -24.743 1.00 98.00 753 ASN A N 1
ATOM 6265 C CA . ASN A 1 753 ? 0.982 9.622 -23.433 1.00 98.00 753 ASN A CA 1
ATOM 6266 C C . ASN A 1 753 ? 1.740 8.868 -22.321 1.00 98.00 753 ASN A C 1
ATOM 6268 O O . ASN A 1 753 ? 1.817 9.365 -21.191 1.00 98.00 753 ASN A O 1
ATOM 6272 N N . VAL A 1 754 ? 2.325 7.704 -22.624 1.00 98.75 754 VAL A N 1
ATOM 6273 C CA . VAL A 1 754 ? 3.083 6.893 -21.663 1.00 98.75 754 VAL A CA 1
ATOM 6274 C C . VAL A 1 754 ? 4.419 7.567 -21.354 1.00 98.75 754 VAL A C 1
ATOM 6276 O O . VAL A 1 754 ? 5.141 7.992 -22.253 1.00 98.75 754 VAL A O 1
ATOM 6279 N N . ARG A 1 755 ? 4.755 7.664 -20.063 1.00 97.62 755 ARG A N 1
ATOM 6280 C CA . ARG A 1 755 ? 6.003 8.270 -19.565 1.00 97.62 755 ARG A CA 1
ATOM 6281 C C . ARG A 1 755 ? 6.983 7.260 -18.987 1.00 97.62 755 ARG A C 1
ATOM 6283 O O . ARG A 1 755 ? 8.187 7.520 -18.993 1.00 97.62 755 ARG A O 1
ATOM 6290 N N . ASP A 1 756 ? 6.471 6.142 -18.485 1.00 98.00 756 ASP A N 1
ATOM 6291 C CA . ASP A 1 756 ? 7.240 5.082 -17.839 1.00 98.00 756 ASP A CA 1
ATOM 6292 C C . ASP A 1 756 ? 6.858 3.718 -18.430 1.00 98.00 756 ASP A C 1
ATOM 6294 O O . ASP A 1 756 ? 5.702 3.290 -18.343 1.00 98.00 756 ASP A O 1
ATOM 6298 N N . MET A 1 757 ? 7.846 3.069 -19.048 1.00 98.44 757 MET A N 1
ATOM 6299 C CA . MET A 1 757 ? 7.791 1.704 -19.582 1.00 98.44 757 MET A CA 1
ATOM 6300 C C . MET A 1 757 ? 8.821 0.793 -18.889 1.00 98.44 757 MET A C 1
ATOM 6302 O O . MET A 1 757 ? 9.130 -0.290 -19.389 1.00 98.44 757 MET A O 1
ATOM 6306 N N . GLY A 1 758 ? 9.373 1.217 -17.743 1.00 98.19 758 GLY A N 1
ATOM 6307 C CA . GLY A 1 758 ? 10.436 0.488 -17.058 1.00 98.19 758 GLY A CA 1
ATOM 6308 C C . GLY A 1 758 ? 10.031 -0.955 -16.738 1.00 98.19 758 GLY A C 1
ATOM 6309 O O . GLY A 1 758 ? 9.015 -1.186 -16.088 1.00 98.19 758 GLY A O 1
ATOM 6310 N N . GLY A 1 759 ? 10.781 -1.942 -17.220 1.00 98.19 759 GLY A N 1
ATOM 6311 C CA . GLY A 1 759 ? 10.509 -3.364 -17.029 1.00 98.19 759 GLY A CA 1
ATOM 6312 C C . GLY A 1 759 ? 9.292 -3.910 -17.779 1.00 98.19 759 GLY A C 1
ATOM 6313 O O . GLY A 1 759 ? 8.857 -5.008 -17.450 1.00 98.19 759 GLY A O 1
ATOM 6314 N N . MET A 1 760 ? 8.690 -3.187 -18.734 1.00 98.62 760 MET A N 1
ATOM 6315 C CA . MET A 1 760 ? 7.392 -3.569 -19.319 1.00 98.62 760 MET A CA 1
ATOM 6316 C C . MET A 1 760 ? 7.322 -5.029 -19.806 1.00 98.62 760 MET A C 1
ATOM 6318 O O . MET A 1 760 ? 6.306 -5.674 -19.556 1.00 98.62 760 MET A O 1
ATOM 6322 N N . PHE A 1 761 ? 8.390 -5.554 -20.418 1.00 98.69 761 PHE A N 1
ATOM 6323 C CA . PHE A 1 761 ? 8.514 -6.937 -20.903 1.00 98.69 761 PHE A CA 1
ATOM 6324 C C . PHE A 1 761 ? 9.705 -7.695 -20.282 1.00 98.69 761 PHE A C 1
ATOM 6326 O O . PHE A 1 761 ? 10.181 -8.679 -20.855 1.00 98.69 761 PHE A O 1
ATOM 6333 N N . GLY A 1 762 ? 10.203 -7.261 -19.120 1.00 98.00 762 GLY A N 1
ATOM 6334 C CA . GLY A 1 762 ? 11.320 -7.934 -18.451 1.00 98.00 762 GLY A CA 1
ATOM 6335 C C . GLY A 1 762 ? 10.979 -9.379 -18.054 1.00 98.00 762 GLY A C 1
ATOM 6336 O O . GLY A 1 762 ? 9.855 -9.677 -17.663 1.00 98.00 762 GLY A O 1
ATOM 6337 N N . GLU A 1 763 ? 11.926 -10.304 -18.175 1.00 96.69 763 GLU A N 1
ATOM 6338 C CA . GLU A 1 763 ? 11.767 -11.742 -17.895 1.00 96.69 763 GLU A CA 1
ATOM 6339 C C . GLU A 1 763 ? 10.599 -12.416 -18.658 1.00 96.69 763 GLU A C 1
ATOM 6341 O O . GLU A 1 763 ? 9.993 -13.385 -18.190 1.00 96.69 763 GLU A O 1
ATOM 6346 N N . THR A 1 764 ? 10.273 -11.920 -19.858 1.00 94.19 764 THR A N 1
ATOM 6347 C CA . THR A 1 764 ? 9.331 -12.585 -20.773 1.00 94.19 764 THR A CA 1
ATOM 6348 C C . THR A 1 764 ? 10.053 -13.643 -21.621 1.00 94.19 764 THR A C 1
ATOM 6350 O O . THR A 1 764 ? 10.797 -13.342 -22.555 1.00 94.19 764 THR A O 1
ATOM 6353 N N . ASP A 1 765 ? 9.833 -14.925 -21.311 1.00 93.38 765 ASP A N 1
ATOM 6354 C CA . ASP A 1 765 ? 10.556 -16.034 -21.956 1.00 93.38 765 ASP A CA 1
ATOM 6355 C C . ASP A 1 765 ? 10.234 -16.216 -23.452 1.00 93.38 765 ASP A C 1
ATOM 6357 O O . ASP A 1 765 ? 11.053 -16.785 -24.176 1.00 93.38 765 ASP A O 1
ATOM 6361 N N . VAL A 1 766 ? 9.061 -15.773 -23.933 1.00 98.25 766 VAL A N 1
ATOM 6362 C CA . VAL A 1 766 ? 8.591 -16.025 -25.316 1.00 98.25 766 VAL A CA 1
ATOM 6363 C C . VAL A 1 766 ? 8.148 -14.792 -26.112 1.00 98.25 766 VAL A C 1
ATOM 6365 O O . VAL A 1 766 ? 7.844 -14.938 -27.298 1.00 98.25 766 VAL A O 1
ATOM 6368 N N . PHE A 1 767 ? 8.103 -13.600 -25.508 1.00 98.56 767 PHE A N 1
ATOM 6369 C CA . PHE A 1 767 ? 7.564 -12.404 -26.162 1.00 98.56 767 PHE A CA 1
ATOM 6370 C C . PHE A 1 767 ? 8.418 -11.979 -27.366 1.00 98.56 767 PHE A C 1
ATOM 6372 O O . PHE A 1 767 ? 9.628 -11.776 -27.248 1.00 98.56 767 PHE A O 1
ATOM 6379 N N . ASN A 1 768 ? 7.793 -11.849 -28.540 1.00 98.44 768 ASN A N 1
ATOM 6380 C CA . ASN A 1 768 ? 8.480 -11.461 -29.773 1.00 98.44 768 ASN A CA 1
ATOM 6381 C C . ASN A 1 768 ? 7.525 -10.830 -30.811 1.00 98.44 768 ASN A C 1
ATOM 6383 O O . ASN A 1 768 ? 7.512 -11.248 -31.970 1.00 98.44 768 ASN A O 1
ATOM 6387 N N . GLN A 1 769 ? 6.704 -9.858 -30.400 1.00 98.38 769 GLN A N 1
ATOM 6388 C CA . GLN A 1 769 ? 5.693 -9.200 -31.250 1.00 98.38 769 GLN A CA 1
ATOM 6389 C C . GLN A 1 769 ? 6.131 -7.794 -31.696 1.00 98.38 769 GLN A C 1
ATOM 6391 O O . GLN A 1 769 ? 6.861 -7.141 -30.948 1.00 98.38 769 GLN A O 1
ATOM 6396 N N . PRO A 1 770 ? 5.740 -7.330 -32.901 1.00 97.94 770 PRO A N 1
ATOM 6397 C CA . PRO A 1 770 ? 6.164 -6.035 -33.436 1.00 97.94 770 PRO A CA 1
ATOM 6398 C C . PRO A 1 770 ? 5.614 -4.864 -32.612 1.00 97.94 770 PRO A C 1
ATOM 6400 O O . PRO A 1 770 ? 4.467 -4.894 -32.163 1.00 97.94 770 PRO A O 1
ATOM 6403 N N . LEU A 1 771 ? 6.450 -3.837 -32.435 1.00 98.12 771 LEU A N 1
ATOM 6404 C CA . LEU A 1 771 ? 6.170 -2.619 -31.660 1.00 98.12 771 LEU A CA 1
ATOM 6405 C C . LEU A 1 771 ? 6.620 -1.341 -32.402 1.00 98.12 771 LEU A C 1
ATOM 6407 O O . LEU A 1 771 ? 6.604 -0.251 -31.835 1.00 98.12 771 LEU A O 1
ATOM 6411 N N . ASP A 1 772 ? 7.043 -1.442 -33.665 1.00 96.69 772 ASP A N 1
ATOM 6412 C CA . ASP A 1 772 ? 7.683 -0.360 -34.428 1.00 96.69 772 ASP A CA 1
ATOM 6413 C C . ASP A 1 772 ? 6.752 0.823 -34.755 1.00 96.69 772 ASP A C 1
ATOM 6415 O O . ASP A 1 772 ? 7.230 1.908 -35.088 1.00 96.69 772 ASP A O 1
ATOM 6419 N N . LYS A 1 773 ? 5.431 0.656 -34.616 1.00 97.38 773 LYS A N 1
ATOM 6420 C CA . LYS A 1 773 ? 4.442 1.734 -34.801 1.00 97.38 773 LYS A CA 1
ATOM 6421 C C . LYS A 1 773 ? 4.168 2.571 -33.544 1.00 97.38 773 LYS A C 1
ATOM 6423 O O . LYS A 1 773 ? 3.400 3.528 -33.620 1.00 97.38 773 LYS A O 1
ATOM 6428 N N . TRP A 1 774 ? 4.758 2.226 -32.400 1.00 98.50 774 TRP A N 1
ATOM 6429 C CA . TRP A 1 774 ? 4.553 2.949 -31.144 1.00 98.50 774 TRP A CA 1
ATOM 6430 C C . TRP A 1 774 ? 5.194 4.346 -31.154 1.00 98.50 774 TRP A C 1
ATOM 6432 O O . TRP A 1 774 ? 6.391 4.497 -31.397 1.00 98.50 774 TRP A O 1
ATOM 6442 N N . ASP A 1 775 ? 4.407 5.372 -30.815 1.00 98.31 775 ASP A N 1
ATOM 6443 C CA . ASP A 1 775 ? 4.917 6.719 -30.536 1.00 98.31 775 ASP A CA 1
ATOM 6444 C C . ASP A 1 775 ? 5.454 6.794 -29.102 1.00 98.31 775 ASP A C 1
ATOM 6446 O O . ASP A 1 775 ? 4.725 7.069 -28.150 1.00 98.31 775 ASP A O 1
ATOM 6450 N N . THR A 1 776 ? 6.751 6.545 -28.946 1.00 98.44 776 THR A N 1
ATOM 6451 C CA . THR A 1 776 ? 7.445 6.602 -27.653 1.00 98.44 776 THR A CA 1
ATOM 6452 C C . THR A 1 776 ? 7.882 8.015 -27.245 1.00 98.44 776 THR A C 1
ATOM 6454 O O . THR A 1 776 ? 8.603 8.156 -26.260 1.00 98.44 776 THR A O 1
ATOM 6457 N N . SER A 1 777 ? 7.479 9.074 -27.962 1.00 98.12 777 SER A N 1
ATOM 6458 C CA . SER A 1 777 ? 8.072 10.416 -27.812 1.00 98.12 777 SER A CA 1
ATOM 6459 C C . SER A 1 777 ? 7.945 11.048 -26.421 1.00 98.12 777 SER A C 1
ATOM 6461 O O . SER A 1 777 ? 8.742 11.922 -26.086 1.00 98.12 777 SER A O 1
ATOM 6463 N N . ASN A 1 778 ? 6.990 10.619 -25.591 1.00 98.12 778 ASN A N 1
ATOM 6464 C CA . ASN A 1 778 ? 6.824 11.095 -24.211 1.00 98.12 778 ASN A CA 1
ATOM 6465 C C . ASN A 1 778 ? 7.428 10.164 -23.140 1.00 98.12 778 ASN A C 1
ATOM 6467 O O . ASN A 1 778 ? 7.362 10.486 -21.949 1.00 98.12 778 ASN A O 1
ATOM 6471 N N . VAL A 1 779 ? 8.038 9.042 -23.536 1.00 98.81 779 VAL A N 1
ATOM 6472 C CA . VAL A 1 779 ? 8.658 8.090 -22.609 1.00 98.81 779 VAL A CA 1
ATOM 6473 C C . VAL A 1 779 ? 9.961 8.672 -22.062 1.00 98.81 779 VAL A C 1
ATOM 6475 O O . VAL A 1 779 ? 10.837 9.102 -22.807 1.00 98.81 779 VAL A O 1
ATOM 6478 N N . THR A 1 780 ? 10.091 8.662 -20.736 1.00 98.12 780 THR A N 1
ATOM 6479 C CA . THR A 1 780 ? 11.272 9.150 -20.000 1.00 98.12 780 THR A CA 1
ATOM 6480 C C . THR A 1 780 ? 12.082 8.024 -19.356 1.00 98.12 780 THR A C 1
ATOM 6482 O O . THR A 1 780 ? 13.283 8.186 -19.133 1.00 98.12 780 THR A O 1
ATOM 6485 N N . ASN A 1 781 ? 11.457 6.870 -19.099 1.00 97.62 781 ASN A N 1
ATOM 6486 C CA . ASN A 1 781 ? 12.095 5.702 -18.498 1.00 97.62 781 ASN A CA 1
ATOM 6487 C C . ASN A 1 781 ? 11.814 4.429 -19.311 1.00 97.62 781 ASN A C 1
ATOM 6489 O O . ASN A 1 781 ? 10.655 4.057 -19.505 1.00 97.62 781 ASN A O 1
ATOM 6493 N N . MET A 1 782 ? 12.888 3.763 -19.739 1.00 98.62 782 MET A N 1
ATOM 6494 C CA . MET A 1 782 ? 12.887 2.464 -20.421 1.00 98.62 782 MET A CA 1
ATOM 6495 C C . MET A 1 782 ? 13.826 1.460 -19.726 1.00 98.62 782 MET A C 1
ATOM 6497 O O . MET A 1 782 ? 14.269 0.496 -20.354 1.00 98.62 782 MET A O 1
ATOM 6501 N N . SER A 1 783 ? 14.170 1.672 -18.446 1.00 98.00 783 SER A N 1
ATOM 6502 C CA . SER A 1 783 ? 15.041 0.725 -17.740 1.00 98.00 783 SER A CA 1
ATOM 6503 C C . SER A 1 783 ? 14.433 -0.672 -17.729 1.00 98.00 783 SER A C 1
ATOM 6505 O O . SER A 1 783 ? 13.222 -0.818 -17.619 1.00 98.00 783 SER A O 1
ATOM 6507 N N . ASP A 1 784 ? 15.252 -1.706 -17.876 1.00 98.00 784 ASP A N 1
ATOM 6508 C CA . ASP A 1 784 ? 14.860 -3.112 -17.771 1.00 98.00 784 ASP A CA 1
ATOM 6509 C C . ASP A 1 784 ? 13.778 -3.559 -18.787 1.00 98.00 784 ASP A C 1
ATOM 6511 O O . ASP A 1 784 ? 13.244 -4.662 -18.667 1.00 98.00 784 ASP A O 1
ATOM 6515 N N . MET A 1 785 ? 13.420 -2.727 -19.783 1.00 98.44 785 MET A N 1
ATOM 6516 C CA . MET A 1 785 ? 12.212 -2.897 -20.611 1.00 98.44 785 MET A CA 1
ATOM 6517 C C . MET A 1 785 ? 12.119 -4.270 -21.293 1.00 98.44 785 MET A C 1
ATOM 6519 O O . MET A 1 785 ? 11.026 -4.832 -21.344 1.00 98.44 785 MET A O 1
ATOM 6523 N N . PHE A 1 786 ? 13.250 -4.811 -21.754 1.00 98.69 786 PHE A N 1
ATOM 6524 C CA . PHE A 1 786 ? 13.402 -6.157 -22.314 1.00 98.69 786 PHE A CA 1
ATOM 6525 C C . PHE A 1 786 ? 14.501 -6.968 -21.594 1.00 98.69 786 PHE A C 1
ATOM 6527 O O . PHE A 1 786 ? 15.056 -7.905 -22.174 1.00 98.69 786 PHE A O 1
ATOM 6534 N N . TYR A 1 787 ? 14.822 -6.634 -20.337 1.00 98.25 787 TYR A N 1
ATOM 6535 C CA . TYR A 1 787 ? 15.784 -7.391 -19.526 1.00 98.25 787 TYR A CA 1
ATOM 6536 C C . TYR A 1 787 ? 15.376 -8.871 -19.467 1.00 98.25 787 TYR A C 1
ATOM 6538 O O . TYR A 1 787 ? 14.221 -9.173 -19.183 1.00 98.25 787 TYR A O 1
ATOM 6546 N N . LYS A 1 788 ? 16.278 -9.808 -19.779 1.00 96.31 788 LYS A N 1
ATOM 6547 C CA . LYS A 1 788 ? 16.004 -11.257 -19.891 1.00 96.31 788 LYS A CA 1
ATOM 6548 C C . LYS A 1 788 ? 14.852 -11.639 -20.843 1.00 96.31 788 LYS A C 1
ATOM 6550 O O . LYS A 1 788 ? 14.309 -12.739 -20.732 1.00 96.31 788 LYS A O 1
ATOM 6555 N N . ALA A 1 789 ? 14.478 -10.802 -21.817 1.00 97.25 789 ALA A N 1
ATOM 6556 C CA . ALA A 1 789 ? 13.468 -11.147 -22.827 1.00 97.25 789 ALA A CA 1
ATOM 6557 C C . ALA A 1 789 ? 14.051 -12.095 -23.902 1.00 97.25 789 ALA A C 1
ATOM 6559 O O . ALA A 1 789 ? 14.369 -11.699 -25.027 1.00 97.25 789 ALA A O 1
ATOM 6560 N N . LYS A 1 790 ? 14.230 -13.378 -23.554 1.00 93.94 790 LYS A N 1
ATOM 6561 C CA . LYS A 1 790 ? 15.043 -14.379 -24.291 1.00 93.94 790 LYS A CA 1
ATOM 6562 C C . LYS A 1 790 ? 14.646 -14.640 -25.750 1.00 93.94 790 LYS A C 1
ATOM 6564 O O . LYS A 1 790 ? 15.407 -15.280 -26.479 1.00 93.94 790 LYS A O 1
ATOM 6569 N N . LYS A 1 791 ? 13.463 -14.218 -26.202 1.00 97.94 791 LYS A N 1
ATOM 6570 C CA . LYS A 1 791 ? 13.007 -14.394 -27.597 1.00 97.94 791 LYS A CA 1
ATOM 6571 C C . LYS A 1 791 ? 12.781 -13.093 -28.354 1.00 97.94 791 LYS A C 1
ATOM 6573 O O . LYS A 1 791 ? 12.528 -13.166 -29.555 1.00 97.94 791 LYS A O 1
ATOM 6578 N N . PHE A 1 792 ? 12.917 -11.941 -27.703 1.00 98.56 792 PHE A N 1
ATOM 6579 C CA . PHE A 1 792 ? 12.620 -10.660 -28.321 1.00 98.56 792 PHE A CA 1
ATOM 6580 C C . PHE A 1 792 ? 13.686 -10.270 -29.357 1.00 98.56 792 PHE A C 1
ATOM 6582 O O . PHE A 1 792 ? 14.875 -10.186 -29.052 1.00 98.56 792 PHE A O 1
ATOM 6589 N N . ASN A 1 793 ? 13.263 -10.047 -30.602 1.00 98.44 793 ASN A N 1
ATOM 6590 C CA . ASN A 1 793 ? 14.131 -9.643 -31.709 1.00 98.44 793 ASN A CA 1
ATOM 6591 C C . ASN A 1 793 ? 13.363 -8.854 -32.789 1.00 98.44 793 ASN A C 1
ATOM 6593 O O . ASN A 1 793 ? 13.527 -9.120 -33.982 1.00 98.44 793 ASN A O 1
ATOM 6597 N N . GLN A 1 794 ? 12.497 -7.923 -32.379 1.00 98.25 794 GLN A N 1
ATOM 6598 C CA . GLN A 1 794 ? 11.674 -7.104 -33.283 1.00 98.25 794 GLN A CA 1
ATOM 6599 C C . GLN A 1 794 ? 12.282 -5.712 -33.507 1.00 98.25 794 GLN A C 1
ATOM 6601 O O . GLN A 1 794 ? 12.968 -5.207 -32.614 1.00 98.25 794 GLN A O 1
ATOM 6606 N N . PRO A 1 795 ? 12.096 -5.100 -34.692 1.00 97.81 795 PRO A N 1
ATOM 6607 C CA . PRO A 1 795 ? 12.691 -3.806 -35.012 1.00 97.81 795 PRO A CA 1
ATOM 6608 C C . PRO A 1 795 ? 12.125 -2.697 -34.117 1.00 97.81 795 PRO A C 1
ATOM 6610 O O . PRO A 1 795 ? 10.916 -2.604 -33.939 1.00 97.81 795 PRO A O 1
ATOM 6613 N N . LEU A 1 796 ? 13.008 -1.842 -33.590 1.00 98.00 796 LEU A N 1
ATOM 6614 C CA . LEU A 1 796 ? 12.661 -0.692 -32.736 1.00 98.00 796 LEU A CA 1
ATOM 6615 C C . LEU A 1 796 ? 13.235 0.641 -33.262 1.00 98.00 796 LEU A C 1
ATOM 6617 O O . LEU A 1 796 ? 13.156 1.674 -32.603 1.00 98.00 796 LEU A O 1
ATOM 6621 N N . GLU A 1 797 ? 13.838 0.631 -34.452 1.00 96.38 797 GLU A N 1
ATOM 6622 C CA . GLU A 1 797 ? 14.585 1.759 -35.028 1.00 96.38 797 GLU A CA 1
ATOM 6623 C C . GLU A 1 797 ? 13.733 3.033 -35.231 1.00 96.38 797 GLU A C 1
ATOM 6625 O O . GLU A 1 797 ? 14.252 4.147 -35.244 1.00 96.38 797 GLU A O 1
ATOM 6630 N N . SER A 1 798 ? 12.418 2.865 -35.386 1.00 97.12 798 SER A N 1
ATOM 6631 C CA . SER A 1 798 ? 11.420 3.926 -35.563 1.00 97.12 798 SER A CA 1
ATOM 6632 C C . SER A 1 798 ? 11.033 4.658 -34.274 1.00 97.12 798 SER A C 1
ATOM 6634 O O . SER A 1 798 ? 10.394 5.709 -34.355 1.00 97.12 798 SER A O 1
ATOM 6636 N N . TRP A 1 799 ? 11.381 4.124 -33.100 1.00 98.44 799 TRP A N 1
ATOM 6637 C CA . TRP A 1 799 ? 11.024 4.723 -31.816 1.00 98.44 799 TRP A CA 1
ATOM 6638 C C . TRP A 1 799 ? 11.688 6.085 -31.617 1.00 98.44 799 TRP A C 1
ATOM 6640 O O . TRP A 1 799 ? 12.902 6.245 -31.757 1.00 98.44 799 TRP A O 1
ATOM 6650 N N . ASN A 1 800 ? 10.887 7.070 -31.210 1.00 98.19 800 ASN A N 1
ATOM 6651 C CA . ASN A 1 800 ? 11.408 8.346 -30.753 1.00 98.19 800 ASN A CA 1
ATOM 6652 C C . ASN A 1 800 ? 11.818 8.232 -29.279 1.00 98.19 800 ASN A C 1
ATOM 6654 O O . ASN A 1 800 ? 10.969 8.289 -28.389 1.00 98.19 800 ASN A O 1
ATOM 6658 N N . VAL A 1 801 ? 13.117 8.080 -29.030 1.00 98.38 801 VAL A N 1
ATOM 6659 C CA . VAL A 1 801 ? 13.693 8.005 -27.678 1.00 98.38 801 VAL A CA 1
ATOM 6660 C C . VAL A 1 801 ? 14.273 9.339 -27.184 1.00 98.38 801 VAL A C 1
ATOM 6662 O O . VAL A 1 801 ? 14.923 9.363 -26.142 1.00 98.38 801 VAL A O 1
ATOM 6665 N N . SER A 1 802 ? 14.013 10.464 -27.869 1.00 98.00 802 SER A N 1
ATOM 6666 C CA . SER A 1 802 ? 14.663 11.756 -27.578 1.00 98.00 802 SER A CA 1
ATOM 6667 C C . SER A 1 802 ? 14.401 12.303 -26.171 1.00 98.00 802 SER A C 1
ATOM 6669 O O . SER A 1 802 ? 15.125 13.185 -25.724 1.00 98.00 802 SER A O 1
ATOM 6671 N N . ASN A 1 803 ? 13.367 11.827 -25.471 1.00 98.12 803 ASN A N 1
ATOM 6672 C CA . ASN A 1 803 ? 13.036 12.225 -24.097 1.00 98.12 803 ASN A CA 1
ATOM 6673 C C . ASN A 1 803 ? 13.419 11.172 -23.038 1.00 98.12 803 ASN A C 1
ATOM 6675 O O . ASN A 1 803 ? 13.217 11.408 -21.845 1.00 98.12 803 ASN A O 1
ATOM 6679 N N . VAL A 1 804 ? 13.994 10.033 -23.440 1.00 98.75 804 VAL A N 1
ATOM 6680 C CA . VAL A 1 804 ? 14.387 8.956 -22.524 1.00 98.75 804 VAL A CA 1
ATOM 6681 C C . VAL A 1 804 ? 15.644 9.364 -21.757 1.00 98.75 804 VAL A C 1
ATOM 6683 O O . VAL A 1 804 ? 16.679 9.660 -22.346 1.00 98.75 804 VAL A O 1
ATOM 6686 N N . ALA A 1 805 ? 15.566 9.342 -20.426 1.00 98.00 805 ALA A N 1
ATOM 6687 C CA . ALA A 1 805 ? 16.688 9.635 -19.537 1.00 98.00 805 ALA A CA 1
ATOM 6688 C C . ALA A 1 805 ? 17.395 8.365 -19.030 1.00 98.00 805 ALA A C 1
ATOM 6690 O O . ALA A 1 805 ? 18.593 8.401 -18.739 1.00 98.00 805 ALA A O 1
ATOM 6691 N N . ASN A 1 806 ? 16.674 7.243 -18.922 1.00 97.62 806 ASN A N 1
ATOM 6692 C CA . ASN A 1 806 ? 17.171 6.002 -18.327 1.00 97.62 806 ASN A CA 1
ATOM 6693 C C . ASN A 1 806 ? 16.911 4.787 -19.235 1.00 97.62 806 ASN A C 1
ATOM 6695 O O . ASN A 1 806 ? 15.760 4.478 -19.545 1.00 97.62 806 ASN A O 1
ATOM 6699 N N . MET A 1 807 ? 17.994 4.102 -19.614 1.00 98.62 807 MET A N 1
ATOM 6700 C CA . MET A 1 807 ? 18.023 2.871 -20.419 1.00 98.62 807 MET A CA 1
ATOM 6701 C C . MET A 1 807 ? 18.798 1.735 -19.716 1.00 98.62 807 MET A C 1
ATOM 6703 O O . MET A 1 807 ? 19.239 0.789 -20.373 1.00 98.62 807 MET A O 1
ATOM 6707 N N . ARG A 1 808 ? 18.995 1.810 -18.387 1.00 98.12 808 ARG A N 1
ATOM 6708 C CA . ARG A 1 808 ? 19.657 0.744 -17.608 1.00 98.12 808 ARG A CA 1
ATOM 6709 C C . ARG A 1 808 ? 19.041 -0.624 -17.922 1.00 98.12 808 ARG A C 1
ATOM 6711 O O . ARG A 1 808 ? 17.822 -0.717 -17.928 1.00 98.12 808 ARG A O 1
ATOM 6718 N N . ASN A 1 809 ? 19.840 -1.665 -18.156 1.00 97.19 809 ASN A N 1
ATOM 6719 C CA . ASN A 1 809 ? 19.371 -3.040 -18.413 1.00 97.19 809 ASN A CA 1
ATOM 6720 C C . ASN A 1 809 ? 18.358 -3.227 -19.563 1.00 97.19 809 ASN A C 1
ATOM 6722 O O . ASN A 1 809 ? 17.756 -4.295 -19.666 1.00 97.19 809 ASN A O 1
ATOM 6726 N N . MET A 1 810 ? 18.150 -2.239 -20.446 1.00 98.44 810 MET A N 1
ATOM 6727 C CA . MET A 1 810 ? 17.044 -2.269 -21.418 1.00 98.44 810 MET A CA 1
ATOM 6728 C C . MET A 1 810 ? 17.003 -3.548 -22.275 1.00 98.44 810 MET A C 1
ATOM 6730 O O . MET A 1 810 ? 15.911 -4.047 -22.531 1.00 98.44 810 MET A O 1
ATOM 6734 N N . PHE A 1 811 ? 18.162 -4.092 -22.663 1.00 98.62 811 PHE A N 1
ATOM 6735 C CA . PHE A 1 811 ? 18.323 -5.351 -23.403 1.00 98.62 811 PHE A CA 1
ATOM 6736 C C . PHE A 1 811 ? 19.280 -6.336 -22.703 1.00 98.62 811 PHE A C 1
ATOM 6738 O O . PHE A 1 811 ? 19.809 -7.247 -23.353 1.00 98.62 811 PHE A O 1
ATOM 6745 N N . GLY A 1 812 ? 19.511 -6.164 -21.396 1.00 97.44 812 GLY A N 1
ATOM 6746 C CA . GLY A 1 812 ? 20.377 -7.044 -20.609 1.00 97.44 812 GLY A CA 1
ATOM 6747 C C . GLY A 1 812 ? 19.886 -8.497 -20.647 1.00 97.44 812 GLY A C 1
ATOM 6748 O O . GLY A 1 812 ? 18.686 -8.758 -20.682 1.00 97.44 812 GLY A O 1
ATOM 6749 N N . GLU A 1 813 ? 20.810 -9.449 -20.700 1.00 96.19 813 GLU A N 1
ATOM 6750 C CA . GLU A 1 813 ? 20.603 -10.900 -20.776 1.00 96.19 813 GLU A CA 1
ATOM 6751 C C . GLU A 1 813 ? 19.666 -11.373 -21.913 1.00 96.19 813 GLU A C 1
ATOM 6753 O O . GLU A 1 813 ? 19.031 -12.430 -21.836 1.00 96.19 813 GLU A O 1
ATOM 6758 N N . THR A 1 814 ? 19.586 -10.622 -23.018 1.00 96.00 814 THR A N 1
ATOM 6759 C CA . THR A 1 814 ? 18.836 -11.043 -24.213 1.00 96.00 814 THR A CA 1
ATOM 6760 C C . THR A 1 814 ? 19.606 -12.084 -25.045 1.00 96.00 814 THR A C 1
ATOM 6762 O O . THR A 1 814 ? 20.727 -11.867 -25.507 1.00 96.00 814 THR A O 1
ATOM 6765 N N . ASP A 1 815 ? 18.986 -13.242 -25.299 1.00 95.56 815 ASP A N 1
ATOM 6766 C CA . ASP A 1 815 ? 19.623 -14.345 -26.043 1.00 95.56 815 ASP A CA 1
ATOM 6767 C C . ASP A 1 815 ? 19.731 -14.098 -27.560 1.00 95.56 815 ASP A C 1
ATOM 6769 O O . ASP A 1 815 ? 20.609 -14.669 -28.211 1.00 95.56 815 ASP A O 1
ATOM 6773 N N . VAL A 1 816 ? 18.809 -13.323 -28.150 1.00 98.31 816 VAL A N 1
ATOM 6774 C CA . VAL A 1 816 ? 18.621 -13.244 -29.617 1.00 98.31 816 VAL A CA 1
ATOM 6775 C C . VAL A 1 816 ? 18.497 -11.833 -30.195 1.00 98.31 816 VAL A C 1
ATOM 6777 O O . VAL A 1 816 ? 18.500 -11.706 -31.420 1.00 98.31 816 VAL A O 1
ATOM 6780 N N . PHE A 1 817 ? 18.392 -10.794 -29.362 1.00 98.44 817 PHE A N 1
ATOM 6781 C CA . PHE A 1 817 ? 18.161 -9.426 -29.827 1.00 98.44 817 PHE A CA 1
ATOM 6782 C C . PHE A 1 817 ? 19.347 -8.903 -30.652 1.00 98.44 817 PHE A C 1
ATOM 6784 O O . PHE A 1 817 ? 20.493 -8.919 -30.199 1.00 98.44 817 PHE A O 1
ATOM 6791 N N . ASN A 1 818 ? 19.080 -8.461 -31.884 1.00 98.31 818 ASN A N 1
ATOM 6792 C CA . ASN A 1 818 ? 20.101 -7.956 -32.802 1.00 98.31 818 ASN A CA 1
ATOM 6793 C C . ASN A 1 818 ? 19.503 -7.040 -33.893 1.00 98.31 818 ASN A C 1
ATOM 6795 O O . ASN A 1 818 ? 19.758 -7.249 -35.080 1.00 98.31 818 ASN A O 1
ATOM 6799 N N . GLN A 1 819 ? 18.677 -6.061 -33.506 1.00 98.19 819 GLN A N 1
ATOM 6800 C CA . GLN A 1 819 ? 17.985 -5.136 -34.424 1.00 98.19 819 GLN A CA 1
ATOM 6801 C C . GLN A 1 819 ? 18.623 -3.736 -34.428 1.00 98.19 819 GLN A C 1
ATOM 6803 O O . GLN A 1 819 ? 19.155 -3.331 -33.393 1.00 98.19 819 GLN A O 1
ATOM 6808 N N . PRO A 1 820 ? 18.621 -3.010 -35.566 1.00 97.62 820 PRO A N 1
ATOM 6809 C CA . PRO A 1 820 ? 19.289 -1.714 -35.688 1.00 97.62 820 PRO A CA 1
ATOM 6810 C C . PRO A 1 820 ? 18.655 -0.650 -34.785 1.00 97.62 820 PRO A C 1
ATOM 6812 O O . PRO A 1 820 ? 17.433 -0.594 -34.640 1.00 97.62 820 PRO A O 1
ATOM 6815 N N . LEU A 1 821 ? 19.509 0.194 -34.199 1.00 97.81 821 LEU A N 1
ATOM 6816 C CA . LEU A 1 821 ? 19.151 1.274 -33.269 1.00 97.81 821 LEU A CA 1
ATOM 6817 C C . LEU A 1 821 ? 19.863 2.600 -33.615 1.00 97.81 821 LEU A C 1
ATOM 6819 O O . LEU A 1 821 ? 19.803 3.560 -32.850 1.00 97.81 821 LEU A O 1
ATOM 6823 N N . ASP A 1 822 ? 20.562 2.685 -34.751 1.00 96.12 822 ASP A N 1
ATOM 6824 C CA . ASP A 1 822 ? 21.447 3.807 -35.100 1.00 96.12 822 ASP A CA 1
ATOM 6825 C C . ASP A 1 822 ? 20.715 5.136 -35.362 1.00 96.12 822 ASP A C 1
ATOM 6827 O O . ASP A 1 822 ? 21.342 6.196 -35.323 1.00 96.12 822 ASP A O 1
ATOM 6831 N N . LYS A 1 823 ? 19.394 5.111 -35.577 1.00 96.94 823 LYS A N 1
ATOM 6832 C CA . LYS A 1 823 ? 18.564 6.320 -35.730 1.00 96.94 823 LYS A CA 1
ATOM 6833 C C . LYS A 1 823 ? 18.078 6.932 -34.409 1.00 96.94 823 LYS A C 1
ATOM 6835 O O . LYS A 1 823 ? 17.463 7.997 -34.439 1.00 96.94 823 LYS A O 1
ATOM 6840 N N . TRP A 1 824 ? 18.322 6.287 -33.269 1.00 98.44 824 TRP A N 1
ATOM 6841 C CA . TRP A 1 824 ? 17.877 6.774 -31.961 1.00 98.44 824 TRP A CA 1
ATOM 6842 C C . TRP A 1 824 ? 18.614 8.052 -31.526 1.00 98.44 824 TRP A C 1
ATOM 6844 O O . TRP A 1 824 ? 19.843 8.085 -31.452 1.00 98.44 824 TRP A O 1
ATOM 6854 N N . ASP A 1 825 ? 17.857 9.095 -31.169 1.00 98.06 825 ASP A N 1
ATOM 6855 C CA . ASP A 1 825 ? 18.392 10.287 -30.504 1.00 98.06 825 ASP A CA 1
ATOM 6856 C C . ASP A 1 825 ? 18.567 10.019 -29.004 1.00 98.06 825 ASP A C 1
ATOM 6858 O O . ASP A 1 825 ? 17.656 10.212 -28.202 1.00 98.06 825 ASP A O 1
ATOM 6862 N N . THR A 1 826 ? 19.758 9.571 -28.618 1.00 98.25 826 THR A N 1
ATOM 6863 C CA . THR A 1 826 ? 20.108 9.295 -27.218 1.00 98.25 826 THR A CA 1
ATOM 6864 C C . THR A 1 826 ? 20.527 10.539 -26.425 1.00 98.25 826 THR A C 1
ATOM 6866 O O . THR A 1 826 ? 21.024 10.400 -25.309 1.00 98.25 826 THR A O 1
ATOM 6869 N N . SER A 1 827 ? 20.372 11.758 -26.962 1.00 97.62 827 SER A N 1
ATOM 6870 C CA . SER A 1 827 ? 20.995 12.964 -26.391 1.00 97.62 827 SER A CA 1
ATOM 6871 C C . SER A 1 827 ? 20.564 13.314 -24.963 1.00 97.62 827 SER A C 1
ATOM 6873 O O . SER A 1 827 ? 21.337 13.956 -24.253 1.00 97.62 827 SER A O 1
ATOM 6875 N N . ASN A 1 828 ? 19.385 12.882 -24.509 1.00 97.88 828 ASN A N 1
ATOM 6876 C CA . ASN A 1 828 ? 18.910 13.087 -23.134 1.00 97.88 828 ASN A CA 1
ATOM 6877 C C . ASN A 1 828 ? 19.181 11.904 -22.185 1.00 97.88 828 ASN A C 1
ATOM 6879 O O . ASN A 1 828 ? 18.914 12.016 -20.986 1.00 97.88 828 ASN A O 1
ATOM 6883 N N . VAL A 1 829 ? 19.751 10.797 -22.674 1.00 98.69 829 VAL A N 1
ATOM 6884 C CA . VAL A 1 829 ? 20.045 9.618 -21.849 1.00 98.69 829 VAL A CA 1
ATOM 6885 C C . VAL A 1 829 ? 21.196 9.929 -20.890 1.00 98.69 829 VAL A C 1
ATOM 6887 O O . VAL A 1 829 ? 22.274 10.357 -21.302 1.00 98.69 829 VAL A O 1
ATOM 6890 N N . THR A 1 830 ? 20.987 9.677 -19.597 1.00 98.12 830 THR A N 1
ATOM 6891 C CA . THR A 1 830 ? 22.008 9.838 -18.547 1.00 98.12 830 THR A CA 1
ATOM 6892 C C . THR A 1 830 ? 22.519 8.499 -18.006 1.00 98.12 830 THR A C 1
ATOM 6894 O O . THR A 1 830 ? 23.654 8.431 -17.530 1.00 98.12 830 THR A O 1
ATOM 6897 N N . ASN A 1 831 ? 21.739 7.418 -18.125 1.00 97.06 831 ASN A N 1
ATOM 6898 C CA . ASN A 1 831 ? 22.103 6.084 -17.640 1.00 97.06 831 ASN A CA 1
ATOM 6899 C C . ASN A 1 831 ? 21.910 5.000 -18.716 1.00 97.06 831 ASN A C 1
ATOM 6901 O O . ASN A 1 831 ? 20.789 4.773 -19.170 1.00 97.06 831 ASN A O 1
ATOM 6905 N N . MET A 1 832 ? 23.004 4.317 -19.066 1.00 98.56 832 MET A N 1
ATOM 6906 C CA . MET A 1 832 ? 23.075 3.156 -19.968 1.00 98.56 832 MET A CA 1
ATOM 6907 C C . MET A 1 832 ? 23.731 1.933 -19.286 1.00 98.56 832 MET A C 1
ATOM 6909 O O . MET A 1 832 ? 24.220 1.031 -19.965 1.00 98.56 832 MET A O 1
ATOM 6913 N N . SER A 1 833 ? 23.795 1.898 -17.947 1.00 94.31 833 SER A N 1
ATOM 6914 C CA . SER A 1 833 ? 24.398 0.767 -17.218 1.00 94.31 833 SER A CA 1
ATOM 6915 C C . SER A 1 833 ? 23.740 -0.565 -17.582 1.00 94.31 833 SER A C 1
ATOM 6917 O O . SER A 1 833 ? 22.516 -0.656 -17.628 1.00 94.31 833 SER A O 1
ATOM 6919 N N . GLU A 1 834 ? 24.551 -1.584 -17.861 1.00 97.38 834 GLU A N 1
ATOM 6920 C CA . GLU A 1 834 ? 24.125 -2.944 -18.224 1.00 97.38 834 GLU A CA 1
ATOM 6921 C C . GLU A 1 834 ? 23.151 -3.008 -19.426 1.00 97.38 834 GLU A C 1
ATOM 6923 O O . GLU A 1 834 ? 22.493 -4.019 -19.643 1.00 97.38 834 GLU A O 1
ATOM 6928 N N . MET A 1 835 ? 23.039 -1.946 -20.244 1.00 98.38 835 MET A N 1
ATOM 6929 C CA . MET A 1 835 ? 22.018 -1.847 -21.304 1.00 98.38 835 MET A CA 1
ATOM 6930 C C . MET A 1 835 ? 22.013 -3.045 -22.268 1.00 98.38 835 MET A C 1
ATOM 6932 O O . MET A 1 835 ? 20.939 -3.437 -22.721 1.00 98.38 835 MET A O 1
ATOM 6936 N N . PHE A 1 836 ? 23.183 -3.626 -22.545 1.00 98.56 836 PHE A N 1
ATOM 6937 C CA . PHE A 1 836 ? 23.367 -4.848 -23.327 1.00 98.56 836 PHE A CA 1
ATOM 6938 C C . PHE A 1 836 ? 24.177 -5.913 -22.566 1.00 98.56 836 PHE A C 1
ATOM 6940 O O . PHE A 1 836 ? 24.744 -6.795 -23.210 1.00 98.56 836 PHE A O 1
ATOM 6947 N N . ASP A 1 837 ? 24.238 -5.861 -21.227 1.00 96.19 837 ASP A N 1
ATOM 6948 C CA . ASP A 1 837 ? 24.915 -6.889 -20.417 1.00 96.19 837 ASP A CA 1
ATOM 6949 C C . ASP A 1 837 ? 24.493 -8.290 -20.881 1.00 96.19 837 ASP A C 1
ATOM 6951 O O . ASP A 1 837 ? 23.311 -8.531 -21.106 1.00 96.19 837 ASP A O 1
ATOM 6955 N N . LYS A 1 838 ? 25.439 -9.205 -21.102 1.00 94.00 838 LYS A N 1
ATOM 6956 C CA . LYS A 1 838 ? 25.189 -10.590 -21.541 1.00 94.00 838 LYS A CA 1
ATOM 6957 C C . LYS A 1 838 ? 24.287 -10.729 -22.786 1.00 94.00 838 LYS A C 1
ATOM 6959 O O . LYS A 1 838 ? 23.759 -11.816 -23.036 1.00 94.00 838 LYS A O 1
ATOM 6964 N N . ALA A 1 839 ? 24.122 -9.691 -23.617 1.00 96.56 839 ALA A N 1
ATOM 6965 C CA . ALA A 1 839 ? 23.276 -9.726 -24.817 1.00 96.56 839 ALA A CA 1
ATOM 6966 C C . ALA A 1 839 ? 23.945 -10.527 -25.955 1.00 96.56 839 ALA A C 1
ATOM 6968 O O . ALA A 1 839 ? 24.594 -9.992 -26.859 1.00 96.56 839 ALA A O 1
ATOM 6969 N N . LYS A 1 840 ? 23.807 -11.858 -25.914 1.00 93.50 840 LYS A N 1
ATOM 6970 C CA . LYS A 1 840 ? 24.652 -12.834 -26.640 1.00 93.50 840 LYS A CA 1
ATOM 6971 C C . LYS A 1 840 ? 24.758 -12.609 -28.149 1.00 93.50 840 LYS A C 1
ATOM 6973 O O . LYS A 1 840 ? 25.764 -13.004 -28.746 1.00 93.50 840 LYS A O 1
ATOM 6978 N N . LYS A 1 841 ? 23.732 -12.034 -28.785 1.00 97.94 841 LYS A N 1
ATOM 6979 C CA . LYS A 1 841 ? 23.641 -11.841 -30.246 1.00 97.94 841 LYS A CA 1
ATOM 6980 C C . LYS A 1 841 ? 23.747 -10.396 -30.716 1.00 97.94 841 LYS A C 1
ATOM 6982 O O . LYS A 1 841 ? 23.829 -10.198 -31.928 1.00 97.94 841 LYS A O 1
ATOM 6987 N N . PHE A 1 842 ? 23.784 -9.423 -29.812 1.00 98.44 842 PHE A N 1
ATOM 6988 C CA . PHE A 1 842 ? 23.755 -8.019 -30.193 1.00 98.44 842 PHE A CA 1
ATOM 6989 C C . PHE A 1 842 ? 25.065 -7.591 -30.878 1.00 98.44 842 PHE A C 1
ATOM 6991 O O . PHE A 1 842 ? 26.155 -7.789 -30.342 1.00 98.44 842 PHE A O 1
ATOM 6998 N N . ASN A 1 843 ? 24.966 -7.037 -32.091 1.00 98.12 843 ASN A N 1
ATOM 6999 C CA . ASN A 1 843 ? 26.104 -6.549 -32.876 1.00 98.12 843 ASN A CA 1
ATOM 7000 C C . ASN A 1 843 ? 25.681 -5.498 -33.928 1.00 98.12 843 ASN A C 1
ATOM 7002 O O . ASN A 1 843 ? 26.045 -5.607 -35.100 1.00 98.12 843 ASN A O 1
ATOM 7006 N N . GLN A 1 844 ? 24.875 -4.507 -33.532 1.00 97.94 844 GLN A N 1
ATOM 7007 C CA . GLN A 1 844 ? 24.354 -3.461 -34.428 1.00 97.94 844 GLN A CA 1
ATOM 7008 C C . GLN A 1 844 ? 25.091 -2.129 -34.248 1.00 97.94 844 GLN A C 1
ATOM 7010 O O . GLN A 1 844 ? 25.572 -1.858 -33.146 1.00 97.94 844 GLN A O 1
ATOM 7015 N N . PRO A 1 845 ? 25.245 -1.316 -35.311 1.00 97.12 845 PRO A N 1
ATOM 7016 C CA . PRO A 1 845 ? 26.021 -0.081 -35.251 1.00 97.12 845 PRO A CA 1
ATOM 7017 C C . PRO A 1 845 ? 25.388 0.933 -34.292 1.00 97.12 845 PRO A C 1
ATOM 7019 O O . PRO A 1 845 ? 24.184 1.157 -34.333 1.00 97.12 845 PRO A O 1
ATOM 7022 N N . LEU A 1 846 ? 26.218 1.570 -33.460 1.00 97.50 846 LEU A N 1
ATOM 7023 C CA . LEU A 1 846 ? 25.804 2.589 -32.480 1.00 97.50 846 LEU A CA 1
ATOM 7024 C C . LEU A 1 846 ? 26.627 3.891 -32.580 1.00 97.50 846 LEU A C 1
ATOM 7026 O O . LEU A 1 846 ? 26.502 4.784 -31.746 1.00 97.50 846 LEU A O 1
ATOM 7030 N N . GLU A 1 847 ? 27.493 4.020 -33.591 1.00 95.44 847 GLU A N 1
ATOM 7031 C CA . GLU A 1 847 ? 28.453 5.133 -33.720 1.00 95.44 847 GLU A CA 1
ATOM 7032 C C . GLU A 1 847 ? 27.780 6.520 -33.831 1.00 95.44 847 GLU A C 1
ATOM 7034 O O . GLU A 1 847 ? 28.394 7.540 -33.522 1.00 95.44 847 GLU A O 1
ATOM 7039 N N . SER A 1 848 ? 26.522 6.556 -34.275 1.00 96.31 848 SER A N 1
ATOM 7040 C CA . SER A 1 848 ? 25.678 7.748 -34.422 1.00 96.31 848 SER A CA 1
ATOM 7041 C C . SER A 1 848 ? 25.082 8.272 -33.112 1.00 96.31 848 SER A C 1
ATOM 7043 O O . SER A 1 848 ? 24.620 9.413 -33.086 1.00 96.31 848 SER A O 1
ATOM 7045 N N . TRP A 1 849 ? 25.070 7.471 -32.042 1.00 98.25 849 TRP A N 1
ATOM 7046 C CA . TRP A 1 849 ? 24.460 7.848 -30.768 1.00 98.25 849 TRP A CA 1
ATOM 7047 C C . TRP A 1 849 ? 25.154 9.054 -30.131 1.00 98.25 849 TRP A C 1
ATOM 7049 O O . TRP A 1 849 ? 26.377 9.095 -29.969 1.00 98.25 849 TRP A O 1
ATOM 7059 N N . ASN A 1 850 ? 24.351 10.029 -29.703 1.00 97.81 850 ASN A N 1
ATOM 7060 C CA . ASN A 1 850 ? 24.838 11.131 -28.892 1.00 97.81 850 ASN A CA 1
ATOM 7061 C C . ASN A 1 850 ? 24.869 10.711 -27.418 1.00 97.81 850 ASN A C 1
ATOM 7063 O O . ASN A 1 850 ? 23.838 10.702 -26.748 1.00 97.81 850 ASN A O 1
ATOM 7067 N N . VAL A 1 851 ? 26.058 10.387 -26.914 1.00 97.88 851 VAL A N 1
ATOM 7068 C CA . VAL A 1 851 ? 26.277 9.991 -25.514 1.00 97.88 851 VAL A CA 1
ATOM 7069 C C . VAL A 1 851 ? 26.810 11.128 -24.629 1.00 97.88 851 VAL A C 1
ATOM 7071 O O . VAL A 1 851 ? 27.209 10.882 -23.493 1.00 97.88 851 VAL A O 1
ATOM 7074 N N . SER A 1 852 ? 26.796 12.387 -25.097 1.00 97.25 852 SER A N 1
ATOM 7075 C CA . SER A 1 852 ? 27.447 13.516 -24.402 1.00 97.25 852 SER A CA 1
ATOM 7076 C C . SER A 1 852 ? 26.861 13.861 -23.028 1.00 97.25 852 SER A C 1
ATOM 7078 O O . SER A 1 852 ? 27.492 14.598 -22.270 1.00 97.25 852 SER A O 1
ATOM 7080 N N . ASN A 1 853 ? 25.663 13.366 -22.709 1.00 97.19 853 ASN A N 1
ATOM 7081 C CA . ASN A 1 853 ? 24.996 13.538 -21.415 1.00 97.19 853 ASN A CA 1
ATOM 7082 C C . ASN A 1 853 ? 24.992 12.260 -20.554 1.00 97.19 853 ASN A C 1
ATOM 7084 O O . ASN A 1 853 ? 24.601 12.320 -19.384 1.00 97.19 853 ASN A O 1
ATOM 7088 N N . VAL A 1 854 ? 25.481 11.131 -21.083 1.00 98.50 854 VAL A N 1
ATOM 7089 C CA . VAL A 1 854 ? 25.560 9.865 -20.347 1.00 98.50 854 VAL A CA 1
ATOM 7090 C C . VAL A 1 854 ? 26.577 9.993 -19.213 1.00 98.50 854 VAL A C 1
ATOM 7092 O O . VAL A 1 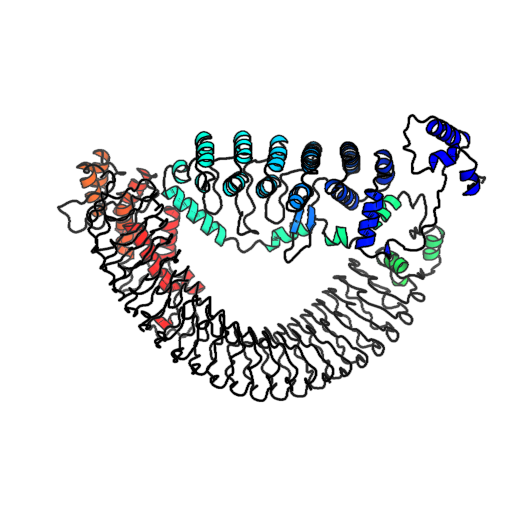854 ? 27.674 10.523 -19.388 1.00 98.50 854 VAL A O 1
ATOM 7095 N N . ARG A 1 855 ? 26.195 9.510 -18.029 1.00 96.69 855 ARG A N 1
ATOM 7096 C CA . ARG A 1 855 ? 27.001 9.506 -16.801 1.00 96.69 855 ARG A CA 1
ATOM 7097 C C . ARG A 1 855 ? 27.463 8.109 -16.415 1.00 96.69 855 ARG A C 1
ATOM 7099 O O . ARG A 1 855 ? 28.584 7.953 -15.934 1.00 96.69 855 ARG A O 1
ATOM 7106 N N . ASN A 1 856 ? 26.624 7.105 -16.657 1.00 93.25 856 ASN A N 1
ATOM 7107 C CA . ASN A 1 856 ? 26.880 5.723 -16.270 1.00 93.25 856 ASN A CA 1
ATOM 7108 C C . ASN A 1 856 ? 26.770 4.769 -17.472 1.00 93.25 856 ASN A C 1
ATOM 7110 O O . ASN A 1 856 ? 25.707 4.670 -18.086 1.00 93.25 856 ASN A O 1
ATOM 7114 N N . MET A 1 857 ? 27.869 4.070 -17.767 1.00 98.00 857 MET A N 1
ATOM 7115 C CA . MET A 1 857 ? 28.003 2.982 -18.748 1.00 98.00 857 MET A CA 1
ATOM 7116 C C . MET A 1 857 ? 28.589 1.708 -18.098 1.00 98.00 857 MET A C 1
ATOM 7118 O O . MET A 1 857 ? 29.184 0.875 -18.783 1.00 98.00 857 MET A O 1
ATOM 7122 N N . TYR A 1 858 ? 28.460 1.557 -16.771 1.00 90.56 858 TYR A N 1
ATOM 7123 C CA . TYR A 1 858 ? 28.858 0.346 -16.044 1.00 90.56 858 TYR A CA 1
ATOM 7124 C C . TYR A 1 858 ? 28.325 -0.909 -16.738 1.00 90.56 858 TYR A C 1
ATOM 7126 O O . TYR A 1 858 ? 27.133 -0.966 -17.027 1.00 90.56 858 TYR A O 1
ATOM 7134 N N . GLY A 1 859 ? 29.191 -1.880 -17.029 1.00 90.75 859 GLY A N 1
ATOM 7135 C CA . GLY A 1 859 ? 28.805 -3.164 -17.619 1.00 90.75 859 GLY A CA 1
ATOM 7136 C C . GLY A 1 859 ? 28.017 -3.093 -18.936 1.00 90.75 859 GLY A C 1
ATOM 7137 O O . GLY A 1 859 ? 27.392 -4.081 -19.299 1.00 90.75 859 GLY A O 1
ATOM 7138 N N . MET A 1 860 ? 28.001 -1.955 -19.652 1.00 97.62 860 MET A N 1
ATOM 7139 C CA . MET A 1 860 ? 27.074 -1.726 -20.777 1.00 97.62 860 MET A CA 1
ATOM 7140 C C . MET A 1 860 ? 27.120 -2.824 -21.851 1.00 97.62 860 MET A C 1
ATOM 7142 O O . MET A 1 860 ? 26.074 -3.144 -22.407 1.00 97.62 860 MET A O 1
ATOM 7146 N N . PHE A 1 861 ? 28.302 -3.394 -22.110 1.00 97.50 861 PHE A N 1
ATOM 7147 C CA . PHE A 1 861 ? 28.528 -4.544 -22.989 1.00 97.50 861 PHE A CA 1
ATOM 7148 C C . PHE A 1 861 ? 29.301 -5.678 -22.281 1.00 97.50 861 PHE A C 1
ATOM 7150 O O . PHE A 1 861 ? 30.062 -6.414 -22.924 1.00 97.50 861 PHE A O 1
ATOM 7157 N N . TYR A 1 862 ? 29.139 -5.831 -20.961 1.00 89.25 862 TYR A N 1
ATOM 7158 C CA . TYR A 1 862 ? 29.721 -6.962 -20.232 1.00 89.25 862 TYR A CA 1
ATOM 7159 C C . TYR A 1 862 ? 29.237 -8.279 -20.848 1.00 89.25 862 TYR A C 1
ATOM 7161 O O . TYR A 1 862 ? 28.090 -8.390 -21.276 1.00 89.25 862 TYR A O 1
ATOM 7169 N N . GLU A 1 863 ? 30.146 -9.238 -21.020 1.00 88.88 863 GLU A N 1
ATOM 7170 C CA . GLU A 1 863 ? 29.906 -10.540 -21.659 1.00 88.88 863 GLU A CA 1
ATOM 7171 C C . GLU A 1 863 ? 29.123 -10.490 -22.999 1.00 88.88 863 GLU A C 1
ATOM 7173 O O . GLU A 1 863 ? 28.518 -11.476 -23.426 1.00 88.88 863 GLU A O 1
ATOM 7178 N N . THR A 1 864 ? 29.127 -9.360 -23.720 1.00 92.12 864 THR A N 1
ATOM 7179 C CA . THR A 1 864 ? 28.364 -9.206 -24.972 1.00 92.12 864 THR A CA 1
ATOM 7180 C C . THR A 1 864 ? 29.107 -9.877 -26.123 1.00 92.12 864 THR A C 1
ATOM 7182 O O . THR A 1 864 ? 29.792 -9.247 -26.930 1.00 92.12 864 THR A O 1
ATOM 7185 N N . LEU A 1 865 ? 29.005 -11.207 -26.172 1.00 91.19 865 LEU A N 1
ATOM 7186 C CA . LEU A 1 865 ? 29.887 -12.092 -26.940 1.00 91.19 865 LEU A CA 1
ATOM 7187 C C . LEU A 1 865 ? 30.040 -11.727 -28.426 1.00 91.19 865 LEU A C 1
ATOM 7189 O O . LEU A 1 865 ? 31.105 -11.972 -28.995 1.00 91.19 865 LEU A O 1
ATOM 7193 N N . SER A 1 866 ? 28.996 -11.176 -29.054 1.00 96.75 866 SER A N 1
ATOM 7194 C CA . SER A 1 866 ? 28.954 -10.888 -30.497 1.00 96.75 866 SER A CA 1
ATOM 7195 C C . SER A 1 866 ? 29.316 -9.447 -30.880 1.00 96.75 866 SER A C 1
ATOM 7197 O O . SER A 1 866 ? 29.521 -9.195 -32.067 1.00 96.75 866 SER A O 1
ATOM 7199 N N . PHE A 1 867 ? 29.376 -8.502 -29.937 1.00 97.56 867 PHE A N 1
ATOM 7200 C CA . PHE A 1 867 ? 29.455 -7.075 -30.263 1.00 97.56 867 PHE A CA 1
ATOM 7201 C C . PHE A 1 867 ? 30.860 -6.657 -30.718 1.00 97.56 867 PHE A C 1
ATOM 7203 O O . PHE A 1 867 ? 31.843 -6.889 -30.017 1.00 97.56 867 PHE A O 1
ATOM 7210 N N . ASN A 1 868 ? 30.967 -6.026 -31.894 1.00 96.38 868 ASN A N 1
ATOM 7211 C CA . ASN A 1 868 ? 32.223 -5.458 -32.394 1.00 96.38 868 ASN A CA 1
ATOM 7212 C C . ASN A 1 868 ? 32.017 -4.290 -33.380 1.00 96.38 868 ASN A C 1
ATOM 7214 O O . ASN A 1 868 ? 32.494 -4.327 -34.515 1.00 96.38 868 ASN A O 1
ATOM 7218 N N . GLN A 1 869 ? 31.273 -3.264 -32.963 1.00 96.75 869 GLN A N 1
ATOM 7219 C CA . GLN A 1 869 ? 30.961 -2.092 -33.793 1.00 96.75 869 GLN A CA 1
ATOM 7220 C C . GLN A 1 869 ? 31.809 -0.871 -33.403 1.00 96.75 869 GLN A C 1
ATOM 7222 O O . GLN A 1 869 ? 32.213 -0.763 -32.244 1.00 96.75 869 GLN A O 1
ATOM 7227 N N . PRO A 1 870 ? 32.101 0.058 -34.335 1.00 95.69 870 PRO A N 1
ATOM 7228 C CA . PRO A 1 870 ? 32.946 1.218 -34.056 1.00 95.69 870 PRO A CA 1
ATOM 7229 C C . PRO A 1 870 ? 32.260 2.219 -33.115 1.00 95.69 870 PRO A C 1
ATOM 7231 O O . PRO A 1 870 ? 31.129 2.627 -33.362 1.00 95.69 870 PRO A O 1
ATOM 7234 N N . LEU A 1 871 ? 32.975 2.654 -32.069 1.00 96.69 871 LEU A N 1
ATOM 7235 C CA . LEU A 1 871 ? 32.493 3.618 -31.059 1.00 96.69 871 LEU A CA 1
ATOM 7236 C C . LEU A 1 871 ? 33.426 4.837 -30.868 1.00 96.69 871 LEU A C 1
ATOM 7238 O O . LEU A 1 871 ? 33.196 5.693 -30.015 1.00 96.69 871 LEU A O 1
ATOM 7242 N N . ALA A 1 872 ? 34.488 4.956 -31.672 1.00 94.25 872 ALA A N 1
ATOM 7243 C CA . ALA A 1 872 ? 35.556 5.950 -31.488 1.00 94.25 872 ALA A CA 1
ATOM 7244 C C . ALA A 1 872 ? 35.107 7.426 -31.603 1.00 94.25 872 ALA A C 1
ATOM 7246 O O . ALA A 1 872 ? 35.843 8.323 -31.183 1.00 94.25 872 ALA A O 1
ATOM 7247 N N . LYS A 1 873 ? 33.922 7.686 -32.179 1.00 95.62 873 LYS A N 1
ATOM 7248 C CA . LYS A 1 873 ? 33.327 9.029 -32.336 1.00 95.62 873 LYS A CA 1
ATOM 7249 C C . LYS A 1 873 ? 32.490 9.499 -31.140 1.00 95.62 873 LYS A C 1
ATOM 7251 O O . LYS A 1 873 ? 32.113 10.668 -31.113 1.00 95.62 873 LYS A O 1
ATOM 7256 N N . TRP A 1 874 ? 32.180 8.625 -30.182 1.00 97.69 874 TRP A N 1
ATOM 7257 C CA . TRP A 1 874 ? 31.376 8.974 -29.009 1.00 97.69 874 TRP A CA 1
ATOM 7258 C C . TRP A 1 874 ? 32.050 10.049 -28.138 1.00 97.69 874 TRP A C 1
ATOM 7260 O O . TRP A 1 874 ? 33.207 9.899 -27.740 1.00 97.69 874 TRP A O 1
ATOM 7270 N N . ASP A 1 875 ? 31.322 11.121 -27.795 1.00 96.56 875 ASP A N 1
ATOM 7271 C CA . ASP A 1 875 ? 31.804 12.140 -26.851 1.00 96.56 875 ASP A CA 1
ATOM 7272 C C . ASP A 1 875 ? 31.540 11.710 -25.404 1.00 96.56 875 ASP A C 1
ATOM 7274 O O . ASP A 1 875 ? 30.520 12.047 -24.806 1.00 96.56 875 ASP A O 1
ATOM 7278 N N . ILE A 1 876 ? 32.472 10.948 -24.833 1.00 96.38 876 ILE A N 1
ATOM 7279 C CA . ILE A 1 876 ? 32.320 10.351 -23.499 1.00 96.38 876 ILE A CA 1
ATOM 7280 C C . ILE A 1 876 ? 32.733 11.271 -22.330 1.00 96.38 876 ILE A C 1
ATOM 7282 O O . ILE A 1 876 ? 32.761 10.827 -21.186 1.00 96.38 876 ILE A O 1
ATOM 7286 N N . LYS A 1 877 ? 33.005 12.568 -22.567 1.00 94.94 877 LYS A N 1
ATOM 7287 C CA . LYS A 1 877 ? 33.506 13.532 -21.551 1.00 94.94 877 LYS A CA 1
ATOM 7288 C C . LYS A 1 877 ? 32.614 13.737 -20.322 1.00 94.94 877 LYS A C 1
ATOM 7290 O O . LYS A 1 877 ? 33.031 14.382 -19.352 1.00 94.94 877 LYS A O 1
ATOM 7295 N N . SER A 1 878 ? 31.365 13.292 -20.370 1.00 96.00 878 SER A N 1
ATOM 7296 C CA . SER A 1 878 ? 30.425 13.363 -19.245 1.00 96.00 878 SER A CA 1
ATOM 7297 C C . SER A 1 878 ? 30.333 12.069 -18.447 1.00 96.00 878 SER A C 1
ATOM 7299 O O . SER A 1 878 ? 29.806 12.122 -17.336 1.00 96.00 878 SER A O 1
ATOM 7301 N N . VAL A 1 879 ? 30.857 10.957 -18.972 1.00 96.94 879 VAL A N 1
ATOM 7302 C CA . VAL A 1 879 ? 30.776 9.634 -18.353 1.00 96.94 879 VAL A CA 1
ATOM 7303 C C . VAL A 1 879 ? 31.736 9.560 -17.167 1.00 96.94 879 VAL A C 1
ATOM 7305 O O . VAL A 1 879 ? 32.897 9.956 -17.252 1.00 96.94 879 VAL A O 1
ATOM 7308 N N . GLU A 1 880 ? 31.233 9.052 -16.047 1.00 91.56 880 GLU A N 1
ATOM 7309 C CA . GLU A 1 880 ? 31.949 8.973 -14.770 1.00 91.56 880 GLU A CA 1
ATOM 7310 C C . GLU A 1 880 ? 32.238 7.514 -14.375 1.00 91.56 880 GLU A C 1
ATOM 7312 O O . GLU A 1 880 ? 33.229 7.241 -13.693 1.00 91.56 880 GLU A O 1
ATOM 7317 N N . ASN A 1 881 ? 31.419 6.569 -14.857 1.00 84.88 881 ASN A N 1
ATOM 7318 C CA . ASN A 1 881 ? 31.547 5.132 -14.614 1.00 84.88 881 ASN A CA 1
ATOM 7319 C C . ASN A 1 881 ? 31.490 4.331 -15.931 1.00 84.88 881 ASN A C 1
ATOM 7321 O O . ASN A 1 881 ? 30.487 4.388 -16.642 1.00 84.88 881 ASN A O 1
ATOM 7325 N N . MET A 1 882 ? 32.550 3.568 -16.218 1.00 92.25 882 MET A N 1
ATOM 7326 C CA . MET A 1 882 ? 32.657 2.598 -17.322 1.00 92.25 882 MET A CA 1
ATOM 7327 C C . MET A 1 882 ? 33.230 1.247 -16.844 1.00 92.25 882 MET A C 1
ATOM 7329 O O . MET A 1 882 ? 33.801 0.496 -17.639 1.00 92.25 882 MET A O 1
ATOM 7333 N N . LYS A 1 883 ? 33.143 0.924 -15.544 1.00 82.00 883 LYS A N 1
ATOM 7334 C CA . LYS A 1 883 ? 33.713 -0.331 -15.030 1.00 82.00 883 LYS A CA 1
ATOM 7335 C C . LYS A 1 883 ? 33.045 -1.518 -15.716 1.00 82.00 883 LYS A C 1
ATOM 7337 O O . LYS A 1 883 ? 31.823 -1.557 -15.845 1.00 82.00 883 LYS A O 1
ATOM 7342 N N . PHE A 1 884 ? 33.877 -2.450 -16.166 1.00 82.94 884 PHE A N 1
ATOM 7343 C CA . PHE A 1 884 ? 33.500 -3.671 -16.865 1.00 82.94 884 PHE A CA 1
ATOM 7344 C C . PHE A 1 884 ? 32.751 -3.473 -18.194 1.00 82.94 884 PHE A C 1
ATOM 7346 O O . PHE A 1 884 ? 32.164 -4.425 -18.701 1.00 82.94 884 PHE A O 1
ATOM 7353 N N . MET A 1 885 ? 32.792 -2.270 -18.787 1.00 90.88 885 MET A N 1
ATOM 7354 C CA . MET A 1 885 ? 32.009 -1.909 -19.978 1.00 90.88 885 MET A CA 1
ATOM 7355 C C . MET A 1 885 ? 32.138 -2.910 -21.136 1.00 90.88 885 MET A C 1
ATOM 7357 O O . MET A 1 885 ? 31.136 -3.163 -21.792 1.00 90.88 885 MET A O 1
ATOM 7361 N N . PHE A 1 886 ? 33.323 -3.487 -21.367 1.00 92.19 886 PHE A N 1
ATOM 7362 C CA . PHE A 1 886 ? 33.571 -4.532 -22.372 1.00 92.19 886 PHE A CA 1
ATOM 7363 C C . PHE A 1 886 ? 34.265 -5.776 -21.787 1.00 92.19 886 PHE A C 1
ATOM 7365 O O . PHE A 1 886 ? 34.877 -6.554 -22.528 1.00 92.19 886 PHE A O 1
ATOM 7372 N N . SER A 1 887 ? 34.224 -5.983 -20.467 1.00 81.81 887 SER A N 1
ATOM 7373 C CA . SER A 1 887 ? 34.810 -7.192 -19.874 1.00 81.81 887 SER A CA 1
ATOM 7374 C C . SER A 1 887 ? 34.088 -8.433 -20.403 1.00 81.81 887 SER A C 1
ATOM 7376 O O . SER A 1 887 ? 32.867 -8.453 -20.533 1.00 81.81 887 SER A O 1
ATOM 7378 N N . TYR A 1 888 ? 34.858 -9.452 -20.785 1.00 80.81 888 TYR A N 1
ATOM 7379 C CA . TYR A 1 888 ? 34.376 -10.677 -21.437 1.00 80.81 888 TYR A CA 1
ATOM 7380 C C . TYR A 1 888 ? 33.619 -10.493 -22.776 1.00 80.81 888 TYR A C 1
ATOM 7382 O O . TYR A 1 888 ? 33.102 -11.470 -23.325 1.00 80.81 888 TYR A O 1
ATOM 7390 N N . ALA A 1 889 ? 33.621 -9.298 -23.385 1.00 86.25 889 ALA A N 1
ATOM 7391 C CA . ALA A 1 889 ? 33.072 -9.053 -24.724 1.00 86.25 889 ALA A CA 1
ATOM 7392 C C . ALA A 1 889 ? 33.976 -9.658 -25.822 1.00 86.25 889 ALA A C 1
ATOM 7394 O O . ALA A 1 889 ? 34.739 -8.962 -26.490 1.00 86.25 889 ALA A O 1
ATOM 7395 N N . LYS A 1 890 ? 33.920 -10.987 -25.998 1.00 86.25 890 LYS A N 1
ATOM 7396 C CA . LYS A 1 890 ? 34.915 -11.787 -26.753 1.00 86.25 890 LYS A CA 1
ATOM 7397 C C . LYS A 1 890 ? 35.232 -11.294 -28.171 1.00 86.25 890 LYS A C 1
ATOM 7399 O O . LYS A 1 890 ? 36.358 -11.489 -28.624 1.00 86.25 890 LYS A O 1
ATOM 7404 N N . SER A 1 891 ? 34.263 -10.694 -28.865 1.00 93.19 891 SER A N 1
ATOM 7405 C CA . SER A 1 891 ? 34.440 -10.196 -30.237 1.00 93.19 891 SER A CA 1
ATOM 7406 C C . SER A 1 891 ? 34.976 -8.762 -30.326 1.00 93.19 891 SER A C 1
ATOM 7408 O O . SER A 1 891 ? 35.412 -8.367 -31.405 1.00 93.19 891 SER A O 1
ATOM 7410 N N . PHE A 1 892 ? 34.937 -7.977 -29.245 1.00 94.50 892 PHE A N 1
ATOM 7411 C CA . PHE A 1 892 ? 35.184 -6.536 -29.287 1.00 94.50 892 PHE A CA 1
ATOM 7412 C C . PHE A 1 892 ? 36.687 -6.215 -29.355 1.00 94.50 892 PHE A C 1
ATOM 7414 O O . PHE A 1 892 ? 37.447 -6.573 -28.456 1.00 94.50 892 PHE A O 1
ATOM 7421 N N . ASN A 1 893 ? 37.132 -5.543 -30.425 1.00 92.69 893 ASN A N 1
ATOM 7422 C CA . ASN A 1 893 ? 38.553 -5.232 -30.652 1.00 92.69 893 ASN A CA 1
ATOM 7423 C C . ASN A 1 893 ? 38.812 -3.852 -31.297 1.00 92.69 893 ASN A C 1
ATOM 7425 O O . ASN A 1 893 ? 39.692 -3.685 -32.147 1.00 92.69 893 ASN A O 1
ATOM 7429 N N . GLN A 1 894 ? 38.007 -2.857 -30.924 1.00 93.25 894 GLN A N 1
ATOM 7430 C CA . GLN A 1 894 ? 38.055 -1.513 -31.506 1.00 93.25 894 GLN A CA 1
ATOM 7431 C C . GLN A 1 894 ? 39.223 -0.660 -30.979 1.00 93.25 894 GLN A C 1
ATOM 7433 O O . GLN A 1 894 ? 39.746 -0.875 -29.885 1.00 93.25 894 GLN A O 1
ATOM 7438 N N . ASN A 1 895 ? 39.607 0.365 -31.748 1.00 92.31 895 ASN A N 1
ATOM 7439 C CA . ASN A 1 895 ? 40.483 1.431 -31.259 1.00 92.31 895 ASN A CA 1
ATOM 7440 C C . ASN A 1 895 ? 39.638 2.596 -30.718 1.00 92.31 895 ASN A C 1
ATOM 7442 O O . ASN A 1 895 ? 38.845 3.170 -31.464 1.00 92.31 895 ASN A O 1
ATOM 7446 N N . LEU A 1 896 ? 39.846 2.940 -29.446 1.00 93.69 896 LEU A N 1
ATOM 7447 C CA . LEU A 1 896 ? 39.177 4.000 -28.693 1.00 93.69 896 LEU A CA 1
ATOM 7448 C C . LEU A 1 896 ? 40.189 5.005 -28.085 1.00 93.69 896 LEU A C 1
ATOM 7450 O O . LEU A 1 896 ? 39.869 5.722 -27.140 1.00 93.69 896 LEU A O 1
ATOM 7454 N N . ASP A 1 897 ? 41.405 5.111 -28.643 1.00 89.75 897 ASP A N 1
ATOM 7455 C CA . ASP A 1 897 ? 42.467 6.053 -28.229 1.00 89.75 897 ASP A CA 1
ATOM 7456 C C . ASP A 1 897 ? 42.027 7.537 -28.278 1.00 89.75 897 ASP A C 1
ATOM 7458 O O . ASP A 1 897 ? 42.683 8.418 -27.720 1.00 89.75 897 ASP A O 1
ATOM 7462 N N . THR A 1 898 ? 40.916 7.834 -28.957 1.00 91.69 898 THR A N 1
ATOM 7463 C CA . THR A 1 898 ? 40.303 9.166 -29.077 1.00 91.69 898 THR A CA 1
ATOM 7464 C C . THR A 1 898 ? 39.448 9.578 -27.874 1.00 91.69 898 THR A C 1
ATOM 7466 O O . THR A 1 898 ? 39.061 10.745 -27.792 1.00 91.69 898 THR A O 1
ATOM 7469 N N . TRP A 1 899 ? 39.124 8.660 -26.960 1.00 94.69 899 TRP A N 1
ATOM 7470 C CA . TRP A 1 899 ? 38.241 8.920 -25.820 1.00 94.69 899 TRP A CA 1
ATOM 7471 C C . TRP A 1 899 ? 38.923 9.733 -24.703 1.00 94.69 899 TRP A C 1
ATOM 7473 O O . TRP A 1 899 ? 40.012 9.407 -24.232 1.00 94.69 899 TRP A O 1
ATOM 7483 N N . ASP A 1 900 ? 38.246 10.785 -24.231 1.00 92.94 900 ASP A N 1
ATOM 7484 C CA . ASP A 1 900 ? 38.683 11.629 -23.108 1.00 92.94 900 ASP A CA 1
ATOM 7485 C C . ASP A 1 900 ? 38.240 11.029 -21.763 1.00 92.94 900 ASP A C 1
ATOM 7487 O O . ASP A 1 900 ? 37.227 11.406 -21.172 1.00 92.94 900 ASP A O 1
ATOM 7491 N N . LEU A 1 901 ? 39.022 10.068 -21.274 1.00 91.81 901 LEU A N 1
ATOM 7492 C CA . LEU A 1 901 ? 38.754 9.325 -20.038 1.00 91.81 901 LEU A CA 1
ATOM 7493 C C . LEU A 1 901 ? 39.050 10.126 -18.752 1.00 91.81 901 LEU A C 1
ATOM 7495 O O . LEU A 1 901 ? 39.174 9.539 -17.678 1.00 91.81 901 LEU A O 1
ATOM 7499 N N . SER A 1 902 ? 39.185 11.457 -18.822 1.00 88.06 902 SER A N 1
ATOM 7500 C CA . SER A 1 902 ? 39.588 12.294 -17.679 1.00 88.06 902 SER A CA 1
ATOM 7501 C C . SER A 1 902 ? 38.594 12.302 -16.510 1.00 88.06 902 SER A C 1
ATOM 7503 O O . SER A 1 902 ? 39.013 12.530 -15.374 1.00 88.06 902 SER A O 1
ATOM 7505 N N . LYS A 1 903 ? 37.305 12.028 -16.759 1.00 89.31 903 LYS A N 1
ATOM 7506 C CA . LYS A 1 903 ? 36.270 11.876 -15.715 1.00 89.31 903 LYS A CA 1
ATOM 7507 C C . LYS A 1 903 ? 35.937 10.432 -15.340 1.00 89.31 903 LYS A C 1
ATOM 7509 O O . LYS A 1 903 ? 35.265 10.220 -14.332 1.00 89.31 903 LYS A O 1
ATOM 7514 N N . VAL A 1 904 ? 36.384 9.451 -16.122 1.00 86.50 904 VAL A N 1
ATOM 7515 C CA . VAL A 1 904 ? 36.054 8.041 -15.891 1.00 86.50 904 VAL A CA 1
ATOM 7516 C C . VAL A 1 904 ? 36.900 7.533 -14.727 1.00 86.50 904 VAL A C 1
ATOM 7518 O O . VAL A 1 904 ? 38.104 7.321 -14.877 1.00 86.50 904 VAL A O 1
ATOM 7521 N N . LYS A 1 905 ? 36.271 7.350 -13.558 1.00 77.06 905 LYS A N 1
ATOM 7522 C CA . LYS A 1 905 ? 36.970 6.989 -12.310 1.00 77.06 905 LYS A CA 1
ATOM 7523 C C . LYS A 1 905 ? 37.713 5.655 -12.452 1.00 77.06 905 LYS A C 1
ATOM 7525 O O . LYS A 1 905 ? 38.881 5.547 -12.118 1.00 77.06 905 LYS A O 1
ATOM 7530 N N . ASN A 1 906 ? 37.050 4.681 -13.068 1.00 74.56 906 ASN A N 1
ATOM 7531 C CA . ASN A 1 906 ? 37.437 3.269 -13.140 1.00 74.56 906 ASN A CA 1
ATOM 7532 C C . ASN A 1 906 ? 37.928 2.838 -14.537 1.00 74.56 906 ASN A C 1
ATOM 7534 O O . ASN A 1 906 ? 37.702 1.709 -14.976 1.00 74.56 906 ASN A O 1
ATOM 7538 N N . LYS A 1 907 ? 38.611 3.750 -15.240 1.00 76.38 907 LYS A N 1
ATOM 7539 C CA . LYS A 1 907 ? 39.079 3.589 -16.632 1.00 76.38 907 LYS A CA 1
ATOM 7540 C C . LYS A 1 907 ? 39.977 2.370 -16.885 1.00 76.38 907 LYS A C 1
ATOM 7542 O O . LYS A 1 907 ? 40.107 1.920 -18.017 1.00 76.38 907 LYS A O 1
ATOM 7547 N N . GLU A 1 908 ? 40.596 1.841 -15.838 1.00 69.75 908 GLU A N 1
ATOM 7548 C CA . GLU A 1 908 ? 41.504 0.693 -15.896 1.00 69.75 908 GLU A CA 1
ATOM 7549 C C . GLU A 1 908 ? 40.763 -0.630 -16.129 1.00 69.75 908 GLU A C 1
ATOM 7551 O O . GLU A 1 908 ? 41.342 -1.554 -16.696 1.00 69.75 908 GLU A O 1
ATOM 7556 N N . PHE A 1 909 ? 39.469 -0.668 -15.785 1.00 74.12 909 PHE A N 1
ATOM 7557 C CA . PHE A 1 909 ? 38.573 -1.823 -15.882 1.00 74.12 909 PHE A CA 1
ATOM 7558 C C . PHE A 1 909 ? 37.595 -1.739 -17.071 1.00 74.12 909 PHE A C 1
ATOM 7560 O O . PHE A 1 909 ? 36.554 -2.391 -17.045 1.00 74.12 909 PHE A O 1
ATOM 7567 N N . ILE A 1 910 ? 37.868 -0.906 -18.084 1.00 79.31 910 ILE A N 1
ATOM 7568 C CA . ILE A 1 910 ? 36.974 -0.739 -19.249 1.00 79.31 910 ILE A CA 1
ATOM 7569 C C . ILE A 1 910 ? 36.941 -2.008 -20.113 1.00 79.31 910 ILE A C 1
ATOM 7571 O O . ILE A 1 910 ? 35.864 -2.440 -20.523 1.00 79.31 910 ILE A O 1
ATOM 7575 N N . ALA A 1 911 ? 38.112 -2.570 -20.427 1.00 79.62 911 ALA A N 1
ATOM 7576 C CA . ALA A 1 911 ? 38.273 -3.660 -21.386 1.00 79.62 911 ALA A CA 1
ATOM 7577 C C . ALA A 1 911 ? 39.641 -4.357 -21.268 1.00 79.62 911 ALA A C 1
ATOM 7579 O O . ALA A 1 911 ? 40.591 -3.807 -20.712 1.00 79.62 911 ALA A O 1
ATOM 7580 N N . ASP A 1 912 ? 39.755 -5.520 -21.912 1.00 74.06 912 ASP A N 1
ATOM 7581 C CA . ASP A 1 912 ? 41.027 -6.149 -22.286 1.00 74.06 912 ASP A CA 1
ATOM 7582 C C . ASP A 1 912 ? 41.863 -5.188 -23.164 1.00 74.06 912 ASP A C 1
ATOM 7584 O O . ASP A 1 912 ? 41.491 -4.877 -24.303 1.00 74.06 912 ASP A O 1
ATOM 7588 N N . ARG A 1 913 ? 43.009 -4.732 -22.635 1.00 70.88 913 ARG A N 1
ATOM 7589 C CA . ARG A 1 913 ? 43.883 -3.726 -23.272 1.00 70.88 913 ARG A CA 1
ATOM 7590 C C . ARG A 1 913 ? 44.693 -4.254 -24.467 1.00 70.88 913 ARG A C 1
ATOM 7592 O O . ARG A 1 913 ? 45.267 -3.447 -25.197 1.00 70.88 913 ARG A O 1
ATOM 7599 N N . LYS A 1 914 ? 44.752 -5.572 -24.707 1.00 66.94 914 LYS A N 1
ATOM 7600 C CA . LYS A 1 914 ? 45.295 -6.120 -25.966 1.00 66.94 914 LYS A CA 1
ATOM 7601 C C . LYS A 1 914 ? 44.303 -5.971 -27.107 1.00 66.94 914 LYS A C 1
ATOM 7603 O O . LYS A 1 914 ? 44.704 -5.701 -28.241 1.00 66.94 914 LYS A O 1
ATOM 7608 N N . LYS A 1 915 ? 43.022 -6.217 -26.823 1.00 73.19 915 LYS A N 1
ATOM 7609 C CA . LYS A 1 915 ? 41.954 -6.195 -27.829 1.00 73.19 915 LYS A CA 1
ATOM 7610 C C . LYS A 1 915 ? 41.469 -4.776 -28.094 1.00 73.19 915 LYS A C 1
ATOM 7612 O O . LYS A 1 915 ? 41.279 -4.415 -29.252 1.00 73.19 915 LYS A O 1
ATOM 7617 N N . VAL A 1 916 ? 41.315 -3.970 -27.046 1.00 84.00 916 VAL A N 1
ATOM 7618 C CA . VAL A 1 916 ? 40.809 -2.597 -27.128 1.00 84.00 916 VAL A CA 1
ATOM 7619 C C . VAL A 1 916 ? 41.936 -1.610 -26.871 1.00 84.00 916 VAL A C 1
ATOM 7621 O O . VAL A 1 916 ? 42.531 -1.595 -25.795 1.00 84.00 916 VAL A O 1
ATOM 7624 N N . LYS A 1 917 ? 42.214 -0.749 -27.853 1.00 83.50 917 LYS A N 1
ATOM 7625 C CA . LYS A 1 917 ? 43.195 0.331 -27.675 1.00 83.50 917 LYS A CA 1
ATOM 7626 C C . LYS A 1 917 ? 42.539 1.506 -26.963 1.00 83.50 917 LYS A C 1
ATOM 7628 O O . LYS A 1 917 ? 41.468 1.946 -27.379 1.00 83.50 917 LYS A O 1
ATOM 7633 N N . LEU A 1 918 ? 43.168 1.973 -25.892 1.00 82.94 918 LEU A N 1
ATOM 7634 C CA . LEU A 1 918 ? 42.748 3.121 -25.097 1.00 82.94 918 LEU A CA 1
ATOM 7635 C C . LEU A 1 918 ? 43.978 3.990 -24.825 1.00 82.94 918 LEU A C 1
ATOM 7637 O O . LEU A 1 918 ? 45.052 3.467 -24.523 1.00 82.94 918 LEU A O 1
ATOM 7641 N N . ASN A 1 919 ? 43.803 5.314 -24.824 1.00 79.25 919 ASN A N 1
ATOM 7642 C CA . ASN A 1 919 ? 44.856 6.278 -24.489 1.00 79.25 919 ASN A CA 1
ATOM 7643 C C . ASN A 1 919 ? 45.056 6.384 -22.963 1.00 79.25 919 ASN A C 1
ATOM 7645 O O . ASN A 1 919 ? 44.902 7.435 -22.341 1.00 79.25 919 ASN A O 1
ATOM 7649 N N . ILE A 1 920 ? 45.367 5.238 -22.364 1.00 69.19 920 ILE A N 1
ATOM 7650 C CA . ILE A 1 920 ? 45.782 5.048 -20.978 1.00 69.19 920 ILE A CA 1
ATOM 7651 C C . ILE A 1 920 ? 47.238 4.566 -21.050 1.00 69.19 920 ILE A C 1
ATOM 7653 O O . ILE A 1 920 ? 47.532 3.703 -21.880 1.00 69.19 920 ILE A O 1
ATOM 7657 N N . PRO A 1 921 ? 48.166 5.078 -20.219 1.00 56.50 921 PRO A N 1
ATOM 7658 C CA . PRO A 1 921 ? 49.540 4.589 -20.204 1.00 56.50 921 PRO A CA 1
ATOM 7659 C C . PRO A 1 921 ? 49.597 3.063 -20.060 1.00 56.50 921 PRO A C 1
ATOM 7661 O O . PRO A 1 921 ? 49.071 2.497 -19.100 1.00 56.50 921 PRO A O 1
ATOM 7664 N N . ILE A 1 922 ? 50.232 2.401 -21.028 1.00 51.84 922 ILE A N 1
ATOM 7665 C CA . ILE A 1 922 ? 50.524 0.968 -20.960 1.00 51.84 922 ILE A CA 1
ATOM 7666 C C . ILE A 1 922 ? 51.692 0.800 -19.970 1.00 51.84 922 ILE A C 1
ATOM 7668 O O . ILE A 1 922 ? 52.715 1.470 -20.157 1.00 51.84 922 ILE A O 1
ATOM 7672 N N . PRO A 1 923 ? 51.572 -0.046 -18.927 1.00 46.69 923 PRO A N 1
ATOM 7673 C CA . PRO A 1 923 ? 52.704 -0.411 -18.076 1.00 46.69 923 PRO A CA 1
ATOM 7674 C C . PRO A 1 923 ? 53.874 -0.959 -18.910 1.00 46.69 923 PRO A C 1
ATOM 7676 O O . PRO A 1 923 ? 53.680 -1.524 -19.984 1.00 46.69 923 PRO A O 1
ATOM 7679 N N . THR A 1 924 ? 55.112 -0.739 -18.472 1.00 46.81 924 THR A N 1
ATOM 7680 C CA . THR A 1 924 ? 56.292 -1.121 -19.264 1.00 46.81 924 THR A CA 1
ATOM 7681 C C . THR A 1 924 ? 56.666 -2.590 -19.099 1.00 46.81 924 THR A C 1
ATOM 7683 O O . THR A 1 924 ? 56.783 -3.055 -17.973 1.00 46.81 924 THR A O 1
ATOM 7686 N N . LYS A 1 925 ? 56.983 -3.228 -20.233 1.00 51.25 925 LYS A N 1
ATOM 7687 C CA . LYS A 1 925 ? 57.332 -4.646 -20.425 1.00 51.25 925 LYS A CA 1
ATOM 7688 C C . LYS A 1 925 ? 58.011 -5.360 -19.240 1.00 51.25 925 LYS A C 1
ATOM 7690 O O . LYS A 1 925 ? 59.106 -4.959 -18.830 1.00 51.25 925 LYS A O 1
ATOM 7695 N N . GLN A 1 926 ? 57.425 -6.479 -18.805 1.00 58.28 926 GLN A N 1
ATOM 7696 C CA . GLN A 1 926 ? 57.816 -7.228 -17.606 1.00 58.28 926 GLN A CA 1
ATOM 7697 C C . GLN A 1 926 ? 59.274 -7.713 -17.587 1.00 58.28 926 GLN A C 1
ATOM 7699 O O . GLN A 1 926 ? 59.873 -8.101 -18.596 1.00 58.28 926 GLN A O 1
ATOM 7704 N N . SER A 1 927 ? 59.845 -7.768 -16.378 1.00 59.53 927 SER A N 1
ATOM 7705 C CA . SER A 1 927 ? 61.217 -8.237 -16.161 1.00 59.53 927 SER A CA 1
ATOM 7706 C C . SER A 1 927 ? 61.370 -9.764 -16.301 1.00 59.53 927 SER A C 1
ATOM 7708 O O . SER A 1 927 ? 60.485 -10.549 -15.960 1.00 59.53 927 SER A O 1
ATOM 7710 N N . SER A 1 928 ? 62.573 -10.225 -16.673 1.00 66.00 928 SER A N 1
ATOM 7711 C CA . SER A 1 928 ? 62.909 -11.664 -16.708 1.00 66.00 928 SER A CA 1
ATOM 7712 C C . SER A 1 928 ? 62.863 -12.351 -15.327 1.00 66.00 928 SER A C 1
ATOM 7714 O O . SER A 1 928 ? 62.991 -13.576 -15.242 1.00 66.00 928 SER A O 1
ATOM 7716 N N . ALA A 1 929 ? 62.733 -11.602 -14.227 1.00 68.75 929 ALA A N 1
ATOM 7717 C CA . ALA A 1 929 ? 62.477 -12.168 -12.905 1.00 68.75 929 ALA A CA 1
ATOM 7718 C C . ALA A 1 929 ? 60.971 -12.419 -12.686 1.00 68.75 929 ALA A C 1
ATOM 7720 O O . ALA A 1 929 ? 60.613 -13.478 -12.168 1.00 68.75 929 ALA A O 1
ATOM 7721 N N . ASN A 1 930 ? 60.106 -11.523 -13.172 1.00 73.25 930 ASN A N 1
ATOM 7722 C CA . ASN A 1 930 ? 58.640 -11.616 -13.106 1.00 73.25 930 ASN A CA 1
ATOM 7723 C C . ASN A 1 930 ? 58.130 -12.820 -13.929 1.00 73.25 930 ASN A C 1
ATOM 7725 O O . ASN A 1 930 ? 57.358 -13.645 -13.448 1.00 73.25 930 ASN A O 1
ATOM 7729 N N . GLU A 1 931 ? 58.678 -13.031 -15.128 1.00 74.75 931 GLU A N 1
ATOM 7730 C CA . GLU A 1 931 ? 58.363 -14.199 -15.968 1.00 74.75 931 GLU A CA 1
ATOM 7731 C C . GLU A 1 931 ? 58.689 -15.540 -15.263 1.00 74.75 931 GLU A C 1
ATOM 7733 O O . GLU A 1 931 ? 57.953 -16.530 -15.347 1.00 74.75 931 GLU A O 1
ATOM 7738 N N . LYS A 1 932 ? 59.806 -15.581 -14.520 1.00 77.88 932 LYS A N 1
ATOM 7739 C CA . LYS A 1 932 ? 60.217 -16.756 -13.731 1.00 77.88 932 LYS A CA 1
ATOM 7740 C C . LYS A 1 932 ? 59.358 -16.942 -12.483 1.00 77.88 932 LYS A C 1
ATOM 7742 O O . LYS A 1 932 ? 59.166 -18.084 -12.064 1.00 77.88 932 LYS A O 1
ATOM 7747 N N . LEU A 1 933 ? 58.845 -15.850 -11.917 1.00 84.94 933 LEU A N 1
ATOM 7748 C CA . LEU A 1 933 ? 57.888 -15.861 -10.818 1.00 84.94 933 LEU A CA 1
ATOM 7749 C C . LEU A 1 933 ? 56.568 -16.505 -11.265 1.00 84.94 933 LEU A C 1
ATOM 7751 O O . LEU A 1 933 ? 56.134 -17.466 -10.628 1.00 84.94 933 LEU A O 1
ATOM 7755 N N . LEU A 1 934 ? 56.005 -16.093 -12.412 1.00 81.56 934 LEU A N 1
ATOM 7756 C CA . LEU A 1 934 ? 54.755 -16.666 -12.935 1.00 81.56 934 LEU A CA 1
ATOM 7757 C C . LEU A 1 934 ? 54.883 -18.173 -13.171 1.00 81.56 934 LEU A C 1
ATOM 7759 O O . LEU A 1 934 ? 54.090 -18.977 -12.679 1.00 81.56 934 LEU A O 1
ATOM 7763 N N . LYS A 1 935 ? 55.961 -18.577 -13.858 1.00 78.50 935 LYS A N 1
ATOM 7764 C CA . LYS A 1 935 ? 56.273 -19.988 -14.136 1.00 78.50 935 LYS A CA 1
ATOM 7765 C C . LYS A 1 935 ? 56.513 -20.811 -12.863 1.00 78.50 935 LYS A C 1
ATOM 7767 O O . LYS A 1 935 ? 56.367 -22.035 -12.903 1.00 78.50 935 LYS A O 1
ATOM 7772 N N . ALA A 1 936 ? 56.886 -20.183 -11.748 1.00 82.12 936 ALA A N 1
ATOM 7773 C CA . ALA A 1 936 ? 57.010 -20.851 -10.458 1.00 82.12 936 ALA A CA 1
ATOM 7774 C C . ALA A 1 936 ? 55.656 -21.011 -9.749 1.00 82.12 936 ALA A C 1
ATOM 7776 O O . ALA A 1 936 ? 55.397 -22.090 -9.218 1.00 82.12 936 ALA A O 1
ATOM 7777 N N . ILE A 1 937 ? 54.787 -19.997 -9.801 1.00 83.81 937 ILE A N 1
ATOM 7778 C CA . ILE A 1 937 ? 53.428 -20.024 -9.235 1.00 83.81 937 ILE A CA 1
ATOM 7779 C C . ILE A 1 937 ? 52.563 -21.069 -9.952 1.00 83.81 937 ILE A C 1
ATOM 7781 O O . ILE A 1 937 ? 52.097 -22.019 -9.321 1.00 83.81 937 ILE A O 1
ATOM 7785 N N . LEU A 1 938 ? 52.454 -20.985 -11.285 1.00 79.31 938 LEU A N 1
ATOM 7786 C CA . LEU A 1 938 ? 51.623 -21.882 -12.104 1.00 79.31 938 LEU A CA 1
ATOM 7787 C C . LEU A 1 938 ? 52.013 -23.367 -11.992 1.00 79.31 938 LEU A C 1
ATOM 7789 O O . LEU A 1 938 ? 51.176 -24.250 -12.182 1.00 79.31 938 LEU A O 1
ATOM 7793 N N . ARG A 1 939 ? 53.284 -23.654 -11.675 1.00 82.12 939 ARG A N 1
ATOM 7794 C CA . ARG A 1 939 ? 53.820 -25.013 -11.464 1.00 82.12 939 ARG A CA 1
ATOM 7795 C C . ARG A 1 939 ? 53.961 -25.396 -9.982 1.00 82.12 939 ARG A C 1
ATOM 7797 O O . ARG A 1 939 ? 54.532 -26.448 -9.689 1.00 82.12 939 ARG A O 1
ATOM 7804 N N . SER A 1 940 ? 53.523 -24.537 -9.060 1.00 84.44 940 SER A N 1
ATOM 7805 C CA . SER A 1 940 ? 53.664 -24.681 -7.602 1.00 84.44 940 SER A CA 1
ATOM 7806 C C . SER A 1 940 ? 55.093 -25.059 -7.154 1.00 84.44 940 SER A C 1
ATOM 7808 O O . SER A 1 940 ? 55.310 -25.964 -6.342 1.00 84.44 940 SER A O 1
ATOM 7810 N N . ASN A 1 941 ? 56.102 -24.402 -7.739 1.00 87.50 941 ASN A N 1
ATOM 7811 C CA . ASN A 1 941 ? 57.522 -24.695 -7.543 1.00 87.50 941 ASN A CA 1
ATOM 7812 C C . ASN A 1 941 ? 58.187 -23.684 -6.594 1.00 87.50 941 ASN A C 1
ATOM 7814 O O . ASN A 1 941 ? 58.770 -22.687 -7.023 1.00 87.50 941 ASN A O 1
ATOM 7818 N N . VAL A 1 942 ? 58.128 -23.999 -5.300 1.00 85.88 942 VAL A N 1
ATOM 7819 C CA . VAL A 1 942 ? 58.620 -23.184 -4.175 1.00 85.88 942 VAL A CA 1
ATOM 7820 C C . VAL A 1 942 ? 60.092 -22.765 -4.327 1.00 85.88 942 VAL A C 1
ATOM 7822 O O . VAL A 1 942 ? 60.439 -21.605 -4.110 1.00 85.88 942 VAL A O 1
ATOM 7825 N N . ASP A 1 943 ? 60.976 -23.673 -4.756 1.00 84.25 943 ASP A N 1
ATOM 7826 C CA . ASP A 1 943 ? 62.408 -23.373 -4.907 1.00 84.25 943 ASP A CA 1
ATOM 7827 C C . ASP A 1 943 ? 62.678 -22.332 -5.997 1.00 84.25 943 ASP A C 1
ATOM 7829 O O . ASP A 1 943 ? 63.577 -21.499 -5.865 1.00 84.25 943 ASP A O 1
ATOM 7833 N N . ASN A 1 944 ? 61.935 -22.392 -7.103 1.00 82.62 944 ASN A N 1
ATOM 7834 C CA . ASN A 1 944 ? 62.065 -21.425 -8.188 1.00 82.62 944 ASN A CA 1
ATOM 7835 C C . ASN A 1 944 ? 61.327 -20.121 -7.878 1.00 82.62 944 ASN A C 1
ATOM 7837 O O . ASN A 1 944 ? 61.819 -19.063 -8.262 1.00 82.62 944 ASN A O 1
ATOM 7841 N N . PHE A 1 945 ? 60.233 -20.184 -7.118 1.00 89.44 945 PHE A N 1
ATOM 7842 C CA . PHE A 1 945 ? 59.533 -19.021 -6.583 1.00 89.44 945 PHE A CA 1
ATOM 7843 C C . PHE A 1 945 ? 60.478 -18.186 -5.703 1.00 89.44 945 PHE A C 1
ATOM 7845 O O . PHE A 1 945 ? 60.773 -17.037 -6.028 1.00 89.44 945 PHE A O 1
ATOM 7852 N N . HIS A 1 946 ? 61.100 -18.794 -4.687 1.00 85.25 946 HIS A N 1
ATOM 7853 C CA . HIS A 1 946 ? 62.071 -18.106 -3.830 1.00 85.25 946 HIS A CA 1
ATOM 7854 C C . HIS A 1 946 ? 63.303 -17.579 -4.587 1.00 85.25 946 HIS A C 1
ATOM 7856 O O . HIS A 1 946 ? 63.875 -16.560 -4.194 1.00 85.25 946 HIS A O 1
ATOM 7862 N N . LYS A 1 947 ? 63.728 -18.236 -5.677 1.00 85.50 947 LYS A N 1
ATOM 7863 C CA . LYS A 1 947 ? 64.797 -17.721 -6.554 1.00 85.50 947 LYS A CA 1
ATOM 7864 C C . LYS A 1 947 ? 64.346 -16.518 -7.381 1.00 85.50 947 LYS A C 1
ATOM 7866 O O . LYS A 1 947 ? 65.151 -15.612 -7.558 1.00 85.50 947 LYS A O 1
ATOM 7871 N N . ALA A 1 948 ? 63.106 -16.498 -7.872 1.00 82.69 948 ALA A N 1
ATOM 7872 C CA . ALA A 1 948 ? 62.554 -15.367 -8.616 1.00 82.69 948 ALA A CA 1
ATOM 7873 C C . ALA A 1 948 ? 62.417 -14.129 -7.715 1.00 82.69 948 ALA A C 1
ATOM 7875 O O . ALA A 1 948 ? 62.945 -13.074 -8.059 1.00 82.69 948 ALA A O 1
ATOM 7876 N N . ILE A 1 949 ? 61.850 -14.290 -6.512 1.00 84.12 949 ILE A N 1
ATOM 7877 C CA . ILE A 1 949 ? 61.786 -13.231 -5.490 1.00 84.12 949 ILE A CA 1
ATOM 7878 C C . ILE A 1 949 ? 63.192 -12.690 -5.171 1.00 84.12 949 ILE A C 1
ATOM 7880 O O . ILE A 1 949 ? 63.436 -11.489 -5.265 1.00 84.12 949 ILE A O 1
ATOM 7884 N N . LYS A 1 950 ? 64.172 -13.565 -4.889 1.00 83.44 950 LYS A N 1
ATOM 7885 C CA . LYS A 1 950 ? 65.568 -13.151 -4.625 1.00 83.44 950 LYS A CA 1
ATOM 7886 C C . LYS A 1 950 ? 66.288 -12.528 -5.826 1.00 83.44 950 LYS A C 1
ATOM 7888 O O . LYS A 1 950 ? 67.286 -11.843 -5.625 1.00 83.44 950 LYS A O 1
ATOM 7893 N N . ALA A 1 951 ? 65.816 -12.766 -7.047 1.00 79.88 951 ALA A N 1
ATOM 7894 C CA . ALA A 1 951 ? 66.324 -12.127 -8.258 1.00 79.88 951 ALA A CA 1
ATOM 7895 C C . ALA A 1 951 ? 65.707 -10.736 -8.510 1.00 79.88 951 ALA A C 1
ATOM 7897 O O . ALA A 1 951 ? 66.029 -10.121 -9.524 1.00 79.88 951 ALA A O 1
ATOM 7898 N N . GLY A 1 952 ? 64.850 -10.243 -7.606 1.00 75.06 952 GLY A N 1
ATOM 7899 C CA . GLY A 1 952 ? 64.195 -8.942 -7.725 1.00 75.06 952 GLY A CA 1
ATOM 7900 C C . GLY A 1 952 ? 62.944 -8.962 -8.603 1.00 75.06 952 GLY A C 1
ATOM 7901 O O . GLY A 1 952 ? 62.678 -7.973 -9.276 1.00 75.06 952 GLY A O 1
ATOM 7902 N N . ALA A 1 953 ? 62.201 -10.076 -8.634 1.00 78.31 953 ALA A N 1
ATOM 7903 C CA . ALA A 1 953 ? 60.887 -10.104 -9.275 1.00 78.31 953 ALA A CA 1
ATOM 7904 C C . ALA A 1 953 ? 59.944 -9.103 -8.593 1.00 78.31 953 ALA A C 1
ATOM 7906 O O . ALA A 1 953 ? 59.771 -9.143 -7.373 1.00 78.31 953 ALA A O 1
ATOM 7907 N N . ASN A 1 954 ? 59.343 -8.220 -9.385 1.00 77.06 954 ASN A N 1
ATOM 7908 C CA . ASN A 1 954 ? 58.379 -7.246 -8.906 1.00 77.06 954 ASN A CA 1
ATOM 7909 C C . ASN A 1 954 ? 57.002 -7.911 -8.802 1.00 77.06 954 ASN A C 1
ATOM 7911 O O . ASN A 1 954 ? 56.337 -8.155 -9.804 1.00 77.06 954 ASN A O 1
ATOM 7915 N N . ILE A 1 955 ? 56.614 -8.239 -7.573 1.00 73.44 955 ILE A N 1
ATOM 7916 C CA . ILE A 1 955 ? 55.368 -8.951 -7.258 1.00 73.44 955 ILE A CA 1
ATOM 7917 C C . ILE A 1 955 ? 54.107 -8.087 -7.413 1.00 73.44 955 ILE A C 1
ATOM 7919 O O . ILE A 1 955 ? 53.036 -8.662 -7.518 1.00 73.44 955 ILE A O 1
ATOM 7923 N N . ASN A 1 956 ? 54.266 -6.757 -7.473 1.00 69.00 956 ASN A N 1
ATOM 7924 C CA . ASN A 1 956 ? 53.211 -5.749 -7.685 1.00 69.00 956 ASN A CA 1
ATOM 7925 C C . ASN A 1 956 ? 52.978 -5.409 -9.171 1.00 69.00 956 ASN A C 1
ATOM 7927 O O . ASN A 1 956 ? 52.281 -4.450 -9.499 1.00 69.00 956 ASN A O 1
ATOM 7931 N N . GLU A 1 957 ? 53.670 -6.082 -10.091 1.00 68.56 957 GLU A N 1
ATOM 7932 C CA . GLU A 1 957 ? 53.556 -5.794 -11.521 1.00 68.56 957 GLU A CA 1
ATOM 7933 C C . GLU A 1 957 ? 52.451 -6.670 -12.125 1.00 68.56 957 GLU A C 1
ATOM 7935 O O . GLU A 1 957 ? 52.549 -7.894 -11.997 1.00 68.56 957 GLU A O 1
ATOM 7940 N N . PRO A 1 958 ? 51.436 -6.105 -12.806 1.00 62.81 958 PRO A N 1
ATOM 7941 C CA . PRO A 1 958 ? 50.399 -6.909 -13.447 1.00 62.81 958 PRO A CA 1
ATOM 7942 C C . PRO A 1 958 ? 51.024 -7.842 -14.489 1.00 62.81 958 PRO A C 1
ATOM 7944 O O . PRO A 1 958 ? 52.014 -7.493 -15.143 1.00 62.81 958 PRO A O 1
ATOM 7947 N N . ILE A 1 959 ? 50.470 -9.045 -14.625 1.00 66.94 959 ILE A N 1
ATOM 7948 C CA . ILE A 1 959 ? 51.000 -10.091 -15.499 1.00 66.94 959 ILE A CA 1
ATOM 7949 C C . ILE A 1 959 ? 50.829 -9.711 -16.971 1.00 66.94 959 ILE A C 1
ATOM 7951 O O . ILE A 1 959 ? 49.726 -9.468 -17.455 1.00 66.94 959 ILE A O 1
ATOM 7955 N N . GLU A 1 960 ? 51.936 -9.727 -17.710 1.00 63.91 960 GLU A N 1
ATOM 7956 C CA . GLU A 1 960 ? 51.926 -9.679 -19.172 1.00 63.91 960 GLU A CA 1
ATOM 7957 C C . GLU A 1 960 ? 51.966 -11.099 -19.751 1.00 63.91 960 GLU A C 1
ATOM 7959 O O . GLU A 1 960 ? 52.535 -12.020 -19.157 1.00 63.91 960 GLU A O 1
ATOM 7964 N N . VAL A 1 961 ? 51.399 -11.290 -20.945 1.00 56.28 961 VAL A N 1
ATOM 7965 C CA . VAL A 1 961 ? 51.382 -12.616 -21.578 1.00 56.28 961 VAL A CA 1
ATOM 7966 C C . VAL A 1 961 ? 52.761 -13.078 -22.034 1.00 56.28 961 VAL A C 1
ATOM 7968 O O . VAL A 1 961 ? 53.508 -12.382 -22.721 1.00 56.28 961 VAL A O 1
ATOM 7971 N N . ILE A 1 962 ? 53.046 -14.330 -21.685 1.00 56.41 962 ILE A N 1
ATOM 7972 C CA . ILE A 1 962 ? 54.256 -15.061 -22.039 1.00 56.41 962 ILE A CA 1
ATOM 7973 C C . ILE A 1 962 ? 53.977 -15.878 -23.309 1.00 56.41 962 ILE A C 1
ATOM 7975 O O . ILE A 1 962 ? 53.191 -16.819 -23.265 1.00 56.41 962 ILE A O 1
ATOM 7979 N N . GLU A 1 963 ? 54.674 -15.573 -24.407 1.00 47.53 963 GLU A N 1
ATOM 7980 C CA . GLU A 1 963 ? 54.455 -16.144 -25.759 1.00 47.53 963 GLU A CA 1
ATOM 7981 C C . GLU A 1 963 ? 54.666 -17.676 -25.895 1.00 47.53 963 GLU A C 1
ATOM 7983 O O . GLU A 1 963 ? 54.388 -18.238 -26.948 1.00 47.53 963 GLU A O 1
ATOM 7988 N N . ASP A 1 964 ? 55.146 -18.359 -24.848 1.00 48.75 964 ASP A N 1
ATOM 7989 C CA . ASP A 1 964 ? 55.616 -19.760 -24.865 1.00 48.75 964 ASP A CA 1
ATOM 7990 C C . ASP A 1 964 ? 54.734 -20.736 -24.040 1.00 48.75 964 ASP A C 1
ATOM 7992 O O . ASP A 1 964 ? 55.187 -21.836 -23.701 1.00 48.75 964 ASP A O 1
ATOM 7996 N N . TYR A 1 965 ? 53.522 -20.347 -23.616 1.00 50.47 965 TYR A N 1
ATOM 7997 C CA . TYR A 1 965 ? 52.708 -21.160 -22.694 1.00 50.47 965 TYR A CA 1
ATOM 7998 C C . TYR A 1 965 ? 51.189 -21.081 -22.948 1.00 50.47 965 TYR A C 1
ATOM 8000 O O . TYR A 1 965 ? 50.570 -20.056 -22.672 1.00 50.47 965 TYR A O 1
ATOM 8008 N N . ASP A 1 966 ? 50.591 -22.203 -23.370 1.00 49.81 966 ASP A N 1
ATOM 8009 C CA . ASP A 1 966 ? 49.171 -22.314 -23.766 1.00 49.81 966 ASP A CA 1
ATOM 8010 C C . ASP A 1 966 ? 48.156 -21.960 -22.650 1.00 49.81 966 ASP A C 1
ATOM 8012 O O . ASP A 1 966 ? 47.027 -21.588 -22.951 1.00 49.81 966 ASP A O 1
ATOM 8016 N N . ASP A 1 967 ? 48.550 -22.038 -21.371 1.00 49.19 967 ASP A N 1
ATOM 8017 C CA . ASP A 1 967 ? 47.687 -21.746 -20.208 1.00 49.19 967 ASP A CA 1
ATOM 8018 C C . ASP A 1 967 ? 47.802 -20.285 -19.696 1.00 49.19 967 ASP A C 1
ATOM 8020 O O . ASP A 1 967 ? 47.184 -19.936 -18.691 1.00 49.19 967 ASP A O 1
ATOM 8024 N N . CYS A 1 968 ? 48.649 -19.433 -20.294 1.00 50.50 968 CYS A N 1
ATOM 8025 C CA . CYS A 1 968 ? 48.972 -18.111 -19.726 1.00 50.50 968 CYS A CA 1
ATOM 8026 C C . CYS A 1 968 ? 48.079 -16.952 -20.203 1.00 50.50 968 CYS A C 1
ATOM 8028 O O . CYS A 1 968 ? 48.163 -15.872 -19.623 1.00 50.50 968 CYS A O 1
ATOM 8030 N N . GLU A 1 969 ? 47.247 -17.132 -21.235 1.00 50.97 969 GLU A N 1
ATOM 8031 C CA . GLU A 1 969 ? 46.380 -16.052 -21.744 1.00 50.97 969 GLU A CA 1
ATOM 8032 C C . GLU A 1 969 ? 45.212 -15.711 -20.799 1.00 50.97 969 GLU A C 1
ATOM 8034 O O . GLU A 1 969 ? 44.716 -14.588 -20.834 1.00 50.97 969 GLU A O 1
ATOM 8039 N N . GLU A 1 970 ? 44.798 -16.636 -19.924 1.00 54.41 970 GLU A N 1
ATOM 8040 C CA . GLU A 1 970 ? 43.704 -16.422 -18.955 1.00 54.41 970 GLU A CA 1
ATOM 8041 C C . GLU A 1 970 ? 44.078 -15.483 -17.794 1.00 54.41 970 GLU A C 1
ATOM 8043 O O . GLU A 1 970 ? 43.191 -14.973 -17.116 1.00 54.41 970 GLU A O 1
ATOM 8048 N N . TYR A 1 971 ? 45.375 -15.242 -17.571 1.00 61.56 971 TYR A N 1
ATOM 8049 C CA . TYR A 1 971 ? 45.893 -14.464 -16.438 1.00 61.56 971 TYR A CA 1
ATOM 8050 C C . TYR A 1 971 ? 46.501 -13.118 -16.854 1.00 61.56 971 TYR A C 1
ATOM 8052 O O . TYR A 1 971 ? 47.288 -12.530 -16.114 1.00 61.56 971 TYR A O 1
ATOM 8060 N N . GLU A 1 972 ? 46.196 -12.640 -18.060 1.00 59.19 972 GLU A N 1
ATOM 8061 C CA . GLU A 1 972 ? 46.679 -11.343 -18.526 1.00 59.19 972 GLU A CA 1
ATOM 8062 C C . GLU A 1 972 ? 46.071 -10.186 -17.730 1.00 59.19 972 GLU A C 1
ATOM 8064 O O . GLU A 1 972 ? 44.862 -10.113 -17.527 1.00 59.19 972 GLU A O 1
ATOM 8069 N N . GLY A 1 973 ? 46.920 -9.255 -17.302 1.00 57.50 973 GLY A N 1
ATOM 8070 C CA . GLY A 1 973 ? 46.542 -8.137 -16.447 1.00 57.50 973 GLY A CA 1
ATOM 8071 C C . GLY A 1 973 ? 46.404 -8.508 -14.972 1.00 57.50 973 GLY A C 1
ATOM 8072 O O . GLY A 1 973 ? 46.528 -7.608 -14.153 1.00 57.50 973 GLY A O 1
ATOM 8073 N N . CYS A 1 974 ? 46.232 -9.791 -14.632 1.00 62.75 974 CYS A N 1
ATOM 8074 C CA . CYS A 1 974 ? 46.081 -10.250 -13.254 1.00 62.75 974 CYS A CA 1
ATOM 8075 C C . CYS A 1 974 ? 47.353 -10.054 -12.419 1.00 62.75 974 CYS A C 1
ATOM 8077 O O . CYS A 1 974 ? 48.476 -10.175 -12.913 1.00 62.75 974 CYS A O 1
ATOM 8079 N N . SER A 1 975 ? 47.186 -9.863 -11.116 1.00 70.75 975 SER A N 1
ATOM 8080 C CA . SER A 1 975 ? 48.286 -9.877 -10.158 1.00 70.75 975 SER A CA 1
ATOM 8081 C C . SER A 1 975 ? 48.873 -11.280 -9.936 1.00 70.75 975 SER A C 1
ATOM 8083 O O . SER A 1 975 ? 48.210 -12.316 -10.077 1.00 70.75 975 SER A O 1
ATOM 8085 N N . PHE A 1 976 ? 50.139 -11.335 -9.514 1.00 77.44 976 PHE A N 1
ATOM 8086 C CA . PHE A 1 976 ? 50.796 -12.592 -9.136 1.00 77.44 976 PHE A CA 1
ATOM 8087 C C . PHE A 1 976 ? 50.123 -13.289 -7.945 1.00 77.44 976 PHE A C 1
ATOM 8089 O O . PHE A 1 976 ? 50.185 -14.519 -7.843 1.00 77.44 976 PHE A O 1
ATOM 8096 N N . LEU A 1 977 ? 49.481 -12.522 -7.060 1.00 75.69 977 LEU A N 1
ATOM 8097 C CA . LEU A 1 977 ? 48.731 -13.034 -5.920 1.00 75.69 977 LEU A CA 1
ATOM 8098 C C . LEU A 1 977 ? 47.423 -13.704 -6.368 1.00 75.69 977 LEU A C 1
ATOM 8100 O O . LEU A 1 977 ? 47.151 -14.831 -5.946 1.00 75.69 977 LEU A O 1
ATOM 8104 N N . ALA A 1 978 ? 46.676 -13.076 -7.283 1.00 68.50 978 ALA A N 1
ATOM 8105 C CA . ALA A 1 978 ? 45.442 -13.634 -7.843 1.00 68.50 978 ALA A CA 1
ATOM 8106 C C . ALA A 1 978 ? 45.685 -14.990 -8.539 1.00 68.50 978 ALA A C 1
ATOM 8108 O O . ALA A 1 978 ? 44.973 -15.963 -8.285 1.00 68.50 978 ALA A O 1
ATOM 8109 N N . VAL A 1 979 ? 46.757 -15.112 -9.332 1.00 74.31 979 VAL A N 1
ATOM 8110 C CA . VAL A 1 979 ? 47.124 -16.385 -9.990 1.00 74.31 979 VAL A CA 1
ATOM 8111 C C . VAL A 1 979 ? 47.570 -17.458 -8.990 1.00 74.31 979 VAL A C 1
ATOM 8113 O O . VAL A 1 979 ? 47.315 -18.649 -9.188 1.00 74.31 979 VAL A O 1
ATOM 8116 N N . ALA A 1 980 ? 48.228 -17.070 -7.894 1.00 79.25 980 ALA A N 1
ATOM 8117 C CA . ALA A 1 980 ? 48.595 -18.011 -6.839 1.00 79.25 980 ALA A CA 1
ATOM 8118 C C . ALA A 1 980 ? 47.371 -18.536 -6.075 1.00 79.25 980 ALA A C 1
ATOM 8120 O O . ALA A 1 980 ? 47.355 -19.713 -5.700 1.00 79.25 980 ALA A O 1
ATOM 8121 N N . LEU A 1 981 ? 46.348 -17.694 -5.893 1.00 76.69 981 LEU A N 1
ATOM 8122 C CA . LEU A 1 981 ? 45.074 -18.086 -5.301 1.00 76.69 981 LEU A CA 1
ATOM 8123 C C . LEU A 1 981 ? 44.314 -19.055 -6.204 1.00 76.69 981 LEU A C 1
ATOM 8125 O O . LEU A 1 981 ? 43.973 -20.154 -5.761 1.00 76.69 981 LEU A O 1
ATOM 8129 N N . ASP A 1 982 ? 44.130 -18.698 -7.477 1.00 74.44 982 ASP A N 1
ATOM 8130 C CA . ASP A 1 982 ? 43.479 -19.573 -8.452 1.00 74.44 982 ASP A CA 1
ATOM 8131 C C . ASP A 1 982 ? 44.113 -20.973 -8.451 1.00 74.44 982 ASP A C 1
ATOM 8133 O O . ASP A 1 982 ? 43.429 -21.991 -8.314 1.00 74.44 982 ASP A O 1
ATOM 8137 N N . LYS A 1 983 ? 45.451 -21.039 -8.472 1.00 79.00 983 LYS A N 1
ATOM 8138 C CA . LYS A 1 983 ? 46.173 -22.316 -8.474 1.00 79.00 983 LYS A CA 1
ATOM 8139 C C . LYS A 1 983 ? 45.980 -23.146 -7.200 1.00 79.00 983 LYS A C 1
ATOM 8141 O O . LYS A 1 983 ? 46.074 -24.375 -7.269 1.00 79.00 983 LYS A O 1
ATOM 8146 N N . ALA A 1 984 ? 45.715 -22.515 -6.057 1.00 77.88 984 ALA A N 1
ATOM 8147 C CA . ALA A 1 984 ? 45.425 -23.202 -4.799 1.00 77.88 984 ALA A CA 1
ATOM 8148 C C . ALA A 1 984 ? 43.983 -23.751 -4.736 1.00 77.88 984 ALA A C 1
ATOM 8150 O O . ALA A 1 984 ? 43.753 -24.798 -4.118 1.00 77.88 984 ALA A O 1
ATOM 8151 N N . LEU A 1 985 ? 43.029 -23.101 -5.414 1.00 74.38 985 LEU A N 1
ATOM 8152 C CA . LEU A 1 985 ? 41.603 -23.465 -5.413 1.00 74.38 985 LEU A CA 1
ATOM 8153 C C . LEU A 1 985 ? 41.161 -24.305 -6.626 1.00 74.38 985 LEU A C 1
ATOM 8155 O O . LEU A 1 985 ? 40.169 -25.028 -6.532 1.00 74.38 985 LEU A O 1
ATOM 8159 N N . TYR A 1 986 ? 41.915 -24.281 -7.732 1.00 72.56 986 TYR A N 1
ATOM 8160 C CA . TYR A 1 986 ? 41.596 -24.874 -9.043 1.00 72.56 986 TYR A CA 1
ATOM 8161 C C . TYR A 1 986 ? 40.867 -26.231 -8.995 1.00 72.56 986 TYR A C 1
ATOM 8163 O O . TYR A 1 986 ? 39.902 -26.462 -9.723 1.00 72.56 986 TYR A O 1
ATOM 8171 N N . HIS A 1 987 ? 41.308 -27.155 -8.136 1.00 66.06 987 HIS A N 1
ATOM 8172 C CA . HIS A 1 987 ? 40.776 -28.520 -8.088 1.00 66.06 987 HIS A CA 1
ATOM 8173 C C . HIS A 1 987 ? 39.489 -28.707 -7.270 1.00 66.06 987 HIS A C 1
ATOM 8175 O O . HIS A 1 987 ? 38.933 -29.807 -7.310 1.00 66.06 987 HIS A O 1
ATOM 8181 N N . LEU A 1 988 ? 39.006 -27.683 -6.562 1.00 65.88 988 LEU A N 1
ATOM 8182 C CA . LEU A 1 988 ? 37.720 -27.728 -5.858 1.00 65.88 988 LEU A CA 1
ATOM 8183 C C . LEU A 1 988 ? 36.552 -27.736 -6.859 1.00 65.88 988 LEU A C 1
ATOM 8185 O O . LEU A 1 988 ? 35.648 -28.557 -6.724 1.00 65.88 988 LEU A O 1
ATOM 8189 N N . THR A 1 989 ? 36.647 -26.949 -7.940 1.00 57.25 989 THR A N 1
ATOM 8190 C CA . THR A 1 989 ? 35.656 -26.923 -9.040 1.00 57.25 989 THR A CA 1
ATOM 8191 C C . THR A 1 989 ? 35.435 -28.304 -9.681 1.00 57.25 989 THR A C 1
ATOM 8193 O O . THR A 1 989 ? 34.306 -28.731 -9.910 1.00 57.25 989 THR A O 1
ATOM 8196 N N . TYR A 1 990 ? 36.512 -29.060 -9.914 1.00 50.91 990 TYR A N 1
ATOM 8197 C CA . TYR A 1 990 ? 36.468 -30.364 -10.588 1.00 50.91 990 TYR A CA 1
ATOM 8198 C C . TYR A 1 990 ? 36.049 -31.543 -9.691 1.00 50.91 990 TYR A C 1
ATOM 8200 O O . TYR A 1 990 ? 35.851 -32.652 -10.197 1.00 50.91 990 TYR A O 1
ATOM 8208 N N . PHE A 1 991 ? 35.925 -31.362 -8.370 1.00 52.94 991 PHE A N 1
ATOM 8209 C CA . PHE A 1 991 ? 35.656 -32.478 -7.450 1.00 52.94 991 PHE A CA 1
ATOM 8210 C C . PHE A 1 991 ? 34.185 -32.948 -7.450 1.00 52.94 991 PHE A C 1
ATOM 8212 O O . PHE A 1 991 ? 33.903 -34.061 -6.998 1.00 52.94 991 PHE A O 1
ATOM 8219 N N . ASN A 1 992 ? 33.262 -32.157 -8.011 1.00 53.03 992 ASN A N 1
ATOM 8220 C CA . ASN A 1 992 ? 31.815 -32.407 -7.954 1.00 53.03 992 ASN A CA 1
ATOM 8221 C C . ASN A 1 992 ? 31.262 -33.425 -8.976 1.00 53.03 992 ASN A C 1
ATOM 8223 O O . ASN A 1 992 ? 30.120 -33.861 -8.845 1.00 53.03 992 ASN A O 1
ATOM 8227 N N . HIS A 1 993 ? 32.045 -33.885 -9.958 1.00 45.88 993 HIS A N 1
ATOM 8228 C CA . HIS A 1 993 ? 31.520 -34.663 -11.096 1.00 45.88 993 HIS A CA 1
ATOM 8229 C C . HIS A 1 993 ? 31.738 -36.193 -11.063 1.00 45.88 993 HIS A C 1
ATOM 8231 O O . HIS A 1 993 ? 31.914 -36.805 -12.118 1.00 45.88 993 HIS A O 1
ATOM 8237 N N . GLY A 1 994 ? 31.676 -36.877 -9.905 1.00 43.72 994 GLY A N 1
ATOM 8238 C CA . GLY A 1 994 ? 31.454 -38.335 -10.017 1.00 43.72 994 GLY A CA 1
ATOM 8239 C C . GLY A 1 994 ? 31.474 -39.275 -8.814 1.00 43.72 994 GLY A C 1
ATOM 8240 O O . GLY A 1 994 ? 30.853 -40.332 -8.919 1.00 43.72 994 GLY A O 1
ATOM 8241 N N . LYS A 1 995 ? 32.174 -39.002 -7.701 1.00 42.50 995 LYS A N 1
ATOM 8242 C CA . LYS A 1 995 ? 32.217 -39.953 -6.562 1.00 42.50 995 LYS A CA 1
ATOM 8243 C C . LYS A 1 995 ? 32.224 -39.257 -5.204 1.00 42.50 995 LYS A C 1
ATOM 8245 O O . LYS A 1 995 ? 33.275 -38.844 -4.723 1.00 42.50 995 LYS A O 1
ATOM 8250 N N . ARG A 1 996 ? 31.046 -39.220 -4.567 1.00 49.34 996 ARG A N 1
ATOM 8251 C CA . ARG A 1 996 ? 30.838 -38.749 -3.189 1.00 49.34 996 ARG A CA 1
ATOM 8252 C C . ARG A 1 996 ? 31.715 -39.532 -2.202 1.00 49.34 996 ARG A C 1
ATOM 8254 O O . ARG A 1 996 ? 31.440 -40.684 -1.878 1.00 49.34 996 ARG A O 1
ATOM 8261 N N . GLY A 1 997 ? 32.749 -38.872 -1.700 1.00 55.50 997 GLY A N 1
ATOM 8262 C CA . GLY A 1 997 ? 33.453 -39.207 -0.466 1.00 55.50 997 GLY A CA 1
ATOM 8263 C C . GLY A 1 997 ? 33.644 -37.912 0.318 1.00 55.50 997 GLY A C 1
ATOM 8264 O O . GLY A 1 997 ? 33.779 -36.860 -0.301 1.00 55.50 997 GLY A O 1
ATOM 8265 N N . LYS A 1 998 ? 33.626 -37.967 1.658 1.00 57.50 998 LYS A N 1
ATOM 8266 C CA . LYS A 1 998 ? 33.759 -36.757 2.487 1.00 57.50 998 LYS A CA 1
ATOM 8267 C C . LYS A 1 998 ? 35.019 -35.974 2.102 1.00 57.50 998 LYS A C 1
ATOM 8269 O O . LYS A 1 998 ? 36.107 -36.558 2.057 1.00 57.50 998 LYS A O 1
ATOM 8274 N N . PHE A 1 999 ? 34.862 -34.673 1.852 1.00 63.16 999 PHE A N 1
ATOM 8275 C CA . PHE A 1 999 ? 35.992 -33.766 1.690 1.00 63.16 999 PHE A CA 1
ATOM 8276 C C . PHE A 1 999 ? 36.877 -33.832 2.942 1.00 63.16 999 PHE A C 1
ATOM 8278 O O . PHE A 1 999 ? 36.393 -33.995 4.062 1.00 63.16 999 PHE A O 1
ATOM 8285 N N . ASN A 1 1000 ? 38.191 -33.786 2.744 1.00 69.00 1000 ASN A N 1
ATOM 8286 C CA . ASN A 1 1000 ? 39.164 -33.886 3.822 1.00 69.00 1000 ASN A CA 1
ATOM 8287 C C . ASN A 1 1000 ? 40.200 -32.778 3.622 1.00 69.00 1000 ASN A C 1
ATOM 8289 O O . ASN A 1 1000 ? 41.143 -32.951 2.844 1.00 69.00 1000 ASN A O 1
ATOM 8293 N N . LYS A 1 1001 ? 39.972 -31.653 4.317 1.00 70.81 1001 LYS A N 1
ATOM 8294 C CA . LYS A 1 1001 ? 40.801 -30.437 4.323 1.00 70.81 1001 LYS A CA 1
ATOM 8295 C C . LYS A 1 1001 ? 42.286 -30.777 4.459 1.00 70.81 1001 LYS A C 1
ATOM 8297 O O . LYS A 1 1001 ? 43.058 -30.533 3.540 1.00 70.81 1001 LYS A O 1
ATOM 8302 N N . GLU A 1 1002 ? 42.646 -31.508 5.512 1.00 70.69 1002 GLU A N 1
ATOM 8303 C CA . GLU A 1 1002 ? 44.029 -31.889 5.829 1.00 70.69 1002 GLU A CA 1
ATOM 8304 C C . GLU A 1 1002 ? 44.722 -32.679 4.693 1.00 70.69 1002 GLU A C 1
ATOM 8306 O O . GLU A 1 1002 ? 45.897 -32.467 4.390 1.00 70.69 1002 GLU A O 1
ATOM 8311 N N . LYS A 1 1003 ? 44.003 -33.571 3.998 1.00 73.69 1003 LYS A N 1
ATOM 8312 C CA . LYS A 1 1003 ? 44.519 -34.326 2.842 1.00 73.69 1003 LYS A CA 1
ATOM 8313 C C . LYS A 1 1003 ? 44.570 -33.486 1.562 1.00 73.69 1003 LYS A C 1
ATOM 8315 O O . LYS A 1 1003 ? 45.451 -33.735 0.735 1.00 73.69 1003 LYS A O 1
ATOM 8320 N N . TYR A 1 1004 ? 43.648 -32.540 1.378 1.00 76.88 1004 TYR A N 1
ATOM 8321 C CA . TYR A 1 1004 ? 43.660 -31.588 0.263 1.00 76.88 1004 TYR A CA 1
ATOM 8322 C C . TYR A 1 1004 ? 44.847 -30.629 0.400 1.00 76.88 1004 TYR A C 1
ATOM 8324 O O . TYR A 1 1004 ? 45.723 -30.611 -0.465 1.00 76.88 1004 TYR A O 1
ATOM 8332 N N . GLU A 1 1005 ? 44.951 -29.945 1.537 1.00 71.00 1005 GLU A N 1
ATOM 8333 C CA . GLU A 1 1005 ? 46.052 -29.045 1.881 1.00 71.00 1005 GLU A CA 1
ATOM 8334 C C . GLU A 1 1005 ? 47.393 -29.768 1.792 1.00 71.00 1005 GLU A C 1
ATOM 8336 O O . GLU A 1 1005 ? 48.289 -29.304 1.101 1.00 71.00 1005 GLU A O 1
ATOM 8341 N N . LYS A 1 1006 ? 47.529 -30.978 2.346 1.00 78.06 1006 LYS A N 1
ATOM 8342 C CA . LYS A 1 1006 ? 48.768 -31.766 2.220 1.00 78.06 1006 LYS A CA 1
ATOM 8343 C C . LYS A 1 1006 ? 49.123 -32.150 0.777 1.00 78.06 1006 LYS A C 1
ATOM 8345 O O . LYS A 1 1006 ? 50.301 -32.343 0.476 1.00 78.06 1006 LYS A O 1
ATOM 8350 N N . LYS A 1 1007 ? 48.138 -32.278 -0.119 1.00 78.50 1007 LYS A N 1
ATOM 8351 C CA . LYS A 1 1007 ? 48.355 -32.559 -1.550 1.00 78.50 1007 LYS A CA 1
ATOM 8352 C C . LYS A 1 1007 ? 48.758 -31.298 -2.325 1.00 78.50 1007 LYS A C 1
ATOM 8354 O O . LYS A 1 1007 ? 49.586 -31.400 -3.228 1.00 78.50 1007 LYS A O 1
ATOM 8359 N N . TYR A 1 1008 ? 48.213 -30.140 -1.956 1.00 80.69 1008 TYR A N 1
ATOM 8360 C CA . TYR A 1 1008 ? 48.435 -28.848 -2.618 1.00 80.69 1008 TYR A CA 1
ATOM 8361 C C . TYR A 1 1008 ? 49.305 -27.875 -1.803 1.00 80.69 1008 TYR A C 1
ATOM 8363 O O . TYR A 1 1008 ? 49.407 -26.702 -2.150 1.00 80.69 1008 TYR A O 1
ATOM 8371 N N . ALA A 1 1009 ? 50.000 -28.367 -0.772 1.00 81.31 1009 ALA A N 1
ATOM 8372 C CA . ALA A 1 1009 ? 50.724 -27.565 0.219 1.00 81.31 1009 ALA A CA 1
ATOM 8373 C C . ALA A 1 1009 ? 51.694 -26.555 -0.403 1.00 81.31 1009 ALA A C 1
ATOM 8375 O O . ALA A 1 1009 ? 51.816 -25.443 0.083 1.00 81.31 1009 ALA A O 1
ATOM 8376 N N . LYS A 1 1010 ? 52.334 -26.918 -1.520 1.00 87.25 1010 LYS A N 1
ATOM 8377 C CA . LYS A 1 1010 ? 53.266 -26.046 -2.251 1.00 87.25 1010 LYS A CA 1
ATOM 8378 C C . LYS A 1 1010 ? 52.598 -24.854 -2.943 1.00 87.25 1010 LYS A C 1
ATOM 8380 O O . LYS A 1 1010 ? 53.262 -23.848 -3.162 1.00 87.25 1010 LYS A O 1
ATOM 8385 N N . ALA A 1 1011 ? 51.325 -24.971 -3.325 1.00 83.44 1011 ALA A N 1
ATOM 8386 C CA . ALA A 1 1011 ? 50.554 -23.858 -3.878 1.00 83.44 1011 ALA A CA 1
ATOM 8387 C C . ALA A 1 1011 ? 50.174 -22.881 -2.758 1.00 83.44 1011 ALA A C 1
ATOM 8389 O O . ALA A 1 1011 ? 50.481 -21.698 -2.862 1.00 83.44 1011 ALA A O 1
ATOM 8390 N N . PHE A 1 1012 ? 49.635 -23.397 -1.647 1.00 81.56 1012 PHE A N 1
ATOM 8391 C CA . PHE A 1 1012 ? 49.338 -22.605 -0.449 1.00 81.56 1012 PHE A CA 1
ATOM 8392 C C . PHE A 1 1012 ? 50.588 -21.968 0.179 1.00 81.56 1012 PHE A C 1
ATOM 8394 O O . PHE A 1 1012 ? 50.528 -20.830 0.623 1.00 81.56 1012 PHE A O 1
ATOM 8401 N N . GLU A 1 1013 ? 51.741 -22.644 0.166 1.00 84.06 1013 GLU A N 1
ATOM 8402 C CA . GLU A 1 1013 ? 53.020 -22.076 0.614 1.00 84.06 1013 GLU A CA 1
ATOM 8403 C C . GLU A 1 1013 ? 53.416 -20.855 -0.229 1.00 84.06 1013 GLU A C 1
ATOM 8405 O O . GLU A 1 1013 ? 53.746 -19.810 0.326 1.00 84.06 1013 GLU A O 1
ATOM 8410 N N . ILE A 1 1014 ? 53.333 -20.950 -1.561 1.00 85.88 1014 ILE A N 1
ATOM 8411 C CA . ILE A 1 1014 ? 53.624 -19.830 -2.472 1.00 85.88 1014 ILE A CA 1
ATOM 8412 C C . ILE A 1 1014 ? 52.627 -18.685 -2.280 1.00 85.88 1014 ILE A C 1
ATOM 8414 O O . ILE A 1 1014 ? 53.043 -17.537 -2.160 1.00 85.88 1014 ILE A O 1
ATOM 8418 N N . LEU A 1 1015 ? 51.335 -19.001 -2.209 1.00 82.88 1015 LEU A N 1
ATOM 8419 C CA . LEU A 1 1015 ? 50.250 -18.047 -1.996 1.00 82.88 1015 LEU A CA 1
ATOM 8420 C C . LEU A 1 1015 ? 50.402 -17.284 -0.676 1.00 82.88 1015 LEU A C 1
ATOM 8422 O O . LEU A 1 1015 ? 50.449 -16.059 -0.678 1.00 82.88 1015 LEU A O 1
ATOM 8426 N N . ASN A 1 1016 ? 50.568 -17.993 0.440 1.00 79.69 1016 ASN A N 1
ATOM 8427 C CA . ASN A 1 1016 ? 50.757 -17.375 1.752 1.00 79.69 1016 ASN A CA 1
ATOM 8428 C C . ASN A 1 1016 ? 52.077 -16.591 1.818 1.00 79.69 1016 ASN A C 1
ATOM 8430 O O . ASN A 1 1016 ? 52.141 -15.551 2.473 1.00 79.69 1016 ASN A O 1
ATOM 8434 N N . THR A 1 1017 ? 53.115 -17.030 1.097 1.00 81.75 1017 THR A N 1
ATOM 8435 C CA . THR A 1 1017 ? 54.360 -16.258 0.994 1.00 81.75 1017 THR A CA 1
ATOM 8436 C C . THR A 1 1017 ? 54.162 -14.980 0.173 1.00 81.75 1017 THR A C 1
ATOM 8438 O O . THR A 1 1017 ? 54.637 -13.933 0.601 1.00 81.75 1017 THR A O 1
ATOM 8441 N N . LEU A 1 1018 ? 53.421 -15.013 -0.943 1.00 78.00 1018 LEU A N 1
ATOM 8442 C CA . LEU A 1 1018 ? 53.048 -13.810 -1.703 1.00 78.00 1018 LEU A CA 1
ATOM 8443 C C . LEU A 1 1018 ? 52.217 -12.845 -0.856 1.00 78.00 1018 LEU A C 1
ATOM 8445 O O . LEU A 1 1018 ? 52.627 -11.695 -0.736 1.00 78.00 1018 LEU A O 1
ATOM 8449 N N . LYS A 1 1019 ? 51.156 -13.322 -0.181 1.00 71.56 1019 LYS A N 1
ATOM 8450 C CA . LYS A 1 1019 ? 50.378 -12.531 0.794 1.00 71.56 1019 LYS A CA 1
ATOM 8451 C C . LYS A 1 1019 ? 51.298 -11.834 1.807 1.00 71.56 1019 LYS A C 1
ATOM 8453 O O . LYS A 1 1019 ? 51.163 -10.644 2.057 1.00 71.56 1019 LYS A O 1
ATOM 8458 N N . SER A 1 1020 ? 52.273 -12.561 2.365 1.00 75.62 1020 SER A N 1
ATOM 8459 C CA . SER A 1 1020 ? 53.199 -12.012 3.370 1.00 75.62 1020 SER A CA 1
ATOM 8460 C C . SER A 1 1020 ? 54.220 -11.007 2.820 1.00 75.62 1020 SER A C 1
ATOM 8462 O O . SER A 1 1020 ? 54.725 -10.176 3.572 1.00 75.62 1020 SER A O 1
ATOM 8464 N N . LEU A 1 1021 ? 54.553 -11.099 1.528 1.00 73.06 1021 LEU A N 1
ATOM 8465 C CA . LEU A 1 1021 ? 55.497 -10.205 0.853 1.00 73.06 1021 LEU A CA 1
ATOM 8466 C C . LEU A 1 1021 ? 54.808 -8.978 0.245 1.00 73.06 1021 LEU A C 1
ATOM 8468 O O . LEU A 1 1021 ? 55.487 -7.979 0.020 1.00 73.06 1021 LEU A O 1
ATOM 8472 N N . ASN A 1 1022 ? 53.502 -9.060 -0.024 1.00 64.00 1022 ASN A N 1
ATOM 8473 C CA . ASN A 1 1022 ? 52.711 -7.996 -0.631 1.00 64.00 1022 ASN A CA 1
ATOM 8474 C C . ASN A 1 1022 ? 51.284 -7.916 -0.049 1.00 64.00 1022 ASN A C 1
ATOM 8476 O O . ASN A 1 1022 ? 50.326 -8.293 -0.722 1.00 64.00 1022 ASN A O 1
ATOM 8480 N N . PRO A 1 1023 ? 51.118 -7.439 1.196 1.00 54.78 1023 PRO A N 1
ATOM 8481 C CA . PRO A 1 1023 ? 49.812 -7.380 1.857 1.00 54.78 1023 PRO A CA 1
ATOM 8482 C C . PRO A 1 1023 ? 48.894 -6.253 1.340 1.00 54.78 1023 PRO A C 1
ATOM 8484 O O . PRO A 1 1023 ? 47.756 -6.152 1.791 1.00 54.78 1023 PRO A O 1
ATOM 8487 N N . ASP A 1 1024 ? 49.381 -5.389 0.441 1.00 48.34 1024 ASP A N 1
ATOM 8488 C CA . ASP A 1 1024 ? 48.651 -4.215 -0.059 1.00 48.34 1024 ASP A CA 1
ATOM 8489 C C . ASP A 1 1024 ? 47.947 -4.426 -1.411 1.00 48.34 1024 ASP A C 1
ATOM 8491 O O . ASP A 1 1024 ? 47.098 -3.611 -1.771 1.00 48.34 1024 ASP A O 1
ATOM 8495 N N . GLU A 1 1025 ? 48.192 -5.547 -2.103 1.00 48.88 1025 GLU A N 1
ATOM 8496 C CA . GLU A 1 1025 ? 47.208 -6.096 -3.046 1.00 48.88 1025 GLU A CA 1
ATOM 8497 C C . GLU A 1 1025 ? 46.053 -6.680 -2.224 1.00 48.88 1025 GLU A C 1
ATOM 8499 O O . GLU A 1 1025 ? 45.997 -7.875 -1.932 1.00 48.88 1025 GLU A O 1
ATOM 8504 N N . SER A 1 1026 ? 45.122 -5.811 -1.831 1.00 43.28 1026 SER A N 1
ATOM 8505 C CA . SER A 1 1026 ? 43.873 -6.111 -1.111 1.00 43.28 1026 SER A CA 1
ATOM 8506 C C . SER A 1 1026 ? 42.865 -6.936 -1.936 1.00 43.28 1026 SER A C 1
ATOM 8508 O O . SER A 1 1026 ? 41.656 -6.867 -1.708 1.00 43.28 1026 SER A O 1
ATOM 8510 N N . GLY A 1 1027 ? 43.365 -7.675 -2.927 1.00 48.84 1027 GLY A N 1
ATOM 8511 C CA . GLY A 1 1027 ? 42.771 -7.679 -4.250 1.00 48.84 1027 GLY A CA 1
ATOM 8512 C C . GLY A 1 1027 ? 42.962 -8.950 -5.011 1.00 48.84 1027 GLY A C 1
ATOM 8513 O O . GLY A 1 1027 ? 43.941 -9.164 -5.726 1.00 48.84 1027 GLY A O 1
ATOM 8514 N N . ILE A 1 1028 ? 41.945 -9.782 -4.893 1.00 46.66 1028 ILE A N 1
ATOM 8515 C CA . ILE A 1 1028 ? 41.749 -10.885 -5.800 1.00 46.66 1028 ILE A CA 1
ATOM 8516 C C . ILE A 1 1028 ? 41.143 -10.298 -7.081 1.00 46.66 1028 ILE A C 1
ATOM 8518 O O . ILE A 1 1028 ? 39.932 -10.118 -7.184 1.00 46.66 1028 ILE A O 1
ATOM 8522 N N . GLU A 1 1029 ? 41.983 -9.971 -8.063 1.00 52.16 1029 GLU A N 1
ATOM 8523 C CA . GLU A 1 1029 ? 41.490 -9.571 -9.384 1.00 52.16 1029 GLU A CA 1
ATOM 8524 C C . GLU A 1 1029 ? 40.665 -10.690 -10.051 1.00 52.16 1029 GLU A C 1
ATOM 8526 O O . GLU A 1 1029 ? 40.813 -11.878 -9.738 1.00 52.16 1029 GLU A O 1
ATOM 8531 N N . CYS A 1 1030 ? 39.789 -10.282 -10.979 1.00 49.25 1030 CYS A N 1
ATOM 8532 C CA . CYS A 1 1030 ? 38.636 -11.046 -11.473 1.00 49.25 1030 CYS A CA 1
ATOM 8533 C C . CYS A 1 1030 ? 38.837 -12.560 -11.625 1.00 49.25 1030 CYS A C 1
ATOM 8535 O O . CYS A 1 1030 ? 38.020 -13.298 -11.105 1.00 49.25 1030 CYS A O 1
ATOM 8537 N N . SER A 1 1031 ? 39.902 -13.077 -12.249 1.00 48.03 1031 SER A N 1
ATOM 8538 C CA . SER A 1 1031 ? 39.999 -14.526 -12.520 1.00 48.03 1031 SER A CA 1
ATOM 8539 C C . SER A 1 1031 ? 39.903 -15.430 -11.281 1.00 48.03 1031 SER A C 1
ATOM 8541 O O . SER A 1 1031 ? 39.510 -16.587 -11.411 1.00 48.03 1031 SER A O 1
ATOM 8543 N N . ALA A 1 1032 ? 40.281 -14.937 -10.096 1.00 49.84 1032 ALA A N 1
ATOM 8544 C CA . ALA A 1 1032 ? 40.195 -15.689 -8.845 1.00 49.84 1032 ALA A CA 1
ATOM 8545 C C . ALA A 1 1032 ? 39.019 -15.252 -7.948 1.00 49.84 1032 ALA A C 1
ATOM 8547 O O . ALA A 1 1032 ? 38.537 -16.091 -7.188 1.00 49.84 1032 ALA A O 1
ATOM 8548 N N . SER A 1 1033 ? 38.519 -14.010 -8.072 1.00 52.09 1033 SER A N 1
ATOM 8549 C CA . SER A 1 1033 ? 37.255 -13.591 -7.438 1.00 52.09 1033 SER A CA 1
ATOM 8550 C C . SER A 1 1033 ? 36.113 -14.264 -8.171 1.00 52.09 1033 SER A C 1
ATOM 8552 O O . SER A 1 1033 ? 35.504 -15.146 -7.600 1.00 52.09 1033 SER A O 1
ATOM 8554 N N . ASP A 1 1034 ? 35.968 -14.034 -9.478 1.00 52.94 1034 ASP A N 1
ATOM 8555 C CA . ASP A 1 1034 ? 34.975 -14.658 -10.356 1.00 52.94 1034 ASP A CA 1
ATOM 8556 C C . ASP A 1 1034 ? 34.998 -16.204 -10.269 1.00 52.94 1034 ASP A C 1
ATOM 8558 O O . ASP A 1 1034 ? 34.006 -16.851 -10.589 1.00 52.94 1034 ASP A O 1
ATOM 8562 N N . ARG A 1 1035 ? 36.103 -16.836 -9.829 1.00 57.81 1035 ARG A N 1
ATOM 8563 C CA . ARG A 1 1035 ? 36.170 -18.289 -9.574 1.00 57.81 1035 ARG A CA 1
ATOM 8564 C C . ARG A 1 1035 ? 35.778 -18.692 -8.154 1.00 57.81 1035 ARG A C 1
ATOM 8566 O O . ARG A 1 1035 ? 35.216 -19.773 -7.995 1.00 57.81 1035 ARG A O 1
ATOM 8573 N N . LEU A 1 1036 ? 36.056 -17.868 -7.146 1.00 58.66 1036 LEU A N 1
ATOM 8574 C CA . LEU A 1 1036 ? 35.496 -18.020 -5.803 1.00 58.66 1036 LEU A CA 1
ATOM 8575 C C . LEU A 1 1036 ? 33.984 -17.749 -5.848 1.00 58.66 1036 LEU A C 1
ATOM 8577 O O . LEU A 1 1036 ? 33.215 -18.627 -5.482 1.00 58.66 1036 LEU A O 1
ATOM 8581 N N . ASP A 1 1037 ? 33.580 -16.631 -6.445 1.00 56.19 1037 ASP A N 1
ATOM 8582 C CA . ASP A 1 1037 ? 32.212 -16.238 -6.777 1.00 56.19 1037 ASP A CA 1
ATOM 8583 C C . ASP A 1 1037 ? 31.524 -17.302 -7.644 1.00 56.19 1037 ASP A C 1
ATOM 8585 O O . ASP A 1 1037 ? 30.426 -17.710 -7.315 1.00 56.19 1037 ASP A O 1
ATOM 8589 N N . SER A 1 1038 ? 32.159 -17.876 -8.677 1.00 52.81 1038 SER A N 1
ATOM 8590 C CA . SER A 1 1038 ? 31.554 -18.994 -9.429 1.00 52.81 1038 SER A CA 1
ATOM 8591 C C . SER A 1 1038 ? 31.401 -20.261 -8.580 1.00 52.81 1038 SER A C 1
ATOM 8593 O O . SER A 1 1038 ? 30.404 -20.973 -8.722 1.00 52.81 1038 SER A O 1
ATOM 8595 N N . ILE A 1 1039 ? 32.345 -20.566 -7.680 1.00 58.47 1039 ILE A N 1
ATOM 8596 C CA . ILE A 1 1039 ? 32.171 -21.657 -6.711 1.00 58.47 1039 ILE A CA 1
ATOM 8597 C C . ILE A 1 1039 ? 30.978 -21.343 -5.793 1.00 58.47 1039 ILE A C 1
ATOM 8599 O O . ILE A 1 1039 ? 30.156 -22.235 -5.599 1.00 58.47 1039 ILE A O 1
ATOM 8603 N N . ILE A 1 1040 ? 30.848 -20.106 -5.303 1.00 57.66 1040 ILE A N 1
ATOM 8604 C CA . ILE A 1 1040 ? 29.772 -19.633 -4.419 1.00 57.66 1040 ILE A CA 1
ATOM 8605 C C . ILE A 1 1040 ? 28.422 -19.614 -5.147 1.00 57.66 1040 ILE A C 1
ATOM 8607 O O . ILE A 1 1040 ? 27.524 -20.311 -4.705 1.00 57.66 1040 ILE A O 1
ATOM 8611 N N . GLU A 1 1041 ? 28.275 -18.978 -6.311 1.00 51.59 1041 GLU A N 1
ATOM 8612 C CA . GLU A 1 1041 ? 27.063 -18.991 -7.149 1.00 51.59 1041 GLU A CA 1
ATOM 8613 C C . GLU A 1 1041 ? 26.624 -20.422 -7.507 1.00 51.59 1041 GLU A C 1
ATOM 8615 O O . GLU A 1 1041 ? 25.435 -20.735 -7.489 1.00 51.59 1041 GLU A O 1
ATOM 8620 N N . THR A 1 1042 ? 27.564 -21.340 -7.778 1.00 50.47 1042 THR A N 1
ATOM 8621 C CA . THR A 1 1042 ? 27.240 -22.762 -8.031 1.00 50.47 1042 THR A CA 1
ATOM 8622 C C . THR A 1 1042 ? 26.952 -23.552 -6.738 1.00 50.47 1042 THR A C 1
ATOM 8624 O O . THR A 1 1042 ? 26.622 -24.740 -6.802 1.00 50.47 1042 THR A O 1
ATOM 8627 N N . ARG A 1 1043 ? 27.096 -22.950 -5.550 1.00 55.34 1043 ARG A N 1
ATOM 8628 C CA . ARG A 1 1043 ? 26.553 -23.440 -4.265 1.00 55.34 1043 ARG A CA 1
ATOM 8629 C C . ARG A 1 1043 ? 25.240 -22.730 -3.904 1.00 55.34 1043 ARG A C 1
ATOM 8631 O O . ARG A 1 1043 ? 24.337 -23.392 -3.411 1.00 55.34 1043 ARG A O 1
ATOM 8638 N N . ASP A 1 1044 ? 25.095 -21.446 -4.212 1.00 47.12 1044 ASP A N 1
ATOM 8639 C CA . ASP A 1 1044 ? 23.894 -20.651 -3.952 1.00 47.12 1044 ASP A CA 1
ATOM 8640 C C . ASP A 1 1044 ? 22.739 -21.036 -4.885 1.00 47.12 1044 ASP A C 1
ATOM 8642 O O . ASP A 1 1044 ? 21.606 -21.138 -4.429 1.00 47.12 1044 ASP A O 1
ATOM 8646 N N . MET A 1 1045 ? 22.999 -21.406 -6.144 1.00 41.62 1045 MET A N 1
ATOM 8647 C CA . MET A 1 1045 ? 21.990 -22.073 -6.987 1.00 41.62 1045 MET A CA 1
ATOM 8648 C C . MET A 1 1045 ? 21.520 -23.424 -6.408 1.00 41.62 1045 MET A C 1
ATOM 8650 O O . MET A 1 1045 ? 20.406 -23.847 -6.695 1.00 41.62 1045 MET A O 1
ATOM 8654 N N . GLU A 1 1046 ? 22.320 -24.107 -5.576 1.00 47.56 1046 GLU A N 1
ATOM 8655 C CA . GLU A 1 1046 ? 21.859 -25.300 -4.837 1.00 47.56 1046 GLU A CA 1
ATOM 8656 C C . GLU A 1 1046 ? 21.112 -24.953 -3.530 1.00 47.56 1046 GLU A C 1
ATOM 8658 O O . GLU A 1 1046 ? 20.512 -25.845 -2.934 1.00 47.56 1046 GLU A O 1
ATOM 8663 N N . LEU A 1 1047 ? 21.124 -23.684 -3.098 1.00 46.56 1047 LEU A N 1
ATOM 8664 C CA . LEU A 1 1047 ? 20.435 -23.182 -1.900 1.00 46.56 1047 LEU A CA 1
ATOM 8665 C C . LEU A 1 1047 ? 19.126 -22.439 -2.212 1.00 46.56 1047 LEU A C 1
ATOM 8667 O O . LEU A 1 1047 ? 18.187 -22.525 -1.428 1.00 46.56 1047 LEU A O 1
ATOM 8671 N N . TYR A 1 1048 ? 19.054 -21.715 -3.332 1.00 41.06 1048 TYR A N 1
ATOM 8672 C CA . TYR A 1 1048 ? 17.948 -20.797 -3.635 1.00 41.06 1048 TYR A CA 1
ATOM 8673 C C . TYR A 1 1048 ? 16.871 -21.346 -4.586 1.00 41.06 1048 TYR A C 1
ATOM 8675 O O . TYR A 1 1048 ? 15.780 -20.773 -4.637 1.00 41.06 1048 TYR A O 1
ATOM 8683 N N . ASP A 1 1049 ? 17.131 -22.431 -5.324 1.00 41.31 1049 ASP A N 1
ATOM 8684 C CA . ASP A 1 1049 ? 16.168 -22.995 -6.280 1.00 41.31 1049 ASP A CA 1
ATOM 8685 C C . ASP A 1 1049 ? 15.355 -24.176 -5.719 1.00 41.31 1049 ASP A C 1
ATOM 8687 O O . ASP A 1 1049 ? 15.863 -25.060 -5.030 1.00 41.31 1049 ASP A O 1
ATOM 8691 N N . ASP A 1 1050 ? 14.071 -24.226 -6.092 1.00 44.12 1050 ASP A N 1
ATOM 8692 C CA . ASP A 1 1050 ? 13.171 -25.357 -5.830 1.00 44.12 1050 ASP A CA 1
ATOM 8693 C C . ASP A 1 1050 ? 13.770 -26.660 -6.410 1.00 44.12 1050 ASP A C 1
ATOM 8695 O O . ASP A 1 1050 ? 13.952 -26.748 -7.632 1.00 44.12 1050 ASP A O 1
ATOM 8699 N N . PRO A 1 1051 ? 14.027 -27.709 -5.595 1.00 41.69 1051 PRO A N 1
ATOM 8700 C CA . PRO A 1 1051 ? 14.577 -28.982 -6.069 1.00 41.69 1051 PRO A CA 1
ATOM 8701 C C . PRO A 1 1051 ? 13.784 -29.633 -7.217 1.00 41.69 1051 PRO A C 1
ATOM 8703 O O . PRO A 1 1051 ? 14.345 -30.410 -7.997 1.00 41.69 1051 PRO A O 1
ATOM 8706 N N . ALA A 1 1052 ? 12.495 -29.302 -7.367 1.00 39.09 1052 ALA A N 1
ATOM 8707 C CA . ALA A 1 1052 ? 11.665 -29.762 -8.476 1.00 39.09 1052 ALA A CA 1
ATOM 8708 C C . ALA A 1 1052 ? 12.091 -29.200 -9.851 1.00 39.09 1052 ALA A C 1
ATOM 8710 O O . ALA A 1 1052 ? 11.795 -29.821 -10.875 1.00 39.09 1052 ALA A O 1
ATOM 8711 N N . ALA A 1 1053 ? 12.801 -28.066 -9.906 1.00 36.28 1053 ALA A N 1
ATOM 8712 C CA . ALA A 1 1053 ? 13.177 -27.394 -11.153 1.00 36.28 1053 ALA A CA 1
ATOM 8713 C C . ALA A 1 1053 ? 14.243 -28.150 -11.974 1.00 36.28 1053 ALA A C 1
ATOM 8715 O O . ALA A 1 1053 ? 14.263 -28.042 -13.202 1.00 36.28 1053 ALA A O 1
ATOM 8716 N N . TYR A 1 1054 ? 15.092 -28.954 -11.320 1.00 37.22 1054 TYR A N 1
ATOM 8717 C CA . TYR A 1 1054 ? 16.243 -29.626 -11.947 1.00 37.22 1054 TYR A CA 1
ATOM 8718 C C . TYR A 1 1054 ? 16.078 -31.144 -12.150 1.00 37.22 1054 TYR A C 1
ATOM 8720 O O . TYR A 1 1054 ? 17.022 -31.826 -12.548 1.00 37.22 1054 TYR A O 1
ATOM 8728 N N . GLY A 1 1055 ? 14.873 -31.685 -11.942 1.00 34.38 1055 GLY A N 1
ATOM 8729 C CA . GLY A 1 1055 ? 14.542 -33.070 -12.309 1.00 34.38 1055 GLY A CA 1
ATOM 8730 C C . GLY A 1 1055 ? 15.045 -34.154 -11.348 1.00 34.38 1055 GLY A C 1
ATOM 8731 O O . GLY A 1 1055 ? 15.088 -35.327 -11.726 1.00 34.38 1055 GLY A O 1
ATOM 8732 N N . TYR A 1 1056 ? 15.391 -33.797 -10.109 1.00 36.50 1056 TYR A N 1
ATOM 8733 C CA . TYR A 1 1056 ? 15.728 -34.757 -9.057 1.00 36.50 1056 TYR A CA 1
ATOM 8734 C C . TYR A 1 1056 ? 14.460 -35.312 -8.394 1.00 36.50 1056 TYR A C 1
ATOM 8736 O O . TYR A 1 1056 ? 14.018 -34.845 -7.348 1.00 36.50 1056 TYR A O 1
ATOM 8744 N N . ALA A 1 1057 ? 13.869 -36.328 -9.025 1.00 32.84 1057 ALA A N 1
ATOM 8745 C CA . ALA A 1 1057 ? 12.839 -37.147 -8.393 1.00 32.84 1057 ALA A CA 1
ATOM 8746 C C . ALA A 1 1057 ? 13.421 -37.995 -7.238 1.00 32.84 1057 ALA A C 1
ATOM 8748 O O . ALA A 1 1057 ? 14.601 -38.347 -7.252 1.00 32.84 1057 ALA A O 1
ATOM 8749 N N . ASP A 1 1058 ? 12.550 -38.360 -6.294 1.00 35.09 1058 ASP A N 1
ATOM 8750 C CA . ASP A 1 1058 ? 12.778 -39.272 -5.160 1.00 35.09 1058 ASP A CA 1
ATOM 8751 C C . ASP A 1 1058 ? 13.623 -38.738 -3.980 1.00 35.09 1058 ASP A C 1
ATOM 8753 O O . ASP A 1 1058 ? 14.655 -39.305 -3.621 1.00 35.09 1058 ASP A O 1
ATOM 8757 N N . PHE A 1 1059 ? 13.100 -37.721 -3.280 1.00 34.50 1059 PHE A N 1
ATOM 8758 C CA . PHE A 1 1059 ? 13.384 -37.487 -1.851 1.00 34.50 1059 PHE A CA 1
ATOM 8759 C C . PHE A 1 1059 ? 12.097 -37.241 -1.037 1.00 34.50 1059 PHE A C 1
ATOM 8761 O O . PHE A 1 1059 ? 11.864 -36.171 -0.478 1.00 34.50 1059 PHE A O 1
ATOM 8768 N N . GLU A 1 1060 ? 11.256 -38.275 -0.928 1.00 38.09 1060 GLU A N 1
ATOM 8769 C CA . GLU A 1 1060 ? 10.242 -38.356 0.133 1.00 38.09 1060 GLU A CA 1
ATOM 8770 C C . GLU A 1 1060 ? 10.903 -38.743 1.472 1.00 38.09 1060 GLU A C 1
ATOM 8772 O O . GLU A 1 1060 ? 10.902 -39.911 1.839 1.00 38.09 1060 GLU A O 1
ATOM 8777 N N . ASP A 1 1061 ? 11.506 -37.776 2.177 1.00 39.53 1061 ASP A N 1
ATOM 8778 C CA . ASP A 1 1061 ? 11.391 -37.612 3.644 1.00 39.53 1061 ASP A CA 1
ATOM 8779 C C . ASP A 1 1061 ? 12.341 -36.522 4.189 1.00 39.53 1061 ASP A C 1
ATOM 8781 O O . ASP A 1 1061 ? 13.557 -36.683 4.234 1.00 39.53 1061 ASP A O 1
ATOM 8785 N N . LYS A 1 1062 ? 11.736 -35.432 4.677 1.00 50.56 1062 LYS A N 1
ATOM 8786 C CA . LYS A 1 1062 ? 12.164 -34.578 5.807 1.00 50.56 1062 LYS A CA 1
ATOM 8787 C C . LYS A 1 1062 ? 13.674 -34.513 6.132 1.00 50.56 1062 LYS A C 1
ATOM 8789 O O . LYS A 1 1062 ? 14.113 -35.059 7.142 1.00 50.56 1062 LYS A O 1
ATOM 8794 N N . MET A 1 1063 ? 14.405 -33.702 5.374 1.00 40.66 1063 MET A N 1
ATOM 8795 C CA . MET A 1 1063 ? 15.482 -32.867 5.923 1.00 40.66 1063 MET A CA 1
ATOM 8796 C C . MET A 1 1063 ? 15.091 -31.405 5.704 1.00 40.66 1063 MET A C 1
ATOM 8798 O O . MET A 1 1063 ? 14.582 -31.078 4.630 1.00 40.66 1063 MET A O 1
ATOM 8802 N N . SER A 1 1064 ? 15.282 -30.537 6.697 1.00 49.91 1064 SER A N 1
ATOM 8803 C CA . SER A 1 1064 ? 15.134 -29.093 6.480 1.00 49.91 1064 SER A CA 1
ATOM 8804 C C . SER A 1 1064 ? 16.353 -28.510 5.757 1.00 49.91 1064 SER A C 1
ATOM 8806 O O . SER A 1 1064 ? 17.438 -29.093 5.751 1.00 49.91 1064 SER A O 1
ATOM 8808 N N . GLU A 1 1065 ? 16.176 -27.327 5.169 1.00 45.16 1065 GLU A N 1
ATOM 8809 C CA . GLU A 1 1065 ? 17.254 -26.518 4.584 1.00 45.16 1065 GLU A CA 1
ATOM 8810 C C . GLU A 1 1065 ? 18.402 -26.301 5.592 1.00 45.16 1065 GLU A C 1
ATOM 8812 O O . GLU A 1 1065 ? 19.568 -26.525 5.269 1.00 45.16 1065 GLU A O 1
ATOM 8817 N N . ASP A 1 1066 ? 18.060 -26.015 6.857 1.00 50.56 1066 ASP A N 1
ATOM 8818 C CA . ASP A 1 1066 ? 19.008 -25.902 7.974 1.00 50.56 1066 ASP A CA 1
ATOM 8819 C C . ASP A 1 1066 ? 19.805 -27.199 8.227 1.00 50.56 1066 ASP A C 1
ATOM 8821 O O . ASP A 1 1066 ? 21.001 -27.153 8.518 1.00 50.56 1066 ASP A O 1
ATOM 8825 N N . GLU A 1 1067 ? 19.166 -28.371 8.125 1.00 48.31 1067 GLU A N 1
ATOM 8826 C CA . GLU A 1 1067 ? 19.827 -29.671 8.319 1.00 48.31 1067 GLU A CA 1
ATOM 8827 C C . GLU A 1 1067 ? 20.758 -30.020 7.148 1.00 48.31 1067 GLU A C 1
ATOM 8829 O O . GLU A 1 1067 ? 21.783 -30.677 7.352 1.00 48.31 1067 GLU A O 1
ATOM 8834 N N . TRP A 1 1068 ? 20.430 -29.571 5.931 1.00 47.94 1068 TRP A N 1
ATOM 8835 C CA . TRP A 1 1068 ? 21.282 -29.709 4.747 1.00 47.94 1068 TRP A CA 1
ATOM 8836 C C . TRP A 1 1068 ? 22.521 -28.813 4.853 1.00 47.94 1068 TRP A C 1
ATOM 8838 O O . TRP A 1 1068 ? 23.648 -29.308 4.768 1.00 47.94 1068 TRP A O 1
ATOM 8848 N N . LEU A 1 1069 ? 22.312 -27.527 5.157 1.00 49.56 1069 LEU A N 1
ATOM 8849 C CA . LEU A 1 1069 ? 23.357 -26.532 5.418 1.00 49.56 1069 LEU A CA 1
ATOM 8850 C C . LEU A 1 1069 ? 24.334 -26.973 6.518 1.00 49.56 1069 LEU A C 1
ATOM 8852 O O . LEU A 1 1069 ? 25.545 -26.820 6.367 1.00 49.56 1069 LEU A O 1
ATOM 8856 N N . ALA A 1 1070 ? 23.831 -27.566 7.604 1.00 52.41 1070 ALA A N 1
ATOM 8857 C CA . ALA A 1 1070 ? 24.646 -28.016 8.733 1.00 52.41 1070 ALA A CA 1
ATOM 8858 C C . ALA A 1 1070 ? 25.548 -29.236 8.438 1.00 52.41 1070 ALA A C 1
ATOM 8860 O O . ALA A 1 1070 ? 26.335 -29.634 9.301 1.00 52.41 1070 ALA A O 1
ATOM 8861 N N . CYS A 1 1071 ? 25.437 -29.859 7.258 1.00 50.53 1071 CYS A N 1
ATOM 8862 C CA . CYS A 1 1071 ? 26.125 -31.110 6.927 1.00 50.53 1071 CYS A CA 1
ATOM 8863 C C . CYS A 1 1071 ? 27.232 -30.994 5.860 1.00 50.53 1071 CYS A C 1
ATOM 8865 O O . CYS A 1 1071 ? 27.835 -32.028 5.542 1.00 50.53 1071 CYS A O 1
ATOM 8867 N N . ASP A 1 1072 ? 27.526 -29.804 5.313 1.00 56.50 1072 ASP A N 1
ATOM 8868 C CA . ASP A 1 1072 ? 28.504 -29.635 4.222 1.00 56.50 1072 ASP A CA 1
ATOM 8869 C C . ASP A 1 1072 ? 29.904 -29.144 4.686 1.00 56.50 1072 ASP A C 1
ATOM 8871 O O . ASP A 1 1072 ? 30.118 -27.947 4.894 1.00 56.50 1072 ASP A O 1
ATOM 8875 N N . PRO A 1 1073 ? 30.916 -30.036 4.776 1.00 56.62 1073 PRO A N 1
ATOM 8876 C CA . PRO A 1 1073 ? 32.287 -29.665 5.135 1.00 56.62 1073 PRO A CA 1
ATOM 8877 C C . PRO A 1 1073 ? 33.073 -28.976 4.002 1.00 56.62 1073 PRO A C 1
ATOM 8879 O O . PRO A 1 1073 ? 34.231 -28.613 4.212 1.00 56.62 1073 PRO A O 1
ATOM 8882 N N . VAL A 1 1074 ? 32.516 -28.843 2.790 1.00 56.12 1074 VAL A N 1
ATOM 8883 C CA . VAL A 1 1074 ? 33.103 -28.001 1.733 1.00 56.12 1074 VAL A CA 1
ATOM 8884 C C . VAL A 1 1074 ? 32.733 -26.543 1.979 1.00 56.12 1074 VAL A C 1
ATOM 8886 O O . VAL A 1 1074 ? 33.621 -25.696 1.910 1.00 56.12 1074 VAL A O 1
ATOM 8889 N N . LYS A 1 1075 ? 31.478 -26.263 2.358 1.00 61.62 1075 LYS A N 1
ATOM 8890 C CA . LYS A 1 1075 ? 31.035 -24.926 2.779 1.00 61.62 1075 LYS A CA 1
ATOM 8891 C C . LYS A 1 1075 ? 31.852 -24.418 3.969 1.00 61.62 1075 LYS A C 1
ATOM 8893 O O . LYS A 1 1075 ? 32.479 -23.375 3.855 1.00 61.62 1075 LYS A O 1
ATOM 8898 N N . GLU A 1 1076 ? 31.983 -25.208 5.038 1.00 60.78 1076 GLU A N 1
ATOM 8899 C CA . GLU A 1 1076 ? 32.818 -24.845 6.201 1.00 60.78 1076 GLU A CA 1
ATOM 8900 C C . GLU A 1 1076 ? 34.297 -24.597 5.820 1.00 60.78 1076 GLU A C 1
ATOM 8902 O O . GLU A 1 1076 ? 34.966 -23.751 6.414 1.00 60.78 1076 GLU A O 1
ATOM 8907 N N . TYR A 1 1077 ? 34.832 -25.295 4.805 1.00 60.69 1077 TYR A N 1
ATOM 8908 C CA . TYR A 1 1077 ? 36.189 -25.034 4.313 1.00 60.69 1077 TYR A CA 1
ATOM 8909 C C . TYR A 1 1077 ? 36.292 -23.723 3.526 1.00 60.69 1077 TYR A C 1
ATOM 8911 O O . TYR A 1 1077 ? 37.249 -22.984 3.754 1.00 60.69 1077 TYR A O 1
ATOM 8919 N N . LEU A 1 1078 ? 35.329 -23.429 2.648 1.00 57.31 1078 LEU A N 1
ATOM 8920 C CA . LEU A 1 1078 ? 35.267 -22.174 1.892 1.00 57.31 1078 LEU A CA 1
ATOM 8921 C C . LEU A 1 1078 ? 35.061 -20.975 2.829 1.00 57.31 1078 LEU A C 1
ATOM 8923 O O . LEU A 1 1078 ? 35.856 -20.047 2.774 1.00 57.31 1078 LEU A O 1
ATOM 8927 N N . GLU A 1 1079 ? 34.143 -21.064 3.795 1.00 58.22 1079 GLU A N 1
ATOM 8928 C CA . GLU A 1 1079 ? 33.965 -20.054 4.852 1.00 58.22 1079 GLU A CA 1
ATOM 8929 C C . GLU A 1 1079 ? 35.225 -19.888 5.726 1.00 58.22 1079 GLU A C 1
ATOM 8931 O O . GLU A 1 1079 ? 35.508 -18.803 6.239 1.00 58.22 1079 GLU A O 1
ATOM 8936 N N . SER A 1 1080 ? 36.005 -20.963 5.927 1.00 57.00 1080 SER A N 1
ATOM 8937 C CA . SER A 1 1080 ? 37.301 -20.882 6.622 1.00 57.00 1080 SER A CA 1
ATOM 8938 C C . SER A 1 1080 ? 38.407 -20.260 5.770 1.00 57.00 1080 SER A C 1
ATOM 8940 O O . SER A 1 1080 ? 39.389 -19.787 6.331 1.00 57.00 1080 SER A O 1
ATOM 8942 N N . LEU A 1 1081 ? 38.260 -20.278 4.441 1.00 52.12 1081 LEU A N 1
ATOM 8943 C CA . LEU A 1 1081 ? 39.120 -19.532 3.534 1.00 52.12 1081 LEU A CA 1
ATOM 8944 C C . LEU A 1 1081 ? 38.677 -18.069 3.513 1.00 52.12 1081 LEU A C 1
ATOM 8946 O O . LEU A 1 1081 ? 39.514 -17.230 3.780 1.00 52.12 1081 LEU A O 1
ATOM 8950 N N . GLU A 1 1082 ? 37.401 -17.732 3.331 1.00 48.31 1082 GLU A N 1
ATOM 8951 C CA . GLU A 1 1082 ? 36.924 -16.334 3.380 1.00 48.31 1082 GLU A CA 1
ATOM 8952 C C . GLU A 1 1082 ? 37.406 -15.600 4.648 1.00 48.31 1082 GLU A C 1
ATOM 8954 O O . GLU A 1 1082 ? 38.028 -14.545 4.548 1.00 48.31 1082 GLU A O 1
ATOM 8959 N N . LYS A 1 1083 ? 37.297 -16.231 5.826 1.00 46.38 1083 LYS A N 1
ATOM 8960 C CA . LYS A 1 1083 ? 37.793 -15.692 7.115 1.00 46.38 1083 LYS A CA 1
ATOM 8961 C C . LYS A 1 1083 ? 39.322 -15.627 7.293 1.00 46.38 1083 LYS A C 1
ATOM 8963 O O . LYS A 1 1083 ? 39.781 -15.155 8.330 1.00 46.38 1083 LYS A O 1
ATOM 8968 N N . GLU A 1 1084 ? 40.113 -16.145 6.353 1.00 42.19 1084 GLU A N 1
ATOM 8969 C CA . GLU A 1 1084 ? 41.580 -15.969 6.281 1.00 42.19 1084 GLU A CA 1
ATOM 8970 C C . GLU A 1 1084 ? 41.996 -15.039 5.111 1.00 42.19 1084 GLU A C 1
ATOM 8972 O O . GLU A 1 1084 ? 43.181 -14.966 4.740 1.00 42.19 1084 GLU A O 1
ATOM 8977 N N . TYR A 1 1085 ? 41.024 -14.402 4.446 1.00 43.22 1085 TYR A N 1
ATOM 8978 C CA . TYR A 1 1085 ? 41.215 -13.511 3.295 1.00 43.22 1085 TYR A CA 1
ATOM 8979 C C . TYR A 1 1085 ? 40.548 -12.140 3.496 1.00 43.22 1085 TYR A C 1
ATOM 8981 O O . TYR A 1 1085 ? 41.068 -11.172 2.942 1.00 43.22 1085 TYR A O 1
ATOM 8989 N N . GLU A 1 1086 ? 39.484 -12.052 4.306 1.00 35.47 1086 GLU A N 1
ATOM 8990 C CA . GLU A 1 1086 ? 39.142 -10.850 5.094 1.00 35.47 1086 GLU A CA 1
ATOM 8991 C C . GLU A 1 1086 ? 40.215 -10.531 6.159 1.00 35.47 1086 GLU A C 1
ATOM 8993 O O . GLU A 1 1086 ? 40.486 -9.324 6.360 1.00 35.47 1086 GLU A O 1
#

pLDDT: mean 78.62, std 21.8, range [25.16, 98.88]

InterPro domains:
  IPR002110 Ankyrin repeat [PF12796] (171-262)
  IPR002110 Ankyrin repeat [PS50088] (232-264)
  IPR002110 Ankyrin repeat [SM00248] (102-137)
  IPR002110 Ankyrin repeat [SM00248] (149-187)
  IPR002110 Ankyrin repeat [SM00248] (191-221)
  IPR002110 Ankyrin repeat [SM00248] (232-261)
  IPR005046 Protein of unknown function DUF285 [PF03382] (404-524)
  IPR005046 Protein of unknown function DUF285 [PF03382] (567-671)
  IPR005046 Protein of unknown function DUF285 [PF03382] (717-824)
  IPR011889 Bacterial surface protein 26-residue repeat [TIGR02167] (460-484)
  IPR011889 Bacterial surface protein 26-residue repeat [TIGR02167] (485-508)
  IPR011889 Bacterial surface protein 26-residue repeat [TIGR02167] (510-534)
  IPR011889 Bacterial surface protein 26-residue repeat [TIGR02167] (535-559)
  IPR011889 Bacterial surface protein 26-residue repeat [TIGR02167] (560-583)
  IPR011889 Bacterial surface protein 26-residue repeat [TIGR02167] (585-608)
  IPR011889 Bacterial surface protein 26-residue repeat [TIGR02167] (610-633)
  IPR011889 Bacterial surface protein 26-residue repeat [TIGR02167] (635-659)
  IPR011889 Bacterial surface protein 26-residue repeat [TIGR02167] (660-684)
  IPR011889 Bacterial surface protein 26-residue repeat [TIGR02167] (685-709)
  IPR011889 Bacterial surface protein 26-residue repeat [TIGR02167] (710-733)

Foldseek 3Di:
DDDDDDDADDPVNCVVDPLSVQVPPLVDDDDPVDPSVVVVVVVCVVVVDPDDDDDDDPPDDDLVNDDLVVLVVVLCCPLVPPSQQALVSLVLLLVQFQDLLLLQLSLLCLLLDQDPPLVSSLSSNVSSVVSPNDQQAWEWDDDPDDTWIDGSLLSLQPVPPDDDPVCVVSSLVVSLSSLVSPHQQCDAIPQQDGNLLSNLLGDLSSNLSVLVSPRHPDQQRARDLPHDPPGHQHGSLLSNQLVPPQNSNVSSLVSPNDQADAGLQGFGSLRSHPDPVSNVVSVVSVRDTLCVVLVHPVNSVVSNVVSPVVSVPPPPCPPPVVVVVVVGHQYPCNSRVVRSCVSVVRSCVVVCVVVPDDDPPPDVVNVVCVVVLAAAEDLELVVLLNQVLPLVDALLSHADVNDAELACSCALPCHQDNPNVLVYACVRHAYQACNCALVCNDADENCNYACQNHAEQHLNCHNVQQHAYENLNYACQNYAEQANNCQNVCNYAYENCNYACLNYAEQASNCQNVQCYAYENQNYACQNYAEQASNCQNVQQYAYENQNYACQNHAEQASNCQLNQNHAYENLNYACQNYAEQANNCANNQAYAYENCNYACQNHAELARNQANHQAYAYENLNYACQNYAEQHSNCQLNQHYAYENCNYACQNHAEQHSNQANNCDYAYENCNYACQNHAEQASNCHLNQQYAYENQNYACQNHAEQASNCQNNQNYAYENCNYACQNHAEQASNCQNNQPYAYENQNYACQNHAELARNCALHAAYAYENCNYACQNHAEQHRNCQNVAHYAYENQNYACQNHAEQHSNQALHNAHAYENQNYACQNHAYQDSNCQNVAHYAYENCNYACQNHAELHSNCQLNQHYAYENQNHACVNYQEQANNCHNNNRYQYENQNYPCVRHPRVVRNYDCVRYPHVDDDDDDADPLQVQCLVCLLVLPQVSNVVSVVVVHDQADQDDDDPPDPPRPLRGRHGSLLSLLCSLCVCVVVPPPDDDDADDPVVSCVVSVSSVVSNVVSCVVCVSCLDNPCVNVVVLVVVVVVVVCVLPDDPVVPPDPDDPDDDDSVNVVVPHVVVVVSVVVVVVSD

Organism: Helicobacter hepaticus (strain ATCC 51449 / 3B1) (NCBI:txid235279)